Protein AF-A0A5P2G0T0-F1 (afdb_monomer)

Structure (mmCIF, N/CA/C/O backbone):
data_AF-A0A5P2G0T0-F1
#
_entry.id   AF-A0A5P2G0T0-F1
#
loop_
_atom_site.group_PDB
_atom_site.id
_atom_site.type_symbol
_atom_site.label_atom_id
_atom_site.label_alt_id
_atom_site.label_comp_id
_atom_site.label_asym_id
_atom_site.label_entity_id
_atom_site.label_seq_id
_atom_site.pdbx_PDB_ins_code
_atom_site.Cartn_x
_atom_site.Cartn_y
_atom_site.Cartn_z
_atom_site.occupancy
_atom_site.B_iso_or_equiv
_atom_site.auth_seq_id
_atom_site.auth_comp_id
_atom_site.auth_asym_id
_atom_site.auth_atom_id
_atom_site.pdbx_PDB_model_num
ATOM 1 N N . MET A 1 1 ? -19.393 17.526 -36.061 1.00 36.62 1 MET A N 1
ATOM 2 C CA . MET A 1 1 ? -18.704 18.558 -35.245 1.00 36.62 1 MET A CA 1
ATOM 3 C C . MET A 1 1 ? -18.123 18.043 -33.923 1.00 36.62 1 MET A C 1
ATOM 5 O O . MET A 1 1 ? -16.937 18.243 -33.711 1.00 36.62 1 MET A O 1
ATOM 9 N N . ARG A 1 2 ? -18.864 17.326 -33.059 1.00 27.98 2 ARG A N 1
ATOM 10 C CA . ARG A 1 2 ? -18.372 16.882 -31.727 1.00 27.98 2 ARG A CA 1
ATOM 11 C C . ARG A 1 2 ? -17.111 15.981 -31.747 1.00 27.98 2 ARG A C 1
ATOM 13 O O . ARG A 1 2 ? -16.224 16.172 -30.925 1.00 27.98 2 ARG A O 1
ATOM 20 N N . LYS A 1 3 ? -16.980 15.072 -32.729 1.00 30.67 3 LYS A N 1
ATOM 21 C CA . LYS A 1 3 ? -15.763 14.249 -32.945 1.00 30.67 3 LYS A CA 1
ATOM 22 C C . LYS A 1 3 ? -14.552 15.063 -33.438 1.00 30.67 3 LYS A C 1
ATOM 24 O O . LYS A 1 3 ? -13.429 14.742 -33.084 1.00 30.67 3 LYS A O 1
ATOM 29 N N . PHE A 1 4 ? -14.787 16.133 -34.201 1.00 31.25 4 PHE A N 1
ATOM 30 C CA . PHE A 1 4 ? -13.736 16.991 -34.767 1.00 31.25 4 PHE A CA 1
ATOM 31 C C . PHE A 1 4 ? -13.158 17.946 -33.709 1.00 31.25 4 PHE A C 1
ATOM 33 O O . PHE A 1 4 ? -11.950 18.131 -33.625 1.00 31.25 4 PHE A O 1
ATOM 40 N N . ILE A 1 5 ? -14.019 18.470 -32.827 1.00 36.66 5 ILE A N 1
ATOM 41 C CA . ILE A 1 5 ? -13.618 19.313 -31.689 1.00 36.66 5 ILE A CA 1
ATOM 42 C C . ILE A 1 5 ? -12.831 18.492 -30.651 1.00 36.66 5 ILE A C 1
ATOM 44 O O . ILE A 1 5 ? -11.813 18.959 -30.151 1.00 36.66 5 ILE A O 1
ATOM 48 N N . SER A 1 6 ? -13.232 17.238 -30.389 1.00 35.41 6 SER A N 1
ATOM 49 C CA . SER A 1 6 ? -12.473 16.323 -29.518 1.00 35.41 6 SER A CA 1
ATOM 50 C C . SER A 1 6 ? -11.096 15.955 -30.087 1.00 35.41 6 SER A C 1
ATOM 52 O O . SER A 1 6 ? -10.171 15.736 -29.313 1.00 35.41 6 SER A O 1
ATOM 54 N N . PHE A 1 7 ? -10.956 15.893 -31.415 1.00 37.81 7 PHE A N 1
ATOM 55 C CA . PHE A 1 7 ? -9.694 15.601 -32.103 1.00 37.81 7 PHE A CA 1
ATOM 56 C C . PHE A 1 7 ? -8.727 16.797 -32.049 1.00 37.81 7 PHE A C 1
ATOM 58 O O . PHE A 1 7 ? -7.544 16.624 -31.766 1.00 37.81 7 PHE A O 1
ATOM 65 N N . LEU A 1 8 ? -9.245 18.021 -32.227 1.00 37.06 8 LEU A N 1
ATOM 66 C CA . LEU A 1 8 ? -8.462 19.260 -32.150 1.00 37.06 8 LEU A CA 1
ATOM 67 C C . LEU A 1 8 ? -7.966 19.552 -30.720 1.00 37.06 8 LEU A C 1
ATOM 69 O O . LEU A 1 8 ? -6.830 19.983 -30.535 1.00 37.06 8 LEU A O 1
ATOM 73 N N . PHE A 1 9 ? -8.790 19.260 -29.704 1.00 42.25 9 PHE A N 1
ATOM 74 C CA . PHE A 1 9 ? -8.412 19.420 -28.295 1.00 42.25 9 PHE A CA 1
ATOM 75 C C . PHE A 1 9 ? -7.335 18.403 -27.868 1.00 42.25 9 PHE A C 1
ATOM 77 O O . PHE A 1 9 ? -6.426 18.759 -27.126 1.00 42.25 9 PHE A O 1
ATOM 84 N N . LEU A 1 10 ? -7.372 17.170 -28.399 1.00 45.94 10 LEU A N 1
ATOM 85 C CA . LEU A 1 10 ? -6.327 16.155 -28.178 1.00 45.94 10 LEU A CA 1
ATOM 86 C C . LEU A 1 10 ? -4.976 16.563 -28.806 1.00 45.94 10 LEU A C 1
ATOM 88 O O . LEU A 1 10 ? -3.923 16.364 -28.205 1.00 45.94 10 LEU A O 1
ATOM 92 N N . LEU A 1 11 ? -5.005 17.182 -29.993 1.00 43.62 11 LEU A N 1
ATOM 93 C CA . LEU A 1 11 ? -3.820 17.658 -30.723 1.00 43.62 11 LEU A CA 1
ATOM 94 C C . LEU A 1 11 ? -3.064 18.780 -29.988 1.00 43.62 11 LEU A C 1
ATOM 96 O O . LEU A 1 11 ? -1.832 18.797 -30.008 1.00 43.62 11 LEU A O 1
ATOM 100 N N . LEU A 1 12 ? -3.789 19.676 -29.307 1.00 44.75 12 LEU A N 1
ATOM 101 C CA . LEU A 1 12 ? -3.225 20.734 -28.455 1.00 44.75 12 LEU A CA 1
ATOM 102 C C . LEU A 1 12 ? -2.563 20.180 -27.178 1.00 44.75 12 LEU A C 1
ATOM 104 O O . LEU A 1 12 ? -1.596 20.761 -26.685 1.00 44.75 12 LEU A O 1
ATOM 108 N N . ILE A 1 13 ? -3.033 19.040 -26.660 1.00 48.44 13 ILE A N 1
ATOM 109 C CA . ILE A 1 13 ? -2.468 18.383 -25.466 1.00 48.44 13 ILE A CA 1
ATOM 110 C C . ILE A 1 13 ? -1.129 17.705 -25.798 1.00 48.44 13 ILE A C 1
ATOM 112 O O . ILE A 1 13 ? -0.168 17.853 -25.041 1.00 48.44 13 ILE A O 1
ATOM 116 N N . CYS A 1 14 ? -1.010 17.074 -26.974 1.00 41.06 14 CYS A N 1
ATOM 117 C CA . CYS A 1 14 ? 0.257 16.522 -27.473 1.00 41.06 14 CYS A CA 1
ATOM 118 C C . CYS A 1 14 ? 1.389 17.564 -27.553 1.00 41.06 14 CYS A C 1
ATOM 120 O O . CYS A 1 14 ? 2.553 17.212 -27.373 1.00 41.06 14 CYS A O 1
ATOM 122 N N . GLN A 1 15 ? 1.073 18.845 -27.797 1.00 42.47 15 GLN A N 1
ATOM 123 C CA . GLN A 1 15 ? 2.076 19.917 -27.886 1.00 42.47 15 GLN A CA 1
ATOM 124 C C . GLN A 1 15 ? 2.657 20.331 -26.521 1.00 42.47 15 GLN A C 1
ATOM 126 O O . GLN A 1 15 ? 3.816 20.736 -26.463 1.00 42.47 15 GLN A O 1
ATOM 131 N N . ARG A 1 16 ? 1.911 20.196 -25.410 1.00 40.31 16 ARG A N 1
ATOM 132 C CA . ARG A 1 16 ? 2.393 20.595 -24.068 1.00 40.31 16 ARG A CA 1
ATOM 133 C C . ARG A 1 16 ? 3.401 19.613 -23.455 1.00 40.31 16 ARG A C 1
ATOM 135 O O . ARG A 1 16 ? 4.234 20.030 -22.659 1.00 40.31 16 ARG A O 1
ATOM 142 N N . LEU A 1 17 ? 3.381 18.341 -23.860 1.00 36.50 17 LEU A N 1
ATOM 143 C CA . LEU A 1 17 ? 4.314 17.304 -23.382 1.00 36.50 17 LEU A CA 1
ATOM 144 C C . LEU A 1 17 ? 5.689 17.330 -24.084 1.00 36.50 17 LEU A C 1
ATOM 146 O O . LEU A 1 17 ? 6.604 16.615 -23.684 1.00 36.50 17 LEU A O 1
ATOM 150 N N . VAL A 1 18 ? 5.864 18.165 -25.113 1.00 39.53 18 VAL A N 1
ATOM 151 C CA . VAL A 1 18 ? 7.100 18.251 -25.921 1.00 39.53 18 VAL A CA 1
ATOM 152 C C . VAL A 1 18 ? 8.260 18.915 -25.152 1.00 39.53 18 VAL A C 1
ATOM 154 O O . VAL A 1 18 ? 9.422 18.758 -25.516 1.00 39.53 18 VAL A O 1
ATOM 157 N N . GLY A 1 19 ? 7.975 19.618 -24.050 1.00 31.59 19 GLY A N 1
ATOM 158 C CA . GLY A 1 19 ? 8.948 20.472 -23.359 1.00 31.59 19 GLY A CA 1
ATOM 159 C C . GLY A 1 19 ? 10.040 19.774 -22.535 1.00 31.59 19 GLY A C 1
ATOM 160 O O . GLY A 1 19 ? 11.026 20.428 -22.211 1.00 31.59 19 GLY A O 1
ATOM 161 N N . GLN A 1 20 ? 9.916 18.486 -22.189 1.00 32.69 20 GLN A N 1
ATOM 162 C CA . GLN A 1 20 ? 10.848 17.837 -21.241 1.00 32.69 20 GLN A CA 1
ATOM 163 C C . GLN A 1 20 ? 11.960 16.981 -21.872 1.00 32.69 20 GLN A C 1
ATOM 165 O O . GLN A 1 20 ? 12.898 16.607 -21.175 1.00 32.69 20 GLN A O 1
ATOM 170 N N . TYR A 1 21 ? 11.924 16.704 -23.178 1.00 38.41 21 TYR A N 1
ATOM 171 C CA . TYR A 1 21 ? 12.878 15.776 -23.813 1.00 38.41 21 TYR A CA 1
ATOM 172 C C . TYR A 1 21 ? 14.097 16.441 -24.478 1.00 38.41 21 TYR A C 1
ATOM 174 O O . TYR A 1 21 ? 14.912 15.748 -25.081 1.00 38.41 21 TYR A O 1
ATOM 182 N N . LYS A 1 22 ? 14.257 17.767 -24.358 1.00 38.22 22 LYS A N 1
ATOM 183 C CA . LYS A 1 22 ? 15.264 18.534 -25.117 1.00 38.22 22 LYS A CA 1
ATOM 184 C C . LYS A 1 22 ? 16.693 18.551 -24.550 1.00 38.22 22 LYS A C 1
ATOM 186 O O . LYS A 1 22 ? 17.581 19.003 -25.256 1.00 38.22 22 LYS A O 1
ATOM 191 N N . ASN A 1 23 ? 16.946 18.049 -23.337 1.00 44.03 23 ASN A N 1
ATOM 192 C CA . ASN A 1 23 ? 18.260 18.164 -22.679 1.00 44.03 23 ASN A CA 1
ATOM 193 C C . ASN A 1 23 ? 18.835 16.812 -22.233 1.00 44.03 23 ASN A C 1
ATOM 195 O O . ASN A 1 23 ? 19.148 16.616 -21.060 1.00 44.03 23 ASN A O 1
ATOM 199 N N . ILE A 1 24 ? 18.986 15.860 -23.155 1.00 52.72 24 ILE A N 1
ATOM 200 C CA . ILE A 1 24 ? 19.824 14.685 -22.897 1.00 52.72 24 ILE A CA 1
ATOM 201 C C . ILE A 1 24 ? 21.068 14.812 -23.757 1.00 52.72 24 ILE A C 1
ATOM 203 O O . ILE A 1 24 ? 20.980 14.856 -24.980 1.00 52.72 24 ILE A O 1
ATOM 207 N N . ASN A 1 25 ? 22.220 14.897 -23.096 1.00 66.62 25 ASN A N 1
ATOM 208 C CA . ASN A 1 25 ? 23.511 14.948 -23.760 1.00 66.62 25 ASN A CA 1
ATOM 209 C C . ASN A 1 25 ? 23.764 13.589 -24.435 1.00 66.62 25 ASN A C 1
ATOM 211 O O . ASN A 1 25 ? 24.096 12.615 -23.760 1.00 66.62 25 ASN A O 1
ATOM 215 N N . ILE A 1 26 ? 23.553 13.521 -25.752 1.00 68.56 26 ILE A N 1
ATOM 216 C CA . ILE A 1 26 ? 23.716 12.305 -26.561 1.00 68.56 26 ILE A CA 1
ATOM 217 C C . ILE A 1 26 ? 25.136 11.748 -26.418 1.00 68.56 26 ILE A C 1
ATOM 219 O O . ILE A 1 26 ? 25.292 10.538 -26.283 1.00 68.56 26 ILE A O 1
ATOM 223 N N . GLU A 1 27 ? 26.149 12.613 -26.324 1.00 70.19 27 GLU A N 1
ATOM 224 C CA . GLU A 1 27 ? 27.543 12.211 -26.103 1.00 70.19 27 GLU A CA 1
ATOM 225 C C . GLU A 1 27 ? 27.707 11.479 -24.768 1.00 70.19 27 GLU A C 1
ATOM 227 O O . GLU A 1 27 ? 28.380 10.450 -24.700 1.00 70.19 27 GLU A O 1
ATOM 232 N N . LYS A 1 28 ? 27.025 11.949 -23.711 1.00 69.44 28 LYS A N 1
ATOM 233 C CA . LYS A 1 28 ? 26.997 11.252 -22.419 1.00 69.44 28 LYS A CA 1
ATOM 234 C C . LYS A 1 28 ? 26.380 9.863 -22.573 1.00 69.44 28 LYS A C 1
ATOM 236 O O . LYS A 1 28 ? 27.010 8.893 -22.189 1.00 69.44 28 LYS A O 1
ATOM 241 N N . VAL A 1 29 ? 25.217 9.734 -23.213 1.00 68.56 29 VAL A N 1
ATOM 242 C CA . VAL A 1 29 ? 24.552 8.422 -23.367 1.00 68.56 29 VAL A CA 1
ATOM 243 C C . VAL A 1 29 ? 25.359 7.455 -24.250 1.00 68.56 29 VAL A C 1
ATOM 245 O O . VAL A 1 29 ? 25.397 6.258 -23.983 1.00 68.56 29 VAL A O 1
ATOM 248 N N . ILE A 1 30 ? 26.056 7.950 -25.274 1.00 71.88 30 ILE A N 1
ATOM 249 C CA . ILE A 1 30 ? 26.974 7.138 -26.092 1.00 71.88 30 ILE A CA 1
ATOM 250 C C . ILE A 1 30 ? 28.188 6.691 -25.271 1.00 71.88 30 ILE A C 1
ATOM 252 O O . ILE A 1 30 ? 28.664 5.564 -25.425 1.00 71.88 30 ILE A O 1
ATOM 256 N N . LYS A 1 31 ? 28.671 7.532 -24.352 1.00 73.62 31 LYS A N 1
ATOM 257 C CA . LYS A 1 31 ? 29.662 7.113 -23.360 1.00 73.62 31 LYS A CA 1
ATOM 258 C C . LYS A 1 31 ? 29.098 5.983 -22.491 1.00 73.62 31 LYS A C 1
ATOM 260 O O . LYS A 1 31 ? 29.790 4.987 -22.305 1.00 73.62 31 LYS A O 1
ATOM 265 N N . ASP A 1 32 ? 27.842 6.065 -22.033 1.00 72.06 32 ASP A N 1
ATOM 266 C CA . ASP A 1 32 ? 27.183 5.012 -21.230 1.00 72.06 32 ASP A CA 1
ATOM 267 C C . ASP A 1 32 ? 27.140 3.662 -21.968 1.00 72.06 32 ASP A C 1
ATOM 269 O O . ASP A 1 32 ? 27.282 2.619 -21.328 1.00 72.06 32 ASP A O 1
ATOM 273 N N . LEU A 1 33 ? 26.996 3.641 -23.301 1.00 73.69 33 LEU A N 1
ATOM 274 C CA . LEU A 1 33 ? 26.987 2.395 -24.090 1.00 73.69 33 LEU A CA 1
ATOM 275 C C . LEU A 1 33 ? 28.285 1.583 -23.965 1.00 73.69 33 LEU A C 1
ATOM 277 O O . LEU A 1 33 ? 28.243 0.363 -24.101 1.00 73.69 33 LEU A O 1
ATOM 281 N N . GLY A 1 34 ? 29.416 2.239 -23.696 1.00 68.69 34 GLY A N 1
ATOM 282 C CA . GLY A 1 34 ? 30.710 1.583 -23.490 1.00 68.69 34 GLY A CA 1
ATOM 283 C C . GLY A 1 34 ? 30.957 1.095 -22.057 1.00 68.69 34 GLY A C 1
ATOM 284 O O . GLY A 1 34 ? 31.933 0.397 -21.823 1.00 68.69 34 GLY A O 1
ATOM 285 N N . HIS A 1 35 ? 30.106 1.441 -21.085 1.00 71.88 35 HIS A N 1
ATOM 286 C CA . HIS A 1 35 ? 30.310 1.092 -19.673 1.00 71.88 35 HIS A CA 1
ATOM 287 C C . HIS A 1 35 ? 29.279 0.076 -19.170 1.00 71.88 35 HIS A C 1
ATOM 289 O O . HIS A 1 35 ? 28.077 0.238 -19.378 1.00 71.88 35 HIS A O 1
ATOM 295 N N . PHE A 1 36 ? 29.736 -0.950 -18.446 1.00 70.00 36 PHE A N 1
ATOM 296 C CA . PHE A 1 36 ? 28.892 -2.093 -18.054 1.00 70.00 36 PHE A CA 1
ATOM 297 C C . PHE A 1 36 ? 28.747 -2.308 -16.562 1.00 70.00 36 PHE A C 1
ATOM 299 O O . PHE A 1 36 ? 27.993 -3.191 -16.162 1.00 70.00 36 PHE A O 1
ATOM 306 N N . LYS A 1 37 ? 29.457 -1.524 -15.745 1.00 79.56 37 LYS A N 1
ATOM 307 C CA . LYS A 1 37 ? 29.396 -1.701 -14.301 1.00 79.56 37 LYS A CA 1
ATOM 308 C C . LYS A 1 37 ? 28.023 -1.302 -13.774 1.00 79.56 37 LYS A C 1
ATOM 310 O O . LYS A 1 37 ? 27.631 -0.131 -13.808 1.00 79.56 37 LYS A O 1
ATOM 315 N N . ASN A 1 38 ? 27.341 -2.304 -13.242 1.00 85.56 38 ASN A N 1
ATOM 316 C CA . ASN A 1 38 ? 26.048 -2.196 -12.600 1.00 85.56 38 ASN A CA 1
ATOM 317 C C . ASN A 1 38 ? 26.243 -2.269 -11.081 1.00 85.56 38 ASN A C 1
ATOM 319 O O . ASN A 1 38 ? 26.819 -3.229 -10.563 1.00 85.56 38 ASN A O 1
ATOM 323 N N . ILE A 1 39 ? 25.752 -1.270 -10.354 1.00 91.88 39 ILE A N 1
ATOM 324 C CA . ILE A 1 39 ? 25.798 -1.233 -8.891 1.00 91.88 39 ILE A CA 1
ATOM 325 C C . ILE A 1 39 ? 24.383 -1.381 -8.338 1.00 91.88 39 ILE A C 1
ATOM 327 O O . ILE A 1 39 ? 23.511 -0.555 -8.611 1.00 91.88 39 ILE A O 1
ATOM 331 N N . LEU A 1 40 ? 24.155 -2.425 -7.542 1.00 95.00 40 LEU A N 1
ATOM 332 C CA . LEU A 1 40 ? 22.923 -2.571 -6.771 1.00 95.00 40 LEU A CA 1
ATOM 333 C C . LEU A 1 40 ? 23.131 -1.949 -5.389 1.00 95.00 40 LEU A C 1
ATOM 335 O O . LEU A 1 40 ? 23.909 -2.459 -4.583 1.00 95.00 40 LEU A O 1
ATOM 339 N N . LEU A 1 41 ? 22.435 -0.848 -5.125 1.00 96.88 41 LEU A N 1
ATOM 340 C CA . LEU A 1 41 ? 22.360 -0.243 -3.801 1.00 96.88 41 LEU A CA 1
ATOM 341 C C . LEU A 1 41 ? 21.263 -0.940 -3.001 1.00 96.88 41 LEU A C 1
ATOM 343 O O . LEU A 1 41 ? 20.146 -1.088 -3.495 1.00 96.88 41 LEU A O 1
ATOM 347 N N . ILE A 1 42 ? 21.566 -1.342 -1.770 1.00 96.69 42 ILE A N 1
ATOM 348 C CA . ILE A 1 42 ? 20.593 -1.942 -0.859 1.00 96.69 42 ILE A CA 1
ATOM 349 C C . ILE A 1 42 ? 20.474 -1.085 0.400 1.00 96.69 42 ILE A C 1
ATOM 351 O O . ILE A 1 42 ? 21.463 -0.817 1.091 1.00 96.69 42 ILE A O 1
ATOM 355 N N . GLY A 1 43 ? 19.243 -0.666 0.686 1.00 94.31 43 GLY A N 1
ATOM 356 C CA . GLY A 1 43 ? 18.846 0.006 1.920 1.00 94.31 43 GLY A CA 1
ATOM 357 C C . GLY A 1 43 ? 17.769 -0.788 2.655 1.00 94.31 43 GLY A C 1
ATOM 358 O O . GLY A 1 43 ? 17.148 -1.682 2.083 1.00 94.31 43 GLY A O 1
ATOM 359 N N . TYR A 1 44 ? 17.515 -0.459 3.919 1.00 92.25 44 TYR A N 1
ATOM 360 C CA . TYR A 1 44 ? 16.428 -1.073 4.681 1.00 92.25 44 TYR A CA 1
ATOM 361 C C . TYR A 1 44 ? 15.061 -0.616 4.163 1.00 92.25 44 TYR A C 1
ATOM 363 O O . TYR A 1 44 ? 14.122 -1.407 4.057 1.00 92.25 44 TYR A O 1
ATOM 371 N N . SER A 1 45 ? 14.961 0.665 3.813 1.00 92.00 45 SER A N 1
ATOM 372 C CA . SER A 1 45 ? 13.723 1.302 3.369 1.00 92.00 45 SER A CA 1
ATOM 373 C C . SER A 1 45 ? 13.989 2.386 2.315 1.00 92.00 45 SER A C 1
ATOM 375 O O . SER A 1 45 ? 15.129 2.824 2.150 1.00 92.00 45 SER A O 1
ATOM 377 N N . PRO A 1 46 ? 12.943 2.878 1.631 1.00 92.06 46 PRO A N 1
ATOM 378 C CA . PRO A 1 46 ? 12.949 4.109 0.835 1.00 92.06 46 PRO A CA 1
ATOM 379 C C . PRO A 1 46 ? 13.732 5.303 1.400 1.00 92.06 46 PRO A C 1
ATOM 381 O O . PRO A 1 46 ? 14.341 6.048 0.632 1.00 92.06 46 PRO A O 1
ATOM 384 N N . ALA A 1 47 ? 13.750 5.483 2.724 1.00 88.31 47 ALA A N 1
ATOM 385 C CA . ALA A 1 47 ? 14.468 6.578 3.377 1.00 88.31 47 ALA A CA 1
ATOM 386 C C . ALA A 1 47 ? 15.999 6.485 3.225 1.00 88.31 47 ALA A C 1
ATOM 388 O O . ALA A 1 47 ? 16.705 7.473 3.429 1.00 88.31 47 ALA A O 1
ATOM 389 N N . ASP A 1 48 ? 16.524 5.320 2.840 1.00 91.50 48 ASP A N 1
ATOM 390 C CA . ASP A 1 48 ? 17.960 5.096 2.694 1.00 91.50 48 ASP A CA 1
ATOM 391 C C . ASP A 1 48 ? 18.527 5.508 1.339 1.00 91.50 48 ASP A C 1
ATOM 393 O O . ASP A 1 48 ? 19.750 5.492 1.180 1.00 91.50 48 ASP A O 1
ATOM 397 N N . ILE A 1 49 ? 17.677 5.891 0.384 1.00 92.88 49 ILE A N 1
ATOM 398 C CA . ILE A 1 49 ? 18.099 6.284 -0.961 1.00 92.88 49 ILE A CA 1
ATOM 399 C C . ILE A 1 49 ? 19.093 7.448 -0.889 1.00 92.88 49 ILE A C 1
ATOM 401 O O . ILE A 1 49 ? 18.768 8.551 -0.452 1.00 92.88 49 ILE A O 1
ATOM 405 N N . ASP A 1 50 ? 20.300 7.206 -1.396 1.00 92.75 50 ASP A N 1
ATOM 406 C CA . ASP A 1 50 ? 21.365 8.200 -1.488 1.00 92.75 50 ASP A CA 1
ATOM 407 C C . ASP A 1 50 ? 21.505 8.702 -2.931 1.00 92.75 50 ASP A C 1
ATOM 409 O O . ASP A 1 50 ? 22.231 8.145 -3.760 1.00 92.75 50 ASP A O 1
ATOM 413 N N . THR A 1 51 ? 20.760 9.760 -3.248 1.00 93.06 51 THR A N 1
ATOM 414 C CA . THR A 1 51 ? 20.798 10.379 -4.583 1.00 93.06 51 THR A CA 1
ATOM 415 C C . THR A 1 51 ? 22.139 11.042 -4.890 1.00 93.06 51 THR A C 1
ATOM 417 O O . THR A 1 51 ? 22.542 11.064 -6.055 1.00 93.06 51 THR A O 1
ATOM 420 N N . ASN A 1 52 ? 22.867 11.508 -3.870 1.00 91.31 52 ASN A N 1
ATOM 421 C CA . ASN A 1 52 ? 24.177 12.129 -4.040 1.00 91.31 52 ASN A CA 1
ATOM 422 C C . ASN A 1 52 ? 25.216 11.094 -4.476 1.00 91.31 52 ASN A C 1
ATOM 424 O O . ASN A 1 52 ? 25.994 11.369 -5.392 1.00 91.31 52 ASN A O 1
ATOM 428 N N . LEU A 1 53 ? 25.217 9.899 -3.874 1.00 91.50 53 LEU A N 1
ATOM 429 C CA . LEU A 1 53 ? 26.095 8.800 -4.287 1.00 91.50 53 LEU A CA 1
ATOM 430 C C . LEU A 1 53 ? 25.824 8.411 -5.741 1.00 91.50 53 LEU A C 1
ATOM 432 O O . LEU A 1 53 ? 26.758 8.329 -6.542 1.00 91.50 53 LEU A O 1
ATOM 436 N N . ILE A 1 54 ? 24.545 8.194 -6.074 1.00 92.44 54 ILE A N 1
ATOM 437 C CA . ILE A 1 54 ? 24.111 7.822 -7.427 1.00 92.44 54 ILE A CA 1
ATOM 438 C C . ILE A 1 54 ? 24.600 8.868 -8.427 1.00 92.44 54 ILE A C 1
ATOM 440 O O . ILE A 1 54 ? 25.245 8.518 -9.414 1.00 92.44 54 ILE A O 1
ATOM 444 N N . GLN A 1 55 ? 24.334 10.148 -8.165 1.00 90.31 55 GLN A N 1
ATOM 445 C CA . GLN A 1 55 ? 24.745 11.235 -9.044 1.00 90.31 55 GLN A CA 1
ATOM 446 C C . GLN A 1 55 ? 26.269 11.294 -9.202 1.00 90.31 55 GLN A C 1
ATOM 448 O O . GLN A 1 55 ? 26.761 11.268 -10.329 1.00 90.31 55 GLN A O 1
ATOM 453 N N . THR A 1 56 ? 27.010 11.297 -8.092 1.00 88.06 56 THR A N 1
ATOM 454 C CA . THR A 1 56 ? 28.476 11.428 -8.079 1.00 88.06 56 THR A CA 1
ATOM 455 C C . THR A 1 56 ? 29.146 10.309 -8.869 1.00 88.06 56 THR A C 1
ATOM 457 O O . THR A 1 56 ? 29.983 10.559 -9.738 1.00 88.06 56 THR A O 1
ATOM 460 N N . LEU A 1 57 ? 28.777 9.054 -8.605 1.00 86.19 57 LEU A N 1
ATOM 461 C CA . LEU A 1 57 ? 29.390 7.911 -9.279 1.00 86.19 57 LEU A CA 1
ATOM 462 C C . LEU A 1 57 ? 28.959 7.801 -10.743 1.00 86.19 57 LEU A C 1
ATOM 464 O O . LEU A 1 57 ? 29.757 7.384 -11.584 1.00 86.19 57 LEU A O 1
ATOM 468 N N . LYS A 1 58 ? 27.726 8.200 -11.068 1.00 84.94 58 LYS A N 1
ATOM 469 C CA . LYS A 1 58 ? 27.254 8.244 -12.452 1.00 84.94 58 LYS A CA 1
ATOM 470 C C . LYS A 1 58 ? 27.955 9.339 -13.254 1.00 84.94 58 LYS A C 1
ATOM 472 O O . LYS A 1 58 ? 28.304 9.114 -14.403 1.00 84.94 58 LYS A O 1
ATOM 477 N N . GLU A 1 59 ? 28.221 10.501 -12.668 1.00 82.88 59 GLU A N 1
ATOM 478 C CA . GLU A 1 59 ? 28.985 11.570 -13.323 1.00 82.88 59 GLU A CA 1
ATOM 479 C C . GLU A 1 59 ? 30.465 11.211 -13.490 1.00 82.88 59 GLU A C 1
ATOM 481 O O . GLU A 1 59 ? 31.030 11.446 -14.558 1.00 82.88 59 GLU A O 1
ATOM 486 N N . LYS A 1 60 ? 31.083 10.607 -12.467 1.00 81.56 60 LYS A N 1
ATOM 487 C CA . LYS A 1 60 ? 32.520 10.309 -12.477 1.00 81.56 60 LYS A CA 1
ATOM 488 C C . LYS A 1 60 ? 32.880 9.057 -13.283 1.00 81.56 60 LYS A C 1
ATOM 490 O O . LYS A 1 60 ? 33.866 9.074 -14.014 1.00 81.56 60 LYS A O 1
ATOM 495 N N . TYR A 1 61 ? 32.097 7.985 -13.161 1.00 78.44 61 TYR A N 1
ATOM 496 C CA . TYR A 1 61 ? 32.440 6.666 -13.716 1.00 78.44 61 TYR A CA 1
ATOM 497 C C . TYR A 1 61 ? 31.372 6.063 -14.626 1.00 78.44 61 TYR A C 1
ATOM 499 O O . TYR A 1 61 ? 31.583 4.987 -15.180 1.00 78.44 61 TYR A O 1
ATOM 507 N N . ASN A 1 62 ? 30.240 6.748 -14.797 1.00 77.62 62 ASN A N 1
ATOM 508 C CA . ASN A 1 62 ? 29.188 6.340 -15.718 1.00 77.62 62 ASN A CA 1
ATOM 509 C C . ASN A 1 62 ? 28.524 4.991 -15.396 1.00 77.62 62 ASN A C 1
ATOM 511 O O . ASN A 1 62 ? 28.124 4.240 -16.285 1.00 77.62 62 ASN A O 1
ATOM 515 N N . PHE A 1 63 ? 28.413 4.674 -14.105 1.00 82.94 63 PHE A N 1
ATOM 516 C CA . PHE A 1 63 ? 27.770 3.443 -13.651 1.00 82.94 63 PHE A CA 1
ATOM 517 C C . PHE A 1 63 ? 26.252 3.483 -13.781 1.00 82.94 63 PHE A C 1
ATOM 519 O O . PHE A 1 63 ? 25.605 4.525 -13.622 1.00 82.94 63 PHE A O 1
ATOM 526 N N . SER A 1 64 ? 25.685 2.302 -14.017 1.00 85.19 64 SER A N 1
ATOM 527 C CA . SER A 1 64 ? 24.248 2.076 -13.907 1.00 85.19 64 SER A CA 1
ATOM 528 C C . SER A 1 64 ? 23.913 1.631 -12.491 1.00 85.19 64 SER A C 1
ATOM 530 O O . SER A 1 64 ? 24.654 0.863 -11.879 1.00 85.19 64 SER A O 1
ATOM 532 N N . PHE A 1 65 ? 22.786 2.105 -11.974 1.00 91.56 65 PHE A N 1
ATOM 533 C CA . PHE A 1 65 ? 22.352 1.832 -10.611 1.00 91.56 65 PHE A CA 1
ATOM 534 C C . PHE A 1 65 ? 20.983 1.172 -10.612 1.00 91.56 65 PHE A C 1
ATOM 536 O O . PHE A 1 65 ? 20.152 1.477 -11.463 1.00 91.56 65 PHE A O 1
ATOM 543 N N . ALA A 1 66 ? 20.747 0.337 -9.609 1.00 94.25 66 ALA A N 1
ATOM 544 C CA . ALA A 1 66 ? 19.422 0.003 -9.109 1.00 94.25 66 ALA A CA 1
ATOM 545 C C . ALA A 1 66 ? 19.408 0.211 -7.598 1.00 94.25 66 ALA A C 1
ATOM 547 O O . ALA A 1 66 ? 20.448 0.096 -6.944 1.00 94.25 66 ALA A O 1
ATOM 548 N N . PHE A 1 67 ? 18.233 0.487 -7.048 1.00 96.38 67 PHE A N 1
ATOM 549 C CA . PHE A 1 67 ? 18.020 0.498 -5.610 1.00 96.38 67 PHE A CA 1
ATOM 550 C C . PHE A 1 67 ? 17.071 -0.630 -5.224 1.00 96.38 67 PHE A C 1
ATOM 552 O O . PHE A 1 67 ? 16.029 -0.818 -5.851 1.00 96.38 67 PHE A O 1
ATOM 559 N N . LEU A 1 68 ? 17.417 -1.362 -4.173 1.00 96.75 68 LEU A N 1
ATOM 560 C CA . LEU A 1 68 ? 16.527 -2.300 -3.515 1.00 96.75 68 LEU A CA 1
ATOM 561 C C . LEU A 1 68 ? 16.285 -1.835 -2.082 1.00 96.75 68 LEU A C 1
ATOM 563 O O . LEU A 1 68 ? 17.207 -1.792 -1.267 1.00 96.75 68 LEU A O 1
ATOM 567 N N . GLY A 1 69 ? 15.031 -1.507 -1.780 1.00 95.56 69 GLY A N 1
ATOM 568 C CA . GLY A 1 69 ? 14.572 -1.374 -0.405 1.00 95.56 69 GLY A CA 1
ATOM 569 C C . GLY A 1 69 ? 14.288 -2.762 0.153 1.00 95.56 69 GLY A C 1
ATOM 570 O O . GLY A 1 69 ? 13.524 -3.526 -0.434 1.00 95.56 69 GLY A O 1
ATOM 571 N N . PHE A 1 70 ? 14.889 -3.126 1.281 1.00 94.69 70 PHE A N 1
ATOM 572 C CA . PHE A 1 70 ? 14.589 -4.407 1.915 1.00 94.69 70 PHE A CA 1
ATOM 573 C C . PHE A 1 70 ? 13.097 -4.502 2.263 1.00 94.69 70 PHE A C 1
ATOM 575 O O . PHE A 1 70 ? 12.472 -5.535 2.039 1.00 94.69 70 PHE A O 1
ATOM 582 N N . THR A 1 71 ? 12.518 -3.383 2.694 1.00 92.94 71 THR A N 1
ATOM 583 C CA . THR A 1 71 ? 11.089 -3.158 2.934 1.00 92.94 71 THR A CA 1
ATOM 584 C C . THR A 1 71 ? 10.604 -1.914 2.180 1.00 92.94 71 THR A C 1
ATOM 586 O O . THR A 1 71 ? 11.414 -1.179 1.608 1.00 92.94 71 THR A O 1
ATOM 589 N N . ARG A 1 72 ? 9.295 -1.623 2.211 1.00 92.81 72 ARG A N 1
ATOM 590 C CA . ARG A 1 72 ? 8.730 -0.379 1.646 1.00 92.81 72 ARG A CA 1
ATOM 591 C C . ARG A 1 72 ? 8.613 0.744 2.683 1.00 92.81 72 ARG A C 1
ATOM 593 O O . ARG A 1 72 ? 8.067 1.801 2.377 1.00 92.81 72 ARG A O 1
ATOM 600 N N . GLY A 1 73 ? 9.136 0.546 3.894 1.00 88.62 73 GLY A N 1
ATOM 601 C CA . GLY A 1 73 ? 9.020 1.521 4.975 1.00 88.62 73 GLY A CA 1
ATOM 602 C C . GLY A 1 73 ? 7.578 1.694 5.454 1.00 88.62 73 GLY A C 1
ATOM 603 O O . GLY A 1 73 ? 7.158 2.811 5.721 1.00 88.62 73 GLY A O 1
ATOM 604 N N . GLU A 1 74 ? 6.787 0.622 5.519 1.00 84.56 74 GLU A N 1
ATOM 605 C CA . GLU A 1 74 ? 5.388 0.641 5.970 1.00 84.56 74 GLU A CA 1
ATOM 606 C C . GLU A 1 74 ? 5.207 1.259 7.366 1.00 84.56 74 GLU A C 1
ATOM 608 O O . GLU A 1 74 ? 4.194 1.908 7.645 1.00 84.56 74 GLU A O 1
ATOM 613 N N . SER A 1 75 ? 6.209 1.114 8.238 1.00 73.38 75 SER A N 1
ATOM 614 C CA . SER A 1 75 ? 6.212 1.722 9.570 1.00 73.38 75 SER A CA 1
ATOM 615 C C . SER A 1 75 ? 6.507 3.229 9.562 1.00 73.38 75 SER A C 1
ATOM 617 O O . SER A 1 75 ? 6.282 3.915 10.561 1.00 73.38 75 SER A O 1
ATOM 619 N N . GLN A 1 76 ? 6.993 3.758 8.437 1.00 75.38 76 GLN A N 1
ATOM 620 C CA . GLN A 1 76 ? 7.453 5.131 8.289 1.00 75.38 76 GLN A CA 1
ATOM 621 C C . GLN A 1 76 ? 6.378 5.975 7.609 1.00 75.38 76 GLN A C 1
ATOM 623 O O . GLN A 1 76 ? 5.959 5.709 6.480 1.00 75.38 76 GLN A O 1
ATOM 628 N N . VAL A 1 77 ? 5.947 7.035 8.288 1.00 66.75 77 VAL A N 1
ATOM 629 C CA . VAL A 1 77 ? 5.031 8.014 7.699 1.00 66.75 77 VAL A CA 1
ATOM 630 C C . VAL A 1 77 ? 5.809 8.871 6.704 1.00 66.75 77 VAL A C 1
ATOM 632 O O . VAL A 1 77 ? 6.814 9.487 7.062 1.00 66.75 77 VAL A O 1
ATOM 635 N N . SER A 1 78 ? 5.335 8.913 5.458 1.00 69.12 78 SER A N 1
ATOM 636 C CA . SER A 1 78 ? 5.943 9.737 4.414 1.00 69.12 78 SER A CA 1
ATOM 637 C C . SER A 1 78 ? 5.903 11.224 4.774 1.00 69.12 78 SER A C 1
ATOM 639 O O . SER A 1 78 ? 4.975 11.707 5.423 1.00 69.12 78 SER A O 1
ATOM 641 N N . ILE A 1 79 ? 6.887 11.979 4.283 1.00 70.94 79 ILE A N 1
ATOM 642 C CA . ILE A 1 79 ? 6.891 13.449 4.357 1.00 70.94 79 ILE A CA 1
ATOM 643 C C . ILE A 1 79 ? 5.789 14.031 3.452 1.00 70.94 79 ILE A C 1
ATOM 645 O O . ILE A 1 79 ? 5.319 15.149 3.674 1.00 70.94 79 ILE A O 1
ATOM 649 N N . LEU A 1 80 ? 5.360 13.280 2.432 1.00 74.31 80 LEU A N 1
ATOM 650 C CA . LEU A 1 80 ? 4.295 13.705 1.537 1.00 74.31 80 LEU A CA 1
ATOM 651 C C . LEU A 1 80 ? 2.936 13.637 2.218 1.00 74.31 80 LEU A C 1
ATOM 653 O O . LEU A 1 80 ? 2.536 12.625 2.796 1.00 74.31 80 LEU A O 1
ATOM 657 N N . LYS A 1 81 ? 2.181 14.720 2.061 1.00 76.44 81 LYS A N 1
ATOM 658 C CA . LYS A 1 81 ? 0.794 14.770 2.488 1.00 76.44 81 LYS A CA 1
ATOM 659 C C . LYS A 1 81 ? -0.037 13.860 1.580 1.00 76.44 81 LYS A C 1
ATOM 661 O O . LYS A 1 81 ? 0.051 13.923 0.354 1.00 76.44 81 LYS A O 1
ATOM 666 N N . SER A 1 82 ? -0.816 12.984 2.197 1.00 81.00 82 SER A N 1
ATOM 667 C CA . SER A 1 82 ? -1.695 12.045 1.508 1.00 81.00 82 SER A CA 1
ATOM 668 C C . SER A 1 82 ? -2.896 11.718 2.391 1.00 81.00 82 SER A C 1
ATOM 670 O O . SER A 1 82 ? -2.910 12.043 3.581 1.00 81.00 82 SER A O 1
ATOM 672 N N . ASN A 1 83 ? -3.911 11.081 1.813 1.00 78.44 83 ASN A N 1
ATOM 673 C CA . ASN A 1 83 ? -5.018 10.489 2.568 1.00 78.44 83 ASN A CA 1
ATOM 674 C C . ASN A 1 83 ? -4.735 9.033 2.997 1.00 78.44 83 ASN A C 1
ATOM 676 O O . ASN A 1 83 ? -5.684 8.325 3.331 1.00 78.44 83 ASN A O 1
ATOM 680 N N . ALA A 1 84 ? -3.470 8.595 2.953 1.00 75.25 84 ALA A N 1
ATOM 681 C CA . ALA A 1 84 ? -3.071 7.255 3.359 1.00 75.25 84 ALA A CA 1
ATOM 682 C C . ALA A 1 84 ? -3.418 7.006 4.832 1.00 75.25 84 ALA A C 1
ATOM 684 O O . ALA A 1 84 ? -3.138 7.839 5.698 1.00 75.25 84 ALA A O 1
ATOM 685 N N . ASN A 1 85 ? -4.009 5.850 5.113 1.00 71.00 85 ASN A N 1
ATOM 686 C CA . ASN A 1 85 ? -4.367 5.416 6.451 1.00 71.00 85 ASN A CA 1
ATOM 687 C C . ASN A 1 85 ? -3.796 4.023 6.738 1.00 71.00 85 ASN A C 1
ATOM 689 O O . ASN A 1 85 ? -4.294 3.003 6.258 1.00 71.00 85 ASN A O 1
ATOM 693 N N . GLY A 1 86 ? -2.739 3.996 7.547 1.00 71.75 86 GLY A N 1
ATOM 694 C CA . GLY A 1 86 ? -2.105 2.775 8.026 1.00 71.75 86 GLY A CA 1
ATOM 695 C C . GLY A 1 86 ? -0.897 2.299 7.202 1.00 71.75 86 GLY A C 1
ATOM 696 O O . GLY A 1 86 ? -0.566 2.865 6.158 1.00 71.75 86 GLY A O 1
ATOM 697 N N . PRO A 1 87 ? -0.206 1.243 7.671 1.00 76.31 87 PRO A N 1
ATOM 698 C CA . PRO A 1 87 ? 1.136 0.910 7.189 1.00 76.31 87 PRO A CA 1
ATOM 699 C C . PRO A 1 87 ? 1.219 0.471 5.717 1.00 76.31 87 PRO A C 1
ATOM 701 O O . PRO A 1 87 ? 2.158 0.842 5.018 1.00 76.31 87 PRO A O 1
ATOM 704 N N . ILE A 1 88 ? 0.226 -0.275 5.211 1.00 85.06 88 ILE A N 1
ATOM 705 C CA . ILE A 1 88 ? 0.189 -0.683 3.791 1.00 85.06 88 ILE A CA 1
ATOM 706 C C . ILE A 1 88 ? 0.118 0.551 2.887 1.00 85.06 88 ILE A C 1
ATOM 708 O O . ILE A 1 88 ? 0.841 0.641 1.895 1.00 85.06 88 ILE A O 1
ATOM 712 N N . GLU A 1 89 ? -0.742 1.512 3.233 1.00 87.69 89 GLU A N 1
ATOM 713 C CA . GLU A 1 89 ? -0.909 2.734 2.449 1.00 87.69 89 GLU A CA 1
ATOM 714 C C . GLU A 1 89 ? 0.330 3.633 2.559 1.00 87.69 89 GLU A C 1
ATOM 716 O O . GLU A 1 89 ? 0.763 4.173 1.544 1.00 87.69 89 GLU A O 1
ATOM 721 N N . ASN A 1 90 ? 0.989 3.692 3.724 1.00 84.31 90 ASN A N 1
ATOM 722 C CA . ASN A 1 90 ? 2.299 4.342 3.866 1.00 84.31 90 ASN A CA 1
ATOM 723 C C . ASN A 1 90 ? 3.351 3.730 2.929 1.00 84.31 90 ASN A C 1
ATOM 725 O O . ASN A 1 90 ? 4.049 4.465 2.233 1.00 84.31 90 ASN A O 1
ATOM 729 N N . GLY A 1 91 ? 3.427 2.396 2.851 1.00 89.81 91 GLY A N 1
ATOM 730 C CA . GLY A 1 91 ? 4.325 1.699 1.927 1.00 89.81 91 GLY A CA 1
ATOM 731 C C . GLY A 1 91 ? 4.059 2.042 0.457 1.00 89.81 91 GLY A C 1
ATOM 732 O O . GLY A 1 91 ? 5.003 2.209 -0.312 1.00 89.81 91 GLY A O 1
ATOM 733 N N . ILE A 1 92 ? 2.789 2.217 0.065 1.00 91.81 92 ILE A N 1
ATOM 734 C CA . ILE A 1 92 ? 2.415 2.683 -1.283 1.00 91.81 92 ILE A CA 1
ATOM 735 C C . ILE A 1 92 ? 2.921 4.109 -1.535 1.00 91.81 92 ILE A C 1
ATOM 737 O O . ILE A 1 92 ? 3.467 4.385 -2.606 1.00 91.81 92 ILE A O 1
ATOM 741 N N . VAL A 1 93 ? 2.741 5.020 -0.572 1.00 90.88 93 VAL A N 1
ATOM 742 C CA . VAL A 1 93 ? 3.206 6.411 -0.698 1.00 90.88 93 VAL A CA 1
ATOM 743 C C . VAL A 1 93 ? 4.729 6.465 -0.810 1.00 90.88 93 VAL A C 1
ATOM 745 O O . VAL A 1 93 ? 5.255 7.174 -1.668 1.00 90.88 93 VAL A O 1
ATOM 748 N N . ASN A 1 94 ? 5.432 5.690 0.017 1.00 91.94 94 ASN A N 1
ATOM 749 C CA . ASN A 1 94 ? 6.889 5.626 0.017 1.00 91.94 94 ASN A CA 1
ATOM 750 C C . ASN A 1 94 ? 7.436 5.030 -1.289 1.00 91.94 94 ASN A C 1
ATOM 752 O O . ASN A 1 94 ? 8.367 5.601 -1.850 1.00 91.94 94 ASN A O 1
ATOM 756 N N . ASP A 1 95 ? 6.826 3.965 -1.828 1.00 92.62 95 ASP A N 1
ATOM 757 C CA . ASP A 1 95 ? 7.176 3.438 -3.157 1.00 92.62 95 ASP A CA 1
ATOM 758 C C . ASP A 1 95 ? 7.008 4.512 -4.245 1.00 92.62 95 ASP A C 1
ATOM 760 O O . ASP A 1 95 ? 7.963 4.834 -4.953 1.00 92.62 95 ASP A O 1
ATOM 764 N N . LYS A 1 96 ? 5.828 5.147 -4.325 1.00 89.81 96 LYS A N 1
ATOM 765 C CA . LYS A 1 96 ? 5.537 6.201 -5.315 1.00 89.81 96 LYS A CA 1
ATOM 766 C C . LYS A 1 96 ? 6.568 7.334 -5.264 1.00 89.81 96 LYS A C 1
ATOM 768 O O . LYS A 1 96 ? 7.068 7.778 -6.298 1.00 89.81 96 LYS A O 1
ATOM 773 N N . TYR A 1 97 ? 6.882 7.804 -4.060 1.00 90.81 97 TYR A N 1
ATOM 774 C CA . TYR A 1 97 ? 7.845 8.879 -3.846 1.00 90.81 97 TYR A CA 1
ATOM 775 C C . TYR A 1 97 ? 9.260 8.482 -4.272 1.00 90.81 97 TYR A C 1
ATOM 777 O O . TYR A 1 97 ? 9.909 9.207 -5.030 1.00 90.81 97 TYR A O 1
ATOM 785 N N . SER A 1 98 ? 9.727 7.315 -3.828 1.00 92.06 98 SER A N 1
ATOM 786 C CA . SER A 1 98 ? 11.048 6.795 -4.176 1.00 92.06 98 SER A CA 1
ATOM 787 C C . SER A 1 98 ? 11.203 6.535 -5.662 1.00 92.06 98 SER A C 1
ATOM 789 O O . SER A 1 98 ? 12.256 6.847 -6.220 1.00 92.06 98 SER A O 1
ATOM 791 N N . HIS A 1 99 ? 10.161 6.021 -6.315 1.00 90.38 99 HIS A N 1
ATOM 792 C CA . HIS A 1 99 ? 10.154 5.834 -7.757 1.00 90.38 99 HIS A CA 1
ATOM 793 C C . HIS A 1 99 ? 10.388 7.163 -8.484 1.00 90.38 99 HIS A C 1
ATOM 795 O O . HIS A 1 99 ? 11.294 7.264 -9.307 1.00 90.38 99 HIS A O 1
ATOM 801 N N . GLU A 1 100 ? 9.637 8.213 -8.143 1.00 87.94 100 GLU A N 1
ATOM 802 C CA . GLU A 1 100 ? 9.772 9.528 -8.786 1.00 87.94 100 GLU A CA 1
ATOM 803 C C . GLU A 1 100 ? 11.135 10.196 -8.528 1.00 87.94 100 GLU A C 1
ATOM 805 O O . GLU A 1 100 ? 11.653 10.913 -9.390 1.00 87.94 100 GLU A O 1
ATOM 810 N N . ILE A 1 101 ? 11.774 9.920 -7.387 1.00 90.88 101 ILE A N 1
ATOM 811 C CA . ILE A 1 101 ? 13.161 10.337 -7.136 1.00 90.88 101 ILE A CA 1
ATOM 812 C C . ILE A 1 101 ? 14.132 9.596 -8.061 1.00 90.88 101 ILE A C 1
ATOM 814 O O . ILE A 1 101 ? 14.933 10.226 -8.756 1.00 90.88 101 ILE A O 1
ATOM 818 N N . LEU A 1 102 ? 14.077 8.263 -8.070 1.00 91.62 102 LEU A N 1
ATOM 819 C CA . LEU A 1 102 ? 15.043 7.409 -8.766 1.00 91.62 102 LEU A CA 1
ATOM 820 C C . LEU A 1 102 ? 14.893 7.454 -10.291 1.00 91.62 102 LEU A C 1
ATOM 822 O O . LEU A 1 102 ? 15.880 7.333 -11.022 1.00 91.62 102 LEU A O 1
ATOM 826 N N . LYS A 1 103 ? 13.684 7.735 -10.782 1.00 86.38 103 LYS A N 1
ATOM 827 C CA . LYS A 1 103 ? 13.369 7.940 -12.200 1.00 86.38 103 LYS A CA 1
ATOM 828 C C . LYS A 1 103 ? 14.223 9.029 -12.847 1.00 86.38 103 LYS A C 1
ATOM 830 O O . LYS A 1 103 ? 14.640 8.865 -13.992 1.00 86.38 103 LYS A O 1
ATOM 835 N N . LYS A 1 104 ? 14.579 10.093 -12.113 1.00 86.06 104 LYS A N 1
ATOM 836 C CA . LYS A 1 104 ? 15.486 11.160 -12.594 1.00 86.06 104 LYS A CA 1
ATOM 837 C C . LYS A 1 104 ? 16.878 10.641 -12.958 1.00 86.06 104 LYS A C 1
ATOM 839 O O . LYS A 1 104 ? 17.551 11.222 -13.804 1.00 86.06 104 LYS A O 1
ATOM 844 N N . TYR A 1 105 ? 17.290 9.540 -12.337 1.00 86.19 105 TYR A N 1
ATOM 845 C CA . TYR A 1 105 ? 18.590 8.913 -12.532 1.00 86.19 105 TYR A CA 1
ATOM 846 C C . TYR A 1 105 ? 18.523 7.665 -13.419 1.00 86.19 105 TYR A C 1
ATOM 848 O O . TYR A 1 105 ? 19.564 7.055 -13.658 1.00 86.19 105 TYR A O 1
ATOM 856 N N . ASN A 1 106 ? 17.347 7.307 -13.957 1.00 82.81 106 ASN A N 1
ATOM 857 C CA . ASN A 1 106 ? 17.110 6.044 -14.666 1.00 82.81 106 ASN A CA 1
ATOM 858 C C . ASN A 1 106 ? 17.542 4.821 -13.830 1.00 82.81 106 ASN A C 1
ATOM 860 O O . ASN A 1 106 ? 18.209 3.919 -14.335 1.00 82.81 106 ASN A O 1
ATOM 864 N N . THR A 1 107 ? 17.217 4.853 -12.536 1.00 89.00 107 THR A N 1
ATOM 865 C CA . THR A 1 107 ? 17.580 3.830 -11.550 1.00 89.00 107 THR A CA 1
ATOM 866 C C . THR A 1 107 ? 16.336 2.997 -11.216 1.00 89.00 107 THR A C 1
ATOM 868 O O . THR A 1 107 ? 15.396 3.557 -10.649 1.00 89.00 107 THR A O 1
ATOM 871 N N . PRO A 1 108 ? 16.292 1.692 -11.549 1.00 90.56 108 PRO A N 1
ATOM 872 C CA . PRO A 1 108 ? 15.184 0.811 -11.180 1.00 90.56 108 PRO A CA 1
ATOM 873 C C . PRO A 1 108 ? 15.026 0.674 -9.662 1.00 90.56 108 PRO A C 1
ATOM 875 O O . PRO A 1 108 ? 16.010 0.783 -8.919 1.00 90.56 108 PRO A O 1
ATOM 878 N N . LEU A 1 109 ? 13.797 0.403 -9.219 1.00 93.56 109 LEU A N 1
ATOM 879 C CA . LEU A 1 109 ? 13.435 0.287 -7.806 1.00 93.56 109 LEU A CA 1
ATOM 880 C C . LEU A 1 109 ? 12.813 -1.081 -7.515 1.00 93.56 109 LEU A C 1
ATOM 882 O O . LEU A 1 109 ? 11.766 -1.438 -8.060 1.00 93.56 109 LEU A O 1
ATOM 886 N N . TYR A 1 110 ? 13.444 -1.806 -6.596 1.00 94.88 110 TYR A N 1
ATOM 887 C CA . TYR A 1 110 ? 13.019 -3.121 -6.139 1.00 94.88 110 TYR A CA 1
ATOM 888 C C . TYR A 1 110 ? 12.674 -3.128 -4.651 1.00 94.88 110 TYR A C 1
ATOM 890 O O . TYR A 1 110 ? 13.199 -2.338 -3.866 1.00 94.88 110 TYR A O 1
ATOM 898 N N . PHE A 1 111 ? 11.851 -4.095 -4.262 1.00 95.56 111 PHE A N 1
ATOM 899 C CA . PHE A 1 111 ? 11.518 -4.409 -2.885 1.00 95.56 111 PHE A CA 1
ATOM 900 C C . PHE A 1 111 ? 11.416 -5.915 -2.670 1.00 95.56 111 PHE A C 1
ATOM 902 O O . PHE A 1 111 ? 10.966 -6.650 -3.550 1.00 95.56 111 PHE A O 1
ATOM 909 N N . THR A 1 112 ? 11.756 -6.381 -1.471 1.00 95.19 112 THR A N 1
ATOM 910 C CA . THR A 1 112 ? 11.456 -7.768 -1.088 1.00 95.19 112 THR A CA 1
ATOM 911 C C . THR A 1 112 ? 9.995 -7.910 -0.642 1.00 95.19 112 THR A C 1
ATOM 913 O O . THR A 1 112 ? 9.229 -6.935 -0.604 1.00 95.19 112 THR A O 1
ATOM 916 N N . ARG A 1 113 ? 9.576 -9.134 -0.304 1.00 93.12 113 ARG A N 1
ATOM 917 C CA . ARG A 1 113 ? 8.275 -9.378 0.332 1.00 93.12 113 ARG A CA 1
ATOM 918 C C . ARG A 1 113 ? 8.206 -8.956 1.797 1.00 93.12 113 ARG A C 1
ATOM 920 O O . ARG A 1 113 ? 7.121 -9.035 2.367 1.00 93.12 113 ARG A O 1
ATOM 927 N N . ALA A 1 114 ? 9.326 -8.589 2.418 1.00 91.25 114 ALA A N 1
ATOM 928 C CA . ALA A 1 114 ? 9.363 -8.205 3.821 1.00 91.25 114 ALA A CA 1
ATOM 929 C C . ALA A 1 114 ? 8.502 -6.962 4.066 1.00 91.25 114 ALA A C 1
ATOM 931 O O . ALA A 1 114 ? 8.595 -5.965 3.348 1.00 91.25 114 ALA A O 1
ATOM 932 N N . PHE A 1 115 ? 7.663 -7.049 5.090 1.00 86.06 115 PHE A N 1
ATOM 933 C CA . PHE A 1 115 ? 6.843 -5.952 5.573 1.00 86.06 115 PHE A CA 1
ATOM 934 C C . PHE A 1 115 ? 7.560 -5.256 6.729 1.00 86.06 115 PHE A C 1
ATOM 936 O O . PHE A 1 115 ? 7.969 -5.926 7.685 1.00 86.06 115 PHE A O 1
ATOM 943 N N . ASP A 1 116 ? 7.715 -3.933 6.647 1.00 82.50 116 ASP A N 1
ATOM 944 C CA . ASP A 1 116 ? 8.321 -3.141 7.714 1.00 82.50 116 ASP A CA 1
ATOM 945 C C . ASP A 1 116 ? 7.362 -2.962 8.891 1.00 82.50 116 ASP A C 1
ATOM 947 O O . ASP A 1 116 ? 6.299 -2.349 8.779 1.00 82.50 116 ASP A O 1
ATOM 951 N N . TYR A 1 117 ? 7.778 -3.444 10.054 1.00 66.19 117 TYR A N 1
ATOM 952 C CA . TYR A 1 117 ? 7.102 -3.167 11.309 1.00 66.19 117 TYR A CA 1
ATOM 953 C C . TYR A 1 117 ? 7.998 -2.310 12.199 1.00 66.19 117 TYR A C 1
ATOM 955 O O . TYR A 1 117 ? 9.206 -2.542 12.247 1.00 66.19 117 TYR A O 1
ATOM 963 N N . PRO A 1 118 ? 7.423 -1.418 13.023 1.00 55.50 118 PRO A N 1
ATOM 964 C CA . PRO A 1 118 ? 8.164 -0.692 14.052 1.00 55.50 118 PRO A CA 1
ATOM 965 C C . PRO A 1 118 ? 8.507 -1.604 15.253 1.00 55.50 118 PRO A C 1
ATOM 967 O O . PRO A 1 118 ? 8.355 -1.209 16.404 1.00 55.50 118 PRO A O 1
ATOM 970 N N . ILE A 1 119 ? 8.924 -2.848 15.003 1.00 53.91 119 ILE A N 1
ATOM 971 C CA . ILE A 1 119 ? 9.319 -3.834 16.017 1.00 53.91 119 ILE A CA 1
ATOM 972 C C . ILE A 1 119 ? 10.815 -3.674 16.272 1.00 53.91 119 ILE A C 1
ATOM 974 O O . ILE A 1 119 ? 11.582 -3.506 15.326 1.00 53.91 119 ILE A O 1
ATOM 978 N N . LYS A 1 120 ? 11.238 -3.748 17.538 1.00 52.84 120 LYS A N 1
ATOM 979 C CA . LYS A 1 120 ? 12.659 -3.772 17.938 1.00 52.84 120 LYS A CA 1
ATOM 980 C C . LYS A 1 120 ? 13.118 -5.133 18.476 1.00 52.84 120 LYS A C 1
ATOM 982 O O . LYS A 1 120 ? 14.320 -5.353 18.583 1.00 52.84 120 LYS A O 1
ATOM 987 N N . ASP A 1 121 ? 12.180 -6.036 18.767 1.00 55.72 121 ASP A N 1
ATOM 988 C CA . ASP A 1 121 ? 12.448 -7.388 19.263 1.00 55.72 121 ASP A CA 1
ATOM 989 C C . ASP A 1 121 ? 12.964 -8.321 18.149 1.00 55.72 121 ASP A C 1
ATOM 991 O O . ASP A 1 121 ? 12.331 -8.517 17.103 1.00 55.72 121 ASP A O 1
ATOM 995 N N . SER A 1 122 ? 14.133 -8.914 18.393 1.00 55.44 122 SER A N 1
ATOM 996 C CA . SER A 1 122 ? 14.825 -9.829 17.488 1.00 55.44 122 SER A CA 1
ATOM 997 C C . SER A 1 122 ? 14.153 -11.196 17.345 1.00 55.44 122 SER A C 1
ATOM 999 O O . SER A 1 122 ? 14.067 -11.751 16.246 1.00 55.44 122 SER A O 1
ATOM 1001 N N . VAL A 1 123 ? 13.641 -11.751 18.443 1.00 53.84 123 VAL A N 1
ATOM 1002 C CA . VAL A 1 123 ? 13.007 -13.073 18.484 1.00 53.84 123 VAL A CA 1
ATOM 1003 C C . VAL A 1 123 ? 11.745 -13.064 17.640 1.00 53.84 123 VAL A C 1
ATOM 1005 O O . VAL A 1 123 ? 11.458 -14.034 16.936 1.00 53.84 123 VAL A O 1
ATOM 1008 N N . VAL A 1 124 ? 11.002 -11.964 17.655 1.00 54.34 124 VAL A N 1
ATOM 1009 C CA . VAL A 1 124 ? 9.778 -11.867 16.868 1.00 54.34 124 VAL A CA 1
ATOM 1010 C C . VAL A 1 124 ? 10.059 -11.641 15.396 1.00 54.34 124 VAL A C 1
ATOM 1012 O O . VAL A 1 124 ? 9.488 -12.352 14.566 1.00 54.34 124 VAL A O 1
ATOM 1015 N N . LEU A 1 125 ? 10.945 -10.711 15.045 1.00 59.34 125 LEU A N 1
ATOM 1016 C CA . LEU A 1 125 ? 11.222 -10.450 13.636 1.00 59.34 125 LEU A CA 1
ATOM 1017 C C . LEU A 1 125 ? 11.704 -11.729 12.916 1.00 59.34 125 LEU A C 1
ATOM 1019 O O . LEU A 1 125 ? 11.274 -11.994 11.794 1.00 59.34 125 LEU A O 1
ATOM 1023 N N . SER A 1 126 ? 12.455 -12.598 13.612 1.00 63.97 126 SER A N 1
ATOM 1024 C CA . SER A 1 126 ? 12.876 -13.921 13.112 1.00 63.97 126 SER A CA 1
ATOM 1025 C C . SER A 1 126 ? 11.725 -14.890 12.784 1.00 63.97 126 SER A C 1
ATOM 1027 O O . SER A 1 126 ? 11.874 -15.776 11.945 1.00 63.97 126 SER A O 1
ATOM 1029 N N . LYS A 1 127 ? 10.561 -14.733 13.429 1.00 67.81 127 LYS A N 1
ATOM 1030 C CA . LYS A 1 127 ? 9.350 -15.540 13.186 1.00 67.81 127 LYS A CA 1
ATOM 1031 C C . LYS A 1 127 ? 8.465 -14.942 12.096 1.00 67.81 127 LYS A C 1
ATOM 1033 O O . LYS A 1 127 ? 7.695 -15.664 11.463 1.00 67.81 127 LYS A O 1
ATOM 1038 N N . LEU A 1 128 ? 8.549 -13.628 11.897 1.00 69.56 128 LEU A N 1
ATOM 1039 C CA . LEU A 1 128 ? 7.770 -12.891 10.904 1.00 69.56 128 LEU A CA 1
ATOM 1040 C C . LEU A 1 128 ? 8.378 -13.007 9.507 1.00 69.56 128 LEU A C 1
ATOM 1042 O O . LEU A 1 128 ? 7.643 -13.136 8.522 1.00 69.56 128 LEU A O 1
ATOM 1046 N N . TRP A 1 129 ? 9.707 -12.991 9.429 1.00 83.50 129 TRP A N 1
ATOM 1047 C CA . TRP A 1 129 ? 10.458 -13.037 8.185 1.00 83.50 129 TRP A CA 1
ATOM 1048 C C . TRP A 1 129 ? 11.020 -14.421 7.914 1.00 83.50 129 TRP A C 1
ATOM 1050 O O . TRP A 1 129 ? 11.822 -14.968 8.663 1.00 83.50 129 TRP A O 1
ATOM 1060 N N . ASN A 1 130 ? 10.636 -14.978 6.771 1.00 86.88 130 ASN A N 1
ATOM 1061 C CA . ASN A 1 130 ? 11.283 -16.166 6.251 1.00 86.88 130 ASN A CA 1
ATOM 1062 C C . ASN A 1 130 ? 12.498 -15.739 5.420 1.00 86.88 130 ASN A C 1
ATOM 1064 O O . ASN A 1 130 ? 12.357 -15.398 4.244 1.00 86.88 130 ASN A O 1
ATOM 1068 N N . GLU A 1 131 ? 13.681 -15.787 6.033 1.00 87.94 131 GLU A N 1
ATOM 1069 C CA . GLU A 1 131 ? 14.948 -15.389 5.402 1.00 87.94 131 GLU A CA 1
ATOM 1070 C C . GLU A 1 131 ? 15.170 -16.074 4.048 1.00 87.94 131 GLU A C 1
ATOM 1072 O O . GLU A 1 131 ? 15.584 -15.428 3.095 1.00 87.94 131 GLU A O 1
ATOM 1077 N N . ARG A 1 132 ? 14.817 -17.361 3.908 1.00 88.69 132 ARG A N 1
ATOM 1078 C CA . ARG A 1 132 ? 14.969 -18.089 2.637 1.00 88.69 132 ARG A CA 1
ATOM 1079 C C . ARG A 1 132 ? 14.131 -17.467 1.519 1.00 88.69 132 ARG A C 1
ATOM 1081 O O . ARG A 1 132 ? 14.607 -17.331 0.396 1.00 88.69 132 ARG A O 1
ATOM 1088 N N . LYS A 1 133 ? 12.878 -17.106 1.802 1.00 90.06 133 LYS A N 1
ATOM 1089 C CA . LYS A 1 133 ? 11.998 -16.469 0.811 1.00 90.06 133 LYS A CA 1
ATOM 1090 C C . LYS A 1 133 ? 12.468 -15.062 0.457 1.00 90.06 133 LYS A C 1
ATOM 1092 O O . LYS A 1 133 ? 12.425 -14.701 -0.713 1.00 90.06 133 LYS A O 1
ATOM 1097 N N . ILE A 1 134 ? 12.951 -14.307 1.438 1.00 92.62 134 ILE A N 1
ATOM 1098 C CA . ILE A 1 134 ? 13.484 -12.960 1.213 1.00 92.62 134 ILE A CA 1
ATOM 1099 C C . ILE A 1 134 ? 14.798 -13.013 0.417 1.00 92.62 134 ILE A C 1
ATOM 1101 O O . ILE A 1 134 ? 14.971 -12.251 -0.531 1.00 92.62 134 ILE A O 1
ATOM 1105 N N . SER A 1 135 ? 15.694 -13.958 0.721 1.00 92.81 135 SER A N 1
ATOM 1106 C CA . SER A 1 135 ? 16.887 -14.228 -0.089 1.00 92.81 135 SER A CA 1
ATOM 1107 C C . SER A 1 135 ? 16.532 -14.574 -1.534 1.00 92.81 135 SER A C 1
ATOM 1109 O O . SER A 1 135 ? 17.200 -14.087 -2.439 1.00 92.81 135 SER A O 1
ATOM 1111 N N . ASN A 1 136 ? 15.456 -15.332 -1.780 1.00 88.94 136 ASN A N 1
ATOM 1112 C CA . ASN A 1 136 ? 14.992 -15.582 -3.148 1.00 88.94 136 ASN A CA 1
ATOM 1113 C C . ASN A 1 136 ? 14.552 -14.288 -3.854 1.00 88.94 136 ASN A C 1
ATOM 1115 O O . ASN A 1 136 ? 14.877 -14.104 -5.023 1.00 88.94 136 ASN A O 1
ATOM 1119 N N . ASP A 1 137 ? 13.848 -13.382 -3.168 1.00 93.00 137 ASP A N 1
ATOM 1120 C CA . ASP A 1 137 ? 13.451 -12.087 -3.744 1.00 93.00 137 ASP A CA 1
ATOM 1121 C C . ASP A 1 137 ? 14.681 -11.234 -4.109 1.00 93.00 137 ASP A C 1
ATOM 1123 O O . ASP A 1 137 ? 14.734 -10.642 -5.188 1.00 93.00 137 ASP A O 1
ATOM 1127 N N . LEU A 1 138 ? 15.708 -11.231 -3.249 1.00 92.88 138 LEU A N 1
ATOM 1128 C CA . LEU A 1 138 ? 17.001 -10.594 -3.523 1.00 92.88 138 LEU A CA 1
ATOM 1129 C C . LEU A 1 138 ? 17.700 -11.229 -4.730 1.00 92.88 138 LEU A C 1
ATOM 1131 O O . LEU A 1 138 ? 18.198 -10.512 -5.594 1.00 92.88 138 LEU A O 1
ATOM 1135 N N . MET A 1 139 ? 17.706 -12.561 -4.828 1.00 88.31 139 MET A N 1
ATOM 1136 C CA . MET A 1 139 ? 18.251 -13.275 -5.986 1.00 88.31 139 MET A CA 1
ATOM 1137 C C . MET A 1 139 ? 17.519 -12.903 -7.276 1.00 88.31 139 MET A C 1
ATOM 1139 O O . MET A 1 139 ? 18.169 -12.731 -8.305 1.00 88.31 139 MET A O 1
ATOM 1143 N N . PHE A 1 140 ? 16.194 -12.725 -7.233 1.00 86.12 140 PHE A N 1
ATOM 1144 C CA . PHE A 1 140 ? 15.436 -12.226 -8.379 1.00 86.12 140 PHE A CA 1
ATOM 1145 C C . PHE A 1 140 ? 15.862 -10.813 -8.762 1.00 86.12 140 PHE A C 1
ATOM 1147 O O . PHE A 1 140 ? 16.125 -10.586 -9.935 1.00 86.12 140 PHE A O 1
ATOM 1154 N N . ALA A 1 141 ? 15.985 -9.882 -7.814 1.00 89.56 141 ALA A N 1
ATOM 1155 C CA . ALA A 1 141 ? 16.442 -8.524 -8.117 1.00 89.56 141 ALA A CA 1
ATOM 1156 C C . ALA A 1 141 ? 17.877 -8.500 -8.676 1.00 89.56 141 ALA A C 1
ATOM 1158 O O . ALA A 1 141 ? 18.162 -7.775 -9.627 1.00 89.56 141 ALA A O 1
ATOM 1159 N N . ILE A 1 142 ? 18.771 -9.336 -8.139 1.00 88.06 142 ILE A N 1
ATOM 1160 C CA . ILE A 1 142 ? 20.138 -9.513 -8.644 1.00 88.06 142 ILE A CA 1
ATOM 1161 C C . ILE A 1 142 ? 20.118 -10.077 -10.068 1.00 88.06 142 ILE A C 1
ATOM 1163 O O . ILE A 1 142 ? 20.818 -9.558 -10.932 1.00 88.06 142 ILE A O 1
ATOM 1167 N N . ALA A 1 143 ? 19.314 -11.102 -10.345 1.00 81.31 143 ALA A N 1
ATOM 1168 C CA . ALA A 1 143 ? 19.186 -11.661 -11.689 1.00 81.31 143 ALA A CA 1
ATOM 1169 C C . ALA A 1 143 ? 18.534 -10.666 -12.665 1.00 81.31 143 ALA A C 1
ATOM 1171 O O . ALA A 1 143 ? 18.942 -10.570 -13.820 1.00 81.31 143 ALA A O 1
ATOM 1172 N N . ASP A 1 144 ? 17.553 -9.887 -12.202 1.00 82.38 144 ASP A N 1
ATOM 1173 C CA . ASP A 1 144 ? 16.837 -8.901 -13.007 1.00 82.38 144 ASP A CA 1
ATOM 1174 C C . ASP A 1 144 ? 17.745 -7.706 -13.353 1.00 82.38 144 ASP A C 1
ATOM 1176 O O . ASP A 1 144 ? 17.756 -7.248 -14.492 1.00 82.38 144 ASP A O 1
ATOM 1180 N N . PHE A 1 145 ? 18.546 -7.212 -12.414 1.00 86.25 145 PHE A N 1
ATOM 1181 C CA . PHE A 1 145 ? 19.399 -6.048 -12.653 1.00 86.25 145 PHE A CA 1
ATOM 1182 C C . PHE A 1 145 ? 20.809 -6.401 -13.159 1.00 86.25 145 PHE A C 1
ATOM 1184 O O . PHE A 1 145 ? 21.435 -5.605 -13.859 1.00 86.25 145 PHE A O 1
ATOM 1191 N N . CYS A 1 146 ? 21.300 -7.600 -12.845 1.00 82.19 146 CYS A N 1
ATOM 1192 C CA . CYS A 1 146 ? 22.652 -8.078 -13.143 1.00 82.19 146 CYS A CA 1
ATOM 1193 C C . CYS A 1 146 ? 23.773 -7.167 -12.586 1.00 82.19 146 CYS A C 1
ATOM 1195 O O . CYS A 1 146 ? 24.565 -6.656 -13.385 1.00 82.19 146 CYS A O 1
ATOM 1197 N N . PRO A 1 147 ? 23.884 -6.947 -11.258 1.00 88.19 147 PRO A N 1
ATOM 1198 C CA . PRO A 1 147 ? 24.936 -6.118 -10.667 1.00 88.19 147 PRO A CA 1
ATOM 1199 C C . PRO A 1 147 ? 26.320 -6.782 -10.683 1.00 88.19 147 PRO A C 1
ATOM 1201 O O . PRO A 1 147 ? 26.445 -7.995 -10.543 1.00 88.19 147 PRO A O 1
ATOM 1204 N N . ASP A 1 148 ? 27.363 -5.963 -10.790 1.00 83.88 148 ASP A N 1
ATOM 1205 C CA . ASP A 1 148 ? 28.767 -6.340 -10.576 1.00 83.88 148 ASP A CA 1
ATOM 1206 C C . ASP A 1 148 ? 29.194 -6.111 -9.121 1.00 83.88 148 ASP A C 1
ATOM 1208 O O . ASP A 1 148 ? 30.024 -6.845 -8.579 1.00 83.88 148 ASP A O 1
ATOM 1212 N N . ILE A 1 149 ? 28.620 -5.081 -8.494 1.00 89.62 149 ILE A N 1
ATOM 1213 C CA . ILE A 1 149 ? 28.896 -4.670 -7.118 1.00 89.62 149 ILE A CA 1
ATOM 1214 C C . ILE A 1 149 ? 27.563 -4.495 -6.395 1.00 89.62 149 ILE A C 1
ATOM 1216 O O . ILE A 1 149 ? 26.644 -3.854 -6.910 1.00 89.62 149 ILE A O 1
ATOM 1220 N N . ILE A 1 150 ? 27.474 -5.034 -5.183 1.00 94.44 150 ILE A N 1
ATOM 1221 C CA . ILE A 1 150 ? 26.379 -4.762 -4.255 1.00 94.44 150 ILE A CA 1
ATOM 1222 C C . ILE A 1 150 ? 26.918 -3.877 -3.136 1.00 94.44 150 ILE A C 1
ATOM 1224 O O . ILE A 1 150 ? 27.899 -4.229 -2.474 1.00 94.44 150 ILE A O 1
ATOM 1228 N N . LEU A 1 151 ? 26.275 -2.730 -2.928 1.00 95.56 151 LEU A N 1
ATOM 1229 C CA . LEU A 1 151 ? 26.620 -1.793 -1.866 1.00 95.56 151 LEU A CA 1
ATOM 1230 C C . LEU A 1 151 ? 25.475 -1.680 -0.862 1.00 95.56 151 LEU A C 1
ATOM 1232 O O . LEU A 1 151 ? 24.351 -1.344 -1.229 1.00 95.56 151 LEU A O 1
ATOM 1236 N N . ILE A 1 152 ? 25.779 -1.914 0.411 1.00 95.00 152 ILE A N 1
ATOM 1237 C CA . ILE A 1 152 ? 24.849 -1.748 1.528 1.00 95.00 152 ILE A CA 1
ATOM 1238 C C . ILE A 1 152 ? 25.172 -0.427 2.227 1.00 95.00 152 ILE A C 1
ATOM 1240 O O . ILE A 1 152 ? 26.329 -0.155 2.551 1.00 95.00 152 ILE A O 1
ATOM 1244 N N . LYS A 1 153 ? 24.172 0.411 2.490 1.00 88.56 153 LYS A N 1
ATOM 1245 C CA . LYS A 1 153 ? 24.398 1.620 3.293 1.00 88.56 153 LYS A CA 1
ATOM 1246 C C . LYS A 1 153 ? 24.759 1.225 4.733 1.00 88.56 153 LYS A C 1
ATOM 1248 O O . LYS A 1 153 ? 24.150 0.327 5.307 1.00 88.56 153 LYS A O 1
ATOM 1253 N N . SER A 1 154 ? 25.774 1.852 5.328 1.00 82.69 154 SER A N 1
ATOM 1254 C CA . SER A 1 154 ? 26.248 1.460 6.673 1.00 82.69 154 SER A CA 1
ATOM 1255 C C . SER A 1 154 ? 25.210 1.723 7.775 1.00 82.69 154 SER A C 1
ATOM 1257 O O . SER A 1 154 ? 25.080 0.935 8.718 1.00 82.69 154 SER A O 1
ATOM 1259 N N . GLU A 1 155 ? 24.448 2.807 7.630 1.00 77.44 155 GLU A N 1
ATOM 1260 C CA . GLU A 1 155 ? 23.378 3.236 8.534 1.00 77.44 155 GLU A CA 1
ATOM 1261 C C . GLU A 1 155 ? 22.035 3.157 7.801 1.00 77.44 155 GLU A C 1
ATOM 1263 O O . GLU A 1 155 ? 21.672 4.068 7.060 1.00 77.44 155 GLU A O 1
ATOM 1268 N N . THR A 1 156 ? 21.334 2.032 7.954 1.00 68.56 156 THR A N 1
ATOM 1269 C CA . THR A 1 156 ? 20.058 1.747 7.262 1.00 68.56 156 THR A CA 1
ATOM 1270 C C . THR A 1 156 ? 18.871 1.656 8.208 1.00 68.56 156 THR A C 1
ATOM 1272 O O . THR A 1 156 ? 17.753 2.035 7.883 1.00 68.56 156 THR A O 1
ATOM 1275 N N . THR A 1 157 ? 19.088 1.140 9.414 1.00 66.94 157 THR A N 1
ATOM 1276 C CA . THR A 1 157 ? 18.049 1.040 10.435 1.00 66.94 157 THR A CA 1
ATOM 1277 C C . THR A 1 157 ? 18.668 1.087 11.822 1.00 66.94 157 THR A C 1
ATOM 1279 O O . THR A 1 157 ? 19.791 0.629 12.036 1.00 66.94 157 THR A O 1
ATOM 1282 N N . THR A 1 158 ? 17.919 1.640 12.776 1.00 64.56 158 THR A N 1
ATOM 1283 C CA . THR A 1 158 ? 18.282 1.624 14.201 1.00 64.56 158 THR A CA 1
ATOM 1284 C C . THR A 1 158 ? 17.947 0.286 14.868 1.00 64.56 158 THR A C 1
ATOM 1286 O O . THR A 1 158 ? 18.350 0.051 16.006 1.00 64.56 158 THR A O 1
ATOM 1289 N N . ASN A 1 159 ? 17.235 -0.612 14.174 1.00 71.50 159 ASN A N 1
ATOM 1290 C CA . ASN A 1 159 ? 16.999 -1.974 14.636 1.00 71.50 159 ASN A CA 1
ATOM 1291 C C . ASN A 1 159 ? 18.158 -2.894 14.206 1.00 71.50 159 ASN A C 1
ATOM 1293 O O . ASN A 1 159 ? 18.220 -3.360 13.067 1.00 71.50 159 ASN A O 1
ATOM 1297 N N . ASN A 1 160 ? 19.042 -3.207 15.157 1.00 74.00 160 ASN A N 1
ATOM 1298 C CA . ASN A 1 160 ? 20.201 -4.077 14.936 1.00 74.00 160 ASN A CA 1
ATOM 1299 C C . ASN A 1 160 ? 19.836 -5.469 14.403 1.00 74.00 160 ASN A C 1
ATOM 1301 O O . ASN A 1 160 ? 20.575 -6.020 13.593 1.00 74.00 160 ASN A O 1
ATOM 1305 N N . PHE A 1 161 ? 18.710 -6.044 14.821 1.00 73.69 161 PHE A N 1
ATOM 1306 C CA . PHE A 1 161 ? 18.321 -7.374 14.367 1.00 73.69 161 PHE A CA 1
ATOM 1307 C C . PHE A 1 161 ? 17.746 -7.364 12.950 1.00 73.69 161 PHE A C 1
ATOM 1309 O O . PHE A 1 161 ? 18.062 -8.241 12.146 1.00 73.69 161 PHE A O 1
ATOM 1316 N N . ALA A 1 162 ? 16.939 -6.354 12.619 1.00 78.62 162 ALA A N 1
ATOM 1317 C CA . ALA A 1 162 ? 16.458 -6.153 11.255 1.00 78.62 162 ALA A CA 1
ATOM 1318 C C . ALA A 1 162 ? 17.633 -5.961 10.289 1.00 78.62 162 ALA A C 1
ATOM 1320 O O . ALA A 1 162 ? 17.661 -6.569 9.219 1.00 78.62 162 ALA A O 1
ATOM 1321 N N . LYS A 1 163 ? 18.646 -5.202 10.723 1.00 84.12 163 LYS A N 1
ATOM 1322 C CA . LYS A 1 163 ? 19.918 -5.049 10.017 1.00 84.12 163 LYS A CA 1
ATOM 1323 C C . LYS A 1 163 ? 20.640 -6.390 9.835 1.00 84.12 163 LYS A C 1
ATOM 1325 O O . LYS A 1 163 ? 20.930 -6.746 8.701 1.00 84.12 163 LYS A O 1
ATOM 1330 N N . GLN A 1 164 ? 20.842 -7.172 10.897 1.00 85.69 164 GLN A N 1
ATOM 1331 C CA . GLN A 1 164 ? 21.482 -8.496 10.807 1.00 85.69 164 GLN A CA 1
ATOM 1332 C C . GLN A 1 164 ? 20.721 -9.469 9.895 1.00 85.69 164 GLN A C 1
ATOM 1334 O O . GLN A 1 164 ? 21.330 -10.185 9.105 1.00 85.69 164 GLN A O 1
ATOM 1339 N N . SER A 1 165 ? 19.388 -9.487 9.976 1.00 86.25 165 SER A N 1
ATOM 1340 C CA . SER A 1 165 ? 18.540 -10.337 9.131 1.00 86.25 165 SER A CA 1
ATOM 1341 C C . SER A 1 165 ? 18.651 -9.944 7.660 1.00 86.25 165 SER A C 1
ATOM 1343 O O . SER A 1 165 ? 18.790 -10.808 6.795 1.00 86.25 165 SER A O 1
ATOM 1345 N N . MET A 1 166 ? 18.632 -8.638 7.375 1.00 91.56 166 MET A N 1
ATOM 1346 C CA . MET A 1 166 ? 18.857 -8.096 6.038 1.00 91.56 166 MET A CA 1
ATOM 1347 C C . MET A 1 166 ? 20.241 -8.487 5.514 1.00 91.56 166 MET A C 1
ATOM 1349 O O . MET A 1 166 ? 20.335 -9.059 4.431 1.00 91.56 166 MET A O 1
ATOM 1353 N N . GLU A 1 167 ? 21.299 -8.230 6.285 1.00 91.50 167 GLU A N 1
ATOM 1354 C CA . GLU A 1 167 ? 22.686 -8.562 5.933 1.00 91.50 167 GLU A CA 1
ATOM 1355 C C . GLU A 1 167 ? 22.832 -10.053 5.618 1.00 91.50 167 GLU A C 1
ATOM 1357 O O . GLU A 1 167 ? 23.301 -10.411 4.540 1.00 91.50 167 GLU A O 1
ATOM 1362 N N . LYS A 1 168 ? 22.306 -10.926 6.481 1.00 92.06 168 LYS A N 1
ATOM 1363 C CA . LYS A 1 168 ? 22.301 -12.376 6.269 1.00 92.06 168 LYS A CA 1
ATOM 1364 C C . LYS A 1 168 ? 21.544 -12.786 5.006 1.00 92.06 168 LYS A C 1
ATOM 1366 O O . LYS A 1 168 ? 22.013 -13.638 4.254 1.00 92.06 168 LYS A O 1
ATOM 1371 N N . CYS A 1 169 ? 20.384 -12.185 4.736 1.00 94.69 169 CYS A N 1
ATOM 1372 C CA . CYS A 1 169 ? 19.628 -12.472 3.517 1.00 94.69 169 CYS A CA 1
ATOM 1373 C C . CYS A 1 169 ? 20.401 -12.064 2.253 1.00 94.69 169 CYS A C 1
ATOM 1375 O O . CYS A 1 169 ? 20.348 -12.794 1.258 1.00 94.69 169 CYS A O 1
ATOM 1377 N N . ILE A 1 170 ? 21.114 -10.932 2.300 1.00 94.81 170 ILE A N 1
ATOM 1378 C CA . ILE A 1 170 ? 21.960 -10.425 1.211 1.00 94.81 170 ILE A CA 1
ATOM 1379 C C . ILE A 1 170 ? 23.181 -11.321 1.015 1.00 94.81 170 ILE A C 1
ATOM 1381 O O . ILE A 1 170 ? 23.470 -11.689 -0.119 1.00 94.81 170 ILE A O 1
ATOM 1385 N N . GLU A 1 171 ? 23.865 -11.719 2.087 1.00 93.00 171 GLU A N 1
ATOM 1386 C CA . GLU A 1 171 ? 24.996 -12.649 2.025 1.00 93.00 171 GLU A CA 1
ATOM 1387 C C . GLU A 1 171 ? 24.578 -14.003 1.446 1.00 93.00 171 GLU A C 1
ATOM 1389 O O . GLU A 1 171 ? 25.257 -14.528 0.565 1.00 93.00 171 GLU A O 1
ATOM 1394 N N . ASN A 1 172 ? 23.427 -14.539 1.862 1.00 90.50 172 ASN A N 1
ATOM 1395 C CA . ASN A 1 172 ? 22.867 -15.768 1.300 1.00 90.50 172 ASN A CA 1
ATOM 1396 C C . ASN A 1 172 ? 22.588 -15.632 -0.201 1.00 90.50 172 ASN A C 1
ATOM 1398 O O . ASN A 1 172 ? 22.950 -16.518 -0.971 1.00 90.50 172 ASN A O 1
ATOM 1402 N N . ALA A 1 173 ? 21.966 -14.528 -0.627 1.00 90.06 173 ALA A N 1
ATOM 1403 C CA . ALA A 1 173 ? 21.691 -14.274 -2.038 1.00 90.06 173 ALA A CA 1
ATOM 1404 C C . ALA A 1 173 ? 22.989 -14.102 -2.847 1.00 90.06 173 ALA A C 1
ATOM 1406 O O . ALA A 1 173 ? 23.119 -14.670 -3.931 1.00 90.06 173 ALA A O 1
ATOM 1407 N N . PHE A 1 174 ? 23.968 -13.371 -2.306 1.00 88.62 174 PHE A N 1
ATOM 1408 C CA . PHE A 1 174 ? 25.280 -13.163 -2.916 1.00 88.62 174 PHE A CA 1
ATOM 1409 C C . PHE A 1 174 ? 26.038 -14.483 -3.080 1.00 88.62 174 PHE A C 1
ATOM 1411 O O . PHE A 1 174 ? 26.472 -14.798 -4.185 1.00 88.62 174 PHE A O 1
ATOM 1418 N N . ASN A 1 175 ? 26.159 -15.274 -2.009 1.00 85.69 175 ASN A N 1
ATOM 1419 C CA . ASN A 1 175 ? 26.840 -16.568 -2.037 1.00 85.69 175 ASN A CA 1
ATOM 1420 C C . ASN A 1 175 ? 26.117 -17.547 -2.959 1.00 85.69 175 ASN A C 1
ATOM 1422 O O . ASN A 1 175 ? 26.764 -18.200 -3.766 1.00 85.69 175 ASN A O 1
ATOM 1426 N N . PHE A 1 176 ? 24.781 -17.588 -2.938 1.00 79.31 176 PHE A N 1
ATOM 1427 C CA . PHE A 1 176 ? 24.040 -18.431 -3.869 1.00 79.31 176 PHE A CA 1
ATOM 1428 C C . PHE A 1 176 ? 24.347 -18.060 -5.319 1.00 79.31 176 PHE A C 1
ATOM 1430 O O . PHE A 1 176 ? 24.692 -18.935 -6.103 1.00 79.31 176 PHE A O 1
ATOM 1437 N N . VAL A 1 177 ? 24.257 -16.784 -5.702 1.00 73.62 177 VAL A N 1
ATOM 1438 C CA . VAL A 1 177 ? 24.508 -16.360 -7.093 1.00 73.62 177 VAL A CA 1
ATOM 1439 C C . VAL A 1 177 ? 25.977 -16.556 -7.491 1.00 73.62 177 VAL A C 1
ATOM 1441 O O . VAL A 1 177 ? 26.259 -16.850 -8.653 1.00 73.62 177 VAL A O 1
ATOM 1444 N N . LYS A 1 178 ? 26.900 -16.462 -6.527 1.00 68.12 178 LYS A N 1
ATOM 1445 C CA . LYS A 1 178 ? 28.328 -16.748 -6.699 1.00 68.12 178 LYS A CA 1
ATOM 1446 C C . LYS A 1 178 ? 28.633 -18.245 -6.876 1.00 68.12 178 LYS A C 1
ATOM 1448 O O . LYS A 1 178 ? 29.488 -18.572 -7.696 1.00 68.12 178 LYS A O 1
ATOM 1453 N N . ASP A 1 179 ? 27.956 -19.119 -6.127 1.00 56.41 179 ASP A N 1
ATOM 1454 C CA . ASP A 1 179 ? 28.301 -20.543 -5.973 1.00 56.41 179 ASP A CA 1
ATOM 1455 C C . ASP A 1 179 ? 27.393 -21.496 -6.768 1.00 56.41 179 ASP A C 1
ATOM 1457 O O . ASP A 1 179 ? 27.745 -22.656 -6.997 1.00 56.41 179 ASP A O 1
ATOM 1461 N N . SER A 1 180 ? 26.202 -21.055 -7.179 1.00 52.69 180 SER A N 1
ATOM 1462 C CA . SER A 1 180 ? 25.271 -21.925 -7.893 1.00 52.69 180 SER A CA 1
ATOM 1463 C C . SER A 1 180 ? 25.802 -22.242 -9.291 1.00 52.69 180 SER A C 1
ATOM 1465 O O . SER A 1 180 ? 26.181 -21.369 -10.056 1.00 52.69 180 SER A O 1
ATOM 1467 N N . VAL A 1 181 ? 25.842 -23.538 -9.597 1.00 45.94 181 VAL A N 1
ATOM 1468 C CA . VAL A 1 181 ? 25.967 -24.157 -10.932 1.00 45.94 181 VAL A CA 1
ATOM 1469 C C . VAL A 1 181 ? 24.648 -24.898 -11.255 1.00 45.94 181 VAL A C 1
ATOM 1471 O O . VAL A 1 181 ? 24.521 -25.602 -12.258 1.00 45.94 181 VAL A O 1
ATOM 1474 N N . ASP A 1 182 ? 23.634 -24.768 -10.389 1.00 42.47 182 ASP A N 1
ATOM 1475 C CA . ASP A 1 182 ? 22.476 -25.659 -10.377 1.00 42.47 182 ASP A CA 1
ATOM 1476 C C . ASP A 1 182 ? 21.382 -25.228 -11.365 1.00 42.47 182 ASP A C 1
ATOM 1478 O O . ASP A 1 182 ? 20.484 -24.433 -11.079 1.00 42.47 182 ASP A O 1
ATOM 1482 N N . LYS A 1 183 ? 21.471 -25.817 -12.559 1.00 42.41 183 LYS A N 1
ATOM 1483 C CA . LYS A 1 183 ? 20.593 -25.606 -13.715 1.00 42.41 183 LYS A CA 1
ATOM 1484 C C . LYS A 1 183 ? 19.123 -25.994 -13.497 1.00 42.41 183 LYS A C 1
ATOM 1486 O O . LYS A 1 183 ? 18.334 -25.750 -14.397 1.00 42.41 183 LYS A O 1
ATOM 1491 N N . LYS A 1 184 ? 18.730 -26.631 -12.383 1.00 41.69 184 LYS A N 1
ATOM 1492 C CA . LYS A 1 184 ? 17.386 -27.237 -12.253 1.00 41.69 184 LYS A CA 1
ATOM 1493 C C . LYS A 1 184 ? 16.324 -26.373 -11.568 1.00 41.69 184 LYS A C 1
ATOM 1495 O O . LYS A 1 184 ? 15.143 -26.598 -11.818 1.00 41.69 184 LYS A O 1
ATOM 1500 N N . GLN A 1 185 ? 16.697 -25.425 -10.705 1.00 42.22 185 GLN A N 1
ATOM 1501 C CA . GLN A 1 185 ? 15.721 -24.659 -9.903 1.00 42.22 185 GLN A CA 1
ATOM 1502 C C . GLN A 1 185 ? 15.445 -23.250 -10.452 1.00 42.22 185 GLN A C 1
ATOM 1504 O O . GLN A 1 185 ? 14.381 -22.687 -10.206 1.00 42.22 185 GLN A O 1
ATOM 1509 N N . PHE A 1 186 ? 16.367 -22.719 -11.258 1.00 50.03 186 PHE A N 1
ATOM 1510 C CA . PHE A 1 186 ? 16.262 -21.418 -11.909 1.00 50.03 186 PHE A CA 1
ATOM 1511 C C . PHE A 1 186 ? 16.719 -21.536 -13.369 1.00 50.03 186 PHE A C 1
ATOM 1513 O O . PHE A 1 186 ? 17.827 -21.135 -13.712 1.00 50.03 186 PHE A O 1
ATOM 1520 N N . ASN A 1 187 ? 15.861 -22.070 -14.246 1.00 40.50 187 ASN A N 1
ATOM 1521 C CA . ASN A 1 187 ? 16.156 -22.235 -15.683 1.00 40.50 187 ASN A CA 1
ATOM 1522 C C . ASN A 1 187 ? 16.530 -20.921 -16.412 1.00 40.50 187 ASN A C 1
ATOM 1524 O O . ASN A 1 187 ? 17.002 -20.979 -17.543 1.00 40.50 187 ASN A O 1
ATOM 1528 N N . TYR A 1 188 ? 16.335 -19.761 -15.775 1.00 43.41 188 TYR A N 1
ATOM 1529 C CA . TYR A 1 188 ? 16.565 -18.426 -16.340 1.00 43.41 188 TYR A CA 1
ATOM 1530 C C . TYR A 1 188 ? 17.757 -17.679 -15.722 1.00 43.41 188 TYR A C 1
ATOM 1532 O O . TYR A 1 188 ? 18.112 -16.603 -16.190 1.00 43.41 188 TYR A O 1
ATOM 1540 N N . ILE A 1 189 ? 18.385 -18.209 -14.664 1.00 44.19 189 ILE A N 1
ATOM 1541 C CA . ILE A 1 189 ? 19.534 -17.557 -14.021 1.00 44.19 189 ILE A CA 1
ATOM 1542 C C . ILE A 1 189 ? 20.795 -18.282 -14.489 1.00 44.19 189 ILE A C 1
ATOM 1544 O O . ILE A 1 189 ? 21.259 -19.227 -13.854 1.00 44.19 189 ILE A O 1
ATOM 1548 N N . LYS A 1 190 ? 21.368 -17.848 -15.621 1.00 49.78 190 LYS A N 1
ATOM 1549 C CA . LYS A 1 190 ? 22.773 -18.168 -15.912 1.00 49.78 190 LYS A CA 1
ATOM 1550 C C . LYS A 1 190 ? 23.606 -17.569 -14.781 1.00 49.78 190 LYS A C 1
ATOM 1552 O O . LYS A 1 190 ? 23.533 -16.373 -14.516 1.00 49.78 190 LYS A O 1
ATOM 1557 N N . THR A 1 191 ? 24.333 -18.428 -14.091 1.00 49.47 191 THR A N 1
ATOM 1558 C CA . THR A 1 191 ? 25.087 -18.159 -12.866 1.00 49.47 191 THR A CA 1
ATOM 1559 C C . THR A 1 191 ? 26.202 -17.159 -13.160 1.00 49.47 191 THR A C 1
ATOM 1561 O O . THR A 1 191 ? 26.958 -17.347 -14.115 1.00 49.47 191 THR A O 1
ATOM 1564 N N . ARG A 1 192 ? 26.270 -16.060 -12.400 1.00 60.62 192 ARG A N 1
ATOM 1565 C CA . ARG A 1 192 ? 27.113 -14.895 -12.717 1.00 60.62 192 ARG A CA 1
ATOM 1566 C C . ARG A 1 192 ? 27.934 -14.471 -11.510 1.00 60.62 192 ARG A C 1
ATOM 1568 O O . ARG A 1 192 ? 27.425 -14.375 -10.399 1.00 60.62 192 ARG A O 1
ATOM 1575 N N . LYS A 1 193 ? 29.207 -14.162 -11.752 1.00 65.69 193 LYS A N 1
ATOM 1576 C CA . LYS A 1 193 ? 30.136 -13.729 -10.708 1.00 65.69 193 LYS A CA 1
ATOM 1577 C C . LYS A 1 193 ? 29.861 -12.271 -10.329 1.00 65.69 193 LYS A C 1
ATOM 1579 O O . LYS A 1 193 ? 30.182 -11.367 -11.091 1.00 65.69 193 LYS A O 1
ATOM 1584 N N . ILE A 1 194 ? 29.306 -12.056 -9.141 1.00 78.75 194 ILE A N 1
ATOM 1585 C CA . ILE A 1 194 ? 29.286 -10.745 -8.481 1.00 78.75 194 ILE A CA 1
ATOM 1586 C C . ILE A 1 194 ? 30.655 -10.554 -7.820 1.00 78.75 194 ILE A C 1
ATOM 1588 O O . ILE A 1 194 ? 31.132 -11.451 -7.122 1.00 78.75 194 ILE A O 1
ATOM 1592 N N . PHE A 1 195 ? 31.315 -9.420 -8.056 1.00 80.50 195 PHE A N 1
ATOM 1593 C CA . PHE A 1 195 ? 32.700 -9.230 -7.617 1.00 80.50 195 PHE A CA 1
ATOM 1594 C C . PHE A 1 195 ? 32.793 -8.843 -6.155 1.00 80.50 195 PHE A C 1
ATOM 1596 O O . PHE A 1 195 ? 33.634 -9.375 -5.442 1.00 80.50 195 PHE A O 1
ATOM 1603 N N . SER A 1 196 ? 31.941 -7.924 -5.707 1.00 89.31 196 SER A N 1
ATOM 1604 C CA . SER A 1 196 ? 32.063 -7.337 -4.378 1.00 89.31 196 SER A CA 1
ATOM 1605 C C . SER A 1 196 ? 30.703 -7.142 -3.732 1.00 89.31 196 SER A C 1
ATOM 1607 O O . SER A 1 196 ? 29.771 -6.621 -4.345 1.00 89.31 196 SER A O 1
ATOM 1609 N N . LEU A 1 197 ? 30.650 -7.479 -2.450 1.00 93.75 197 LEU A N 1
ATOM 1610 C CA . LEU A 1 197 ? 29.637 -7.054 -1.500 1.00 93.75 197 LEU A CA 1
ATOM 1611 C C . LEU A 1 197 ? 30.331 -6.165 -0.465 1.00 93.75 197 LEU A C 1
ATOM 1613 O O . LEU A 1 197 ? 31.292 -6.599 0.173 1.00 93.75 197 LEU A O 1
ATOM 1617 N N . ALA A 1 198 ? 29.892 -4.919 -0.318 1.00 94.62 198 ALA A N 1
ATOM 1618 C CA . ALA A 1 198 ? 30.545 -3.955 0.562 1.00 94.62 198 ALA A CA 1
ATOM 1619 C C . ALA A 1 198 ? 29.549 -3.008 1.232 1.00 94.62 198 ALA A C 1
ATOM 1621 O O . ALA A 1 198 ? 28.486 -2.721 0.689 1.00 94.62 198 ALA A O 1
ATOM 1622 N N . TYR A 1 199 ? 29.927 -2.470 2.388 1.00 94.31 199 TYR A N 1
ATOM 1623 C CA . TYR A 1 199 ? 29.281 -1.289 2.941 1.00 94.31 199 TYR A CA 1
ATOM 1624 C C . TYR A 1 199 ? 29.796 -0.026 2.265 1.00 94.31 199 TYR A C 1
ATOM 1626 O O . TYR A 1 199 ? 30.971 0.036 1.898 1.00 94.31 199 TYR A O 1
ATOM 1634 N N . TYR A 1 200 ? 28.958 1.004 2.196 1.00 93.50 200 TYR A N 1
ATOM 1635 C CA . TYR A 1 200 ? 29.398 2.365 1.914 1.00 93.50 200 TYR A CA 1
ATOM 1636 C C . TYR A 1 200 ? 28.991 3.332 3.028 1.00 93.50 200 TYR A C 1
ATOM 1638 O O . TYR A 1 200 ? 27.996 3.114 3.732 1.00 93.50 200 TYR A O 1
ATOM 1646 N N . ASN A 1 201 ? 29.778 4.392 3.200 1.00 89.69 201 ASN A N 1
ATOM 1647 C CA . ASN A 1 201 ? 29.447 5.513 4.073 1.00 89.69 201 ASN A CA 1
ATOM 1648 C C . ASN A 1 201 ? 29.941 6.835 3.474 1.00 89.69 201 ASN A C 1
ATOM 1650 O O . ASN A 1 201 ? 31.008 6.859 2.853 1.00 89.69 201 ASN A O 1
ATOM 1654 N N . LEU A 1 202 ? 29.185 7.913 3.685 1.00 85.19 202 LEU A N 1
ATOM 1655 C CA . LEU A 1 202 ? 29.612 9.270 3.360 1.00 85.19 202 LEU A CA 1
ATOM 1656 C C . LEU A 1 202 ? 30.390 9.832 4.549 1.00 85.19 202 LEU A C 1
ATOM 1658 O O . LEU A 1 202 ? 29.842 9.997 5.636 1.00 85.19 202 LEU A O 1
ATOM 1662 N N . ASP A 1 203 ? 31.658 10.158 4.338 1.00 81.88 203 ASP A N 1
ATOM 1663 C CA . ASP A 1 203 ? 32.394 10.982 5.283 1.00 81.88 203 ASP A CA 1
ATOM 1664 C C . ASP A 1 203 ? 31.974 12.441 5.083 1.00 81.88 203 ASP A C 1
ATOM 1666 O O . ASP A 1 203 ? 32.329 13.082 4.094 1.00 81.88 203 ASP A O 1
ATOM 1670 N N . THR A 1 204 ? 31.206 12.974 6.030 1.00 78.81 204 THR A N 1
ATOM 1671 C CA . THR A 1 204 ? 30.678 14.341 5.970 1.00 78.81 204 THR A CA 1
ATOM 1672 C C . THR A 1 204 ? 31.760 15.413 6.078 1.00 78.81 204 THR A C 1
ATOM 1674 O O . THR A 1 204 ? 31.499 16.563 5.740 1.00 78.81 204 THR A O 1
ATOM 1677 N N . THR A 1 205 ? 32.961 15.071 6.556 1.00 80.44 205 THR A N 1
ATOM 1678 C CA . THR A 1 205 ? 34.070 16.029 6.685 1.00 80.44 205 THR A CA 1
ATOM 1679 C C . THR A 1 205 ? 34.828 16.202 5.375 1.00 80.44 205 THR A C 1
ATOM 1681 O O . THR A 1 205 ? 35.180 17.321 5.010 1.00 80.44 205 THR A O 1
ATOM 1684 N N . THR A 1 206 ? 35.037 15.108 4.641 1.00 80.19 206 THR A N 1
ATOM 1685 C CA . THR A 1 206 ? 35.750 15.116 3.355 1.00 80.19 206 THR A CA 1
ATOM 1686 C C . THR A 1 206 ? 34.813 15.120 2.146 1.00 80.19 206 THR A C 1
ATOM 1688 O O . THR A 1 206 ? 35.272 15.299 1.020 1.00 80.19 206 THR A O 1
ATOM 1691 N N . ASN A 1 207 ? 33.508 14.936 2.375 1.00 79.44 207 ASN A N 1
ATOM 1692 C CA . ASN A 1 207 ? 32.471 14.730 1.363 1.00 79.44 207 ASN A CA 1
ATOM 1693 C C . ASN A 1 207 ? 32.805 13.590 0.380 1.00 79.44 207 ASN A C 1
ATOM 1695 O O . ASN A 1 207 ? 32.426 13.627 -0.791 1.00 79.44 207 ASN A O 1
ATOM 1699 N N . ASN A 1 208 ? 33.538 12.580 0.859 1.00 84.56 208 ASN A N 1
ATOM 1700 C CA . ASN A 1 208 ? 33.947 11.417 0.081 1.00 84.56 208 ASN A CA 1
ATOM 1701 C C . ASN A 1 208 ? 33.260 10.149 0.584 1.00 84.56 208 ASN A C 1
ATOM 1703 O O . ASN A 1 208 ? 33.007 9.976 1.776 1.00 84.56 208 ASN A O 1
ATOM 1707 N N . TYR A 1 209 ? 33.008 9.224 -0.339 1.00 88.25 209 TYR A N 1
ATOM 1708 C CA . TYR A 1 209 ? 32.480 7.910 0.001 1.00 88.25 209 TYR A CA 1
ATOM 1709 C C . TYR A 1 209 ? 33.609 6.931 0.300 1.00 88.25 209 TYR A C 1
ATOM 1711 O O . TYR A 1 209 ? 34.554 6.791 -0.478 1.00 88.25 209 TYR A O 1
ATOM 1719 N N . SER A 1 210 ? 33.475 6.220 1.414 1.00 89.94 210 SER A N 1
ATOM 1720 C CA . SER A 1 210 ? 34.333 5.093 1.775 1.00 89.94 210 SER A CA 1
ATOM 1721 C C . SER A 1 210 ? 33.589 3.780 1.555 1.00 89.94 210 SER A C 1
ATOM 1723 O O . SER A 1 210 ? 32.374 3.709 1.751 1.00 89.94 210 SER A O 1
ATOM 1725 N N . PHE A 1 211 ? 34.321 2.740 1.152 1.00 91.88 211 PHE A N 1
ATOM 1726 C CA . PHE A 1 211 ? 33.769 1.408 0.919 1.00 91.88 211 PHE A CA 1
ATOM 1727 C C . PHE A 1 211 ? 34.479 0.391 1.805 1.00 91.88 211 PHE A C 1
ATOM 1729 O O . PHE A 1 211 ? 35.702 0.266 1.760 1.00 91.88 211 PHE A O 1
ATOM 1736 N N . ARG A 1 212 ? 33.713 -0.360 2.597 1.00 92.75 212 ARG A N 1
ATOM 1737 C CA . ARG A 1 212 ? 34.233 -1.419 3.465 1.00 92.75 212 ARG A CA 1
ATOM 1738 C C . ARG A 1 212 ? 33.747 -2.769 2.967 1.00 92.75 212 ARG A C 1
ATOM 1740 O O . ARG A 1 212 ? 32.564 -3.080 3.069 1.00 92.75 212 ARG A O 1
ATOM 1747 N N . LYS A 1 213 ? 34.668 -3.573 2.444 1.00 92.94 213 LYS A N 1
ATOM 1748 C CA . LYS A 1 213 ? 34.382 -4.916 1.931 1.00 92.94 213 LYS A CA 1
ATOM 1749 C C . LYS A 1 213 ? 33.740 -5.817 2.995 1.00 92.94 213 LYS A C 1
ATOM 1751 O O . LYS A 1 213 ? 34.149 -5.793 4.155 1.00 92.94 213 LYS A O 1
ATOM 1756 N N . ILE A 1 214 ? 32.772 -6.620 2.558 1.00 91.19 214 ILE A N 1
ATOM 1757 C CA . ILE A 1 214 ? 32.115 -7.684 3.328 1.00 91.19 214 ILE A CA 1
ATOM 1758 C C . ILE A 1 214 ? 32.513 -9.041 2.730 1.00 91.19 214 ILE A C 1
ATOM 1760 O O . ILE A 1 214 ? 33.177 -9.829 3.395 1.00 91.19 214 ILE A O 1
ATOM 1764 N N . LEU A 1 215 ? 32.190 -9.282 1.451 1.00 90.00 215 LEU A N 1
ATOM 1765 C CA . LEU A 1 215 ? 32.527 -10.506 0.710 1.00 90.00 215 LEU A CA 1
ATOM 1766 C C . LEU A 1 215 ? 33.049 -10.174 -0.697 1.00 90.00 215 LEU A C 1
ATOM 1768 O O . LEU A 1 215 ? 32.671 -9.163 -1.286 1.00 90.00 215 LEU A O 1
ATOM 1772 N N . GLY A 1 216 ? 33.872 -11.066 -1.255 1.00 86.88 216 GLY A N 1
ATOM 1773 C CA . GLY A 1 216 ? 34.411 -10.936 -2.614 1.00 86.88 216 GLY A CA 1
ATOM 1774 C C . GLY A 1 216 ? 35.708 -10.125 -2.690 1.00 86.88 216 GLY A C 1
ATOM 1775 O O . GLY A 1 216 ? 36.564 -10.229 -1.810 1.00 86.88 216 GLY A O 1
ATOM 1776 N N . ASP A 1 217 ? 35.856 -9.358 -3.764 1.00 86.69 217 ASP A N 1
ATOM 1777 C CA . ASP A 1 217 ? 37.005 -8.502 -4.062 1.00 86.69 217 ASP A CA 1
ATOM 1778 C C . ASP A 1 217 ? 36.843 -7.111 -3.421 1.00 86.69 217 ASP A C 1
ATOM 1780 O O . ASP A 1 217 ? 35.756 -6.732 -2.986 1.00 86.69 217 ASP A O 1
ATOM 1784 N N . ASP A 1 218 ? 37.920 -6.321 -3.349 1.00 86.75 218 ASP A N 1
ATOM 1785 C CA . ASP A 1 218 ? 37.805 -4.914 -2.937 1.00 86.75 218 ASP A CA 1
ATOM 1786 C C . ASP A 1 218 ? 37.016 -4.101 -3.973 1.00 86.75 218 ASP A C 1
ATOM 1788 O O . ASP A 1 218 ? 37.134 -4.325 -5.183 1.00 86.75 218 ASP A O 1
ATOM 1792 N N . VAL A 1 219 ? 36.242 -3.115 -3.507 1.00 84.19 219 VAL A N 1
ATOM 1793 C CA . VAL A 1 219 ? 35.464 -2.228 -4.382 1.00 84.19 219 VAL A CA 1
ATOM 1794 C C . VAL A 1 219 ? 36.417 -1.384 -5.230 1.00 84.19 219 VAL A C 1
ATOM 1796 O O . VAL A 1 219 ? 36.978 -0.391 -4.772 1.00 84.19 219 VAL A O 1
ATOM 1799 N N . LYS A 1 220 ? 36.584 -1.773 -6.498 1.00 80.19 220 LYS A N 1
ATOM 1800 C CA . LYS A 1 220 ? 37.403 -1.060 -7.487 1.00 80.19 220 LYS A CA 1
ATOM 1801 C C . LYS A 1 220 ? 36.523 -0.352 -8.510 1.00 80.19 220 LYS A C 1
ATOM 1803 O O . LYS A 1 220 ? 36.060 -0.953 -9.487 1.00 80.19 220 LYS A O 1
ATOM 1808 N N . LEU A 1 221 ? 36.343 0.953 -8.319 1.00 76.88 221 LEU A N 1
ATOM 1809 C CA . LEU A 1 221 ? 35.561 1.786 -9.235 1.00 76.88 221 LEU A CA 1
ATOM 1810 C C . LEU A 1 221 ? 36.277 1.925 -10.600 1.00 76.88 221 LEU A C 1
ATOM 1812 O O . LEU A 1 221 ? 35.667 1.693 -11.639 1.00 76.88 221 LEU A O 1
ATOM 1816 N N . GLU A 1 222 ? 37.597 2.117 -10.625 1.00 69.88 222 GLU A N 1
ATOM 1817 C CA . GLU A 1 222 ? 38.350 2.497 -11.841 1.00 69.88 222 GLU A CA 1
ATOM 1818 C C . GLU A 1 222 ? 38.856 1.343 -12.737 1.00 69.88 222 GLU A C 1
ATOM 1820 O O . GLU A 1 222 ? 39.608 1.571 -13.673 1.00 69.88 222 GLU A O 1
ATOM 1825 N N . ASN A 1 223 ? 38.457 0.087 -12.508 1.00 58.72 223 ASN A N 1
ATOM 1826 C CA . ASN A 1 223 ? 39.034 -1.035 -13.273 1.00 58.72 223 ASN A CA 1
ATOM 1827 C C . ASN A 1 223 ? 38.564 -1.088 -14.752 1.00 58.72 223 ASN A C 1
ATOM 1829 O O . ASN A 1 223 ? 37.370 -1.294 -14.984 1.00 58.72 223 ASN A O 1
ATOM 1833 N N . GLU A 1 224 ? 39.492 -0.960 -15.714 1.00 53.28 224 GLU A N 1
ATOM 1834 C CA . GLU A 1 224 ? 39.248 -0.883 -17.173 1.00 53.28 224 GLU A CA 1
ATOM 1835 C C . GLU A 1 224 ? 38.783 -2.205 -17.811 1.00 53.28 224 GLU A C 1
ATOM 1837 O O . GLU A 1 224 ? 38.007 -2.195 -18.764 1.00 53.28 224 GLU A O 1
ATOM 1842 N N . TYR A 1 225 ? 39.188 -3.355 -17.257 1.00 50.06 225 TYR A N 1
ATOM 1843 C CA . TYR A 1 225 ? 38.950 -4.681 -17.856 1.00 50.06 225 TYR A CA 1
ATOM 1844 C C . TYR A 1 225 ? 37.457 -5.053 -18.003 1.00 50.06 225 TYR A C 1
ATOM 1846 O O . TYR A 1 225 ? 37.099 -5.874 -18.842 1.00 50.06 225 TYR A O 1
ATOM 1854 N N . PHE A 1 226 ? 36.582 -4.433 -17.202 1.00 55.44 226 PHE A N 1
ATOM 1855 C CA . PHE A 1 226 ? 35.132 -4.688 -17.169 1.00 55.44 226 PHE A CA 1
ATOM 1856 C C . PHE A 1 226 ? 34.302 -3.653 -17.945 1.00 55.44 226 PHE A C 1
ATOM 1858 O O . PHE A 1 226 ? 33.075 -3.682 -17.901 1.00 55.44 226 PHE A O 1
ATOM 1865 N N . ASN A 1 227 ? 34.957 -2.724 -18.643 1.00 61.91 227 ASN A N 1
ATOM 1866 C CA . ASN A 1 227 ? 34.312 -1.639 -19.384 1.00 61.91 227 ASN A CA 1
ATOM 1867 C C . ASN A 1 227 ? 34.371 -1.865 -20.907 1.00 61.91 227 ASN A C 1
ATOM 1869 O O . ASN A 1 227 ? 34.511 -0.909 -21.658 1.00 61.91 227 ASN A O 1
ATOM 1873 N N . THR A 1 228 ? 34.335 -3.118 -21.373 1.00 66.94 228 THR A N 1
ATOM 1874 C CA . THR A 1 228 ? 34.410 -3.431 -22.813 1.00 66.94 228 THR A CA 1
ATOM 1875 C C . THR A 1 228 ? 33.381 -4.480 -23.214 1.00 66.94 228 THR A C 1
ATOM 1877 O O . THR A 1 228 ? 33.085 -5.398 -22.447 1.00 66.94 228 THR A O 1
ATOM 1880 N N . TRP A 1 229 ? 32.848 -4.379 -24.430 1.00 72.06 229 TRP A N 1
ATOM 1881 C CA . TRP A 1 229 ? 31.936 -5.363 -25.014 1.00 72.06 229 TRP A CA 1
ATOM 1882 C C . TRP A 1 229 ? 32.598 -6.729 -25.171 1.00 72.06 229 TRP A C 1
ATOM 1884 O O . TRP A 1 229 ? 31.923 -7.740 -24.986 1.00 72.06 229 TRP A O 1
ATOM 1894 N N . LYS A 1 230 ? 33.923 -6.770 -25.385 1.00 68.56 230 LYS A N 1
ATOM 1895 C CA . LYS A 1 230 ? 34.731 -8.003 -25.333 1.00 68.56 230 LYS A CA 1
ATOM 1896 C C . LYS A 1 230 ? 34.550 -8.806 -24.042 1.00 68.56 230 LYS A C 1
ATOM 1898 O O . LYS A 1 230 ? 34.714 -10.022 -24.068 1.00 68.56 230 LYS A O 1
ATOM 1903 N N . SER A 1 231 ? 34.221 -8.150 -22.925 1.00 63.25 231 SER A N 1
ATOM 1904 C CA . SER A 1 231 ? 33.962 -8.830 -21.650 1.00 63.25 231 SER A CA 1
ATOM 1905 C C . SER A 1 231 ? 32.585 -9.503 -21.576 1.00 63.25 231 SER A C 1
ATOM 1907 O O . SER A 1 231 ? 32.418 -10.445 -20.803 1.00 63.25 231 SER A O 1
ATOM 1909 N N . LEU A 1 232 ? 31.614 -9.051 -22.379 1.00 64.25 232 LEU A N 1
ATOM 1910 C CA . LEU A 1 232 ? 30.252 -9.594 -22.414 1.00 64.25 232 LEU A CA 1
ATOM 1911 C C . LEU A 1 232 ? 30.035 -10.586 -23.558 1.00 64.25 232 LEU A C 1
ATOM 1913 O O . LEU A 1 232 ? 29.309 -11.561 -23.388 1.00 64.25 232 LEU A O 1
ATOM 1917 N N . ALA A 1 233 ? 30.650 -10.350 -24.716 1.00 64.12 233 ALA A N 1
ATOM 1918 C CA . ALA A 1 233 ? 30.477 -11.171 -25.904 1.00 64.12 233 ALA A CA 1
ATOM 1919 C C . ALA A 1 233 ? 31.715 -11.138 -26.807 1.00 64.12 233 ALA A C 1
ATOM 1921 O O . ALA A 1 233 ? 32.408 -10.125 -26.914 1.00 64.12 233 ALA A O 1
ATOM 1922 N N . VAL A 1 234 ? 31.953 -12.231 -27.538 1.00 61.84 234 VAL A N 1
ATOM 1923 C CA . VAL A 1 234 ? 32.954 -12.259 -28.613 1.00 61.84 234 VAL A CA 1
ATOM 1924 C C . VAL A 1 234 ? 32.369 -11.547 -29.835 1.00 61.84 234 VAL A C 1
ATOM 1926 O O . VAL A 1 234 ? 31.857 -12.184 -30.749 1.00 61.84 234 VAL A O 1
ATOM 1929 N N . SER A 1 235 ? 32.420 -10.214 -29.839 1.00 64.44 235 SER A N 1
ATOM 1930 C CA . SER A 1 235 ? 32.152 -9.398 -31.026 1.00 64.44 235 SER A CA 1
ATOM 1931 C C . SER A 1 235 ? 33.436 -8.661 -31.411 1.00 64.44 235 SER A C 1
ATOM 1933 O O . SER A 1 235 ? 33.840 -7.734 -30.703 1.00 64.44 235 SER A O 1
ATOM 1935 N N . PRO A 1 236 ? 34.130 -9.074 -32.488 1.00 59.38 236 PRO A N 1
ATOM 1936 C CA . PRO A 1 236 ? 35.471 -8.575 -32.783 1.00 59.38 236 PRO A CA 1
ATOM 1937 C C . PRO A 1 236 ? 35.536 -7.061 -33.055 1.00 59.38 236 PRO A C 1
ATOM 1939 O O . PRO A 1 236 ? 36.596 -6.476 -32.848 1.00 59.38 236 PRO A O 1
ATOM 1942 N N . ASN A 1 237 ? 34.418 -6.412 -33.416 1.00 75.25 237 ASN A N 1
ATOM 1943 C CA . ASN A 1 237 ? 34.423 -5.035 -33.936 1.00 75.25 237 ASN A CA 1
ATOM 1944 C C . ASN A 1 237 ? 33.562 -4.026 -33.141 1.00 75.25 237 ASN A C 1
ATOM 1946 O O . ASN A 1 237 ? 33.511 -2.854 -33.510 1.00 75.25 237 ASN A O 1
ATOM 1950 N N . LEU A 1 238 ? 32.868 -4.432 -32.069 1.00 79.50 238 LEU A N 1
ATOM 1951 C CA . LEU A 1 238 ? 31.895 -3.560 -31.386 1.00 79.50 238 LEU A CA 1
ATOM 1952 C C . LEU A 1 238 ? 32.550 -2.453 -30.540 1.00 79.50 238 LEU A C 1
ATOM 1954 O O . LEU A 1 238 ? 32.149 -1.293 -30.627 1.00 79.50 238 LEU A O 1
ATOM 1958 N N . ASP A 1 239 ? 33.601 -2.787 -29.784 1.00 78.19 239 ASP A N 1
ATOM 1959 C CA . ASP A 1 239 ? 34.368 -1.805 -28.997 1.00 78.19 239 ASP A CA 1
ATOM 1960 C C . ASP A 1 239 ? 35.026 -0.741 -29.888 1.00 78.19 239 ASP A C 1
ATOM 1962 O O . ASP A 1 239 ? 35.084 0.438 -29.531 1.00 78.19 239 ASP A O 1
ATOM 1966 N N . GLU A 1 240 ? 35.496 -1.145 -31.071 1.00 82.12 240 GLU A N 1
ATOM 1967 C CA . GLU A 1 240 ? 36.078 -0.228 -32.048 1.00 82.12 240 GLU A CA 1
ATOM 1968 C C . GLU A 1 240 ? 35.012 0.711 -32.623 1.00 82.12 240 GLU A C 1
ATOM 1970 O O . GLU A 1 240 ? 35.203 1.927 -32.599 1.00 82.12 240 GLU A O 1
ATOM 1975 N N . LYS A 1 241 ? 33.862 0.170 -33.054 1.00 84.38 241 LYS A N 1
ATOM 1976 C CA . LYS A 1 241 ? 32.717 0.961 -33.537 1.00 84.38 241 LYS A CA 1
ATOM 1977 C C . LYS A 1 241 ? 32.268 1.996 -32.504 1.00 84.38 241 LYS A C 1
ATOM 1979 O O . LYS A 1 241 ? 32.072 3.159 -32.842 1.00 84.38 241 LYS A O 1
ATOM 1984 N N . ILE A 1 242 ? 32.167 1.614 -31.232 1.00 82.00 242 ILE A N 1
ATOM 1985 C CA . ILE A 1 242 ? 31.789 2.541 -30.154 1.00 82.00 242 ILE A CA 1
ATOM 1986 C C . ILE A 1 242 ? 32.854 3.606 -29.933 1.00 82.00 242 ILE A C 1
ATOM 1988 O O . ILE A 1 242 ? 32.518 4.784 -29.836 1.00 82.00 242 ILE A O 1
ATOM 1992 N N . SER A 1 243 ? 34.130 3.222 -29.915 1.00 81.94 243 SER A N 1
ATOM 1993 C CA . SER A 1 243 ? 35.241 4.168 -29.772 1.00 81.94 243 SER A CA 1
ATOM 1994 C C . SER A 1 243 ? 35.303 5.171 -30.928 1.00 81.94 243 SER A C 1
ATOM 1996 O O . SER A 1 243 ? 35.698 6.319 -30.731 1.00 81.94 243 SER A O 1
ATOM 1998 N N . GLN A 1 244 ? 34.925 4.757 -32.141 1.00 83.69 244 GLN A N 1
ATOM 1999 C CA . GLN A 1 244 ? 34.811 5.642 -33.301 1.00 83.69 244 GLN A CA 1
ATOM 2000 C C . GLN A 1 244 ? 33.639 6.616 -33.136 1.00 83.69 244 GLN A C 1
ATOM 2002 O O . GLN A 1 244 ? 33.831 7.819 -33.297 1.00 83.69 244 GLN A O 1
ATOM 2007 N N . ILE A 1 245 ? 32.459 6.133 -32.733 1.00 83.62 245 ILE A N 1
ATOM 2008 C CA . ILE A 1 245 ? 31.278 6.981 -32.504 1.00 83.62 245 ILE A CA 1
ATOM 2009 C C . ILE A 1 245 ? 31.492 7.971 -31.360 1.00 83.62 245 ILE A C 1
ATOM 2011 O O . ILE A 1 245 ? 31.086 9.121 -31.475 1.00 83.62 245 ILE A O 1
ATOM 2015 N N . GLN A 1 246 ? 32.172 7.576 -30.285 1.00 80.50 246 GLN A N 1
ATOM 2016 C CA . GLN A 1 246 ? 32.484 8.459 -29.155 1.00 80.50 246 GLN A CA 1
ATOM 2017 C C . GLN A 1 246 ? 33.348 9.672 -29.540 1.00 80.50 246 GLN A C 1
ATOM 2019 O O . GLN A 1 246 ? 33.404 10.636 -28.781 1.00 80.50 246 GLN A O 1
ATOM 2024 N N . LYS A 1 247 ? 34.018 9.642 -30.701 1.00 82.25 247 LYS A N 1
ATOM 2025 C CA . LYS A 1 247 ? 34.789 10.774 -31.242 1.00 82.25 247 LYS A CA 1
ATOM 2026 C C . LYS A 1 247 ? 33.947 11.716 -32.109 1.00 82.25 247 LYS A C 1
ATOM 2028 O O . LYS A 1 247 ? 34.440 12.774 -32.493 1.00 82.25 247 LYS A O 1
ATOM 2033 N N . LEU A 1 248 ? 32.719 11.331 -32.458 1.00 80.12 248 LEU A N 1
ATOM 2034 C CA . LEU A 1 248 ? 31.814 12.132 -33.280 1.00 80.12 248 LEU A CA 1
ATOM 2035 C C . LEU A 1 248 ? 31.100 13.185 -32.421 1.00 80.12 248 LEU A C 1
ATOM 2037 O O . LEU A 1 248 ? 30.811 12.960 -31.248 1.00 80.12 248 LEU A O 1
ATOM 2041 N N . ASN A 1 249 ? 30.800 14.336 -33.026 1.00 78.94 249 ASN A N 1
ATOM 2042 C CA . ASN A 1 249 ? 30.113 15.451 -32.375 1.00 78.94 249 ASN A CA 1
ATOM 2043 C C . ASN A 1 249 ? 28.624 15.460 -32.762 1.00 78.94 249 ASN A C 1
ATOM 2045 O O . ASN A 1 249 ? 28.287 15.738 -33.912 1.00 78.94 249 ASN A O 1
ATOM 2049 N N . PHE A 1 250 ? 27.742 15.225 -31.788 1.00 76.44 250 PHE A N 1
ATOM 2050 C CA . PHE A 1 250 ? 26.293 15.050 -31.984 1.00 76.44 250 PHE A CA 1
ATOM 2051 C C . PHE A 1 250 ? 25.481 16.355 -31.886 1.00 76.44 250 PHE A C 1
ATOM 2053 O O . PHE A 1 250 ? 24.282 16.328 -31.607 1.00 76.44 250 PHE A O 1
ATOM 2060 N N . THR A 1 251 ? 26.109 17.517 -32.090 1.00 72.12 251 THR A N 1
ATOM 2061 C CA . THR A 1 251 ? 25.436 18.829 -31.977 1.00 72.12 251 THR A CA 1
ATOM 2062 C C . THR A 1 251 ? 24.365 19.078 -33.040 1.00 72.12 251 THR A C 1
ATOM 2064 O O . THR A 1 251 ? 23.445 19.858 -32.796 1.00 72.12 251 THR A O 1
ATOM 2067 N N . HIS A 1 252 ? 24.463 18.428 -34.201 1.00 72.88 252 HIS A N 1
ATOM 2068 C CA . HIS A 1 252 ? 23.520 18.556 -35.312 1.00 72.88 252 HIS A CA 1
ATOM 2069 C C . HIS A 1 252 ? 23.294 17.188 -35.961 1.00 72.88 252 HIS A C 1
ATOM 2071 O O . HIS A 1 252 ? 24.145 16.304 -35.860 1.00 72.88 252 HIS A O 1
ATOM 2077 N N . PHE A 1 253 ? 22.150 17.012 -36.626 1.00 77.75 253 PHE A N 1
ATOM 2078 C CA . PHE A 1 253 ? 21.871 15.775 -37.351 1.00 77.75 253 PHE A CA 1
ATOM 2079 C C . PHE A 1 253 ? 22.822 15.603 -38.544 1.00 77.75 253 PHE A C 1
ATOM 2081 O O . PHE A 1 253 ? 22.942 16.494 -39.384 1.00 77.75 253 PHE A O 1
ATOM 2088 N N . ASP A 1 254 ? 23.413 14.419 -38.650 1.00 81.19 254 ASP A N 1
ATOM 2089 C CA . ASP A 1 254 ? 24.275 13.959 -39.727 1.00 81.19 254 ASP A CA 1
ATOM 2090 C C . ASP A 1 254 ? 23.927 12.497 -40.042 1.00 81.19 254 ASP A C 1
ATOM 2092 O O . ASP A 1 254 ? 23.818 11.638 -39.161 1.00 81.19 254 ASP A O 1
ATOM 2096 N N . ARG A 1 255 ? 23.758 12.214 -41.333 1.00 81.81 255 ARG A N 1
ATOM 2097 C CA . ARG A 1 255 ? 23.442 10.882 -41.838 1.00 81.81 255 ARG A CA 1
ATOM 2098 C C . ARG A 1 255 ? 24.510 9.851 -41.460 1.00 81.81 255 ARG A C 1
ATOM 2100 O O . ARG A 1 255 ? 24.159 8.755 -41.040 1.00 81.81 255 ARG A O 1
ATOM 2107 N N . VAL A 1 256 ? 25.787 10.225 -41.518 1.00 83.50 256 VAL A N 1
ATOM 2108 C CA . VAL A 1 256 ? 26.920 9.350 -41.178 1.00 83.50 256 VAL A CA 1
ATOM 2109 C C . VAL A 1 256 ? 26.872 8.943 -39.706 1.00 83.50 256 VAL A C 1
ATOM 2111 O O . VAL A 1 256 ? 27.181 7.803 -39.363 1.00 83.50 256 VAL A O 1
ATOM 2114 N N . GLN A 1 257 ? 26.448 9.850 -38.823 1.00 85.44 257 GLN A N 1
ATOM 2115 C CA . GLN A 1 257 ? 26.319 9.575 -37.390 1.00 85.44 257 GLN A CA 1
ATOM 2116 C C . GLN A 1 257 ? 25.154 8.619 -37.105 1.00 85.44 257 GLN A C 1
ATOM 2118 O O . GLN A 1 257 ? 25.301 7.704 -36.293 1.00 85.44 257 GLN A O 1
ATOM 2123 N N . LEU A 1 258 ? 24.023 8.789 -37.800 1.00 85.12 258 LEU A N 1
ATOM 2124 C CA . LEU A 1 258 ? 22.888 7.869 -37.712 1.00 85.12 258 LEU A CA 1
ATOM 2125 C C . LEU A 1 258 ? 23.261 6.473 -38.230 1.00 85.12 258 LEU A C 1
ATOM 2127 O O . LEU A 1 258 ? 23.051 5.495 -37.515 1.00 85.12 258 LEU A O 1
ATOM 2131 N N . ASP A 1 259 ? 23.875 6.384 -39.412 1.00 86.12 259 ASP A N 1
ATOM 2132 C CA . ASP A 1 259 ? 24.328 5.115 -39.994 1.00 86.12 259 ASP A CA 1
ATOM 2133 C C . ASP A 1 259 ? 25.350 4.424 -39.073 1.00 86.12 259 ASP A C 1
ATOM 2135 O O . ASP A 1 259 ? 25.322 3.207 -38.891 1.00 86.12 259 ASP A O 1
ATOM 2139 N N . SER A 1 260 ? 26.210 5.199 -38.403 1.00 86.44 260 SER A N 1
ATOM 2140 C CA . SER A 1 260 ? 27.146 4.662 -37.414 1.00 86.44 260 SER A CA 1
ATOM 2141 C C . SER A 1 260 ? 26.412 4.035 -36.220 1.00 86.44 260 SER A C 1
ATOM 2143 O O . SER A 1 260 ? 26.755 2.917 -35.827 1.00 86.44 260 SER A O 1
ATOM 2145 N N . LEU A 1 261 ? 25.388 4.702 -35.666 1.00 87.69 261 LEU A N 1
ATOM 2146 C CA . LEU A 1 261 ? 24.575 4.175 -34.557 1.00 87.69 261 LEU A CA 1
ATOM 2147 C C . LEU A 1 261 ? 23.820 2.897 -34.955 1.00 87.69 261 LEU A C 1
ATOM 2149 O O . LEU A 1 261 ? 23.786 1.944 -34.178 1.00 87.69 261 LEU A O 1
ATOM 2153 N N . ILE A 1 262 ? 23.268 2.853 -36.170 1.00 86.94 262 ILE A N 1
ATOM 2154 C CA . ILE A 1 262 ? 22.630 1.654 -36.735 1.00 86.94 262 ILE A CA 1
ATOM 2155 C C . ILE A 1 262 ? 23.657 0.526 -36.883 1.00 86.94 262 ILE A C 1
ATOM 2157 O O . ILE A 1 262 ? 23.398 -0.608 -36.505 1.00 86.94 262 ILE A O 1
ATOM 2161 N N . SER A 1 263 ? 24.881 0.836 -37.308 1.00 86.12 263 SER A N 1
ATOM 2162 C CA . SER A 1 263 ? 25.929 -0.180 -37.440 1.00 86.12 263 SER A CA 1
ATOM 2163 C C . SER A 1 263 ? 26.374 -0.799 -36.104 1.00 86.12 263 SER A C 1
ATOM 2165 O O . SER A 1 263 ? 26.990 -1.867 -36.110 1.00 86.12 263 SER A O 1
ATOM 2167 N N . ILE A 1 264 ? 26.138 -0.116 -34.973 1.00 85.50 264 ILE A N 1
ATOM 2168 C CA . ILE A 1 264 ? 26.287 -0.684 -33.623 1.00 85.50 264 ILE A CA 1
ATOM 2169 C C . ILE A 1 264 ? 25.089 -1.571 -33.311 1.00 85.50 264 ILE A C 1
ATOM 2171 O O . ILE A 1 264 ? 25.273 -2.645 -32.752 1.00 85.50 264 ILE A O 1
ATOM 2175 N N . TYR A 1 265 ? 23.884 -1.125 -33.662 1.00 84.56 265 TYR A N 1
ATOM 2176 C CA . TYR A 1 265 ? 22.654 -1.880 -33.452 1.00 84.56 265 TYR A CA 1
ATOM 2177 C C . TYR A 1 265 ? 22.722 -3.246 -34.134 1.00 84.56 265 TYR A C 1
ATOM 2179 O O . TYR A 1 265 ? 22.583 -4.258 -33.449 1.00 84.56 265 TYR A O 1
ATOM 2187 N N . ASP A 1 266 ? 23.061 -3.277 -35.424 1.00 82.69 266 ASP A N 1
ATOM 2188 C CA . ASP A 1 266 ? 23.226 -4.521 -36.183 1.00 82.69 266 ASP A CA 1
ATOM 2189 C C . ASP A 1 266 ? 24.308 -5.407 -35.537 1.00 82.69 266 ASP A C 1
ATOM 2191 O O . ASP A 1 266 ? 24.131 -6.607 -35.355 1.00 82.69 266 ASP A O 1
ATOM 2195 N N . ALA A 1 267 ? 25.415 -4.800 -35.091 1.00 81.50 267 ALA A N 1
ATOM 2196 C CA . ALA A 1 267 ? 26.504 -5.520 -34.435 1.00 81.50 267 ALA A CA 1
ATOM 2197 C C . ALA A 1 267 ? 26.141 -6.074 -33.043 1.00 81.50 267 ALA A C 1
ATOM 2199 O O . ALA A 1 267 ? 26.804 -7.010 -32.595 1.00 81.50 267 ALA A O 1
ATOM 2200 N N . ILE A 1 268 ? 25.143 -5.503 -32.354 1.00 79.44 268 ILE A N 1
ATOM 2201 C CA . ILE A 1 268 ? 24.572 -6.042 -31.110 1.00 79.44 268 ILE A CA 1
ATOM 2202 C C . ILE A 1 268 ? 23.566 -7.156 -31.427 1.00 79.44 268 ILE A C 1
ATOM 2204 O O . ILE A 1 268 ? 23.582 -8.184 -30.754 1.00 79.44 268 ILE A O 1
ATOM 2208 N N . GLU A 1 269 ? 22.724 -6.988 -32.450 1.00 76.50 269 GLU A N 1
ATOM 2209 C CA . GLU A 1 269 ? 21.756 -8.001 -32.903 1.00 76.50 269 GLU A CA 1
ATOM 2210 C C . GLU A 1 269 ? 22.452 -9.280 -33.405 1.00 76.50 269 GLU A C 1
ATOM 2212 O O . GLU A 1 269 ? 22.018 -10.398 -33.114 1.00 76.50 269 GLU A O 1
ATOM 2217 N N . ASP A 1 270 ? 23.598 -9.125 -34.069 1.00 74.56 270 ASP A N 1
ATOM 2218 C CA . ASP A 1 270 ? 24.443 -10.222 -34.545 1.00 74.56 270 ASP A CA 1
ATOM 2219 C C . ASP A 1 270 ? 25.160 -10.991 -33.424 1.00 74.56 270 ASP A C 1
ATOM 2221 O O . ASP A 1 270 ? 25.748 -12.048 -33.688 1.00 74.56 270 ASP A O 1
ATOM 2225 N N . ILE A 1 271 ? 25.089 -10.529 -32.164 1.00 74.19 271 ILE A N 1
ATOM 2226 C CA . ILE A 1 271 ? 25.551 -11.279 -30.985 1.00 74.19 271 ILE A CA 1
ATOM 2227 C C . ILE A 1 271 ? 24.575 -12.441 -30.734 1.00 74.19 271 ILE A C 1
ATOM 2229 O O . ILE A 1 271 ? 23.826 -12.496 -29.758 1.00 74.19 271 ILE A O 1
ATOM 2233 N N . LYS A 1 272 ? 24.567 -13.418 -31.643 1.00 54.53 272 LYS A N 1
ATOM 2234 C CA . LYS A 1 272 ? 23.763 -14.628 -31.511 1.00 54.53 272 LYS A CA 1
ATOM 2235 C C . LYS A 1 272 ? 24.244 -15.414 -30.289 1.00 54.53 272 LYS A C 1
ATOM 2237 O O . LYS A 1 272 ? 25.430 -15.711 -30.161 1.00 54.53 272 LYS A O 1
ATOM 2242 N N . TYR A 1 273 ? 23.286 -15.830 -29.457 1.00 53.53 273 TYR A N 1
ATOM 2243 C CA . TYR A 1 273 ? 23.405 -16.839 -28.387 1.00 53.53 273 TYR A CA 1
ATOM 2244 C C . TYR A 1 273 ? 23.794 -16.398 -26.966 1.00 53.53 273 TYR A C 1
ATOM 2246 O O . TYR A 1 273 ? 23.959 -17.261 -26.094 1.00 53.53 273 TYR A O 1
ATOM 2254 N N . LEU A 1 274 ? 23.831 -15.105 -26.650 1.00 53.53 274 LEU A N 1
ATOM 2255 C CA . LEU A 1 274 ? 23.941 -14.663 -25.257 1.00 53.53 274 LEU A CA 1
ATOM 2256 C C . LEU A 1 274 ? 22.581 -14.174 -24.758 1.00 53.53 274 LEU A C 1
ATOM 2258 O O . LEU A 1 274 ? 22.219 -13.025 -24.948 1.00 53.53 274 LEU A O 1
ATOM 2262 N N . ASP A 1 275 ? 21.837 -15.080 -24.115 1.00 54.84 275 ASP A N 1
ATOM 2263 C CA . ASP A 1 275 ? 20.730 -14.760 -23.195 1.00 54.84 275 ASP A CA 1
ATOM 2264 C C . ASP A 1 275 ? 21.288 -13.939 -22.014 1.00 54.84 275 ASP A C 1
ATOM 2266 O O . ASP A 1 275 ? 21.566 -14.459 -20.924 1.00 54.84 275 ASP A O 1
ATOM 2270 N N . ASP A 1 276 ? 21.637 -12.685 -22.308 1.00 65.62 276 ASP A N 1
ATOM 2271 C CA . ASP A 1 276 ? 22.235 -11.741 -21.389 1.00 65.62 276 ASP A CA 1
ATOM 2272 C C . ASP A 1 276 ? 21.415 -10.460 -21.325 1.00 65.62 276 ASP A C 1
ATOM 2274 O O . ASP A 1 276 ? 21.521 -9.566 -22.158 1.00 65.62 276 ASP A O 1
ATOM 2278 N N . LYS A 1 277 ? 20.672 -10.340 -20.230 1.00 73.75 277 LYS A N 1
ATOM 2279 C CA . LYS A 1 277 ? 19.880 -9.169 -19.888 1.00 73.75 277 LYS A CA 1
ATOM 2280 C C . LYS A 1 277 ? 20.640 -7.831 -19.924 1.00 73.75 277 LYS A C 1
ATOM 2282 O O . LYS A 1 277 ? 20.017 -6.789 -20.117 1.00 73.75 277 LYS A O 1
ATOM 2287 N N . ARG A 1 278 ? 21.972 -7.812 -19.763 1.00 72.75 278 ARG A N 1
ATOM 2288 C CA . ARG A 1 278 ? 22.779 -6.590 -19.964 1.00 72.75 278 ARG A CA 1
ATOM 2289 C C . ARG A 1 278 ? 22.799 -6.161 -21.428 1.00 72.75 278 ARG A C 1
ATOM 2291 O O . ARG A 1 278 ? 22.760 -4.964 -21.694 1.00 72.75 278 ARG A O 1
ATOM 2298 N N . ILE A 1 279 ? 22.834 -7.111 -22.361 1.00 76.06 279 ILE A N 1
ATOM 2299 C CA . ILE A 1 279 ? 22.742 -6.834 -23.797 1.00 76.06 279 ILE A CA 1
ATOM 2300 C C . ILE A 1 279 ? 21.361 -6.254 -24.103 1.00 76.06 279 ILE A C 1
ATOM 2302 O O . ILE A 1 279 ? 21.303 -5.193 -24.714 1.00 76.06 279 ILE A O 1
ATOM 2306 N N . ASP A 1 280 ? 20.279 -6.832 -23.570 1.00 76.75 280 ASP A N 1
ATOM 2307 C CA . ASP A 1 280 ? 18.923 -6.277 -23.724 1.00 76.75 280 ASP A CA 1
ATOM 2308 C C . ASP A 1 280 ? 18.822 -4.843 -23.179 1.00 76.75 280 ASP A C 1
ATOM 2310 O O . ASP A 1 280 ? 18.269 -3.951 -23.825 1.00 76.75 280 ASP A O 1
ATOM 2314 N N . GLN A 1 281 ? 19.404 -4.584 -22.001 1.00 77.12 281 GLN A N 1
ATOM 2315 C CA . GLN A 1 281 ? 19.468 -3.242 -21.414 1.00 77.12 281 GLN A CA 1
ATOM 2316 C C . GLN A 1 281 ? 20.239 -2.266 -22.312 1.00 77.12 281 GLN A C 1
ATOM 2318 O O . GLN A 1 281 ? 19.811 -1.125 -22.493 1.00 77.12 281 GLN A O 1
ATOM 2323 N N . LYS A 1 282 ? 21.371 -2.691 -22.883 1.00 79.88 282 LYS A N 1
ATOM 2324 C CA . LYS A 1 282 ? 22.193 -1.865 -23.778 1.00 79.88 282 LYS A CA 1
ATOM 2325 C C . LYS A 1 282 ? 21.520 -1.624 -25.120 1.00 79.88 282 LYS A C 1
ATOM 2327 O O . LYS A 1 282 ? 21.574 -0.512 -25.635 1.00 79.88 282 LYS A O 1
ATOM 2332 N N . TYR A 1 283 ? 20.836 -2.628 -25.639 1.00 80.44 283 TYR A N 1
ATOM 2333 C CA . TYR A 1 283 ? 20.032 -2.534 -26.843 1.00 80.44 283 TYR A CA 1
ATOM 2334 C C . TYR A 1 283 ? 18.865 -1.558 -26.656 1.00 80.44 283 TYR A C 1
ATOM 2336 O O . TYR A 1 283 ? 18.680 -0.649 -27.462 1.00 80.44 283 TYR A O 1
ATOM 2344 N N . ALA A 1 284 ? 18.152 -1.628 -25.527 1.00 79.62 284 ALA A N 1
ATOM 2345 C CA . ALA A 1 284 ? 17.123 -0.651 -25.173 1.00 79.62 284 ALA A CA 1
ATOM 2346 C C . ALA A 1 284 ? 17.691 0.775 -25.005 1.00 79.62 284 ALA A C 1
ATOM 2348 O O . ALA A 1 284 ? 17.071 1.748 -25.451 1.00 79.62 284 ALA A O 1
ATOM 2349 N N . GLN A 1 285 ? 18.884 0.919 -24.407 1.00 79.44 285 GLN A N 1
ATOM 2350 C CA . GLN A 1 285 ? 19.600 2.201 -24.332 1.00 79.44 285 GLN A CA 1
ATOM 2351 C C . GLN A 1 285 ? 19.910 2.742 -25.735 1.00 79.44 285 GLN A C 1
ATOM 2353 O O . GLN A 1 285 ? 19.602 3.901 -26.015 1.00 79.44 285 GLN A O 1
ATOM 2358 N N . LEU A 1 286 ? 20.446 1.908 -26.630 1.00 84.56 286 LEU A N 1
ATOM 2359 C CA . LEU A 1 286 ? 20.761 2.282 -28.008 1.00 84.56 286 LEU A CA 1
ATOM 2360 C C . LEU A 1 286 ? 19.505 2.669 -28.800 1.00 84.56 286 LEU A C 1
ATOM 2362 O O . LEU A 1 286 ? 19.505 3.721 -29.438 1.00 84.56 286 LEU A O 1
ATOM 2366 N N . ASN A 1 287 ? 18.404 1.920 -28.680 1.00 84.75 287 ASN A N 1
ATOM 2367 C CA . ASN A 1 287 ? 17.121 2.270 -29.303 1.00 84.75 287 ASN A CA 1
ATOM 2368 C C . ASN A 1 287 ? 16.631 3.642 -28.848 1.00 84.75 287 ASN A C 1
ATOM 2370 O O . ASN A 1 287 ? 16.156 4.442 -29.656 1.00 84.75 287 ASN A O 1
ATOM 2374 N N . SER A 1 288 ? 16.793 3.960 -27.560 1.00 80.88 288 SER A N 1
ATOM 2375 C CA . SER A 1 288 ? 16.466 5.289 -27.047 1.00 80.88 288 SER A CA 1
ATOM 2376 C C . SER A 1 288 ? 17.385 6.385 -27.598 1.00 80.88 288 SER A C 1
ATOM 2378 O O . SER A 1 288 ? 16.918 7.519 -27.727 1.00 80.88 288 SER A O 1
ATOM 2380 N N . ILE A 1 289 ? 18.660 6.101 -27.880 1.00 82.31 289 ILE A N 1
ATOM 2381 C CA . ILE A 1 289 ? 19.584 7.063 -28.502 1.00 82.31 289 ILE A CA 1
ATOM 2382 C C . ILE A 1 289 ? 19.192 7.286 -29.958 1.00 82.31 289 ILE A C 1
ATOM 2384 O O . ILE A 1 289 ? 18.980 8.434 -30.339 1.00 82.31 289 ILE A O 1
ATOM 2388 N N . ILE A 1 290 ? 19.024 6.211 -30.735 1.00 86.25 290 ILE A N 1
ATOM 2389 C CA . ILE A 1 290 ? 18.636 6.266 -32.150 1.00 86.25 290 ILE A CA 1
ATOM 2390 C C . ILE A 1 290 ? 17.325 7.034 -32.299 1.00 86.25 290 ILE A C 1
ATOM 2392 O O . ILE A 1 290 ? 17.269 7.992 -33.064 1.00 86.25 290 ILE A O 1
ATOM 2396 N N . LYS A 1 291 ? 16.301 6.703 -31.499 1.00 85.69 291 LYS A N 1
ATOM 2397 C CA . LYS A 1 291 ? 15.012 7.413 -31.486 1.00 85.69 291 LYS A CA 1
ATOM 2398 C C . LYS A 1 291 ? 15.190 8.926 -31.326 1.00 85.69 291 LYS A C 1
ATOM 2400 O O . LYS A 1 291 ? 14.601 9.699 -32.073 1.00 85.69 291 LYS A O 1
ATOM 2405 N N . ARG A 1 292 ? 16.002 9.355 -30.354 1.00 80.69 292 ARG A N 1
ATOM 2406 C CA . ARG A 1 292 ? 16.221 10.781 -30.055 1.00 80.69 292 ARG A CA 1
ATOM 2407 C C . ARG A 1 292 ? 17.057 11.473 -31.120 1.00 80.69 292 ARG A C 1
ATOM 2409 O O . ARG A 1 292 ? 16.685 12.557 -31.548 1.00 80.69 292 ARG A O 1
ATOM 2416 N N . TYR A 1 293 ? 18.157 10.854 -31.539 1.00 82.94 293 TYR A N 1
ATOM 2417 C CA . TYR A 1 293 ? 19.061 11.419 -32.535 1.00 82.94 293 TYR A CA 1
ATOM 2418 C C . TYR A 1 293 ? 18.389 11.544 -33.906 1.00 82.94 293 TYR A C 1
ATOM 2420 O O . TYR A 1 293 ? 18.508 12.571 -34.564 1.00 82.94 293 TYR A O 1
ATOM 2428 N N . ALA A 1 294 ? 17.583 10.550 -34.289 1.00 83.44 294 ALA A N 1
ATOM 2429 C CA . ALA A 1 294 ? 16.753 10.601 -35.487 1.00 83.44 294 ALA A CA 1
ATOM 2430 C C . ALA A 1 294 ? 15.598 11.623 -35.378 1.00 83.44 294 ALA A C 1
ATOM 2432 O O . ALA A 1 294 ? 14.877 11.847 -36.350 1.00 83.44 294 ALA A O 1
ATOM 2433 N N . GLY A 1 295 ? 15.388 12.247 -34.212 1.00 83.19 295 GLY A N 1
ATOM 2434 C CA . GLY A 1 295 ? 14.300 13.197 -33.982 1.00 83.19 295 GLY A CA 1
ATOM 2435 C C . GLY A 1 295 ? 12.917 12.544 -33.957 1.00 83.19 295 GLY A C 1
ATOM 2436 O O . GLY A 1 295 ? 11.929 13.217 -34.231 1.00 83.19 295 GLY A O 1
ATOM 2437 N N . ILE A 1 296 ? 12.830 11.240 -33.669 1.00 86.06 296 ILE A N 1
ATOM 2438 C CA . ILE A 1 296 ? 11.574 10.484 -33.628 1.00 86.06 296 ILE A CA 1
ATOM 2439 C C . ILE A 1 296 ? 10.907 10.700 -32.270 1.00 86.06 296 ILE A C 1
ATOM 2441 O O . ILE A 1 296 ? 11.396 10.268 -31.223 1.00 86.06 296 ILE A O 1
ATOM 2445 N N . ASN A 1 297 ? 9.729 11.312 -32.279 1.00 87.38 297 ASN A N 1
ATOM 2446 C CA . ASN A 1 297 ? 8.888 11.449 -31.099 1.00 87.38 297 ASN A CA 1
ATOM 2447 C C . ASN A 1 297 ? 7.645 10.573 -31.249 1.00 87.38 297 ASN A C 1
ATOM 2449 O O . ASN A 1 297 ? 7.001 10.571 -32.294 1.00 87.38 297 ASN A O 1
ATOM 2453 N N . ILE A 1 298 ? 7.309 9.831 -30.195 1.00 87.00 298 ILE A N 1
ATOM 2454 C CA . ILE A 1 298 ? 6.140 8.953 -30.160 1.00 87.00 298 ILE A CA 1
ATOM 2455 C C . ILE A 1 298 ? 5.382 9.236 -28.876 1.00 87.00 298 ILE A C 1
ATOM 2457 O O . ILE A 1 298 ? 5.926 9.079 -27.782 1.00 87.00 298 ILE A O 1
ATOM 2461 N N . GLN A 1 299 ? 4.119 9.615 -29.021 1.00 88.69 299 GLN A N 1
ATOM 2462 C CA . GLN A 1 299 ? 3.193 9.827 -27.918 1.00 88.69 299 GLN A CA 1
ATOM 2463 C C . GLN A 1 299 ? 1.989 8.911 -28.096 1.00 88.69 299 GLN A C 1
ATOM 2465 O O . GLN A 1 299 ? 1.345 8.949 -29.142 1.00 88.69 299 GLN A O 1
ATOM 2470 N N . SER A 1 300 ? 1.667 8.129 -27.068 1.00 89.38 300 SER A N 1
ATOM 2471 C CA . SER A 1 300 ? 0.479 7.276 -27.030 1.00 89.38 300 SER A CA 1
ATOM 2472 C C . SER A 1 300 ? -0.467 7.813 -25.964 1.00 89.38 300 SER A C 1
ATOM 2474 O O . SER A 1 300 ? -0.105 7.853 -24.788 1.00 89.38 300 SER A O 1
ATOM 2476 N N . VAL A 1 301 ? -1.675 8.217 -26.352 1.00 90.81 301 VAL A N 1
ATOM 2477 C CA . VAL A 1 301 ? -2.671 8.736 -25.411 1.00 90.81 301 VAL A CA 1
ATOM 2478 C C . VAL A 1 301 ? -3.985 7.982 -25.476 1.00 90.81 301 VAL A C 1
ATOM 2480 O O . VAL A 1 301 ? -4.417 7.521 -26.532 1.00 90.81 301 VAL A O 1
ATOM 2483 N N . VAL A 1 302 ? -4.651 7.895 -24.335 1.00 89.69 302 VAL A N 1
ATOM 2484 C CA . VAL A 1 302 ? -5.996 7.342 -24.201 1.00 89.69 302 VAL A CA 1
ATOM 2485 C C . VAL A 1 302 ? -6.991 8.415 -23.780 1.00 89.69 302 VAL A C 1
ATOM 2487 O O . VAL A 1 302 ? -6.639 9.442 -23.205 1.00 89.69 302 VAL A O 1
ATOM 2490 N N . ASN A 1 303 ? -8.268 8.179 -24.073 1.00 87.00 303 ASN A N 1
ATOM 2491 C CA . ASN A 1 303 ? -9.337 9.143 -23.811 1.00 87.00 303 ASN A CA 1
ATOM 2492 C C . ASN A 1 303 ? -9.952 9.052 -22.403 1.00 87.00 303 ASN A C 1
ATOM 2494 O O . ASN A 1 303 ? -10.770 9.903 -22.056 1.00 87.00 303 ASN A O 1
ATOM 2498 N N . LYS A 1 304 ? -9.608 8.028 -21.613 1.00 87.19 304 LYS A N 1
ATOM 2499 C CA . LYS A 1 304 ? -10.068 7.854 -20.230 1.00 87.19 304 LYS A CA 1
ATOM 2500 C C . LYS A 1 304 ? -8.888 7.523 -19.318 1.00 87.19 304 LYS A C 1
ATOM 2502 O O . LYS A 1 304 ? -8.024 6.737 -19.686 1.00 87.19 304 LYS A O 1
ATOM 2507 N N . SER A 1 305 ? -8.925 8.037 -18.094 1.00 85.88 305 SER A N 1
ATOM 2508 C CA . SER A 1 305 ? -7.993 7.667 -17.017 1.00 85.88 305 SER A CA 1
ATOM 2509 C C . SER A 1 305 ? -8.306 6.305 -16.393 1.00 85.88 305 SER A C 1
ATOM 2511 O O . SER A 1 305 ? -7.458 5.693 -15.753 1.00 85.88 305 SER A O 1
ATOM 2513 N N . LYS A 1 306 ? -9.545 5.824 -16.550 1.00 87.69 306 LYS A N 1
ATOM 2514 C CA . LYS A 1 306 ? -10.045 4.585 -15.950 1.00 87.69 306 LYS A CA 1
ATOM 2515 C C . LYS A 1 306 ? -10.824 3.782 -16.983 1.00 87.69 306 LYS A C 1
ATOM 2517 O O . LYS A 1 306 ? -11.759 4.300 -17.596 1.00 87.69 306 LYS A O 1
ATOM 2522 N N . TYR A 1 307 ? -10.442 2.522 -17.126 1.00 87.62 307 TYR A N 1
ATOM 2523 C CA . TYR A 1 307 ? -11.086 1.519 -17.959 1.00 87.62 307 TYR A CA 1
ATOM 2524 C C . TYR A 1 307 ? -11.581 0.370 -17.092 1.00 87.62 307 TYR A C 1
ATOM 2526 O O . TYR A 1 307 ? -10.965 -0.007 -16.093 1.00 87.62 307 TYR A O 1
ATOM 2534 N N . VAL A 1 308 ? -12.705 -0.199 -17.484 1.00 88.69 308 VAL A N 1
ATOM 2535 C CA . VAL A 1 308 ? -13.304 -1.356 -16.831 1.00 88.69 308 VAL A CA 1
ATOM 2536 C C . VAL A 1 308 ? -13.058 -2.599 -17.672 1.00 88.69 308 VAL A C 1
ATOM 2538 O O . VAL A 1 308 ? -12.991 -2.520 -18.894 1.00 88.69 308 VAL A O 1
ATOM 2541 N N . ILE A 1 309 ? -12.914 -3.762 -17.041 1.00 85.69 309 ILE A N 1
ATOM 2542 C CA . ILE A 1 309 ? -12.879 -5.030 -17.777 1.00 85.69 309 ILE A CA 1
ATOM 2543 C C . ILE A 1 309 ? -14.117 -5.165 -18.681 1.00 85.69 309 ILE A C 1
ATOM 2545 O O . ILE A 1 309 ? -15.250 -5.054 -18.214 1.00 85.69 309 ILE A O 1
ATOM 2549 N N . GLY A 1 310 ? -13.884 -5.402 -19.975 1.00 81.44 310 GLY A N 1
ATOM 2550 C CA . GLY A 1 310 ? -14.897 -5.375 -21.032 1.00 81.44 310 GLY A CA 1
ATOM 2551 C C . GLY A 1 310 ? -15.032 -4.036 -21.774 1.00 81.44 310 GLY A C 1
ATOM 2552 O O . GLY A 1 310 ? -15.693 -3.996 -22.809 1.00 81.44 310 GLY A O 1
ATOM 2553 N N . ASP A 1 311 ? -14.408 -2.950 -21.303 1.00 85.94 311 ASP A N 1
ATOM 2554 C CA . ASP A 1 311 ? -14.387 -1.675 -22.029 1.00 85.94 311 ASP A CA 1
ATOM 2555 C C . ASP A 1 311 ? -13.562 -1.769 -23.315 1.00 85.94 311 ASP A C 1
ATOM 2557 O O . ASP A 1 311 ? -12.564 -2.481 -23.405 1.00 85.94 311 ASP A O 1
ATOM 2561 N N . THR A 1 312 ? -13.903 -0.933 -24.295 1.00 86.56 312 THR A N 1
ATOM 2562 C CA . THR A 1 312 ? -13.005 -0.642 -25.416 1.00 86.56 312 THR A CA 1
ATOM 2563 C C . THR A 1 312 ? -11.994 0.438 -25.022 1.00 86.56 312 THR A C 1
ATOM 2565 O O . THR A 1 312 ? -12.367 1.578 -24.729 1.00 86.56 312 THR A O 1
ATOM 2568 N N . ILE A 1 313 ? -10.707 0.099 -25.061 1.00 85.38 313 ILE A N 1
ATOM 2569 C CA . ILE A 1 313 ? -9.595 1.045 -24.957 1.00 85.38 313 ILE A CA 1
ATOM 2570 C C . ILE A 1 313 ? -9.220 1.528 -26.357 1.00 85.38 313 ILE A C 1
ATOM 2572 O O . ILE A 1 313 ? -9.082 0.729 -27.277 1.00 85.38 313 ILE A O 1
ATOM 2576 N N . SER A 1 314 ? -9.103 2.842 -26.539 1.00 88.69 314 SER A N 1
ATOM 2577 C CA . SER A 1 314 ? -8.677 3.449 -27.806 1.00 88.69 314 SER A CA 1
ATOM 2578 C C . SER A 1 314 ? -7.421 4.263 -27.561 1.00 88.69 314 SER A C 1
ATOM 2580 O O . SER A 1 314 ? -7.460 5.239 -26.813 1.00 88.69 314 SER A O 1
ATOM 2582 N N . ILE A 1 315 ? -6.326 3.829 -28.174 1.00 87.94 315 ILE A N 1
ATOM 2583 C CA . ILE A 1 315 ? -5.009 4.442 -28.068 1.00 87.94 315 ILE A CA 1
ATOM 2584 C C . ILE A 1 315 ? -4.790 5.252 -29.336 1.00 87.94 315 ILE A C 1
ATOM 2586 O O . ILE A 1 315 ? -4.777 4.707 -30.440 1.00 87.94 315 ILE A O 1
ATOM 2590 N N . THR A 1 316 ? -4.651 6.559 -29.170 1.00 89.94 316 THR A N 1
ATOM 2591 C CA . THR A 1 316 ? -4.262 7.473 -30.236 1.00 89.94 316 THR A CA 1
ATOM 2592 C C . THR A 1 316 ? -2.772 7.721 -30.131 1.00 89.94 316 THR A C 1
ATOM 2594 O O . THR A 1 316 ? -2.286 8.235 -29.125 1.00 89.94 316 THR A O 1
ATOM 2597 N N . SER A 1 317 ? -2.067 7.371 -31.191 1.00 87.94 317 SER A N 1
ATOM 2598 C CA . SER A 1 317 ? -0.627 7.486 -31.294 1.00 87.94 317 SER A CA 1
ATOM 2599 C C . SER A 1 317 ? -0.276 8.608 -32.252 1.00 87.94 317 SER A C 1
ATOM 2601 O O . SER A 1 317 ? -0.772 8.647 -33.380 1.00 87.94 317 SER A O 1
ATOM 2603 N N . LYS A 1 318 ? 0.581 9.522 -31.806 1.00 89.19 318 LYS A N 1
ATOM 2604 C CA . LYS A 1 318 ? 1.199 10.547 -32.640 1.00 89.19 318 LYS A CA 1
ATOM 2605 C C . LYS A 1 318 ? 2.685 10.254 -32.740 1.00 89.19 318 LYS A C 1
ATOM 2607 O O . LYS A 1 318 ? 3.394 10.303 -31.737 1.00 89.19 318 LYS A O 1
ATOM 2612 N N . LEU A 1 319 ? 3.127 9.982 -33.956 1.00 88.31 319 LEU A N 1
ATOM 2613 C CA . LEU A 1 319 ? 4.523 9.848 -34.312 1.00 88.31 319 LEU A CA 1
ATOM 2614 C C . LEU A 1 319 ? 4.924 11.077 -35.134 1.00 88.31 319 LEU A C 1
ATOM 2616 O O . LEU A 1 319 ? 4.216 11.479 -36.060 1.00 88.31 319 LEU A O 1
ATOM 2620 N N . THR A 1 320 ? 6.021 11.721 -34.767 1.00 86.25 320 THR A N 1
ATOM 2621 C CA . THR A 1 320 ? 6.623 12.814 -35.540 1.00 86.25 320 THR A CA 1
ATOM 2622 C C . THR A 1 320 ? 8.095 12.538 -35.728 1.00 86.25 320 THR A C 1
ATOM 2624 O O . THR A 1 320 ? 8.712 11.885 -34.885 1.00 86.25 320 THR A O 1
ATOM 2627 N N . ARG A 1 321 ? 8.654 13.074 -36.806 1.00 82.06 321 ARG A N 1
ATOM 2628 C CA . ARG A 1 321 ? 10.096 13.162 -36.980 1.00 82.06 321 ARG A CA 1
ATOM 2629 C C . ARG A 1 321 ? 10.487 14.601 -37.276 1.00 82.06 321 ARG A C 1
ATOM 2631 O O . ARG A 1 321 ? 9.795 15.285 -38.025 1.00 82.06 321 ARG A O 1
ATOM 2638 N N . ASP A 1 322 ? 11.597 15.031 -36.698 1.00 72.75 322 ASP A N 1
ATOM 2639 C CA . ASP A 1 322 ? 12.134 16.379 -36.911 1.00 72.75 322 ASP A CA 1
ATOM 2640 C C . ASP A 1 322 ? 13.132 16.429 -38.088 1.00 72.75 322 ASP A C 1
ATOM 2642 O O . ASP A 1 322 ? 13.603 17.501 -38.465 1.00 72.75 322 ASP A O 1
ATOM 2646 N N . VAL A 1 323 ? 13.452 15.272 -38.684 1.00 68.12 323 VAL A N 1
ATOM 2647 C CA . VAL A 1 323 ? 14.462 15.115 -39.738 1.00 68.12 323 VAL A CA 1
ATOM 2648 C C . VAL A 1 323 ? 13.923 14.236 -40.872 1.00 68.12 323 VAL A C 1
ATOM 2650 O O . VAL A 1 323 ? 13.410 13.148 -40.625 1.00 68.12 323 VAL A O 1
ATOM 2653 N N . ASN A 1 324 ? 14.077 14.684 -42.123 1.00 69.31 324 ASN A N 1
ATOM 2654 C CA . ASN A 1 324 ? 13.499 14.038 -43.312 1.00 69.31 324 ASN A CA 1
ATOM 2655 C C . ASN A 1 324 ? 14.505 13.262 -44.186 1.00 69.31 324 ASN A C 1
ATOM 2657 O O . ASN A 1 324 ? 14.164 12.847 -45.291 1.00 69.31 324 ASN A O 1
ATOM 2661 N N . ASN A 1 325 ? 15.726 13.040 -43.695 1.00 76.75 325 ASN A N 1
ATOM 2662 C CA . ASN A 1 325 ? 16.861 12.533 -44.482 1.00 76.75 325 ASN A CA 1
ATOM 2663 C C . ASN A 1 325 ? 17.057 10.998 -44.383 1.00 76.75 325 ASN A C 1
ATOM 2665 O O . ASN A 1 325 ? 18.131 10.483 -44.699 1.00 76.75 325 ASN A O 1
ATOM 2669 N N . TYR A 1 326 ? 16.038 10.277 -43.912 1.00 81.69 326 TYR A N 1
ATOM 2670 C CA . TYR A 1 326 ? 15.962 8.812 -43.822 1.00 81.69 326 TYR A CA 1
ATOM 2671 C C . TYR A 1 326 ? 14.526 8.345 -44.125 1.00 81.69 326 TYR A C 1
ATOM 2673 O O . TYR A 1 326 ? 13.596 9.148 -44.028 1.00 81.69 326 TYR A O 1
ATOM 2681 N N . SER A 1 327 ? 14.308 7.083 -44.496 1.00 83.12 327 SER A N 1
ATOM 2682 C CA . SER A 1 327 ? 12.974 6.468 -44.567 1.00 83.12 327 SER A CA 1
ATOM 2683 C C . SER A 1 327 ? 12.574 5.911 -43.208 1.00 83.12 327 SER A C 1
ATOM 2685 O O . SER A 1 327 ? 13.395 5.303 -42.525 1.00 83.12 327 SER A O 1
ATOM 2687 N N . LEU A 1 328 ? 11.313 6.105 -42.820 1.00 85.75 328 LEU A N 1
ATOM 2688 C CA . LEU A 1 328 ? 10.731 5.505 -41.624 1.00 85.75 328 LEU A CA 1
ATOM 2689 C C . LEU A 1 328 ? 9.393 4.861 -41.975 1.00 85.75 328 LEU A C 1
ATOM 2691 O O . LEU A 1 328 ? 8.434 5.553 -42.323 1.00 85.75 328 LEU A O 1
ATOM 2695 N N . ASP A 1 329 ? 9.323 3.546 -41.842 1.00 84.25 329 ASP A N 1
ATOM 2696 C CA . ASP A 1 329 ? 8.139 2.747 -42.139 1.00 84.25 329 ASP A CA 1
ATOM 2697 C C . ASP A 1 329 ? 7.730 1.978 -40.891 1.00 84.25 329 ASP A C 1
ATOM 2699 O O . ASP A 1 329 ? 8.506 1.198 -40.370 1.00 84.25 329 ASP A O 1
ATOM 2703 N N . CYS A 1 330 ? 6.530 2.189 -40.359 1.00 82.56 330 CYS A N 1
ATOM 2704 C CA . CYS A 1 330 ? 6.070 1.426 -39.198 1.00 82.56 330 CYS A CA 1
ATOM 2705 C C . CYS A 1 330 ? 5.109 0.321 -39.643 1.00 82.56 330 CYS A C 1
ATOM 2707 O O . CYS A 1 330 ? 4.204 0.578 -40.441 1.00 82.56 330 CYS A O 1
ATOM 2709 N N . HIS A 1 331 ? 5.345 -0.893 -39.135 1.00 79.69 331 HIS A N 1
ATOM 2710 C CA . HIS A 1 331 ? 4.777 -2.155 -39.628 1.00 79.69 331 HIS A CA 1
ATOM 2711 C C . HIS A 1 331 ? 3.840 -2.843 -38.626 1.00 79.69 331 HIS A C 1
ATOM 2713 O O . HIS A 1 331 ? 2.923 -3.585 -38.995 1.00 79.69 331 HIS A O 1
ATOM 2719 N N . ASN A 1 332 ? 4.086 -2.645 -37.331 1.00 75.25 332 ASN A N 1
ATOM 2720 C CA . ASN A 1 332 ? 3.306 -3.294 -36.288 1.00 75.25 332 ASN A CA 1
ATOM 2721 C C . ASN A 1 332 ? 3.193 -2.415 -35.040 1.00 75.25 332 ASN A C 1
ATOM 2723 O O . ASN A 1 332 ? 4.093 -1.648 -34.690 1.00 75.25 332 ASN A O 1
ATOM 2727 N N . PHE A 1 333 ? 2.037 -2.523 -34.396 1.00 76.31 333 PHE A N 1
ATOM 2728 C CA . PHE A 1 333 ? 1.676 -1.887 -33.140 1.00 76.31 333 PHE A CA 1
ATOM 2729 C C . PHE A 1 333 ? 1.385 -3.024 -32.172 1.00 76.31 333 PHE A C 1
ATOM 2731 O O . PHE A 1 333 ? 0.384 -3.722 -32.342 1.00 76.31 333 PHE A O 1
ATOM 2738 N N . GLY A 1 334 ? 2.262 -3.205 -31.189 1.00 69.88 334 GLY A N 1
ATOM 2739 C CA . GLY A 1 334 ? 2.087 -4.166 -30.112 1.00 69.88 334 GLY A CA 1
ATOM 2740 C C . GLY A 1 334 ? 1.597 -3.462 -28.855 1.00 69.88 334 GLY A C 1
ATOM 2741 O O . GLY A 1 334 ? 2.281 -2.602 -28.297 1.00 69.88 334 GLY A O 1
ATOM 2742 N N . PHE A 1 335 ? 0.411 -3.829 -28.384 1.00 70.75 335 PHE A N 1
ATOM 2743 C CA . PHE A 1 335 ? -0.072 -3.439 -27.064 1.00 70.75 335 PHE A CA 1
ATOM 2744 C C . PHE A 1 335 ? -0.672 -4.661 -26.378 1.00 70.75 335 PHE A C 1
ATOM 2746 O O . PHE A 1 335 ? -1.802 -5.030 -26.668 1.00 70.75 335 PHE A O 1
ATOM 2753 N N . LYS A 1 336 ? 0.048 -5.296 -25.447 1.00 67.12 336 LYS A N 1
ATOM 2754 C CA . LYS A 1 336 ? -0.394 -6.545 -24.790 1.00 67.12 336 LYS A CA 1
ATOM 2755 C C . LYS A 1 336 ? -0.819 -7.615 -25.815 1.00 67.12 336 LYS A C 1
ATOM 2757 O O . LYS A 1 336 ? -0.011 -7.986 -26.645 1.00 67.12 336 LYS A O 1
ATOM 2762 N N . ASN A 1 337 ? -2.069 -8.086 -25.769 1.00 57.06 337 ASN A N 1
ATOM 2763 C CA . ASN A 1 337 ? -2.626 -9.059 -26.723 1.00 57.06 337 ASN A CA 1
ATOM 2764 C C . ASN A 1 337 ? -3.293 -8.385 -27.942 1.00 57.06 337 ASN A C 1
ATOM 2766 O O . ASN A 1 337 ? -4.025 -9.037 -28.686 1.00 57.06 337 ASN A O 1
ATOM 2770 N N . TYR A 1 338 ? -3.130 -7.070 -28.099 1.00 59.84 338 TYR A N 1
ATOM 2771 C CA . TYR A 1 338 ? -3.647 -6.292 -29.220 1.00 59.84 338 TYR A CA 1
ATOM 2772 C C . TYR A 1 338 ? -2.490 -5.986 -30.167 1.00 59.84 338 TYR A C 1
ATOM 2774 O O . TYR A 1 338 ? -1.973 -4.869 -30.193 1.00 59.84 338 TYR A O 1
ATOM 2782 N N . ASP A 1 339 ? -2.097 -6.989 -30.943 1.00 59.47 339 ASP A N 1
ATOM 2783 C CA . ASP A 1 339 ? -1.205 -6.778 -32.075 1.00 59.47 339 ASP A CA 1
ATOM 2784 C C . ASP A 1 339 ? -2.041 -6.325 -33.265 1.00 59.47 339 ASP A C 1
ATOM 2786 O O . ASP A 1 339 ? -3.064 -6.923 -33.608 1.00 59.47 339 ASP A O 1
ATOM 2790 N N . THR A 1 340 ? -1.647 -5.222 -33.888 1.00 59.34 340 THR A N 1
ATOM 2791 C CA . THR A 1 340 ? -2.252 -4.799 -35.147 1.00 59.34 340 THR A CA 1
ATOM 2792 C C . THR A 1 340 ? -1.163 -4.542 -36.161 1.00 59.34 340 THR A C 1
ATOM 2794 O O . THR A 1 340 ? -0.409 -3.580 -36.038 1.00 59.34 340 THR A O 1
ATOM 2797 N N . ILE A 1 341 ? -1.148 -5.360 -37.209 1.00 61.59 341 ILE A N 1
ATOM 2798 C CA . ILE A 1 341 ? -0.290 -5.148 -38.370 1.00 61.59 341 ILE A CA 1
ATOM 2799 C C . ILE A 1 341 ? -0.821 -3.930 -39.135 1.00 61.59 341 ILE A C 1
ATOM 2801 O O . ILE A 1 341 ? -2.020 -3.819 -39.417 1.00 61.59 341 ILE A O 1
ATOM 2805 N N . PHE A 1 342 ? 0.061 -2.991 -39.452 1.00 68.88 342 PHE A N 1
ATOM 2806 C CA . PHE A 1 342 ? -0.230 -1.852 -40.315 1.00 68.88 342 PHE A CA 1
ATOM 2807 C C . PHE A 1 342 ? 1.051 -1.461 -41.036 1.00 68.88 342 PHE A C 1
ATOM 2809 O O . PHE A 1 342 ? 2.069 -1.354 -40.390 1.00 68.88 342 PHE A O 1
ATOM 2816 N N . ASN A 1 343 ? 1.011 -1.186 -42.334 1.00 66.81 343 ASN A N 1
ATOM 2817 C CA . ASN A 1 343 ? 2.181 -0.666 -43.041 1.00 66.81 343 ASN A CA 1
ATOM 2818 C C . ASN A 1 343 ? 1.934 0.801 -43.364 1.00 66.81 343 ASN A C 1
ATOM 2820 O O . ASN A 1 343 ? 1.091 1.110 -44.208 1.00 66.81 343 ASN A O 1
ATOM 2824 N N . ILE A 1 344 ? 2.613 1.703 -42.654 1.00 73.06 344 ILE A N 1
ATOM 2825 C CA . ILE A 1 344 ? 2.493 3.143 -42.887 1.00 73.06 344 ILE A CA 1
ATOM 2826 C C . ILE A 1 344 ? 3.879 3.771 -42.984 1.00 73.06 344 ILE A C 1
ATOM 2828 O O . ILE A 1 344 ? 4.657 3.733 -42.031 1.00 73.06 344 ILE A O 1
ATOM 2832 N N . HIS A 1 345 ? 4.120 4.428 -44.117 1.00 77.62 345 HIS A N 1
ATOM 2833 C CA . HIS A 1 345 ? 5.274 5.291 -44.307 1.00 77.62 345 HIS A CA 1
ATOM 2834 C C . HIS A 1 345 ? 5.070 6.624 -43.578 1.00 77.62 345 HIS A C 1
ATOM 2836 O O . HIS A 1 345 ? 4.074 7.329 -43.791 1.00 77.62 345 HIS A O 1
ATOM 2842 N N . VAL A 1 346 ? 6.006 6.974 -42.701 1.00 76.38 346 VAL A N 1
ATOM 2843 C CA . VAL A 1 346 ? 5.985 8.211 -41.925 1.00 76.38 346 VAL A CA 1
ATOM 2844 C C . VAL A 1 346 ? 6.700 9.307 -42.719 1.00 76.38 346 VAL A C 1
ATOM 2846 O O . VAL A 1 346 ? 7.916 9.273 -42.889 1.00 76.38 346 VAL A O 1
ATOM 2849 N N . LYS A 1 347 ? 5.934 10.313 -43.167 1.00 75.06 347 LYS A N 1
ATOM 2850 C CA . LYS A 1 347 ? 6.475 11.595 -43.656 1.00 75.06 347 LYS A CA 1
ATOM 2851 C C . LYS A 1 347 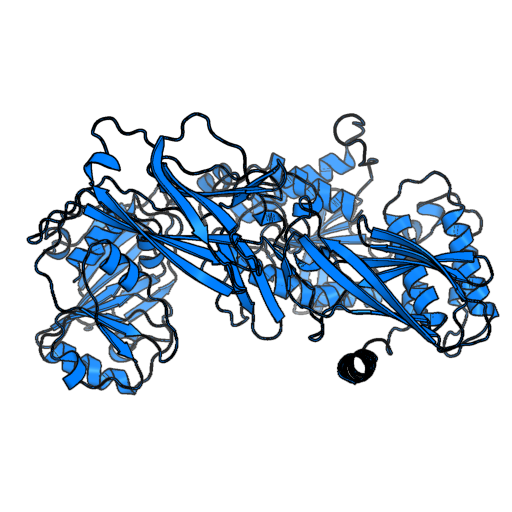? 6.854 12.479 -42.459 1.00 75.06 347 LYS A C 1
ATOM 2853 O O . LYS A 1 347 ? 7.640 12.053 -41.636 1.00 75.06 347 LYS A O 1
ATOM 2858 N N . ASP A 1 348 ? 6.278 13.665 -42.282 1.00 78.19 348 ASP A N 1
ATOM 2859 C CA . ASP A 1 348 ? 6.660 14.550 -41.161 1.00 78.19 348 ASP A CA 1
ATOM 2860 C C . ASP A 1 348 ? 5.953 14.176 -39.844 1.00 78.19 348 ASP A C 1
ATOM 2862 O O . ASP A 1 348 ? 6.518 14.209 -38.749 1.00 78.19 348 ASP A O 1
ATOM 2866 N N . SER A 1 349 ? 4.679 13.793 -39.943 1.00 83.88 349 SER A N 1
ATOM 2867 C CA . SER A 1 349 ? 3.871 13.359 -38.809 1.00 83.88 349 SER A CA 1
ATOM 2868 C C . SER A 1 349 ? 2.848 12.320 -39.237 1.00 83.88 349 SER A C 1
ATOM 2870 O O . SER A 1 349 ? 2.222 12.434 -40.290 1.00 83.88 349 SER A O 1
ATOM 2872 N N . LEU A 1 350 ? 2.645 11.332 -38.373 1.00 83.31 350 LEU A N 1
ATOM 2873 C CA . LEU A 1 350 ? 1.600 10.334 -38.469 1.00 83.31 350 LEU A CA 1
ATOM 2874 C C . LEU A 1 350 ? 0.768 10.351 -37.185 1.00 83.31 350 LEU A C 1
ATOM 2876 O O . LEU A 1 350 ? 1.301 10.234 -36.084 1.00 83.31 350 LEU A O 1
ATOM 2880 N N . VAL A 1 351 ? -0.552 10.455 -37.326 1.00 86.69 351 VAL A N 1
ATOM 2881 C CA . VAL A 1 351 ? -1.498 10.252 -36.225 1.00 86.69 351 VAL A CA 1
ATOM 2882 C C . VAL A 1 351 ? -2.424 9.115 -36.606 1.00 86.69 351 VAL A C 1
ATOM 2884 O O . VAL A 1 351 ? -3.050 9.149 -37.664 1.00 86.69 351 VAL A O 1
ATOM 2887 N N . PHE A 1 352 ? -2.535 8.120 -35.738 1.00 84.06 352 PHE A N 1
ATOM 2888 C CA . PHE A 1 352 ? -3.454 7.010 -35.930 1.00 84.06 352 PHE A CA 1
ATOM 2889 C C . PHE A 1 352 ? -4.060 6.580 -34.599 1.00 84.06 352 PHE A C 1
ATOM 2891 O O . PHE A 1 352 ? -3.511 6.843 -33.533 1.00 84.06 352 PHE A O 1
ATOM 2898 N N . THR A 1 353 ? -5.209 5.913 -34.658 1.00 85.94 353 THR A N 1
ATOM 2899 C CA . THR A 1 353 ? -5.883 5.377 -33.475 1.00 85.94 353 THR A CA 1
ATOM 2900 C C . THR A 1 353 ? -6.100 3.887 -33.665 1.00 85.94 353 THR A C 1
ATOM 2902 O O . THR A 1 353 ? -6.603 3.457 -34.706 1.00 85.94 353 THR A O 1
ATOM 2905 N N . LYS A 1 354 ? -5.743 3.097 -32.653 1.00 84.31 354 LYS A N 1
ATOM 2906 C CA . LYS A 1 354 ? -6.078 1.675 -32.565 1.00 84.31 354 LYS A CA 1
ATOM 2907 C C . LYS A 1 354 ? -6.945 1.432 -31.344 1.00 84.31 354 LYS A C 1
ATOM 2909 O O . LYS A 1 354 ? -6.730 2.021 -30.287 1.00 84.31 354 LYS A O 1
ATOM 2914 N N . SER A 1 355 ? -7.938 0.570 -31.508 1.00 83.69 355 SER A N 1
ATOM 2915 C CA . SER A 1 355 ? -8.878 0.227 -30.450 1.00 83.69 355 SER A CA 1
ATOM 2916 C C . SER A 1 355 ? -8.832 -1.269 -30.182 1.00 83.69 355 SER A C 1
ATOM 2918 O O . SER A 1 355 ? -8.784 -2.068 -31.113 1.00 83.69 355 SER A O 1
ATOM 2920 N N . GLY A 1 356 ? -8.870 -1.633 -28.907 1.00 78.50 356 GLY A N 1
ATOM 2921 C CA . GLY A 1 356 ? -8.932 -3.007 -28.423 1.00 78.50 356 GLY A CA 1
ATOM 2922 C C . GLY A 1 356 ? -9.949 -3.132 -27.292 1.00 78.50 356 GLY A C 1
ATOM 2923 O O . GLY A 1 356 ? -10.354 -2.133 -26.702 1.00 78.50 356 GLY A O 1
ATOM 2924 N N . SER A 1 357 ? -10.390 -4.350 -26.992 1.00 81.50 357 SER A N 1
ATOM 2925 C CA . SER A 1 357 ? -11.341 -4.617 -25.904 1.00 81.50 357 SER A CA 1
ATOM 2926 C C . SER A 1 357 ? -10.622 -5.182 -24.698 1.00 81.50 357 SER A C 1
ATOM 2928 O O . SER A 1 357 ? -10.162 -6.309 -24.797 1.00 81.50 357 SER A O 1
ATOM 2930 N N . VAL A 1 358 ? -10.634 -4.489 -23.558 1.00 82.31 358 VAL A N 1
ATOM 2931 C CA . VAL A 1 358 ? -10.074 -4.970 -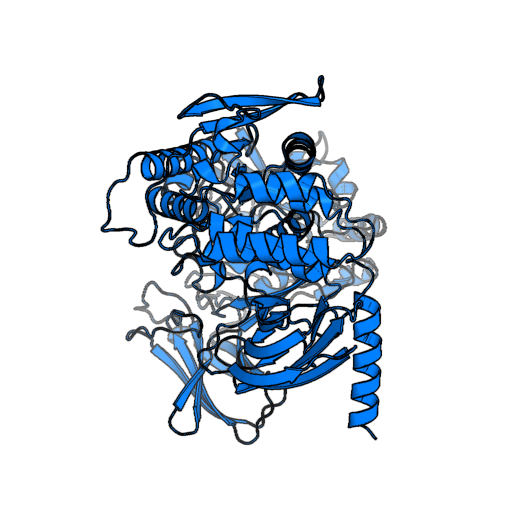22.289 1.00 82.31 358 VAL A CA 1
ATOM 2932 C C . VAL A 1 358 ? -10.589 -6.373 -21.964 1.00 82.31 358 VAL A C 1
ATOM 2934 O O . VAL A 1 358 ? -11.767 -6.559 -21.654 1.00 82.31 358 VAL A O 1
ATOM 2937 N N . ASN A 1 359 ? -9.691 -7.354 -22.007 1.00 77.75 359 ASN A N 1
ATOM 2938 C CA . ASN A 1 359 ? -10.027 -8.757 -21.800 1.00 77.75 359 ASN A CA 1
ATOM 2939 C C . ASN A 1 359 ? -10.447 -9.043 -20.343 1.00 77.75 359 ASN A C 1
ATOM 2941 O O . ASN A 1 359 ? -10.011 -8.376 -19.408 1.00 77.75 359 ASN A O 1
ATOM 2945 N N . LYS A 1 360 ? -11.260 -10.082 -20.134 1.00 73.00 360 LYS A N 1
ATOM 2946 C CA . LYS A 1 360 ? -11.648 -10.573 -18.803 1.00 73.00 360 LYS A CA 1
ATOM 2947 C C . LYS A 1 360 ? -10.483 -11.086 -17.955 1.00 73.00 360 LYS A C 1
ATOM 2949 O O . LYS A 1 360 ? -10.545 -11.001 -16.736 1.00 73.00 360 LYS A O 1
ATOM 2954 N N . ASN A 1 361 ? -9.430 -11.591 -18.597 1.00 73.81 361 ASN A N 1
ATOM 2955 C CA . ASN A 1 361 ? -8.234 -12.109 -17.925 1.00 73.81 361 ASN A CA 1
ATOM 2956 C C . ASN A 1 361 ? -7.159 -11.027 -17.720 1.00 73.81 361 ASN A C 1
ATOM 2958 O O . ASN A 1 361 ? -6.036 -11.330 -17.323 1.00 73.81 361 ASN A O 1
ATOM 2962 N N . GLU A 1 362 ? -7.481 -9.775 -18.040 1.00 75.75 362 GLU A N 1
ATOM 2963 C CA . GLU A 1 362 ? -6.573 -8.651 -17.886 1.00 75.75 362 GLU A CA 1
ATOM 2964 C C . GLU A 1 362 ? -6.265 -8.399 -16.403 1.00 75.75 362 GLU A C 1
ATOM 2966 O O . GLU A 1 362 ? -7.166 -8.338 -15.566 1.00 75.75 362 GLU A O 1
ATOM 2971 N N . ILE A 1 363 ? -4.985 -8.207 -16.081 1.00 76.38 363 ILE A N 1
ATOM 2972 C CA . ILE A 1 363 ? -4.551 -7.846 -14.727 1.00 76.38 363 ILE A CA 1
ATOM 2973 C C . ILE A 1 363 ? -5.060 -6.434 -14.403 1.00 76.38 363 ILE A C 1
ATOM 2975 O O . ILE A 1 363 ? -4.790 -5.480 -15.147 1.00 76.38 363 ILE A O 1
ATOM 2979 N N . VAL A 1 364 ? -5.791 -6.305 -13.293 1.00 81.62 364 VAL A N 1
ATOM 2980 C CA . VAL A 1 364 ? -6.245 -5.008 -12.777 1.00 81.62 364 VAL A CA 1
ATOM 2981 C C . VAL A 1 364 ? -5.057 -4.146 -12.355 1.00 81.62 364 VAL A C 1
ATOM 2983 O O . VAL A 1 364 ? -4.030 -4.641 -11.895 1.00 81.62 364 VAL A O 1
ATOM 2986 N N . SER A 1 365 ? -5.187 -2.837 -12.527 1.00 82.38 365 SER A N 1
ATOM 2987 C CA . SER A 1 365 ? -4.151 -1.882 -12.150 1.00 82.38 365 SER A CA 1
ATOM 2988 C C . SER A 1 365 ? -4.128 -1.702 -10.638 1.00 82.38 365 SER A C 1
ATOM 2990 O O . SER A 1 365 ? -5.049 -1.118 -10.070 1.00 82.38 365 SER A O 1
ATOM 2992 N N . GLN A 1 366 ? -3.066 -2.192 -10.005 1.00 83.62 366 GLN A N 1
ATOM 2993 C CA . GLN A 1 366 ? -2.800 -2.040 -8.579 1.00 83.62 366 GLN A CA 1
ATOM 2994 C C . GLN A 1 366 ? -1.323 -2.323 -8.270 1.00 83.62 366 GLN A C 1
ATOM 2996 O O . GLN A 1 366 ? -0.647 -2.939 -9.100 1.00 83.62 366 GLN A O 1
ATOM 3001 N N . PRO A 1 367 ? -0.833 -1.949 -7.074 1.00 86.81 367 PRO A N 1
ATOM 3002 C CA . PRO A 1 367 ? 0.444 -2.426 -6.567 1.00 86.81 367 PRO A CA 1
ATOM 3003 C C . PRO A 1 367 ? 0.568 -3.954 -6.670 1.00 86.81 367 PRO A C 1
ATOM 3005 O O . PRO A 1 367 ? -0.260 -4.680 -6.106 1.00 86.81 367 PRO A O 1
ATOM 3008 N N . PRO A 1 368 ? 1.585 -4.486 -7.366 1.00 81.88 368 PRO A N 1
ATOM 3009 C CA . 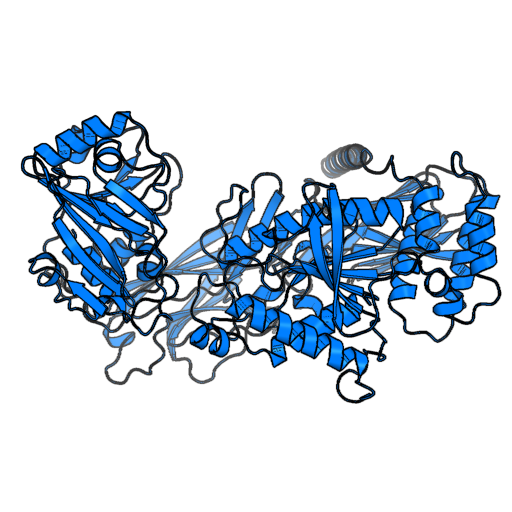PRO A 1 368 ? 1.659 -5.914 -7.666 1.00 81.88 368 PRO A CA 1
ATOM 3010 C C . PRO A 1 368 ? 1.788 -6.783 -6.416 1.00 81.88 368 PRO A C 1
ATOM 3012 O O . PRO A 1 368 ? 1.179 -7.851 -6.359 1.00 81.88 368 PRO A O 1
ATOM 3015 N N . TRP A 1 369 ? 2.502 -6.303 -5.393 1.00 86.00 369 TRP A N 1
ATOM 3016 C CA . TRP A 1 369 ? 2.694 -7.002 -4.123 1.00 86.00 369 TRP A CA 1
ATOM 3017 C C . TRP A 1 369 ? 1.401 -7.147 -3.311 1.00 86.00 369 TRP A C 1
ATOM 3019 O O . TRP A 1 369 ? 1.322 -8.010 -2.442 1.00 86.00 369 TRP A O 1
ATOM 3029 N N . LEU A 1 370 ? 0.365 -6.355 -3.613 1.00 85.50 370 LEU A N 1
ATOM 3030 C CA . LEU A 1 370 ? -0.954 -6.472 -2.987 1.00 85.50 370 LEU A CA 1
ATOM 3031 C C . LEU A 1 370 ? -1.880 -7.444 -3.718 1.00 85.50 370 LEU A C 1
ATOM 3033 O O . LEU A 1 370 ? -2.929 -7.797 -3.184 1.00 85.50 370 LEU A O 1
ATOM 3037 N N . SER A 1 371 ? -1.491 -7.940 -4.897 1.00 79.25 371 SER A N 1
ATOM 3038 C CA . SER A 1 371 ? -2.360 -8.791 -5.722 1.00 79.25 371 SER A CA 1
ATOM 3039 C C . SER A 1 371 ? -2.752 -10.107 -5.066 1.00 79.25 371 SER A C 1
ATOM 3041 O O . SER A 1 371 ? -3.791 -10.671 -5.400 1.00 79.25 371 SER A O 1
ATOM 3043 N N . TYR A 1 372 ? -1.941 -10.583 -4.124 1.00 76.12 372 TYR A N 1
ATOM 3044 C CA . TYR A 1 372 ? -2.166 -11.841 -3.417 1.00 76.12 372 TYR A CA 1
ATOM 3045 C C . TYR A 1 372 ? -2.246 -11.666 -1.893 1.00 76.12 372 TYR A C 1
ATOM 3047 O O . TYR A 1 372 ? -2.322 -12.660 -1.170 1.00 76.12 372 TYR A O 1
ATOM 3055 N N . GLY A 1 373 ? -2.262 -10.418 -1.409 1.00 78.19 373 GLY A N 1
ATOM 3056 C CA . GLY A 1 373 ? -2.316 -10.082 0.012 1.00 78.19 373 GLY A CA 1
ATOM 3057 C C . GLY A 1 373 ? -1.067 -10.491 0.803 1.00 78.19 373 GLY A C 1
ATOM 3058 O O . GLY A 1 373 ? 0.029 -10.630 0.262 1.00 78.19 373 GLY A O 1
ATOM 3059 N N . MET A 1 374 ? -1.249 -10.669 2.111 1.00 77.94 374 MET A N 1
ATOM 3060 C CA . MET A 1 374 ? -0.195 -11.079 3.043 1.00 77.94 374 MET A CA 1
ATOM 3061 C C . MET A 1 374 ? -0.083 -12.608 3.100 1.00 77.94 374 MET A C 1
ATOM 3063 O O . MET A 1 374 ? -1.094 -13.305 3.197 1.00 77.94 374 MET A O 1
ATOM 3067 N N . GLU A 1 375 ? 1.138 -13.141 3.063 1.00 76.88 375 GLU A N 1
ATOM 3068 C CA . GLU A 1 375 ? 1.412 -14.566 3.291 1.00 76.88 375 GLU A CA 1
ATOM 3069 C C . GLU A 1 375 ? 1.528 -14.878 4.788 1.00 76.88 375 GLU A C 1
ATOM 3071 O O . GLU A 1 375 ? 0.988 -15.870 5.277 1.00 76.88 375 GLU A O 1
ATOM 3076 N N . THR A 1 376 ? 2.217 -14.003 5.515 1.00 71.94 376 THR A N 1
ATOM 3077 C CA . THR A 1 376 ? 2.315 -13.970 6.978 1.00 71.94 376 THR A CA 1
ATOM 3078 C C . THR A 1 376 ? 2.085 -12.524 7.417 1.00 71.94 376 THR A C 1
ATOM 3080 O O . THR A 1 376 ? 2.142 -11.635 6.569 1.00 71.94 376 THR A O 1
ATOM 3083 N N . PRO A 1 377 ? 1.876 -12.222 8.710 1.00 66.50 377 PRO A N 1
ATOM 3084 C CA . PRO A 1 377 ? 1.867 -10.828 9.153 1.00 66.50 377 PRO A CA 1
ATOM 3085 C C . PRO A 1 377 ? 3.137 -10.079 8.703 1.00 66.50 377 PRO A C 1
ATOM 3087 O O . PRO A 1 377 ? 3.050 -8.960 8.230 1.00 66.50 377 PRO A O 1
ATOM 3090 N N . GLY A 1 378 ? 4.298 -10.743 8.723 1.00 70.75 378 GLY A N 1
ATOM 3091 C CA . GLY A 1 378 ? 5.603 -10.197 8.331 1.00 70.75 378 GLY A CA 1
ATOM 3092 C C . GLY A 1 378 ? 5.908 -10.068 6.842 1.00 70.75 378 GLY A C 1
ATOM 3093 O O . GLY A 1 378 ? 6.948 -9.498 6.509 1.00 70.75 378 GLY A O 1
ATOM 3094 N N . MET A 1 379 ? 5.104 -10.649 5.947 1.00 83.44 379 MET A N 1
ATOM 3095 C CA . MET A 1 379 ? 5.474 -10.764 4.535 1.00 83.44 379 MET A CA 1
ATOM 3096 C C . MET A 1 379 ? 4.274 -10.744 3.592 1.00 83.44 379 MET A C 1
ATOM 3098 O O . MET A 1 379 ? 3.292 -11.465 3.789 1.00 83.44 379 MET A O 1
ATOM 3102 N N . TYR A 1 380 ? 4.416 -10.018 2.487 1.00 89.00 380 TYR A N 1
ATOM 3103 C CA . TYR A 1 380 ? 3.517 -10.127 1.343 1.00 89.00 380 TYR A CA 1
ATOM 3104 C C . TYR A 1 380 ? 3.643 -11.491 0.659 1.00 89.00 380 TYR A C 1
ATOM 3106 O O . TYR A 1 380 ? 4.677 -12.165 0.719 1.00 89.00 380 TYR A O 1
ATOM 3114 N N . LYS A 1 381 ? 2.587 -11.894 -0.045 1.00 86.44 381 LYS A N 1
ATOM 3115 C CA . LYS A 1 381 ? 2.603 -13.092 -0.878 1.00 86.44 381 LYS A CA 1
ATOM 3116 C C . LYS A 1 381 ? 3.030 -12.745 -2.301 1.00 86.44 381 LYS A C 1
ATOM 3118 O O . LYS A 1 381 ? 2.329 -12.027 -3.007 1.00 86.44 381 LYS A O 1
ATOM 3123 N N . PHE A 1 382 ? 4.162 -13.291 -2.740 1.00 87.31 382 PHE A N 1
ATOM 3124 C CA . PHE A 1 382 ? 4.631 -13.169 -4.124 1.00 87.31 382 PHE A CA 1
ATOM 3125 C C . PHE A 1 382 ? 4.389 -14.481 -4.872 1.00 87.31 382 PHE A C 1
ATOM 3127 O O . PHE A 1 382 ? 4.905 -15.521 -4.468 1.00 87.31 382 PHE A O 1
ATOM 3134 N N . GLU A 1 383 ? 3.628 -14.419 -5.964 1.00 76.44 383 GLU A N 1
ATOM 3135 C CA . GLU A 1 383 ? 3.399 -15.548 -6.889 1.00 76.44 383 GLU A CA 1
ATOM 3136 C C . GLU A 1 383 ? 4.186 -15.398 -8.200 1.00 76.44 383 GLU A C 1
ATOM 3138 O O . GLU A 1 383 ? 4.278 -16.333 -8.990 1.00 76.44 383 GLU A O 1
ATOM 3143 N N . ASN A 1 384 ? 4.752 -14.216 -8.460 1.00 73.00 384 ASN A N 1
ATOM 3144 C CA . ASN A 1 384 ? 5.602 -13.960 -9.616 1.00 73.00 384 ASN A CA 1
ATOM 3145 C C . ASN A 1 384 ? 6.792 -13.075 -9.227 1.00 73.00 384 ASN A C 1
ATOM 3147 O O . ASN A 1 384 ? 6.744 -12.346 -8.235 1.00 73.00 384 ASN A O 1
ATOM 3151 N N . SER A 1 385 ? 7.855 -13.138 -10.027 1.00 71.31 385 SER A N 1
ATOM 3152 C CA . SER A 1 385 ? 9.057 -12.325 -9.827 1.00 71.31 385 SER A CA 1
ATOM 3153 C C . SER A 1 385 ? 8.792 -10.833 -10.015 1.00 71.31 385 SER A C 1
ATOM 3155 O O . SER A 1 385 ? 9.453 -10.024 -9.381 1.00 71.31 385 SER A O 1
ATOM 3157 N N . ASN A 1 386 ? 7.795 -10.443 -10.815 1.00 71.62 386 ASN A N 1
ATOM 3158 C CA . ASN A 1 386 ? 7.468 -9.032 -11.026 1.00 71.62 386 ASN A CA 1
ATOM 3159 C C . ASN A 1 386 ? 6.992 -8.333 -9.736 1.00 71.62 386 ASN A C 1
ATOM 3161 O O . ASN A 1 386 ? 7.116 -7.114 -9.630 1.00 71.62 386 ASN A O 1
ATOM 3165 N N . ALA A 1 387 ? 6.497 -9.063 -8.731 1.00 79.81 387 ALA A N 1
ATOM 3166 C CA . ALA A 1 387 ? 6.077 -8.494 -7.447 1.00 79.81 387 ALA A CA 1
ATOM 3167 C C . ALA A 1 387 ? 7.214 -7.806 -6.662 1.00 79.81 387 ALA A C 1
ATOM 3169 O O . ALA A 1 387 ? 6.933 -6.988 -5.783 1.00 79.81 387 ALA A O 1
ATOM 3170 N N . VAL A 1 388 ? 8.479 -8.088 -7.007 1.00 85.44 388 VAL A N 1
ATOM 3171 C CA . VAL A 1 388 ? 9.648 -7.392 -6.445 1.00 85.44 388 VAL A CA 1
ATOM 3172 C C . VAL A 1 388 ? 9.829 -5.979 -7.010 1.00 85.44 388 VAL A C 1
ATOM 3174 O O . VAL A 1 388 ? 10.605 -5.211 -6.461 1.00 85.44 388 VAL A O 1
ATOM 3177 N N . LYS A 1 389 ? 9.146 -5.614 -8.100 1.00 84.56 389 LYS A N 1
ATOM 3178 C CA . LYS A 1 389 ? 9.289 -4.315 -8.776 1.00 84.56 389 LYS A CA 1
ATOM 3179 C C . LYS A 1 389 ? 8.339 -3.262 -8.201 1.00 84.56 389 LYS A C 1
ATOM 3181 O O . LYS A 1 389 ? 7.245 -3.588 -7.733 1.00 84.56 389 LYS A O 1
ATOM 3186 N N . SER A 1 390 ? 8.766 -2.002 -8.262 1.00 80.56 390 SER A N 1
ATOM 3187 C CA . SER A 1 390 ? 7.975 -0.814 -7.906 1.00 80.56 390 SER A CA 1
ATOM 3188 C C . SER A 1 390 ? 6.692 -0.667 -8.744 1.00 80.56 390 SER A C 1
ATOM 3190 O O . SER A 1 390 ? 6.599 -1.162 -9.871 1.00 80.56 390 SER A O 1
ATOM 3192 N N . LEU A 1 391 ? 5.701 0.041 -8.191 1.00 70.31 391 LEU A N 1
ATOM 3193 C CA . LEU A 1 391 ? 4.381 0.308 -8.774 1.00 70.31 391 LEU A CA 1
ATOM 3194 C C . LEU A 1 391 ? 4.415 0.782 -10.237 1.00 70.31 391 LEU A C 1
ATOM 3196 O O . LEU A 1 391 ? 3.630 0.308 -11.058 1.00 70.31 391 LEU A O 1
ATOM 3200 N N . ASP A 1 392 ? 5.299 1.722 -10.564 1.00 62.72 392 ASP A N 1
ATOM 3201 C CA . ASP A 1 392 ? 5.302 2.406 -11.863 1.00 62.72 392 ASP A CA 1
ATOM 3202 C C . ASP A 1 392 ? 6.139 1.660 -12.933 1.00 62.72 392 ASP A C 1
ATOM 3204 O O . ASP A 1 392 ? 6.173 2.070 -14.093 1.00 62.72 392 ASP A O 1
ATOM 3208 N N . GLU A 1 393 ? 6.734 0.500 -12.615 1.00 55.41 393 GLU A N 1
ATOM 3209 C CA . GLU A 1 393 ? 7.286 -0.416 -13.636 1.00 55.41 393 GLU A CA 1
ATOM 3210 C C . GLU A 1 393 ? 6.191 -1.214 -14.377 1.00 55.41 393 GLU A C 1
ATOM 3212 O O . GLU A 1 393 ? 6.466 -1.894 -15.364 1.00 55.41 393 GLU A O 1
ATOM 3217 N N . TYR A 1 394 ? 4.927 -1.084 -13.958 1.00 54.31 394 TYR A N 1
ATOM 3218 C CA . TYR A 1 394 ? 3.751 -1.690 -14.602 1.00 54.31 394 TYR A CA 1
ATOM 3219 C C . TYR A 1 394 ? 3.102 -0.789 -15.656 1.00 54.31 394 TYR A C 1
ATOM 3221 O O . TYR A 1 394 ? 1.990 -1.069 -16.129 1.00 54.31 394 TYR A O 1
ATOM 3229 N N . ASN A 1 395 ? 3.778 0.304 -16.020 1.00 60.88 395 ASN A N 1
ATOM 3230 C CA . ASN A 1 395 ? 3.303 1.224 -17.039 1.00 60.88 395 ASN A CA 1
ATOM 3231 C C . ASN A 1 395 ? 3.036 0.474 -18.335 1.00 60.88 395 ASN A C 1
ATOM 3233 O O . ASN A 1 395 ? 3.823 -0.344 -18.809 1.00 60.88 395 ASN A O 1
ATOM 3237 N N . ARG A 1 396 ? 1.875 0.755 -18.914 1.00 71.44 396 ARG A N 1
ATOM 3238 C CA . ARG A 1 396 ? 1.468 0.116 -20.153 1.00 71.44 396 ARG A CA 1
ATOM 3239 C C . ARG A 1 396 ? 2.230 0.774 -21.281 1.00 71.44 396 ARG A C 1
ATOM 3241 O O . ARG A 1 396 ? 1.993 1.938 -21.596 1.00 71.44 396 ARG A O 1
ATOM 3248 N N . VAL A 1 397 ? 3.148 0.018 -21.852 1.00 77.19 397 VAL A N 1
ATOM 3249 C CA . VAL A 1 397 ? 3.949 0.430 -22.993 1.00 77.19 397 VAL A CA 1
ATOM 3250 C C . VAL A 1 397 ? 3.274 -0.067 -24.264 1.00 77.19 397 VAL A C 1
ATOM 3252 O O . VAL A 1 397 ? 2.728 -1.170 -24.305 1.00 77.19 397 VAL A O 1
ATOM 3255 N N . VAL A 1 398 ? 3.277 0.780 -25.287 1.00 81.75 398 VAL A N 1
ATOM 3256 C CA . VAL A 1 398 ? 3.036 0.369 -26.668 1.00 81.75 398 VAL A CA 1
ATOM 3257 C C . VAL A 1 398 ? 4.389 0.235 -27.341 1.00 81.75 398 VAL A C 1
ATOM 3259 O O . VAL A 1 398 ? 5.186 1.177 -27.297 1.00 81.75 398 VAL A O 1
ATOM 3262 N N . SER A 1 399 ? 4.598 -0.900 -27.994 1.00 86.31 399 SER A N 1
ATOM 3263 C CA . SER A 1 399 ? 5.768 -1.171 -28.817 1.00 86.31 399 SER A CA 1
ATOM 3264 C C . SER A 1 399 ? 5.431 -0.918 -30.285 1.00 86.31 399 SER A C 1
ATOM 3266 O O . SER A 1 399 ? 4.438 -1.415 -30.819 1.00 86.31 399 SER A O 1
ATOM 3268 N N . TYR A 1 400 ? 6.249 -0.100 -30.933 1.00 86.38 400 TYR A N 1
ATOM 3269 C CA . TYR A 1 400 ? 6.147 0.271 -32.337 1.00 86.38 400 TYR A CA 1
ATOM 3270 C C . TYR A 1 400 ? 7.298 -0.390 -33.077 1.00 86.38 400 TYR A C 1
ATOM 3272 O O . TYR A 1 400 ? 8.457 -0.069 -32.818 1.00 86.38 400 TYR A O 1
ATOM 3280 N N . TYR A 1 401 ? 6.977 -1.294 -33.993 1.00 87.56 401 TYR A N 1
ATOM 3281 C CA . TYR A 1 401 ? 7.967 -1.947 -34.841 1.00 87.56 401 TYR A CA 1
ATOM 3282 C C . TYR A 1 401 ? 8.068 -1.159 -36.137 1.00 87.56 401 TYR A C 1
ATOM 3284 O O . TYR A 1 401 ? 7.111 -1.128 -36.921 1.00 87.56 401 TYR A O 1
ATOM 3292 N N . CYS A 1 402 ? 9.196 -0.488 -36.333 1.00 87.38 402 CYS A N 1
ATOM 3293 C CA . CYS A 1 402 ? 9.445 0.342 -37.500 1.00 87.38 402 CYS A CA 1
ATOM 3294 C C . CYS A 1 402 ? 10.719 -0.098 -38.219 1.00 87.38 402 CYS A C 1
ATOM 3296 O O . CYS A 1 402 ? 11.572 -0.756 -37.644 1.00 8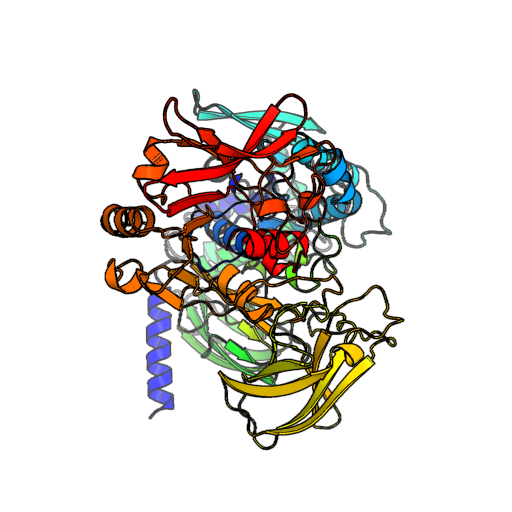7.38 402 CYS A O 1
ATOM 3298 N N . SER A 1 403 ? 10.837 0.261 -39.485 1.00 87.62 403 SER A N 1
ATOM 3299 C CA . SER A 1 403 ? 12.013 0.108 -40.310 1.00 87.62 403 SER A CA 1
ATOM 3300 C C . SER A 1 403 ? 12.573 1.492 -40.597 1.00 87.62 403 SER A C 1
ATOM 3302 O O . SER A 1 403 ? 11.859 2.362 -41.101 1.00 87.62 403 SER A O 1
ATOM 3304 N N . LEU A 1 404 ? 13.827 1.709 -40.222 1.00 85.81 404 LEU A N 1
ATOM 3305 C CA . LEU A 1 404 ? 14.573 2.919 -40.516 1.00 85.81 404 LEU A CA 1
ATOM 3306 C C . LEU A 1 404 ? 15.605 2.582 -41.597 1.00 85.81 404 LEU A C 1
ATOM 3308 O O . LEU A 1 404 ? 16.532 1.823 -41.341 1.00 85.81 404 LEU A O 1
ATOM 3312 N N . ASP A 1 405 ? 15.391 3.072 -42.820 1.00 83.19 405 ASP A N 1
ATOM 3313 C CA . ASP A 1 405 ? 16.180 2.716 -44.016 1.00 83.19 405 ASP A CA 1
ATOM 3314 C C . ASP A 1 405 ? 16.429 1.205 -44.190 1.00 83.19 405 ASP A C 1
ATOM 3316 O O . ASP A 1 405 ? 17.536 0.772 -44.498 1.00 83.19 405 ASP A O 1
ATOM 3320 N N . ASN A 1 406 ? 15.376 0.400 -44.016 1.00 81.38 406 ASN A N 1
ATOM 3321 C CA . ASN A 1 406 ? 15.380 -1.070 -44.046 1.00 81.38 406 ASN A CA 1
ATOM 3322 C C . ASN A 1 406 ? 15.924 -1.773 -42.785 1.00 81.38 406 ASN A C 1
ATOM 3324 O O . ASN A 1 406 ? 15.856 -3.000 -42.721 1.00 81.38 406 ASN A O 1
ATOM 3328 N N . HIS A 1 407 ? 16.363 -1.048 -41.750 1.00 82.62 407 HIS A N 1
ATOM 3329 C CA . HIS A 1 407 ? 16.746 -1.635 -40.458 1.00 82.62 407 HIS A CA 1
ATOM 3330 C C . HIS A 1 407 ? 15.549 -1.695 -39.508 1.00 82.62 407 HIS A C 1
ATOM 3332 O O . HIS A 1 407 ? 14.960 -0.669 -39.167 1.00 82.62 407 HIS A O 1
ATOM 3338 N N . SER A 1 408 ? 15.171 -2.899 -39.076 1.00 83.69 408 SER A N 1
ATOM 3339 C CA . SER A 1 408 ? 14.066 -3.096 -38.132 1.00 83.69 408 SER A CA 1
ATOM 3340 C C . SER A 1 408 ? 14.463 -2.608 -36.744 1.00 83.69 408 SER A C 1
ATOM 3342 O O . SER A 1 408 ? 15.469 -3.062 -36.218 1.00 83.69 408 SER A O 1
ATOM 3344 N N . ILE A 1 409 ? 13.657 -1.742 -36.132 1.00 85.00 409 ILE A N 1
ATOM 3345 C CA . ILE A 1 409 ? 13.849 -1.194 -34.790 1.00 85.00 409 ILE A CA 1
ATOM 3346 C C . ILE A 1 409 ? 12.529 -1.152 -34.015 1.00 85.00 409 ILE A C 1
ATOM 3348 O O . ILE A 1 409 ? 11.468 -0.820 -34.552 1.00 85.00 409 ILE A O 1
ATOM 3352 N N . GLN A 1 410 ? 12.596 -1.477 -32.724 1.00 85.38 410 GLN A N 1
ATOM 3353 C CA . GLN A 1 410 ? 11.467 -1.352 -31.807 1.00 85.38 410 GLN A CA 1
ATOM 3354 C C . GLN A 1 410 ? 11.582 -0.061 -30.994 1.00 85.38 410 GLN A C 1
ATOM 3356 O O . GLN A 1 410 ? 12.564 0.168 -30.283 1.00 85.38 410 GLN A O 1
ATOM 3361 N N . PHE A 1 411 ? 10.532 0.756 -31.037 1.00 85.50 411 PHE A N 1
ATOM 3362 C CA . PHE A 1 411 ? 10.377 1.902 -30.152 1.00 85.50 411 PHE A CA 1
ATOM 3363 C C . PHE A 1 411 ? 9.257 1.675 -29.154 1.00 85.50 411 PHE A C 1
ATOM 3365 O O . PHE A 1 411 ? 8.132 1.368 -29.528 1.00 85.50 411 PHE A O 1
ATOM 3372 N N . ASP A 1 412 ? 9.537 1.955 -27.891 1.00 82.50 412 ASP A N 1
ATOM 3373 C CA . ASP A 1 412 ? 8.543 1.902 -26.831 1.00 82.50 412 ASP A CA 1
ATOM 3374 C C . ASP A 1 412 ? 8.037 3.313 -26.489 1.00 82.50 412 ASP A C 1
ATOM 3376 O O . ASP A 1 412 ? 8.783 4.308 -26.522 1.00 82.50 412 ASP A O 1
ATOM 3380 N N . ALA A 1 413 ? 6.746 3.421 -26.171 1.00 83.69 413 ALA A N 1
ATOM 3381 C CA . ALA A 1 413 ? 6.153 4.635 -25.618 1.00 83.69 413 ALA A CA 1
ATOM 3382 C C . ALA A 1 413 ? 5.101 4.313 -24.543 1.00 83.69 413 ALA A C 1
ATOM 3384 O O . ALA A 1 413 ? 4.239 3.456 -24.770 1.00 83.69 413 ALA A O 1
ATOM 3385 N N . PRO A 1 414 ? 5.115 5.021 -23.397 1.00 85.31 414 PRO A N 1
ATOM 3386 C CA . PRO A 1 414 ? 4.084 4.866 -22.381 1.00 85.31 414 PRO A CA 1
ATOM 3387 C C . PRO A 1 414 ? 2.726 5.334 -22.911 1.00 85.31 414 PRO A C 1
ATOM 3389 O O . PRO A 1 414 ? 2.644 6.275 -23.703 1.00 85.31 414 PRO A O 1
ATOM 3392 N N . VAL A 1 415 ? 1.660 4.688 -22.445 1.00 85.62 415 VAL A N 1
ATOM 3393 C CA . VAL A 1 415 ? 0.282 5.123 -22.683 1.00 85.62 415 VAL A CA 1
ATOM 3394 C C . VAL A 1 415 ? -0.168 6.010 -21.535 1.00 85.62 415 VAL A C 1
ATOM 3396 O O . VAL A 1 415 ? -0.256 5.544 -20.402 1.00 85.62 415 VAL A O 1
ATOM 3399 N N . LEU A 1 416 ? -0.492 7.265 -21.839 1.00 87.75 416 LEU A N 1
ATOM 3400 C CA . LEU A 1 416 ? -0.931 8.253 -20.853 1.00 87.75 416 LEU A CA 1
ATOM 3401 C C . LEU A 1 416 ? -2.364 8.716 -21.125 1.00 87.75 416 LEU A C 1
ATOM 3403 O O . LEU A 1 416 ? -2.840 8.700 -22.258 1.00 87.75 416 LEU A O 1
ATOM 3407 N N . ASP A 1 417 ? -3.075 9.142 -20.093 1.00 86.25 417 ASP A N 1
ATOM 3408 C CA . ASP A 1 417 ? -4.368 9.802 -20.239 1.00 86.25 417 ASP A CA 1
ATOM 3409 C C . ASP A 1 417 ? -4.222 11.308 -20.542 1.00 86.25 417 ASP A C 1
ATOM 3411 O O . ASP A 1 417 ? -3.124 11.847 -20.699 1.00 86.25 417 ASP A O 1
ATOM 3415 N N . SER A 1 418 ? -5.348 12.023 -20.606 1.00 81.06 418 SER A N 1
ATOM 3416 C CA . SER A 1 418 ? -5.371 13.473 -20.842 1.00 81.06 418 SER A CA 1
ATOM 3417 C C . SER A 1 418 ? -4.711 14.315 -19.742 1.00 81.06 418 SER A C 1
ATOM 3419 O O . SER A 1 418 ? -4.475 15.502 -19.955 1.00 81.06 418 SER A O 1
ATOM 3421 N N . LEU A 1 419 ? -4.460 13.736 -18.566 1.00 80.50 419 LEU A N 1
ATOM 3422 C CA . LEU A 1 419 ? -3.786 14.367 -17.431 1.00 80.50 419 LEU A CA 1
ATOM 3423 C C . LEU A 1 419 ? -2.295 13.997 -17.370 1.00 80.50 419 LEU A C 1
ATOM 3425 O O . LEU A 1 419 ? -1.604 14.432 -16.451 1.00 80.50 419 LEU A O 1
ATOM 3429 N N . GLY A 1 420 ? -1.793 13.208 -18.328 1.00 80.12 420 GLY A N 1
ATOM 3430 C CA . GLY A 1 420 ? -0.423 12.701 -18.318 1.00 80.12 420 GLY A CA 1
ATOM 3431 C C . GLY A 1 420 ? -0.195 11.584 -17.296 1.00 80.12 420 GLY A C 1
ATOM 3432 O O . GLY A 1 420 ? 0.950 11.326 -16.938 1.00 80.12 420 GLY A O 1
ATOM 3433 N N . GLN A 1 421 ? -1.258 10.937 -16.811 1.00 78.75 421 GLN A N 1
ATOM 3434 C CA . GLN A 1 421 ? -1.193 9.842 -15.843 1.00 78.75 421 GLN A CA 1
ATOM 3435 C C . GLN A 1 421 ? -1.378 8.485 -16.526 1.00 78.75 421 GLN A C 1
ATOM 3437 O O . GLN A 1 421 ? -1.959 8.378 -17.607 1.00 78.75 421 GLN A O 1
ATOM 3442 N N . ASN A 1 422 ? -0.905 7.424 -15.872 1.00 79.75 422 ASN A N 1
ATOM 3443 C CA . ASN A 1 422 ? -1.118 6.063 -16.348 1.00 79.75 422 ASN A CA 1
ATOM 3444 C C . ASN A 1 422 ? -2.604 5.690 -16.241 1.00 79.75 422 ASN A C 1
ATOM 3446 O O . ASN A 1 422 ? -3.173 5.778 -15.148 1.00 79.75 422 ASN A O 1
ATOM 3450 N N . PRO A 1 423 ? -3.244 5.221 -17.325 1.00 84.94 423 PRO A N 1
ATOM 3451 C CA . PRO A 1 423 ? -4.619 4.768 -17.252 1.00 84.94 423 PRO A CA 1
ATOM 3452 C C . PRO A 1 423 ? -4.717 3.468 -16.453 1.00 84.94 423 PRO A C 1
ATOM 3454 O O . PRO A 1 423 ? -3.928 2.536 -16.642 1.00 84.94 423 PRO A O 1
ATOM 3457 N N . ILE A 1 424 ? -5.734 3.376 -15.601 1.00 85.06 424 ILE A N 1
ATOM 3458 C CA . ILE A 1 424 ? -5.974 2.193 -14.774 1.00 85.06 424 ILE A CA 1
ATOM 3459 C C . ILE A 1 424 ? -7.022 1.267 -15.394 1.00 85.06 424 ILE A C 1
ATOM 3461 O O . ILE A 1 424 ? -7.991 1.723 -16.001 1.00 85.06 424 ILE A O 1
ATOM 3465 N N . ILE A 1 425 ? -6.855 -0.042 -15.202 1.00 85.31 425 ILE A N 1
ATOM 3466 C CA . ILE A 1 425 ? -7.895 -1.046 -15.439 1.00 85.31 425 ILE A CA 1
ATOM 3467 C C . ILE A 1 425 ? -8.461 -1.535 -14.125 1.00 85.31 425 ILE A C 1
ATOM 3469 O O . ILE A 1 425 ? -7.723 -1.786 -13.179 1.00 85.31 425 ILE A O 1
ATOM 3473 N N . THR A 1 426 ? -9.776 -1.703 -14.080 1.00 87.50 426 THR A N 1
ATOM 3474 C CA . THR A 1 426 ? -10.454 -2.125 -12.867 1.00 87.50 426 THR A CA 1
ATOM 3475 C C . THR A 1 426 ? -11.644 -3.050 -13.122 1.00 87.50 426 THR A C 1
ATOM 3477 O O . THR A 1 426 ? -12.039 -3.296 -14.264 1.00 87.50 426 THR A O 1
ATOM 3480 N N . LEU A 1 427 ? -12.236 -3.556 -12.040 1.00 87.62 427 LEU A N 1
ATOM 3481 C CA . LEU A 1 427 ? -13.402 -4.434 -12.084 1.00 87.62 427 LEU A CA 1
ATOM 3482 C C . LEU A 1 427 ? -14.691 -3.647 -12.394 1.00 87.62 427 LEU A C 1
ATOM 3484 O O . LEU A 1 427 ? -14.818 -2.479 -12.014 1.00 87.62 427 LEU A O 1
ATOM 3488 N N . PRO A 1 428 ? -15.687 -4.270 -13.044 1.00 88.44 428 PRO A N 1
ATOM 3489 C CA . PRO A 1 428 ? -16.954 -3.612 -13.375 1.00 88.44 428 PRO A CA 1
ATOM 3490 C C . PRO A 1 428 ? -17.871 -3.369 -12.178 1.00 88.44 428 PRO A C 1
ATOM 3492 O O . PRO A 1 428 ? -18.722 -2.478 -12.233 1.00 88.44 428 PRO A O 1
ATOM 3495 N N . LEU A 1 429 ? -17.707 -4.135 -11.104 1.00 90.06 429 LEU A N 1
ATOM 3496 C CA . LEU A 1 429 ? -18.521 -4.035 -9.905 1.00 90.06 429 LEU A CA 1
ATOM 3497 C C . LEU A 1 429 ? -17.640 -4.216 -8.671 1.00 90.06 429 LEU A C 1
ATOM 3499 O O . LEU A 1 429 ? -16.803 -5.117 -8.627 1.00 90.06 429 LEU A O 1
ATOM 3503 N N . PHE A 1 430 ? -17.870 -3.368 -7.677 1.00 91.81 430 PHE A N 1
ATOM 3504 C CA . PHE A 1 430 ? -17.292 -3.469 -6.347 1.00 91.81 430 PHE A CA 1
ATOM 3505 C C . PHE A 1 430 ? -18.353 -3.740 -5.312 1.00 91.81 430 PHE A C 1
ATOM 3507 O O . PHE A 1 430 ? -19.520 -3.384 -5.494 1.00 91.81 430 PHE A O 1
ATOM 3514 N N . ILE A 1 431 ? -17.912 -4.317 -4.207 1.00 91.62 431 ILE A N 1
ATOM 3515 C CA . ILE A 1 431 ? -18.739 -4.525 -3.033 1.00 91.62 431 ILE A CA 1
ATOM 3516 C C . ILE A 1 431 ? -18.039 -3.950 -1.808 1.00 91.62 431 ILE A C 1
ATOM 3518 O O . ILE A 1 431 ? -16.824 -4.035 -1.724 1.00 91.62 431 ILE A O 1
ATOM 3522 N N . ASP A 1 432 ? -18.798 -3.423 -0.856 1.00 91.81 432 ASP A N 1
ATOM 3523 C CA . ASP A 1 432 ? -18.355 -3.082 0.496 1.00 91.81 432 ASP A CA 1
ATOM 3524 C C . ASP A 1 432 ? -19.408 -3.589 1.478 1.00 91.81 432 ASP A C 1
ATOM 3526 O O . ASP A 1 432 ? -20.604 -3.414 1.241 1.00 91.81 432 ASP A O 1
ATOM 3530 N N . ILE A 1 433 ? -18.987 -4.219 2.573 1.00 91.50 433 ILE A N 1
ATOM 3531 C CA . ILE A 1 433 ? -19.900 -4.729 3.598 1.00 91.50 433 ILE A CA 1
ATOM 3532 C C . ILE A 1 433 ? -19.622 -4.041 4.938 1.00 91.50 433 ILE A C 1
ATOM 3534 O O . ILE A 1 433 ? -18.468 -3.873 5.322 1.00 91.50 433 ILE A O 1
ATOM 3538 N N . ALA A 1 434 ? -20.685 -3.630 5.627 1.00 91.06 434 ALA A N 1
ATOM 3539 C CA . ALA A 1 434 ? -20.642 -2.952 6.919 1.00 91.06 434 ALA A CA 1
ATOM 3540 C C . ALA A 1 434 ? -21.641 -3.586 7.912 1.00 91.06 434 ALA A C 1
ATOM 3542 O O . ALA A 1 434 ? -22.637 -4.168 7.462 1.00 91.06 434 ALA A O 1
ATOM 3543 N N . PRO A 1 435 ? -21.437 -3.443 9.239 1.00 91.50 435 PRO A N 1
ATOM 3544 C CA . PRO A 1 435 ? -20.311 -2.761 9.903 1.00 91.50 435 PRO A CA 1
ATOM 3545 C C . PRO A 1 435 ? -18.984 -3.524 9.759 1.00 91.50 435 PRO A C 1
ATOM 3547 O O . PRO A 1 435 ? -18.981 -4.649 9.277 1.00 91.50 435 PRO A O 1
ATOM 3550 N N . GLY A 1 436 ? -17.856 -2.928 10.156 1.00 87.56 436 GLY A N 1
ATOM 3551 C CA . GLY A 1 436 ? -16.552 -3.605 10.101 1.00 87.56 436 GLY A CA 1
ATOM 3552 C C . GLY A 1 436 ? -16.398 -4.696 11.164 1.00 87.56 436 GLY A C 1
ATOM 3553 O O . GLY A 1 436 ? -15.746 -5.711 10.927 1.00 87.56 436 GLY A O 1
ATOM 3554 N N . ILE A 1 437 ? -17.033 -4.518 12.325 1.00 89.75 437 ILE A N 1
ATOM 3555 C CA . ILE A 1 437 ? -17.028 -5.473 13.439 1.00 89.75 437 ILE A CA 1
ATOM 3556 C C . ILE A 1 437 ? -18.442 -5.607 14.012 1.00 89.75 437 ILE A C 1
ATOM 3558 O O . ILE A 1 437 ? -19.195 -4.635 14.056 1.00 89.75 437 ILE A O 1
ATOM 3562 N N . ILE A 1 438 ? -18.782 -6.807 14.482 1.00 90.88 438 ILE A N 1
ATOM 3563 C CA . ILE A 1 438 ? -19.996 -7.104 15.246 1.00 90.88 438 ILE A CA 1
ATOM 3564 C C . ILE A 1 438 ? -19.610 -7.746 16.577 1.00 90.88 438 ILE A C 1
ATOM 3566 O O . ILE A 1 438 ? -18.868 -8.728 16.596 1.00 90.88 438 ILE A O 1
ATOM 3570 N N . PHE A 1 439 ? -20.182 -7.229 17.665 1.00 89.50 439 PHE A N 1
ATOM 3571 C CA . PHE A 1 439 ? -20.138 -7.834 18.996 1.00 89.50 439 PHE A CA 1
ATOM 3572 C C . PHE A 1 439 ? -21.526 -8.412 19.326 1.00 89.50 439 PHE A C 1
ATOM 3574 O O . PHE A 1 439 ? -22.420 -7.663 19.718 1.00 89.50 439 PHE A O 1
ATOM 3581 N N . PRO A 1 440 ? -21.742 -9.733 19.185 1.00 87.62 440 PRO A N 1
ATOM 3582 C CA . PRO A 1 440 ? -23.029 -10.355 19.461 1.00 87.62 440 PRO A CA 1
ATOM 3583 C C . PRO A 1 440 ? -23.347 -10.427 20.963 1.00 87.62 440 PRO A C 1
ATOM 3585 O O . PRO A 1 440 ? -24.503 -10.575 21.339 1.00 87.62 440 PRO A O 1
ATOM 3588 N N . ASN A 1 441 ? -22.339 -10.313 21.834 1.00 87.50 441 ASN A N 1
ATOM 3589 C CA . ASN A 1 441 ? -22.479 -10.458 23.283 1.00 87.50 441 ASN A CA 1
ATOM 3590 C C . ASN A 1 441 ? -22.373 -9.100 24.005 1.00 87.50 441 ASN A C 1
ATOM 3592 O O . ASN A 1 441 ? -21.569 -8.927 24.920 1.00 87.50 441 ASN A O 1
ATOM 3596 N N . ILE A 1 442 ? -23.180 -8.116 23.594 1.00 88.19 442 ILE A N 1
ATOM 3597 C CA . ILE A 1 442 ? -23.273 -6.820 24.288 1.00 88.19 442 ILE A CA 1
ATOM 3598 C C . ILE A 1 442 ? -24.291 -6.902 25.433 1.00 88.19 442 ILE A C 1
ATOM 3600 O O . ILE A 1 442 ? -25.460 -7.232 25.231 1.00 88.19 442 ILE A O 1
ATOM 3604 N N . ILE A 1 443 ? -23.855 -6.541 26.638 1.00 87.69 443 ILE A N 1
ATOM 3605 C CA . ILE A 1 443 ? -24.701 -6.347 27.814 1.00 87.69 443 ILE A CA 1
ATOM 3606 C C . ILE A 1 443 ? -24.935 -4.846 27.974 1.00 87.69 443 ILE A C 1
ATOM 3608 O O . ILE A 1 443 ? -24.019 -4.098 28.306 1.00 87.69 443 ILE A O 1
ATOM 3612 N N . SER A 1 444 ? -26.164 -4.394 27.752 1.00 83.81 444 SER A N 1
ATOM 3613 C CA . SER A 1 444 ? -26.564 -3.004 27.980 1.00 83.81 444 SER A CA 1
ATOM 3614 C C . SER A 1 444 ? -28.039 -2.928 28.389 1.00 83.81 444 SER A C 1
ATOM 3616 O O . SER A 1 444 ? -28.771 -3.919 28.310 1.00 83.81 444 SER A O 1
ATOM 3618 N N . GLU A 1 445 ? -28.495 -1.749 28.826 1.00 75.25 445 GLU A N 1
ATOM 3619 C CA . GLU A 1 445 ? -29.923 -1.500 29.093 1.00 75.25 445 GLU A CA 1
ATOM 3620 C C . GLU A 1 445 ? -30.784 -1.709 27.828 1.00 75.25 445 GLU A C 1
ATOM 3622 O O . GLU A 1 445 ? -31.944 -2.120 27.906 1.00 75.25 445 GLU A O 1
ATOM 3627 N N . LEU A 1 446 ? -30.199 -1.486 26.647 1.00 68.56 446 LEU A N 1
ATOM 3628 C CA . LEU A 1 446 ? -30.831 -1.685 25.349 1.00 68.56 446 LEU A CA 1
ATOM 3629 C C . LEU A 1 446 ? -30.538 -3.107 24.852 1.00 68.56 446 LEU A C 1
ATOM 3631 O O . LEU A 1 446 ? -29.463 -3.400 24.342 1.00 68.56 446 LEU A O 1
ATOM 3635 N N . LYS A 1 447 ? -31.505 -4.025 24.976 1.00 69.12 447 LYS A N 1
ATOM 3636 C CA . LYS A 1 447 ? -31.353 -5.408 24.484 1.00 69.12 447 LYS A CA 1
ATOM 3637 C C . LYS A 1 447 ? -31.258 -5.448 22.951 1.00 69.12 447 LYS A C 1
ATOM 3639 O O . LYS A 1 447 ? -32.268 -5.623 22.269 1.00 69.12 447 LYS A O 1
ATOM 3644 N N . HIS A 1 448 ? -30.050 -5.335 22.412 1.00 77.31 448 HIS A N 1
ATOM 3645 C CA . HIS A 1 448 ? -29.759 -5.552 20.997 1.00 77.31 448 HIS A CA 1
ATOM 3646 C C . HIS A 1 448 ? -29.577 -7.051 20.739 1.00 77.31 448 HIS A C 1
ATOM 3648 O O . HIS A 1 448 ? -28.756 -7.696 21.376 1.00 77.31 448 HIS A O 1
ATOM 3654 N N . LYS A 1 449 ? -30.382 -7.618 19.835 1.00 81.50 449 LYS A N 1
ATOM 3655 C CA . LYS A 1 449 ? -30.315 -9.048 19.454 1.00 81.50 449 LYS A CA 1
ATOM 3656 C C . LYS A 1 449 ? -29.977 -9.274 17.980 1.00 81.50 449 LYS A C 1
ATOM 3658 O O . LYS A 1 449 ? -29.794 -10.414 17.546 1.00 81.50 449 LYS A O 1
ATOM 3663 N N . ASN A 1 450 ? -29.983 -8.187 17.214 1.00 86.38 450 ASN A N 1
ATOM 3664 C CA . ASN A 1 450 ? -29.896 -8.196 15.768 1.00 86.38 450 ASN A CA 1
ATOM 3665 C C . ASN A 1 450 ? -28.956 -7.087 15.308 1.00 86.38 450 ASN A C 1
ATOM 3667 O O . ASN A 1 450 ? -29.017 -5.978 15.840 1.00 86.38 450 ASN A O 1
ATOM 3671 N N . ASP A 1 451 ? -28.209 -7.367 14.248 1.00 88.50 451 ASP A N 1
ATOM 3672 C CA . ASP A 1 451 ? -27.410 -6.388 13.522 1.00 88.50 451 ASP A CA 1
ATOM 3673 C C . ASP A 1 451 ? -27.959 -6.156 12.121 1.00 88.50 451 ASP A C 1
ATOM 3675 O O . ASP A 1 451 ? -28.541 -7.045 11.491 1.00 88.50 451 ASP A O 1
ATOM 3679 N N . LEU A 1 452 ? -27.762 -4.934 11.631 1.00 90.94 452 LEU A N 1
ATOM 3680 C CA . LEU A 1 452 ? -28.060 -4.561 10.258 1.00 90.94 452 LEU A CA 1
ATOM 3681 C C . LEU A 1 452 ? -26.774 -4.632 9.439 1.00 90.94 452 LEU A C 1
ATOM 3683 O O . LEU A 1 452 ? -25.920 -3.756 9.545 1.00 90.94 452 LEU A O 1
ATOM 3687 N N . LEU A 1 453 ? -26.670 -5.644 8.585 1.00 92.38 453 LEU A N 1
ATOM 3688 C CA . LEU A 1 453 ? -25.615 -5.716 7.586 1.00 92.38 453 LEU A CA 1
ATOM 3689 C C . LEU A 1 453 ? -26.010 -4.858 6.391 1.00 92.38 453 LEU A C 1
ATOM 3691 O O . LEU A 1 453 ? -27.131 -4.967 5.881 1.00 92.38 453 LEU A O 1
ATOM 3695 N N . VAL A 1 454 ? -25.085 -4.031 5.921 1.00 93.62 454 VAL A N 1
ATOM 3696 C CA . VAL A 1 454 ? -25.262 -3.227 4.713 1.00 93.62 454 VAL A CA 1
ATOM 3697 C C . VAL A 1 454 ? -24.210 -3.644 3.703 1.00 93.62 454 VAL A C 1
ATOM 3699 O O . VAL A 1 454 ? -23.023 -3.428 3.921 1.00 93.62 454 VAL A O 1
ATOM 3702 N N . LEU A 1 455 ? -24.654 -4.235 2.597 1.00 93.81 455 LEU A N 1
ATOM 3703 C CA . LEU A 1 455 ? -23.825 -4.464 1.422 1.00 93.81 455 LEU A CA 1
ATOM 3704 C C . LEU A 1 455 ? -24.053 -3.324 0.435 1.00 93.81 455 LEU A C 1
ATOM 3706 O O . LEU A 1 455 ? -25.149 -3.183 -0.106 1.00 93.81 455 LEU A O 1
ATOM 3710 N N . ASN A 1 456 ? -23.019 -2.542 0.169 1.00 94.00 456 ASN A N 1
ATOM 3711 C CA . ASN A 1 456 ? -23.015 -1.555 -0.895 1.00 94.00 456 ASN A CA 1
ATOM 3712 C C . ASN A 1 456 ? -22.374 -2.167 -2.135 1.00 94.00 456 ASN A C 1
ATOM 3714 O O . ASN A 1 456 ? -21.250 -2.650 -2.073 1.00 94.00 456 ASN A O 1
ATOM 3718 N N . THR A 1 457 ? -23.075 -2.137 -3.263 1.00 93.00 457 THR A N 1
ATOM 3719 C CA . THR A 1 457 ? -22.515 -2.516 -4.561 1.00 93.00 457 THR A CA 1
ATOM 3720 C C . THR A 1 457 ? -22.291 -1.261 -5.386 1.00 93.00 457 THR A C 1
ATOM 3722 O O . THR A 1 457 ? -23.256 -0.542 -5.648 1.00 93.00 457 THR A O 1
ATOM 3725 N N . THR A 1 458 ? -21.062 -1.000 -5.815 1.00 93.31 458 THR A N 1
ATOM 3726 C CA . THR A 1 458 ? -20.708 0.177 -6.621 1.00 93.31 458 THR A CA 1
ATOM 3727 C C . THR A 1 458 ? -20.335 -0.267 -8.024 1.00 93.31 458 THR A C 1
ATOM 3729 O O . THR A 1 458 ? -19.394 -1.039 -8.201 1.00 93.31 458 THR A O 1
ATOM 3732 N N . SER A 1 459 ? -21.069 0.194 -9.035 1.00 91.50 459 SER A N 1
ATOM 3733 C CA . SER A 1 459 ? -20.776 -0.163 -10.425 1.00 91.50 459 SER A CA 1
ATOM 3734 C C . SER A 1 459 ? -19.825 0.829 -11.079 1.00 91.50 459 SER A C 1
ATOM 3736 O O . SER A 1 459 ? -19.962 2.033 -10.902 1.00 91.50 459 SER A O 1
ATOM 3738 N N . ASN A 1 460 ? -18.891 0.336 -11.889 1.00 89.69 460 ASN A N 1
ATOM 3739 C CA . ASN A 1 460 ? -18.081 1.154 -12.794 1.00 89.69 460 ASN A CA 1
ATOM 3740 C C . ASN A 1 460 ? -18.542 1.051 -14.251 1.00 89.69 460 ASN A C 1
ATOM 3742 O O . ASN A 1 460 ? -17.878 1.591 -15.128 1.00 89.69 460 ASN A O 1
ATOM 3746 N N . MET A 1 461 ? -19.644 0.352 -14.520 1.00 87.75 461 MET A N 1
ATOM 3747 C CA . MET A 1 461 ? -20.138 0.123 -15.872 1.00 87.75 461 MET A CA 1
ATOM 3748 C C . MET A 1 461 ? -21.582 0.595 -16.027 1.00 87.75 461 MET A C 1
ATOM 3750 O O . MET A 1 461 ? -22.342 0.687 -15.063 1.00 87.75 461 MET A O 1
ATOM 3754 N N . GLU A 1 462 ? -21.984 0.835 -17.270 1.00 88.06 462 GLU A N 1
ATOM 3755 C CA . GLU A 1 462 ? -23.387 1.043 -17.612 1.00 88.06 462 GLU A CA 1
ATOM 3756 C C . GLU A 1 462 ? -23.969 -0.240 -18.182 1.00 88.06 462 GLU A C 1
ATOM 3758 O O . GLU A 1 462 ? -23.479 -0.777 -19.178 1.00 88.06 462 GLU A O 1
ATOM 3763 N N . ARG A 1 463 ? -25.027 -0.752 -17.549 1.00 85.62 463 ARG A N 1
ATOM 3764 C CA . ARG A 1 463 ? -25.701 -1.955 -18.032 1.00 85.62 463 ARG A CA 1
ATOM 3765 C C . ARG A 1 463 ? -27.141 -2.019 -17.572 1.00 85.62 463 ARG A C 1
ATOM 3767 O O . ARG A 1 463 ? -27.425 -1.921 -16.384 1.00 85.62 463 ARG A O 1
ATOM 3774 N N . LYS A 1 464 ? -28.055 -2.231 -18.514 1.00 88.81 464 LYS A N 1
ATOM 3775 C CA . LYS A 1 464 ? -29.466 -2.468 -18.199 1.00 88.81 464 LYS A CA 1
ATOM 3776 C C . LYS A 1 464 ? -29.707 -3.941 -17.894 1.00 88.81 464 LYS A C 1
ATOM 3778 O O . LYS A 1 464 ? -29.063 -4.798 -18.495 1.00 88.81 464 LYS A O 1
ATOM 3783 N N . ASN A 1 465 ? -30.663 -4.206 -17.008 1.00 87.12 465 ASN A N 1
ATOM 3784 C CA . ASN A 1 465 ? -31.131 -5.548 -16.657 1.00 87.12 465 ASN A CA 1
ATOM 3785 C C . ASN A 1 465 ? -29.995 -6.519 -16.294 1.00 87.12 465 ASN A C 1
ATOM 3787 O O . ASN A 1 465 ? -29.963 -7.655 -16.757 1.00 87.12 465 ASN A O 1
ATOM 3791 N N . PHE A 1 466 ? -29.038 -6.059 -15.493 1.00 87.94 466 PHE A N 1
ATOM 3792 C CA . PHE A 1 466 ? -27.908 -6.851 -15.033 1.00 87.94 466 PHE A CA 1
ATOM 3793 C C . PHE A 1 466 ? -28.355 -7.810 -13.915 1.00 87.94 466 PHE A C 1
ATOM 3795 O O . PHE A 1 466 ? -28.738 -7.328 -12.843 1.00 87.94 466 PHE A O 1
ATOM 3802 N N . PRO A 1 467 ? -28.343 -9.139 -14.139 1.00 90.44 467 PRO A N 1
ATOM 3803 C CA . PRO A 1 467 ? -28.720 -10.103 -13.114 1.00 90.44 467 PRO A CA 1
ATOM 3804 C C . PRO A 1 467 ? -27.592 -10.255 -12.091 1.00 90.44 467 PRO A C 1
ATOM 3806 O O . PRO A 1 467 ? -26.422 -10.378 -12.461 1.00 90.44 467 PRO A O 1
ATOM 3809 N N . MET A 1 468 ? -27.947 -10.263 -10.813 1.00 91.00 468 MET A N 1
ATOM 3810 C CA . MET A 1 468 ? -27.036 -10.426 -9.684 1.00 91.00 468 MET A CA 1
ATOM 3811 C C . MET A 1 468 ? -27.611 -11.429 -8.691 1.00 91.00 468 MET A C 1
ATOM 3813 O O . MET A 1 468 ? -28.755 -11.284 -8.269 1.00 91.00 468 MET A O 1
ATOM 3817 N N . ASP A 1 469 ? -26.786 -12.378 -8.272 1.00 91.62 469 ASP A N 1
ATOM 3818 C CA . ASP A 1 469 ? -27.001 -13.192 -7.078 1.00 91.62 469 ASP A CA 1
ATOM 3819 C C . ASP A 1 469 ? -26.053 -12.686 -5.987 1.00 91.62 469 ASP A C 1
ATOM 3821 O O . ASP A 1 469 ? -24.826 -12.793 -6.086 1.00 91.62 469 ASP A O 1
ATOM 3825 N N . ILE A 1 470 ? -26.630 -12.048 -4.975 1.00 91.69 470 ILE A N 1
ATOM 3826 C CA . ILE A 1 470 ? -25.913 -11.500 -3.829 1.00 91.69 470 ILE A CA 1
ATOM 3827 C C . ILE A 1 470 ? -25.888 -12.555 -2.733 1.00 91.69 470 ILE A C 1
ATOM 3829 O O . ILE A 1 470 ? -26.945 -12.950 -2.243 1.00 91.69 470 ILE A O 1
ATOM 3833 N N . ARG A 1 471 ? -24.696 -12.926 -2.257 1.00 90.75 471 ARG A N 1
ATOM 3834 C CA . ARG A 1 471 ? -24.548 -13.856 -1.130 1.00 90.75 471 ARG A CA 1
ATOM 3835 C C . ARG A 1 471 ? -23.744 -13.246 0.007 1.00 90.75 471 ARG A C 1
ATOM 3837 O O . ARG A 1 471 ? -22.666 -12.700 -0.213 1.00 90.75 471 ARG A O 1
ATOM 3844 N N . ILE A 1 472 ? -24.256 -13.393 1.226 1.00 88.69 472 ILE A N 1
ATOM 3845 C CA . ILE A 1 472 ? -23.533 -13.112 2.470 1.00 88.69 472 ILE A CA 1
ATOM 3846 C C . ILE A 1 472 ? -23.051 -14.442 3.037 1.00 88.69 472 ILE A C 1
ATOM 3848 O O . ILE A 1 472 ? -23.842 -15.369 3.219 1.00 88.69 472 ILE A O 1
ATOM 3852 N N . LEU A 1 473 ? -21.755 -14.535 3.306 1.00 86.31 473 LEU A N 1
ATOM 3853 C CA . LEU A 1 473 ? -21.058 -15.778 3.608 1.00 86.31 473 LEU A CA 1
ATOM 3854 C C . LEU A 1 473 ? -20.417 -15.703 4.988 1.00 86.31 473 LEU A C 1
ATOM 3856 O O . LEU A 1 473 ? -19.803 -14.699 5.347 1.00 86.31 473 LEU A O 1
ATOM 3860 N N . LYS A 1 474 ? -20.545 -16.786 5.748 1.00 80.38 474 LYS A N 1
ATOM 3861 C CA . LYS A 1 474 ? -19.840 -17.020 7.002 1.00 80.38 474 LYS A CA 1
ATOM 3862 C C . LYS A 1 474 ? -18.649 -17.937 6.732 1.00 80.38 474 LYS A C 1
ATOM 3864 O O . LYS A 1 474 ? -18.847 -19.040 6.214 1.00 80.38 474 LYS A O 1
ATOM 3869 N N . LYS A 1 475 ? -17.466 -17.486 7.168 1.00 72.38 475 LYS A N 1
ATOM 3870 C CA . LYS A 1 475 ? -16.121 -17.782 6.633 1.00 72.38 475 LYS A CA 1
ATOM 3871 C C . LYS A 1 475 ? -15.829 -16.934 5.394 1.00 72.38 475 LYS A C 1
ATOM 3873 O O . LYS A 1 475 ? -16.674 -16.791 4.516 1.00 72.38 475 LYS A O 1
ATOM 3878 N N . GLY A 1 476 ? -14.689 -16.245 5.422 1.00 57.31 476 GLY A N 1
ATOM 3879 C CA . GLY A 1 476 ? -14.319 -15.274 4.393 1.00 57.31 476 GLY A CA 1
ATOM 3880 C C . GLY A 1 476 ? -13.997 -15.957 3.066 1.00 57.31 476 GLY A C 1
ATOM 3881 O O . GLY A 1 476 ? -13.485 -17.069 3.071 1.00 57.31 476 GLY A O 1
ATOM 3882 N N . VAL A 1 477 ? -14.242 -15.276 1.946 1.00 52.91 477 VAL A N 1
ATOM 3883 C CA . VAL A 1 477 ? -13.762 -15.749 0.636 1.00 52.91 477 VAL A CA 1
ATOM 3884 C C . VAL A 1 477 ? -12.233 -15.701 0.606 1.00 52.91 477 VAL A C 1
ATOM 3886 O O . VAL A 1 477 ? -11.645 -14.750 1.121 1.00 52.91 477 VAL A O 1
ATOM 3889 N N . LYS A 1 478 ? -11.571 -16.687 -0.005 1.00 54.41 478 LYS A N 1
ATOM 3890 C CA . LYS A 1 478 ? -10.127 -16.623 -0.256 1.00 54.41 478 LYS A CA 1
ATOM 3891 C C . LYS A 1 478 ? -9.873 -16.046 -1.647 1.00 54.41 478 LYS A C 1
ATOM 3893 O O . LYS A 1 478 ? -10.228 -16.639 -2.663 1.00 54.41 478 LYS A O 1
ATOM 3898 N N . ILE A 1 479 ? -9.237 -14.881 -1.713 1.00 53.09 479 ILE A N 1
ATOM 3899 C CA . ILE A 1 479 ? -8.755 -14.356 -2.991 1.00 53.09 479 ILE A CA 1
ATOM 3900 C C . ILE A 1 479 ? -7.541 -15.175 -3.430 1.00 53.09 479 ILE A C 1
ATOM 3902 O O . ILE A 1 479 ? -6.581 -15.347 -2.678 1.00 53.09 479 ILE A O 1
ATOM 3906 N N . SER A 1 480 ? -7.554 -15.648 -4.670 1.00 53.34 480 SER A N 1
ATOM 3907 C CA . SER A 1 480 ? -6.331 -16.076 -5.340 1.00 53.34 480 SER A CA 1
ATOM 3908 C C . SER A 1 480 ? -6.413 -15.759 -6.822 1.00 53.34 480 SER A C 1
ATOM 3910 O O . SER A 1 480 ? -7.382 -16.120 -7.489 1.00 53.34 480 SER A O 1
ATOM 3912 N N . GLY A 1 481 ? -5.369 -15.121 -7.332 1.00 55.84 481 GLY A N 1
ATOM 3913 C CA . GLY A 1 481 ? -5.228 -14.812 -8.746 1.00 55.84 481 GLY A CA 1
ATOM 3914 C C . GLY A 1 481 ? -5.446 -13.328 -9.062 1.00 55.84 481 GLY A C 1
ATOM 3915 O O . GLY A 1 481 ? -6.092 -12.626 -8.285 1.00 55.84 481 GLY A O 1
ATOM 3916 N N . PRO A 1 482 ? -4.962 -12.859 -10.227 1.00 52.62 482 PRO A N 1
ATOM 3917 C CA . PRO A 1 482 ? -5.070 -11.460 -10.665 1.00 52.62 482 PRO A CA 1
ATOM 3918 C C . PRO A 1 482 ? -6.512 -10.947 -10.812 1.00 52.62 482 PRO A C 1
ATOM 3920 O O . PRO A 1 482 ? -6.737 -9.742 -10.874 1.00 52.62 482 PRO A O 1
ATOM 3923 N N . THR A 1 483 ? -7.475 -11.871 -10.897 1.00 54.25 483 THR A N 1
ATOM 3924 C CA . THR A 1 483 ? -8.912 -11.625 -11.087 1.00 54.25 483 THR A CA 1
ATOM 3925 C C . THR A 1 483 ? -9.775 -12.084 -9.906 1.00 54.25 483 THR A C 1
ATOM 3927 O O . THR A 1 483 ? -10.980 -11.842 -9.915 1.00 54.25 483 THR A O 1
ATOM 3930 N N . GLY A 1 484 ? -9.174 -12.672 -8.861 1.00 53.66 484 GLY A N 1
ATOM 3931 C CA . GLY A 1 484 ? -9.711 -12.503 -7.517 1.00 53.66 484 GLY A CA 1
ATOM 3932 C C . GLY A 1 484 ? -10.299 -13.676 -6.720 1.00 53.66 484 GLY A C 1
ATOM 3933 O O . GLY A 1 484 ? -10.802 -13.350 -5.656 1.00 53.66 484 GLY A O 1
ATOM 3934 N N . VAL A 1 485 ? -10.285 -14.979 -7.070 1.00 52.25 485 VAL A N 1
ATOM 3935 C CA . VAL A 1 485 ? -10.873 -16.014 -6.154 1.00 52.25 485 VAL A CA 1
ATOM 3936 C C . VAL A 1 485 ? -10.356 -17.462 -6.343 1.00 52.25 485 VAL A C 1
ATOM 3938 O O . VAL A 1 485 ? -10.296 -17.951 -7.468 1.00 52.25 485 VAL A O 1
ATOM 3941 N N . LEU A 1 486 ? -10.123 -18.181 -5.226 1.00 45.34 486 LEU A N 1
ATOM 3942 C CA . LEU A 1 486 ? -10.293 -19.646 -5.082 1.00 45.34 486 LEU A CA 1
ATOM 3943 C C . LEU A 1 486 ? -11.325 -19.913 -3.970 1.00 45.34 486 LEU A C 1
ATOM 3945 O O . LEU A 1 486 ? -11.280 -19.296 -2.909 1.00 45.34 486 LEU A O 1
ATOM 3949 N N . PHE A 1 487 ? -12.242 -20.853 -4.196 1.00 50.72 487 PHE A N 1
ATOM 3950 C CA . PHE A 1 487 ? -13.322 -21.170 -3.254 1.00 50.72 487 PHE A CA 1
ATOM 3951 C C . PHE A 1 487 ? -12.879 -22.166 -2.176 1.00 50.72 487 PHE A C 1
ATOM 3953 O O . PHE A 1 487 ? -12.285 -23.196 -2.500 1.00 50.72 487 PHE A O 1
ATOM 3960 N N . ASP A 1 488 ? -13.235 -21.907 -0.912 1.00 51.81 488 ASP A N 1
ATOM 3961 C CA . ASP A 1 488 ? -13.228 -22.942 0.124 1.00 51.81 488 ASP A CA 1
ATOM 3962 C C . ASP A 1 488 ? -14.610 -23.610 0.185 1.00 51.81 488 ASP A C 1
ATOM 3964 O O . ASP A 1 488 ? -15.633 -22.983 0.452 1.00 51.81 488 ASP A O 1
ATOM 3968 N N . SER A 1 489 ? -14.636 -24.924 -0.023 1.00 51.31 489 SER A N 1
ATOM 3969 C CA . SER A 1 489 ? -15.813 -25.793 0.132 1.00 51.31 489 SER A CA 1
ATOM 3970 C C . SER A 1 489 ? -16.505 -25.734 1.511 1.00 51.31 489 SER A C 1
ATOM 3972 O O . SER A 1 489 ? -17.569 -26.327 1.681 1.00 51.31 489 SER A O 1
ATOM 3974 N N . LYS A 1 490 ? -15.921 -25.052 2.507 1.00 59.69 490 LYS A N 1
ATOM 3975 C CA . LYS A 1 490 ? -16.414 -24.972 3.893 1.00 59.69 490 LYS A CA 1
ATOM 3976 C C . LYS A 1 490 ? -17.265 -23.733 4.227 1.00 59.69 490 LYS A C 1
ATOM 3978 O O . LYS A 1 490 ? -17.641 -23.590 5.396 1.00 59.69 490 LYS A O 1
ATOM 3983 N N . GLU A 1 491 ? -17.536 -22.837 3.276 1.00 71.81 491 GLU A N 1
ATOM 3984 C CA . GLU A 1 491 ? -18.300 -21.591 3.487 1.00 71.81 491 GLU A CA 1
ATOM 3985 C C . GLU A 1 491 ? -19.802 -21.842 3.747 1.00 71.81 491 GLU A C 1
ATOM 3987 O O . GLU A 1 491 ? -20.452 -22.617 3.045 1.00 71.81 491 GLU A O 1
ATOM 3992 N N . LYS A 1 492 ? -20.391 -21.151 4.739 1.00 79.50 492 LYS A N 1
ATOM 3993 C CA . LYS A 1 492 ? -21.836 -21.219 5.039 1.00 79.50 492 LYS A CA 1
ATOM 3994 C C . LYS A 1 492 ? -22.549 -19.964 4.537 1.00 79.50 492 LYS A C 1
ATOM 3996 O O . LYS A 1 492 ? -22.221 -18.859 4.959 1.00 79.50 492 LYS A O 1
ATOM 4001 N N . ILE A 1 493 ? -23.580 -20.124 3.709 1.00 85.44 493 ILE A N 1
ATOM 4002 C CA . ILE A 1 493 ? -24.416 -19.006 3.246 1.00 85.44 493 ILE A CA 1
ATOM 4003 C C . ILE A 1 493 ? -25.325 -18.541 4.396 1.00 85.44 493 ILE A C 1
ATOM 4005 O O . ILE A 1 493 ? -26.067 -19.338 4.968 1.00 85.44 493 ILE A O 1
ATOM 4009 N N . LEU A 1 494 ? -25.251 -17.254 4.745 1.00 84.75 494 LEU A N 1
ATOM 4010 C CA . LEU A 1 494 ? -26.146 -16.604 5.709 1.00 84.75 494 LEU A CA 1
ATOM 4011 C C . LEU A 1 494 ? -27.375 -16.011 5.021 1.00 84.75 494 LEU A C 1
ATOM 4013 O O . LEU A 1 494 ? -28.485 -16.147 5.525 1.00 84.75 494 LEU A O 1
ATOM 4017 N N . PHE A 1 495 ? -27.167 -15.368 3.872 1.00 86.88 495 PHE A N 1
ATOM 4018 C CA . PHE A 1 495 ? -28.222 -14.772 3.057 1.00 86.88 495 PHE A CA 1
ATOM 4019 C C . PHE A 1 495 ? -27.903 -14.963 1.579 1.00 86.88 495 PHE A C 1
ATOM 4021 O O . PHE A 1 495 ? -26.738 -14.892 1.188 1.00 86.88 495 PHE A O 1
ATOM 4028 N N . SER A 1 496 ? -28.947 -15.147 0.774 1.00 90.06 496 SER A N 1
ATOM 4029 C CA . SER A 1 496 ? -28.891 -15.093 -0.688 1.00 90.06 496 SER A CA 1
ATOM 4030 C C . SER A 1 496 ? -30.003 -14.176 -1.172 1.00 90.06 496 SER A C 1
ATOM 4032 O O . SER A 1 496 ? -31.106 -14.199 -0.618 1.00 90.06 496 SER A O 1
ATOM 4034 N N . LYS A 1 497 ? -29.726 -13.359 -2.182 1.00 89.50 497 LYS A N 1
ATOM 4035 C CA . LYS A 1 497 ? -30.722 -12.507 -2.821 1.00 89.50 497 LYS A CA 1
ATOM 4036 C C . LYS A 1 497 ? -30.438 -12.398 -4.310 1.00 89.50 497 LYS A C 1
ATOM 4038 O O . LYS A 1 497 ? -29.484 -11.732 -4.707 1.00 89.50 497 LYS A O 1
ATOM 4043 N N . ASP A 1 498 ? -31.351 -12.940 -5.101 1.00 90.81 498 ASP A N 1
ATOM 4044 C CA . ASP A 1 498 ? -31.398 -12.689 -6.533 1.00 90.81 498 ASP A CA 1
ATOM 4045 C C . ASP A 1 498 ? -32.033 -11.322 -6.804 1.00 90.81 498 ASP A C 1
ATOM 4047 O O . ASP A 1 498 ? -33.030 -10.926 -6.191 1.00 90.81 498 ASP A O 1
ATOM 4051 N N . THR A 1 499 ? -31.433 -10.558 -7.709 1.00 89.94 499 THR A N 1
ATOM 4052 C CA . THR A 1 499 ? -31.905 -9.229 -8.092 1.00 89.94 499 THR A CA 1
ATOM 4053 C C . THR A 1 499 ? -31.493 -8.905 -9.522 1.00 89.94 499 THR A C 1
ATOM 4055 O O . THR A 1 499 ? -30.522 -9.436 -10.052 1.00 89.94 499 THR A O 1
ATOM 4058 N N . ILE A 1 500 ? -32.226 -7.994 -10.155 1.00 87.00 500 ILE A N 1
ATOM 4059 C CA . ILE A 1 500 ? -31.883 -7.445 -11.468 1.00 87.00 500 ILE A CA 1
ATOM 4060 C C . ILE A 1 500 ? -31.782 -5.932 -11.313 1.00 87.00 500 ILE A C 1
ATOM 4062 O O . ILE A 1 500 ? -32.667 -5.315 -10.720 1.00 87.00 500 ILE A O 1
ATOM 4066 N N . LEU A 1 501 ? -30.704 -5.333 -11.817 1.00 86.12 501 LEU A N 1
ATOM 4067 C CA . LEU A 1 501 ? -30.463 -3.898 -11.698 1.00 86.12 501 LEU A CA 1
ATOM 4068 C C . LEU A 1 501 ? -30.125 -3.236 -13.028 1.00 86.12 501 LEU A C 1
ATOM 4070 O O . LEU A 1 501 ? -29.509 -3.820 -13.914 1.00 86.12 501 LEU A O 1
ATOM 4074 N N . ASN A 1 502 ? -30.453 -1.951 -13.111 1.00 87.88 502 ASN A N 1
ATOM 4075 C CA . ASN A 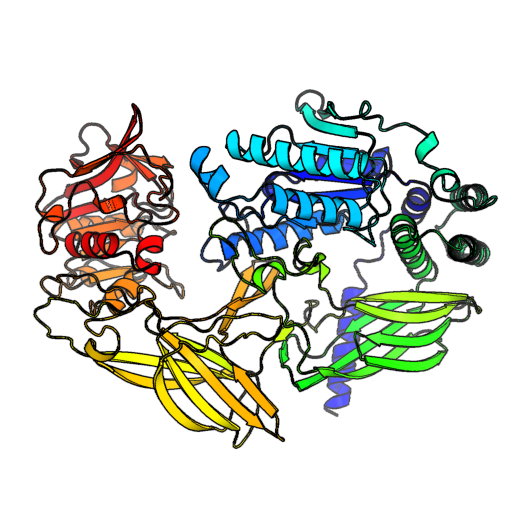1 502 ? -29.863 -1.057 -14.094 1.00 87.88 502 ASN A CA 1
ATOM 4076 C C . ASN A 1 502 ? -28.639 -0.398 -13.458 1.00 87.88 502 ASN A C 1
ATOM 4078 O O . ASN A 1 502 ? -28.775 0.497 -12.625 1.00 87.88 502 ASN A O 1
ATOM 4082 N N . LEU A 1 503 ? -27.458 -0.870 -13.834 1.00 88.31 503 LEU A N 1
ATOM 4083 C CA . LEU A 1 503 ? -26.185 -0.330 -13.390 1.00 88.31 503 LEU A CA 1
ATOM 4084 C C . LEU A 1 503 ? -25.875 0.967 -14.137 1.00 88.31 503 LEU A C 1
ATOM 4086 O O . LEU A 1 503 ? -26.027 1.046 -15.361 1.00 88.31 503 LEU A O 1
ATOM 4090 N N . LYS A 1 504 ? -25.407 1.964 -13.388 1.00 90.25 504 LYS A N 1
ATOM 4091 C CA . LYS A 1 504 ? -24.797 3.181 -13.920 1.00 90.25 504 LYS A CA 1
ATOM 4092 C C . LYS A 1 504 ? -23.412 3.348 -13.315 1.00 90.25 504 LYS A C 1
ATOM 4094 O O . LYS A 1 504 ? -23.196 3.022 -12.147 1.00 90.25 504 LYS A O 1
ATOM 4099 N N . THR A 1 505 ? -22.503 3.914 -14.097 1.00 87.81 505 THR A N 1
ATOM 4100 C CA . THR A 1 505 ? -21.135 4.199 -13.662 1.00 87.81 505 THR A CA 1
ATOM 4101 C C . THR A 1 505 ? -21.124 5.067 -12.403 1.00 87.81 505 THR A C 1
ATOM 4103 O O . THR A 1 505 ? -21.814 6.082 -12.329 1.00 87.81 505 THR A O 1
ATOM 4106 N N . ASN A 1 506 ? -20.316 4.668 -11.423 1.00 86.81 506 ASN A N 1
ATOM 4107 C CA . ASN A 1 506 ? -20.165 5.258 -10.092 1.00 86.81 506 ASN A CA 1
ATOM 4108 C C . ASN A 1 506 ? -21.450 5.291 -9.244 1.00 86.81 506 ASN A C 1
ATOM 4110 O O . ASN A 1 506 ? -21.491 5.990 -8.233 1.00 86.81 506 ASN A O 1
ATOM 4114 N N . GLN A 1 507 ? -22.498 4.548 -9.617 1.00 91.50 507 GLN A N 1
ATOM 4115 C CA . GLN A 1 507 ? -23.693 4.425 -8.789 1.00 91.50 507 GLN A CA 1
ATOM 4116 C C . GLN A 1 507 ? -23.511 3.303 -7.763 1.00 91.50 507 GLN A C 1
ATOM 4118 O O . GLN A 1 507 ? -23.203 2.162 -8.120 1.00 91.50 507 GLN A O 1
ATOM 4123 N N . SER A 1 508 ? -23.757 3.634 -6.496 1.00 91.50 508 SER A N 1
ATOM 4124 C CA . SER A 1 508 ? -23.819 2.668 -5.402 1.00 91.50 508 SER A CA 1
ATOM 4125 C C . SER A 1 508 ? -25.267 2.301 -5.082 1.00 91.50 508 SER A C 1
ATOM 4127 O O . SER A 1 508 ? -26.146 3.163 -5.050 1.00 91.50 508 SER A O 1
ATOM 4129 N N . GLN A 1 509 ? -25.511 1.022 -4.812 1.00 92.00 509 GLN A N 1
ATOM 4130 C CA . GLN A 1 509 ? -26.786 0.504 -4.325 1.00 92.00 509 GLN A CA 1
ATOM 4131 C C . GLN A 1 509 ? -26.563 -0.233 -3.006 1.00 92.00 509 GLN A C 1
ATOM 4133 O O . GLN A 1 509 ? -25.720 -1.123 -2.927 1.00 92.00 509 GLN A O 1
ATOM 4138 N N . ALA A 1 510 ? -27.341 0.124 -1.985 1.00 93.44 510 ALA A N 1
ATOM 4139 C CA . ALA A 1 510 ? -27.284 -0.518 -0.679 1.00 93.44 510 ALA A CA 1
ATOM 4140 C C . ALA A 1 510 ? -28.315 -1.650 -0.571 1.00 93.44 510 ALA A C 1
ATOM 4142 O O . ALA A 1 510 ? -29.484 -1.487 -0.939 1.00 93.44 510 ALA A O 1
ATOM 4143 N N . TYR A 1 511 ? -27.891 -2.769 0.008 1.00 92.56 511 TYR A N 1
ATOM 4144 C CA . TYR A 1 511 ? -28.714 -3.914 0.372 1.00 92.56 511 TYR A CA 1
ATOM 4145 C C . TYR A 1 511 ? -28.600 -4.155 1.866 1.00 92.56 511 TYR A C 1
ATOM 4147 O O . TYR A 1 511 ? -27.505 -4.268 2.409 1.00 92.56 511 TYR A O 1
ATOM 4155 N N . LYS A 1 512 ? -29.751 -4.217 2.526 1.00 94.06 512 LYS A N 1
ATOM 4156 C CA . LYS A 1 512 ? -29.854 -4.334 3.976 1.00 94.06 512 LYS A CA 1
ATOM 4157 C C . LYS A 1 512 ? -30.286 -5.746 4.346 1.00 94.06 512 LYS A C 1
ATOM 4159 O O . LYS A 1 512 ? -31.298 -6.219 3.832 1.00 94.06 512 LYS A O 1
ATOM 4164 N N . PHE A 1 513 ? -29.547 -6.380 5.247 1.00 91.38 513 PHE A N 1
ATOM 4165 C CA . PHE A 1 513 ? -29.848 -7.708 5.773 1.00 91.38 513 PHE A CA 1
ATOM 4166 C C . PHE A 1 513 ? -29.847 -7.643 7.294 1.00 91.38 513 PHE A C 1
ATOM 4168 O O . PHE A 1 513 ? -28.868 -7.214 7.897 1.00 91.38 513 PHE A O 1
ATOM 4175 N N . THR A 1 514 ? -30.940 -8.054 7.927 1.00 90.69 514 THR A N 1
ATOM 4176 C CA . THR A 1 514 ? -30.992 -8.161 9.386 1.00 90.69 514 THR A CA 1
ATOM 4177 C C . THR A 1 514 ? -30.557 -9.555 9.790 1.00 90.69 514 THR A C 1
ATOM 4179 O O . THR A 1 514 ? -31.137 -10.537 9.331 1.00 90.69 514 THR A O 1
ATOM 4182 N N . VAL A 1 515 ? -29.558 -9.645 10.659 1.00 87.44 515 VAL A N 1
ATOM 4183 C CA . VAL A 1 515 ? -29.008 -10.916 11.119 1.00 87.44 515 VAL A CA 1
ATOM 4184 C C . VAL A 1 515 ? -29.110 -11.027 12.633 1.00 87.44 515 VAL A C 1
ATOM 4186 O O . VAL A 1 515 ? -28.852 -10.065 13.351 1.00 87.44 515 VAL A O 1
ATOM 4189 N N . THR A 1 516 ? -29.514 -12.198 13.124 1.00 86.56 516 THR A N 1
ATOM 4190 C CA . THR A 1 516 ? -29.599 -12.449 14.569 1.00 86.56 516 THR A CA 1
ATOM 4191 C C . THR A 1 516 ? -28.252 -12.925 15.095 1.00 86.56 516 THR A C 1
ATOM 4193 O O . THR A 1 516 ? -27.573 -13.706 14.422 1.00 86.56 516 THR A O 1
ATOM 4196 N N . HIS A 1 517 ? -27.879 -12.518 16.308 1.00 84.62 517 HIS A N 1
ATOM 4197 C CA . HIS A 1 517 ? -26.600 -12.897 16.926 1.00 84.62 517 HIS A CA 1
ATOM 4198 C C . HIS A 1 517 ? -26.381 -14.416 16.986 1.00 84.62 517 HIS A C 1
ATOM 4200 O O . HIS A 1 517 ? -25.300 -14.894 16.644 1.00 84.62 517 HIS A O 1
ATOM 4206 N N . ASN A 1 518 ? -27.436 -15.189 17.265 1.00 78.31 518 ASN A N 1
ATOM 4207 C CA . ASN A 1 518 ? -27.394 -16.659 17.263 1.00 78.31 518 ASN A CA 1
ATOM 4208 C C . ASN A 1 518 ? -27.042 -17.258 15.889 1.00 78.31 518 ASN A C 1
ATOM 4210 O O . ASN A 1 518 ? -26.463 -18.342 15.808 1.00 78.31 518 ASN A O 1
ATOM 4214 N N . THR A 1 519 ? -27.394 -16.581 14.791 1.00 75.94 519 THR A N 1
ATOM 4215 C CA . THR A 1 519 ? -27.069 -17.035 13.432 1.00 75.94 519 THR A CA 1
ATOM 4216 C C . THR A 1 519 ? -25.580 -16.838 13.123 1.00 75.94 519 THR A C 1
ATOM 4218 O O . THR A 1 519 ? -24.940 -17.713 12.526 1.00 75.94 519 THR A O 1
ATOM 4221 N N . ILE A 1 520 ? -25.007 -15.703 13.539 1.00 76.88 520 ILE A N 1
ATOM 4222 C CA . ILE A 1 520 ? -23.609 -15.344 13.246 1.00 76.88 520 ILE A CA 1
ATOM 4223 C C . ILE A 1 520 ? -22.628 -15.993 14.219 1.00 76.88 520 ILE A C 1
ATOM 4225 O O . ILE A 1 520 ? -21.509 -16.301 13.820 1.00 76.88 520 ILE A O 1
ATOM 4229 N N . LEU A 1 521 ? -23.049 -16.297 15.444 1.00 76.25 521 LEU A N 1
ATOM 4230 C CA . LEU A 1 521 ? -22.244 -16.987 16.447 1.00 76.25 521 LEU A CA 1
ATOM 4231 C C . LEU A 1 521 ? -23.071 -18.094 17.143 1.00 76.25 521 LEU A C 1
ATOM 4233 O O . LEU A 1 521 ? -23.554 -17.911 18.257 1.00 76.25 521 LEU A O 1
ATOM 4237 N N . PRO A 1 522 ? -23.287 -19.248 16.482 1.00 66.62 522 PRO A N 1
ATOM 4238 C CA . PRO A 1 522 ? -23.891 -20.418 17.100 1.00 66.62 522 PRO A CA 1
ATOM 4239 C C . PRO A 1 522 ? -22.942 -21.008 18.150 1.00 66.62 522 PRO A C 1
ATOM 4241 O O . PRO A 1 522 ? -21.730 -20.820 18.071 1.00 66.62 522 PRO A O 1
ATOM 4244 N N . LYS A 1 523 ? -23.498 -21.762 19.103 1.00 61.84 523 LYS A N 1
ATOM 4245 C CA . LYS A 1 523 ? -22.769 -22.311 20.261 1.00 61.84 523 LYS A CA 1
ATOM 4246 C C . LYS A 1 523 ? -21.562 -23.197 19.898 1.00 61.84 523 LYS A C 1
ATOM 4248 O O . LYS A 1 523 ? -20.623 -23.253 20.678 1.00 61.84 523 LYS A O 1
ATOM 4253 N N . ASP A 1 524 ? -21.554 -23.782 18.698 1.00 53.75 524 ASP A N 1
ATOM 4254 C CA . ASP A 1 524 ? -20.503 -24.687 18.198 1.00 53.75 524 ASP A CA 1
ATOM 4255 C C . ASP A 1 524 ? -19.612 -24.031 17.117 1.00 53.75 524 ASP A C 1
ATOM 4257 O O . ASP A 1 524 ? -19.169 -24.679 16.164 1.00 53.75 524 ASP A O 1
ATOM 4261 N N . ALA A 1 525 ? -19.430 -22.706 17.166 1.00 53.81 525 ALA A N 1
ATOM 4262 C CA . ALA A 1 525 ? -18.747 -21.969 16.104 1.00 53.81 525 ALA A CA 1
ATOM 4263 C C . ALA A 1 525 ? -17.250 -22.322 15.977 1.00 53.81 525 ALA A C 1
ATOM 4265 O O . ALA A 1 525 ? -16.505 -22.388 16.949 1.00 53.81 525 ALA A O 1
ATOM 4266 N N . SER A 1 526 ? -16.825 -22.498 14.721 1.00 50.84 526 SER A N 1
ATOM 4267 C CA . SER A 1 526 ? -15.424 -22.590 14.290 1.00 50.84 526 SER A CA 1
ATOM 4268 C C . SER A 1 526 ? -14.597 -21.379 14.762 1.00 50.84 526 SER A C 1
ATOM 4270 O O . SER A 1 526 ? -15.158 -20.299 14.926 1.00 50.84 526 SER A O 1
ATOM 4272 N N . PRO A 1 527 ? -13.261 -21.517 14.889 1.00 49.25 527 PRO A N 1
ATOM 4273 C CA . PRO A 1 527 ? -12.362 -20.410 15.240 1.00 49.25 527 PRO A CA 1
ATOM 4274 C C . PRO A 1 527 ? -12.355 -19.244 14.230 1.00 49.25 527 PRO A C 1
ATOM 4276 O O . PRO A 1 527 ? -11.826 -18.177 14.535 1.00 49.25 527 PRO A O 1
ATOM 4279 N N . GLU A 1 528 ? -12.920 -19.415 13.028 1.00 56.34 528 GLU A N 1
ATOM 4280 C CA . GLU A 1 528 ? -12.968 -18.365 12.009 1.00 56.34 528 GLU A CA 1
ATOM 4281 C C . GLU A 1 528 ? -14.224 -17.496 12.124 1.00 56.34 528 GLU A C 1
ATOM 4283 O O . GLU A 1 528 ? -15.338 -17.880 11.758 1.00 56.34 528 GLU A O 1
ATOM 4288 N N . ASN A 1 529 ? -13.998 -16.263 12.567 1.00 77.38 529 ASN A N 1
ATOM 4289 C CA . ASN A 1 529 ? -15.019 -15.291 12.925 1.00 77.38 529 ASN A CA 1
ATOM 4290 C C . ASN A 1 529 ? -15.147 -14.158 11.891 1.00 77.38 529 ASN A C 1
ATOM 4292 O O . ASN A 1 529 ? -15.038 -12.979 12.224 1.00 77.38 529 ASN A O 1
ATOM 4296 N N . LYS A 1 530 ? -15.342 -14.496 10.611 1.00 83.12 530 LYS A N 1
ATOM 4297 C CA . LYS A 1 530 ? -15.520 -13.494 9.546 1.00 83.12 530 LYS A CA 1
ATOM 4298 C C . LYS A 1 530 ? -16.808 -13.696 8.759 1.00 83.12 530 LYS A C 1
ATOM 4300 O O . LYS A 1 530 ? -17.185 -14.827 8.439 1.00 83.12 530 LYS A O 1
ATOM 4305 N N . VAL A 1 531 ? -17.443 -12.584 8.403 1.00 86.75 531 VAL A N 1
ATOM 4306 C CA . VAL A 1 531 ? -18.526 -12.515 7.419 1.00 86.75 531 VAL A CA 1
ATOM 4307 C C . VAL A 1 531 ? -18.030 -11.732 6.213 1.00 86.75 531 VAL A C 1
ATOM 4309 O O . VAL A 1 531 ? -17.411 -10.685 6.348 1.00 86.75 531 VAL A O 1
ATOM 4312 N N . SER A 1 532 ? -18.283 -12.240 5.018 1.00 88.12 532 SER A N 1
ATOM 4313 C CA . SER A 1 532 ? -17.947 -11.560 3.768 1.00 88.12 532 SER A CA 1
ATOM 4314 C C . SER A 1 532 ? -19.145 -11.576 2.829 1.00 88.12 532 SER A C 1
ATOM 4316 O O . SER A 1 532 ? -20.180 -12.175 3.133 1.00 88.12 532 SER A O 1
ATOM 4318 N N . ALA A 1 533 ? -19.026 -10.896 1.697 1.00 89.31 533 ALA A N 1
ATOM 4319 C CA . ALA A 1 533 ? -20.042 -10.914 0.661 1.00 89.31 533 ALA A CA 1
ATOM 4320 C C . ALA A 1 533 ? -19.432 -11.291 -0.685 1.00 89.31 533 ALA A C 1
ATOM 4322 O O . ALA A 1 533 ? -18.237 -11.112 -0.919 1.00 89.31 533 ALA A O 1
ATOM 4323 N N . LYS A 1 534 ? -20.285 -11.782 -1.578 1.00 88.50 534 LYS A N 1
ATOM 4324 C CA . LYS A 1 534 ? -19.990 -11.895 -3.000 1.00 88.50 534 LYS A CA 1
ATOM 4325 C C . LYS A 1 534 ? -21.211 -11.532 -3.823 1.00 88.50 534 LYS A C 1
ATOM 4327 O O . LYS A 1 534 ? -22.349 -11.694 -3.380 1.00 88.50 534 LYS A O 1
ATOM 4332 N N . VAL A 1 535 ? -20.952 -11.083 -5.040 1.00 89.81 535 VAL A N 1
ATOM 4333 C CA . VAL A 1 535 ? -21.969 -10.917 -6.072 1.00 89.81 535 VAL A CA 1
ATOM 4334 C C . VAL A 1 535 ? -21.579 -11.769 -7.263 1.00 89.81 535 VAL A C 1
ATOM 4336 O O . VAL A 1 535 ? -20.480 -11.623 -7.791 1.00 89.81 535 VAL A O 1
ATOM 4339 N N . GLU A 1 536 ? -22.484 -12.631 -7.701 1.00 89.69 536 GLU A N 1
ATOM 4340 C CA . GLU A 1 536 ? -22.325 -13.430 -8.910 1.00 89.69 536 GLU A CA 1
ATOM 4341 C C . GLU A 1 536 ? -23.249 -12.908 -10.013 1.00 89.69 536 GLU A C 1
ATOM 4343 O O . GLU A 1 536 ? -24.370 -12.475 -9.755 1.00 89.69 536 GLU A O 1
ATOM 4348 N N . SER A 1 537 ? -22.794 -12.946 -11.261 1.00 86.62 537 SER A N 1
ATOM 4349 C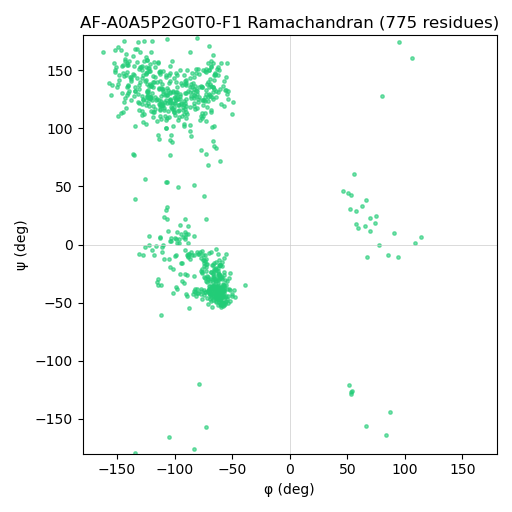 CA . SER A 1 537 ? -23.612 -12.613 -12.427 1.00 86.62 537 SER A CA 1
ATOM 4350 C C . SER A 1 537 ? -23.338 -13.604 -13.549 1.00 86.62 537 SER A C 1
ATOM 4352 O O . SER A 1 537 ? -22.192 -13.765 -13.967 1.00 86.62 537 SER A O 1
ATOM 4354 N N . LYS A 1 538 ? -24.385 -14.267 -14.048 1.00 83.69 538 LYS A N 1
ATOM 4355 C CA . LYS A 1 538 ? -24.291 -15.173 -15.201 1.00 83.69 538 LYS A CA 1
ATOM 4356 C C . LYS A 1 538 ? -24.637 -14.426 -16.481 1.00 83.69 538 LYS A C 1
ATOM 4358 O O . LYS A 1 538 ? -25.729 -13.874 -16.598 1.00 83.69 538 LYS A O 1
ATOM 4363 N N . GLN A 1 539 ? -23.722 -14.400 -17.443 1.00 74.94 539 GLN A N 1
ATOM 4364 C CA . GLN A 1 539 ? -23.885 -13.674 -18.701 1.00 74.94 539 GLN A CA 1
ATOM 4365 C C . GLN A 1 539 ? -23.258 -14.453 -19.849 1.00 74.94 539 GLN A C 1
ATOM 4367 O O . GLN A 1 539 ? -22.085 -14.802 -19.787 1.00 74.94 539 GLN A O 1
ATOM 4372 N N . GLY A 1 540 ? -24.029 -14.710 -20.909 1.00 73.00 540 GLY A N 1
ATOM 4373 C CA . GLY A 1 540 ? -23.509 -15.383 -22.106 1.00 73.00 540 GLY A CA 1
ATOM 4374 C C . GLY A 1 540 ? -22.906 -16.767 -21.833 1.00 73.00 540 GLY A C 1
ATOM 4375 O O . GLY A 1 540 ? -21.978 -17.164 -22.521 1.00 73.00 540 GLY A O 1
ATOM 4376 N N . GLY A 1 541 ? -23.390 -17.474 -20.803 1.00 76.06 541 GLY A N 1
ATOM 4377 C CA . GLY A 1 541 ? -22.838 -18.761 -20.357 1.00 76.06 541 GLY A CA 1
ATOM 4378 C C . GLY A 1 541 ? -21.659 -18.657 -19.379 1.00 76.06 541 GLY A C 1
ATOM 4379 O O . GLY A 1 541 ? -21.294 -19.659 -18.771 1.00 76.06 541 GLY A O 1
ATOM 4380 N N . GLU A 1 542 ? -21.106 -17.463 -19.156 1.00 76.06 542 GLU A N 1
ATOM 4381 C CA . GLU A 1 542 ? -20.013 -17.229 -18.206 1.00 76.06 542 GLU A CA 1
ATOM 4382 C C . GLU A 1 542 ? -20.533 -16.754 -16.845 1.00 76.06 542 GLU A C 1
ATOM 4384 O O . GLU A 1 542 ? -21.566 -16.089 -16.759 1.00 76.06 542 GLU A O 1
ATOM 4389 N N . THR A 1 543 ? -19.815 -17.083 -15.767 1.00 81.31 543 THR A N 1
ATOM 4390 C CA . THR A 1 543 ? -20.114 -16.602 -14.408 1.00 81.31 543 THR A CA 1
ATOM 4391 C C . THR A 1 543 ? -19.039 -15.616 -13.969 1.00 81.31 543 THR A C 1
ATOM 4393 O O . THR A 1 543 ? -17.868 -15.975 -13.874 1.00 81.31 543 THR A O 1
ATOM 4396 N N . PHE A 1 544 ? -19.446 -14.384 -13.677 1.00 81.19 544 PHE A N 1
ATOM 4397 C CA . PHE A 1 544 ? -18.599 -13.344 -13.104 1.00 81.19 544 PHE A CA 1
ATOM 4398 C C . PHE A 1 544 ? -18.816 -13.287 -11.599 1.00 81.19 544 PHE A C 1
ATOM 4400 O O . PHE A 1 544 ? -19.960 -13.308 -11.147 1.00 81.19 544 PHE A O 1
ATOM 4407 N N . VAL A 1 545 ? -17.731 -13.196 -10.834 1.00 85.56 545 VAL A N 1
ATOM 4408 C CA . VAL A 1 545 ? -17.765 -13.164 -9.369 1.00 85.56 545 VAL A CA 1
ATOM 4409 C C . VAL A 1 545 ? -17.057 -11.903 -8.894 1.00 85.56 545 VAL A C 1
ATOM 4411 O O . VAL A 1 545 ? -15.920 -11.643 -9.278 1.00 85.56 545 VAL A O 1
ATOM 4414 N N . TYR A 1 546 ? -17.736 -11.122 -8.060 1.00 86.94 546 TYR A N 1
ATOM 4415 C CA . TYR A 1 546 ? -17.238 -9.866 -7.512 1.00 86.94 546 TYR A CA 1
ATOM 4416 C C . TYR A 1 546 ? -17.171 -9.963 -5.992 1.00 86.94 546 TYR A C 1
ATOM 4418 O O . TYR A 1 546 ? -18.189 -10.170 -5.329 1.00 86.94 546 TYR A O 1
ATOM 4426 N N . THR A 1 547 ? -15.963 -9.820 -5.453 1.00 85.62 547 THR A N 1
ATOM 4427 C CA . THR A 1 547 ? -15.666 -9.936 -4.013 1.00 85.62 547 THR A CA 1
ATOM 4428 C C . THR A 1 547 ? -14.831 -8.779 -3.480 1.00 85.62 547 THR A C 1
ATOM 4430 O O . THR A 1 547 ? -14.632 -8.672 -2.274 1.00 85.62 547 THR A O 1
ATOM 4433 N N . SER A 1 548 ? -14.329 -7.921 -4.367 1.00 86.56 548 SER A N 1
ATOM 4434 C CA . SER A 1 548 ? -13.378 -6.870 -4.023 1.00 86.56 548 SER A CA 1
ATOM 4435 C C . SER A 1 548 ? -14.035 -5.496 -3.971 1.00 86.56 548 SER A C 1
ATOM 4437 O O . SER A 1 548 ? -14.999 -5.209 -4.684 1.00 86.56 548 SER A O 1
ATOM 4439 N N . SER A 1 549 ? -13.431 -4.632 -3.172 1.00 89.12 549 SER A N 1
ATOM 4440 C CA . SER A 1 549 ? -13.614 -3.188 -3.191 1.00 89.12 549 SER A CA 1
ATOM 4441 C C . SER A 1 549 ? -12.377 -2.509 -3.794 1.00 89.12 549 SER A C 1
ATOM 4443 O O . SER A 1 549 ? -11.395 -3.176 -4.136 1.00 89.12 549 SER A O 1
ATOM 4445 N N . LEU A 1 550 ? -12.425 -1.185 -3.940 1.00 87.50 550 LEU A N 1
ATOM 4446 C CA . LEU A 1 550 ? -11.348 -0.357 -4.475 1.00 87.50 550 LEU A CA 1
ATOM 4447 C C . LEU A 1 550 ? -11.038 0.790 -3.516 1.00 87.50 550 LEU A C 1
ATOM 4449 O O . LEU A 1 550 ? -11.910 1.597 -3.198 1.00 87.50 550 LEU A O 1
ATOM 4453 N N . ARG A 1 551 ? -9.773 0.902 -3.115 1.00 87.81 551 ARG A N 1
ATOM 4454 C CA . ARG A 1 551 ? -9.239 2.068 -2.411 1.00 87.81 551 ARG A CA 1
ATOM 4455 C C . ARG A 1 551 ? -8.515 2.985 -3.383 1.00 87.81 551 ARG A C 1
ATOM 4457 O O . ARG A 1 551 ? -7.923 2.530 -4.362 1.00 87.81 551 ARG A O 1
ATOM 4464 N N . LYS A 1 552 ? -8.580 4.282 -3.091 1.00 89.62 552 LYS A N 1
ATOM 4465 C CA . LYS A 1 552 ? -7.872 5.350 -3.795 1.00 89.62 552 LYS A CA 1
ATOM 4466 C C . LYS A 1 552 ? -7.061 6.141 -2.776 1.00 89.62 552 LYS A C 1
ATOM 4468 O O . LYS A 1 552 ? -7.641 6.728 -1.863 1.00 89.62 552 LYS A O 1
ATOM 4473 N N . ILE A 1 553 ? -5.752 6.174 -2.977 1.00 89.62 553 ILE A N 1
ATOM 4474 C CA . ILE A 1 553 ? -4.818 6.995 -2.216 1.00 89.62 553 ILE A CA 1
ATOM 4475 C C . ILE A 1 553 ? -4.449 8.185 -3.093 1.00 89.62 553 ILE A C 1
ATOM 4477 O O . ILE A 1 553 ? -3.906 8.006 -4.179 1.00 89.62 553 ILE A O 1
ATOM 4481 N N . ASP A 1 554 ? -4.771 9.386 -2.638 1.00 87.62 554 ASP A N 1
ATOM 4482 C CA . ASP A 1 554 ? -4.363 10.646 -3.243 1.00 87.62 554 ASP A CA 1
ATOM 4483 C C . ASP A 1 554 ? -3.088 11.136 -2.553 1.00 87.62 554 ASP A C 1
ATOM 4485 O O . ASP A 1 554 ? -3.067 11.339 -1.337 1.00 87.62 554 ASP A O 1
ATOM 4489 N N . ILE A 1 555 ? -2.023 11.298 -3.339 1.00 88.44 555 ILE A N 1
ATOM 4490 C CA . ILE A 1 555 ? -0.713 11.759 -2.880 1.00 88.44 555 ILE A CA 1
ATOM 4491 C C . ILE A 1 555 ? -0.473 13.137 -3.483 1.00 88.44 555 ILE A C 1
ATOM 4493 O O . ILE A 1 555 ? -0.464 13.293 -4.711 1.00 88.44 555 ILE A O 1
ATOM 4497 N N . ASP A 1 556 ? -0.266 14.137 -2.628 1.00 83.62 556 ASP A N 1
ATOM 4498 C CA . ASP A 1 556 ? -0.058 15.510 -3.075 1.00 83.62 556 ASP A CA 1
ATOM 4499 C C . ASP A 1 556 ? 1.100 15.566 -4.082 1.00 83.62 556 ASP A C 1
ATOM 4501 O O . ASP A 1 556 ? 2.196 15.061 -3.842 1.00 83.62 556 ASP A O 1
ATOM 4505 N N . SER A 1 557 ? 0.854 16.197 -5.231 1.00 84.44 557 SER A N 1
ATOM 4506 C CA . SER A 1 557 ? 1.809 16.362 -6.343 1.00 84.44 557 SER A CA 1
ATOM 4507 C C . SER A 1 557 ? 2.232 15.092 -7.102 1.00 84.44 557 SER A C 1
ATOM 4509 O O . SER A 1 557 ? 2.830 15.235 -8.165 1.00 84.44 557 SER A O 1
ATOM 4511 N N . LEU A 1 558 ? 1.911 13.878 -6.630 1.00 84.06 558 LEU A N 1
ATOM 4512 C CA . LEU A 1 558 ? 2.282 12.609 -7.293 1.00 84.06 558 LEU A CA 1
ATOM 4513 C C . LEU A 1 558 ? 1.097 11.840 -7.905 1.00 84.06 558 LEU A C 1
ATOM 4515 O O . LEU A 1 558 ? 1.288 10.802 -8.545 1.00 84.06 558 LEU A O 1
ATOM 4519 N N . GLY A 1 559 ? -0.123 12.352 -7.745 1.00 84.56 559 GLY A N 1
ATOM 4520 C CA . GLY A 1 559 ? -1.336 11.752 -8.297 1.00 84.56 559 GLY A CA 1
ATOM 4521 C C . GLY A 1 559 ? -1.907 10.640 -7.418 1.00 84.56 559 GLY A C 1
ATOM 4522 O O . GLY A 1 559 ? -1.596 10.535 -6.232 1.00 84.56 559 GLY A O 1
ATOM 4523 N N . SER A 1 560 ? -2.792 9.829 -7.999 1.00 86.38 560 SER A N 1
ATOM 4524 C CA . SER A 1 560 ? -3.541 8.816 -7.253 1.00 86.38 560 SER A CA 1
ATOM 4525 C C . SER A 1 560 ? -3.008 7.405 -7.492 1.00 86.38 560 SER A C 1
ATOM 4527 O O . SER A 1 560 ? -2.726 7.024 -8.629 1.00 86.38 560 SER A O 1
ATOM 4529 N N . VAL A 1 561 ? -2.972 6.589 -6.440 1.00 87.81 561 VAL A N 1
ATOM 4530 C CA . VAL A 1 561 ? -2.758 5.139 -6.523 1.00 87.81 561 VAL A CA 1
ATOM 4531 C C . VAL A 1 561 ? -4.044 4.417 -6.149 1.00 87.81 561 VAL A C 1
ATOM 4533 O O . VAL A 1 561 ? -4.726 4.787 -5.197 1.00 87.81 561 VAL A O 1
ATOM 4536 N N . TYR A 1 562 ? -4.377 3.371 -6.899 1.00 87.25 562 TYR A N 1
ATOM 4537 C CA . TYR A 1 562 ? -5.547 2.540 -6.647 1.00 87.25 562 TYR A CA 1
ATOM 4538 C C . TYR A 1 562 ? -5.111 1.129 -6.276 1.00 87.25 562 TYR A C 1
ATOM 4540 O O . TYR A 1 562 ? -4.184 0.597 -6.883 1.00 87.25 562 TYR A O 1
ATOM 4548 N N . TYR A 1 563 ? -5.783 0.513 -5.307 1.00 88.06 563 TYR A N 1
ATOM 4549 C CA . TYR A 1 563 ? -5.563 -0.893 -4.976 1.00 88.06 563 TYR A CA 1
ATOM 4550 C C . TYR A 1 563 ? -6.866 -1.573 -4.563 1.00 88.06 563 TYR A C 1
ATOM 4552 O O . TYR A 1 563 ? -7.769 -0.943 -4.003 1.00 88.06 563 TYR A O 1
ATOM 4560 N N . HIS A 1 564 ? -6.982 -2.862 -4.871 1.00 84.88 564 HIS A N 1
ATOM 4561 C CA . HIS A 1 564 ? -8.148 -3.652 -4.509 1.00 84.88 564 HIS A CA 1
ATOM 4562 C C . HIS A 1 564 ? -7.945 -4.328 -3.152 1.00 84.88 564 HIS A C 1
ATOM 4564 O O . HIS A 1 564 ? -6.841 -4.741 -2.804 1.00 84.88 564 HIS A O 1
ATOM 4570 N N . TYR A 1 565 ? -9.027 -4.472 -2.391 1.00 82.75 565 TYR A N 1
ATOM 4571 C CA . TYR A 1 565 ? -9.027 -5.203 -1.124 1.00 82.75 565 TYR A CA 1
ATOM 4572 C C . TYR A 1 565 ? -10.331 -5.977 -0.951 1.00 82.75 565 TYR A C 1
ATOM 4574 O O . TYR A 1 565 ? -11.316 -5.723 -1.650 1.00 82.75 565 TYR A O 1
ATOM 4582 N N . GLN A 1 566 ? -10.345 -6.926 -0.020 1.00 82.00 566 GLN A N 1
ATOM 4583 C CA . GLN A 1 566 ? -11.537 -7.704 0.286 1.00 82.00 566 GLN A CA 1
ATOM 4584 C C . GLN A 1 566 ? -12.218 -7.171 1.550 1.00 82.00 566 GLN A C 1
ATOM 4586 O O . GLN A 1 566 ? -11.650 -7.296 2.639 1.00 82.00 566 GLN A O 1
ATOM 4591 N N . PRO A 1 567 ? -13.430 -6.607 1.451 1.00 86.00 567 PRO A N 1
ATOM 4592 C CA . PRO A 1 567 ? -14.170 -6.194 2.629 1.00 86.00 567 PRO A CA 1
ATOM 4593 C C . PRO A 1 567 ? -14.681 -7.424 3.391 1.00 86.00 567 PRO A C 1
ATOM 4595 O O . PRO A 1 567 ? -15.173 -8.399 2.813 1.00 86.00 567 PRO A O 1
ATOM 4598 N N . SER A 1 568 ? -14.584 -7.374 4.716 1.00 87.00 568 SER A N 1
ATOM 4599 C CA . SER A 1 568 ? -15.134 -8.397 5.603 1.00 87.00 568 SER A CA 1
ATOM 4600 C C . SER A 1 568 ? -15.518 -7.787 6.944 1.00 87.00 568 SER A C 1
ATOM 4602 O O . SER A 1 568 ? -14.930 -6.794 7.361 1.00 87.00 568 SER A O 1
ATOM 4604 N N . ILE A 1 569 ? -16.490 -8.408 7.604 1.00 88.94 569 ILE A N 1
ATOM 4605 C CA . ILE A 1 569 ? -16.913 -8.101 8.965 1.00 88.94 569 ILE A CA 1
ATOM 4606 C C . ILE A 1 569 ? -16.236 -9.086 9.912 1.00 88.94 569 ILE A C 1
ATOM 4608 O O . ILE A 1 569 ? -16.301 -10.299 9.693 1.00 88.94 569 ILE A O 1
ATOM 4612 N N . ILE A 1 570 ? -15.641 -8.581 10.984 1.00 86.38 570 ILE A N 1
ATOM 4613 C CA . ILE A 1 570 ? -15.108 -9.385 12.085 1.00 86.38 570 ILE A CA 1
ATOM 4614 C C . ILE A 1 570 ? -16.229 -9.646 13.098 1.00 86.38 570 ILE A C 1
ATOM 4616 O O . ILE A 1 570 ? -16.922 -8.727 13.523 1.00 86.38 570 ILE A O 1
ATOM 4620 N N . ILE A 1 571 ? -16.410 -10.897 13.510 1.00 87.19 571 ILE A N 1
ATOM 4621 C CA . ILE A 1 571 ? -17.379 -11.287 14.539 1.00 87.19 571 ILE A CA 1
ATOM 4622 C C . ILE A 1 571 ? -16.629 -11.503 15.846 1.00 87.19 571 ILE A C 1
ATOM 4624 O O . ILE A 1 571 ? -15.994 -12.531 16.037 1.00 87.19 571 ILE A O 1
ATOM 4628 N N . ASN A 1 572 ? -16.674 -10.553 16.765 1.00 87.56 572 ASN A N 1
ATOM 4629 C CA . ASN A 1 572 ? -15.975 -10.731 18.027 1.00 87.56 572 ASN A CA 1
ATOM 4630 C C . ASN A 1 572 ? -16.899 -11.404 19.055 1.00 87.56 572 ASN A C 1
ATOM 4632 O O . ASN A 1 572 ? -17.876 -10.779 19.451 1.00 87.56 572 ASN A O 1
ATOM 4636 N N . PRO A 1 573 ? -16.624 -12.644 19.501 1.00 86.19 573 PRO A N 1
ATOM 4637 C CA . PRO A 1 573 ? -17.498 -13.373 20.415 1.00 86.19 573 PRO A CA 1
ATOM 4638 C C . PRO A 1 573 ? -17.423 -12.885 21.864 1.00 86.19 573 PRO A C 1
ATOM 4640 O O . PRO A 1 573 ? -18.218 -13.333 22.691 1.00 86.19 573 PRO A O 1
ATOM 4643 N N . ASP A 1 574 ? -16.483 -12.012 22.203 1.00 88.12 574 ASP A N 1
ATOM 4644 C CA . ASP A 1 574 ? -16.282 -11.601 23.580 1.00 88.12 574 ASP A CA 1
ATOM 4645 C C . ASP A 1 574 ? -17.398 -10.681 24.078 1.00 88.12 574 ASP A C 1
ATOM 4647 O O . ASP A 1 574 ? -18.006 -9.902 23.341 1.00 88.12 574 ASP A O 1
ATOM 4651 N N . THR A 1 575 ? -17.631 -10.740 25.386 1.00 89.69 575 THR A N 1
ATOM 4652 C CA . THR A 1 575 ? -18.638 -9.912 26.046 1.00 89.69 575 THR A CA 1
ATOM 4653 C C . THR A 1 575 ? -18.163 -8.469 26.220 1.00 89.69 575 THR A C 1
ATOM 4655 O O . THR A 1 575 ? -17.050 -8.231 26.708 1.00 89.69 575 THR A O 1
ATOM 4658 N N . LEU A 1 576 ? -19.036 -7.509 25.913 1.00 91.44 576 LEU A N 1
ATOM 4659 C CA . LEU A 1 576 ? -18.858 -6.088 26.220 1.00 91.44 576 LEU A CA 1
ATOM 4660 C C . LEU A 1 576 ? -20.021 -5.585 27.071 1.00 91.44 576 LEU A C 1
ATOM 4662 O O . LEU A 1 576 ? -21.175 -5.705 26.669 1.00 91.44 576 LEU A O 1
ATOM 4666 N N . THR A 1 577 ? -19.726 -4.977 28.217 1.00 92.88 577 THR A N 1
ATOM 4667 C CA . THR A 1 577 ? -20.737 -4.309 29.041 1.00 92.88 577 THR A CA 1
ATOM 4668 C C . THR A 1 577 ? -20.708 -2.816 28.761 1.00 92.88 577 THR A C 1
ATOM 4670 O O . THR A 1 577 ? -19.669 -2.172 28.906 1.00 92.88 577 THR A O 1
ATOM 4673 N N . ILE A 1 578 ? -21.851 -2.255 28.384 1.00 89.75 578 ILE A N 1
ATOM 4674 C CA . ILE A 1 578 ? -22.021 -0.823 28.144 1.00 89.75 578 ILE A CA 1
ATOM 4675 C C . ILE A 1 578 ? -22.819 -0.241 29.308 1.00 89.75 578 ILE A C 1
ATOM 4677 O O . ILE A 1 578 ? -23.871 -0.766 29.676 1.00 89.75 578 ILE A O 1
ATOM 4681 N N . GLY A 1 579 ? -22.286 0.829 29.901 1.00 81.75 579 GLY A N 1
ATOM 4682 C CA . GLY A 1 579 ? -22.956 1.588 30.955 1.00 81.75 579 GLY A CA 1
ATOM 4683 C C . GLY A 1 579 ? -24.117 2.437 30.425 1.00 81.75 579 GLY A C 1
ATOM 4684 O O . GLY A 1 579 ? -24.686 2.166 29.368 1.00 81.75 579 GLY A O 1
ATOM 4685 N N . LYS A 1 580 ? -24.476 3.496 31.159 1.00 75.38 580 LYS A N 1
ATOM 4686 C CA . LYS A 1 580 ? -25.501 4.443 30.697 1.00 75.38 580 LYS A CA 1
ATOM 4687 C C . LYS A 1 580 ? -25.062 5.128 29.402 1.00 75.38 580 LYS A C 1
ATOM 4689 O O . LYS A 1 580 ? -23.882 5.395 29.200 1.00 75.38 580 LYS A O 1
ATOM 4694 N N . ASN A 1 581 ? -26.040 5.408 28.541 1.00 64.56 581 ASN A N 1
ATOM 4695 C CA . ASN A 1 581 ? -25.835 6.007 27.223 1.00 64.56 581 ASN A CA 1
ATOM 4696 C C . ASN A 1 581 ? -25.460 7.495 27.364 1.00 64.56 581 ASN A C 1
ATOM 4698 O O . ASN A 1 581 ? -26.299 8.390 27.241 1.00 64.56 581 ASN A O 1
ATOM 4702 N N . ASP A 1 582 ? -24.200 7.746 27.711 1.00 70.75 582 ASP A N 1
ATOM 4703 C CA . ASP A 1 582 ? -23.670 9.078 27.957 1.00 70.75 582 ASP A CA 1
ATOM 4704 C C . ASP A 1 582 ? -23.582 9.891 26.653 1.00 70.75 582 ASP A C 1
ATOM 4706 O O . ASP A 1 582 ? -23.283 9.372 25.577 1.00 70.75 582 ASP A O 1
ATOM 4710 N N . LYS A 1 583 ? -23.873 11.194 26.734 1.00 89.06 583 LYS A N 1
ATOM 4711 C CA . LYS A 1 583 ? -23.762 12.114 25.594 1.00 89.06 583 LYS A CA 1
ATOM 4712 C C . LYS A 1 583 ? -22.277 12.369 25.295 1.00 89.06 583 LYS A C 1
ATOM 4714 O O . LYS A 1 583 ? -21.616 13.089 26.046 1.00 89.06 583 LYS A O 1
ATOM 4719 N N . ILE A 1 584 ? -21.767 11.779 24.213 1.00 93.06 584 ILE A N 1
ATOM 4720 C CA . ILE A 1 584 ? -20.349 11.848 23.824 1.00 93.06 584 ILE A CA 1
ATOM 4721 C C . ILE A 1 584 ? -20.164 12.810 22.656 1.00 93.06 584 ILE A C 1
ATOM 4723 O O . ILE A 1 584 ? -20.845 12.709 21.632 1.00 93.06 584 ILE A O 1
ATOM 4727 N N . GLY A 1 585 ? -19.198 13.712 22.791 1.00 91.94 585 GLY A N 1
ATOM 4728 C CA . GLY A 1 585 ? -18.752 14.594 21.725 1.00 91.94 585 GLY A CA 1
ATOM 4729 C C . GLY A 1 585 ? -17.388 14.202 21.179 1.00 91.94 585 GLY A C 1
ATOM 4730 O O . GLY A 1 585 ? -16.515 13.740 21.909 1.00 91.94 585 GLY A O 1
ATOM 4731 N N . MET A 1 586 ? -17.190 14.414 19.884 1.00 89.88 586 MET A N 1
ATOM 4732 C CA . MET A 1 586 ? -15.928 14.165 19.200 1.00 89.88 586 MET A CA 1
ATOM 4733 C C . MET A 1 586 ? -15.452 15.410 18.486 1.00 89.88 586 MET A C 1
ATOM 4735 O O . MET A 1 586 ? -16.163 15.960 17.645 1.00 89.88 586 MET A O 1
ATOM 4739 N N . ILE A 1 587 ? -14.236 15.828 18.811 1.00 85.56 587 ILE A N 1
ATOM 4740 C CA . ILE A 1 587 ? -13.591 16.954 18.150 1.00 85.56 587 ILE A CA 1
ATOM 4741 C C . ILE A 1 587 ? -12.951 16.444 16.866 1.00 85.56 587 ILE A C 1
ATOM 4743 O O . ILE A 1 587 ? -12.171 15.492 16.897 1.00 85.56 587 ILE A O 1
ATOM 4747 N N . VAL A 1 588 ? -13.292 17.077 15.747 1.00 77.38 588 VAL A N 1
ATOM 4748 C CA . VAL A 1 588 ? -12.798 16.734 14.410 1.00 77.38 588 VAL A CA 1
ATOM 4749 C C . VAL A 1 588 ? -12.299 17.992 13.686 1.00 77.38 588 VAL A C 1
ATOM 4751 O O . VAL A 1 588 ? -12.785 19.094 13.965 1.00 77.38 588 VAL A O 1
ATOM 4754 N N . PRO A 1 5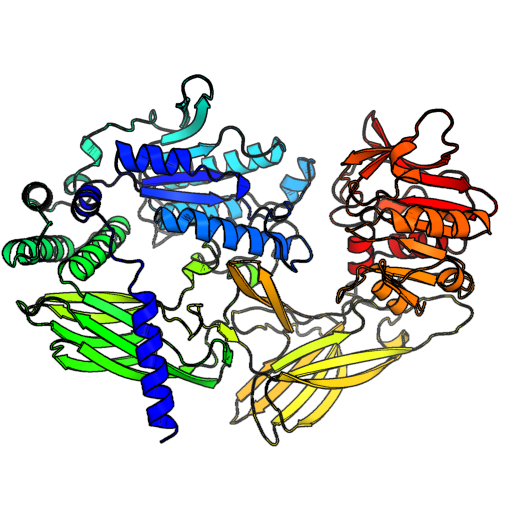89 ? -11.314 17.872 12.778 1.00 70.81 589 PRO A N 1
ATOM 4755 C CA . PRO A 1 589 ? -10.885 18.988 11.938 1.00 70.81 589 PRO A CA 1
ATOM 4756 C C . PRO A 1 589 ? -11.990 19.406 10.950 1.00 70.81 589 PRO A C 1
ATOM 4758 O O . PRO A 1 589 ? -12.920 18.648 10.687 1.00 70.81 589 PRO A O 1
ATOM 4761 N N . ASP A 1 590 ? -11.872 20.604 10.368 1.00 65.25 590 ASP A N 1
ATOM 4762 C CA . ASP A 1 590 ? -12.877 21.223 9.476 1.00 65.25 590 ASP A CA 1
ATOM 4763 C C . ASP A 1 590 ? -12.987 20.598 8.069 1.00 65.25 590 ASP A C 1
ATOM 4765 O O . ASP A 1 590 ? -13.464 21.229 7.125 1.00 65.25 590 ASP A O 1
ATOM 4769 N N . SER A 1 591 ? -12.545 19.354 7.904 1.00 60.91 591 SER A N 1
ATOM 4770 C CA . SER A 1 591 ? -12.588 18.594 6.654 1.00 60.91 591 SER A CA 1
ATOM 4771 C C . SER A 1 591 ? -13.429 17.323 6.812 1.00 60.91 591 SER A C 1
ATOM 4773 O O . SER A 1 591 ? -13.908 17.009 7.902 1.00 60.91 591 SER A O 1
ATOM 4775 N N . ASN A 1 592 ? -13.633 16.579 5.717 1.00 51.72 592 ASN A N 1
ATOM 4776 C CA . ASN A 1 592 ? -14.237 15.243 5.761 1.00 51.72 592 ASN A CA 1
ATOM 4777 C C . ASN A 1 592 ? -13.317 14.287 6.537 1.00 51.72 592 ASN A C 1
ATOM 4779 O O . ASN A 1 592 ? -12.501 13.579 5.951 1.00 51.72 592 ASN A O 1
ATOM 4783 N N . TYR A 1 593 ? -13.426 14.312 7.862 1.00 59.75 593 TYR A N 1
ATOM 4784 C CA . TYR A 1 593 ? -12.625 13.514 8.772 1.00 59.75 593 TYR A CA 1
ATOM 4785 C C . TYR A 1 593 ? -13.385 12.256 9.165 1.00 59.75 593 TYR A C 1
ATOM 4787 O O . TYR A 1 593 ? -14.474 12.313 9.739 1.00 59.75 593 TYR A O 1
ATOM 4795 N N . TYR A 1 594 ? -12.790 11.114 8.849 1.00 61.16 594 TYR A N 1
ATOM 4796 C CA . TYR A 1 594 ? -13.229 9.832 9.364 1.00 61.16 594 TYR A CA 1
ATOM 4797 C C . TYR A 1 594 ? -12.619 9.627 10.751 1.00 61.16 594 TYR A C 1
ATOM 4799 O O . TYR A 1 594 ? -11.435 9.887 10.948 1.00 61.16 594 TYR A O 1
ATOM 4807 N N . SER A 1 595 ? -13.426 9.190 11.717 1.00 75.81 595 SER A N 1
ATOM 4808 C CA . SER A 1 595 ? -12.952 8.923 13.071 1.00 75.81 595 SER A CA 1
ATOM 4809 C C . SER A 1 595 ? -13.158 7.459 13.433 1.00 75.81 595 SER A C 1
ATOM 4811 O O . SER A 1 595 ? -14.295 7.014 13.598 1.00 75.81 595 SER A O 1
ATOM 4813 N N . ASP A 1 596 ? -12.055 6.735 13.621 1.00 80.44 596 ASP A N 1
ATOM 4814 C CA . ASP A 1 596 ? -12.071 5.301 13.945 1.00 80.44 596 ASP A CA 1
ATOM 4815 C C . ASP A 1 596 ? -12.743 5.047 15.292 1.00 80.44 596 ASP A C 1
ATOM 4817 O O . ASP A 1 596 ? -13.528 4.114 15.432 1.00 80.44 596 ASP A O 1
ATOM 4821 N N . ILE A 1 597 ? -12.519 5.940 16.263 1.00 88.12 597 ILE A N 1
ATOM 4822 C CA . ILE A 1 597 ? -13.191 5.904 17.566 1.00 88.12 597 ILE A CA 1
ATOM 4823 C C . ILE A 1 597 ? -14.703 6.120 17.394 1.00 88.12 597 ILE A C 1
ATOM 4825 O O . ILE A 1 597 ? -15.482 5.363 17.967 1.00 88.12 597 ILE A O 1
ATOM 4829 N N . ALA A 1 598 ? -15.147 7.088 16.580 1.00 88.69 598 ALA A N 1
ATOM 4830 C CA . ALA A 1 598 ? -16.580 7.293 16.324 1.00 88.69 598 ALA A CA 1
ATOM 4831 C C . ALA A 1 598 ? -17.219 6.063 15.672 1.00 88.69 598 ALA A C 1
ATOM 4833 O O . ALA A 1 598 ? -18.322 5.650 16.032 1.00 88.69 598 ALA A O 1
ATOM 4834 N N . ASN A 1 599 ? -16.521 5.472 1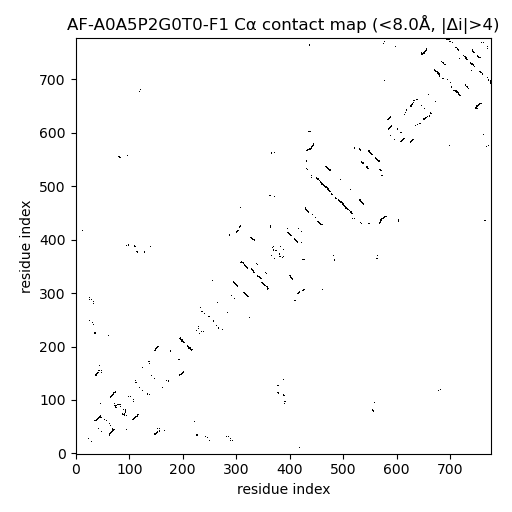4.700 1.00 87.62 599 ASN A N 1
ATOM 4835 C CA . ASN A 1 599 ? -16.970 4.260 14.036 1.00 87.62 599 ASN A CA 1
ATOM 4836 C C . ASN A 1 599 ? -17.056 3.093 15.030 1.00 87.62 599 ASN A C 1
ATOM 4838 O O . ASN A 1 599 ? -18.084 2.428 15.099 1.00 87.62 599 ASN A O 1
ATOM 4842 N N . ALA A 1 600 ? -16.032 2.899 15.861 1.00 90.25 600 ALA A N 1
ATOM 4843 C CA . ALA A 1 600 ? -16.008 1.877 16.898 1.00 90.25 600 ALA A CA 1
ATOM 4844 C C . ALA A 1 600 ? -17.170 2.026 17.890 1.00 90.25 600 ALA A C 1
ATOM 4846 O O . ALA A 1 600 ? -17.859 1.047 18.169 1.00 90.25 600 ALA A O 1
ATOM 4847 N N . LEU A 1 601 ? -17.446 3.246 18.363 1.00 91.12 601 LEU A N 1
ATOM 4848 C CA . LEU A 1 601 ? -18.593 3.531 19.231 1.00 91.12 601 LEU A CA 1
ATOM 4849 C C . LEU A 1 601 ? -19.921 3.185 18.543 1.00 91.12 601 LEU A C 1
ATOM 4851 O O . LEU A 1 601 ? -20.756 2.498 19.132 1.00 91.12 601 LEU A O 1
ATOM 4855 N N . ASN A 1 602 ? -20.091 3.563 17.273 1.00 89.25 602 ASN A N 1
ATOM 4856 C CA . ASN A 1 602 ? -21.295 3.224 16.510 1.00 89.25 602 ASN A CA 1
ATOM 4857 C C . ASN A 1 602 ? -21.480 1.704 16.339 1.00 89.25 602 ASN A C 1
ATOM 4859 O O . ASN A 1 602 ? -22.617 1.234 16.379 1.00 89.25 602 ASN A O 1
ATOM 4863 N N . GLN A 1 603 ? -20.395 0.930 16.193 1.00 88.06 603 GLN A N 1
ATOM 4864 C CA . GLN A 1 603 ? -20.440 -0.542 16.096 1.00 88.06 603 GLN A CA 1
ATOM 4865 C C . GLN A 1 603 ? -20.933 -1.217 17.382 1.00 88.06 603 GLN A C 1
ATOM 4867 O O . GLN A 1 603 ? -21.438 -2.334 17.327 1.00 88.06 603 GLN A O 1
ATOM 4872 N N . ILE A 1 604 ? -20.819 -0.536 18.524 1.00 89.75 604 ILE A N 1
ATOM 4873 C CA . ILE A 1 604 ? -21.372 -0.972 19.813 1.00 89.75 604 ILE A CA 1
ATOM 4874 C C . ILE A 1 604 ? -22.603 -0.145 20.221 1.00 89.75 604 ILE A C 1
ATOM 4876 O O . ILE A 1 604 ? -22.960 -0.083 21.393 1.00 89.75 604 ILE A O 1
ATOM 4880 N N . TYR A 1 605 ? -23.268 0.485 19.247 1.00 87.88 605 TYR A N 1
ATOM 4881 C CA . TYR A 1 605 ? -24.516 1.247 19.397 1.00 87.88 605 TYR A CA 1
ATOM 4882 C C . TYR A 1 605 ? -24.431 2.525 20.252 1.00 87.88 605 TYR A C 1
ATOM 4884 O O . TYR A 1 605 ? -25.464 3.092 20.620 1.00 87.88 605 TYR A O 1
ATOM 4892 N N . ILE A 1 606 ? -23.225 3.028 20.517 1.00 88.81 606 ILE A N 1
ATOM 4893 C CA . ILE A 1 606 ? -22.992 4.304 21.198 1.00 88.81 606 ILE A CA 1
ATOM 4894 C C . ILE A 1 606 ? -22.878 5.413 20.146 1.00 88.81 606 ILE A C 1
ATOM 4896 O O . ILE A 1 606 ? -22.003 5.383 19.284 1.00 88.81 606 ILE A O 1
ATOM 4900 N N . LYS A 1 607 ? -23.759 6.418 20.214 1.00 88.94 607 LYS A N 1
ATOM 4901 C CA . LYS A 1 607 ? -23.752 7.550 19.274 1.00 88.94 607 LYS A CA 1
ATOM 4902 C C . LYS A 1 607 ? -22.878 8.689 19.787 1.00 88.94 607 LYS A C 1
ATOM 4904 O O . LYS A 1 607 ? -23.002 9.090 20.941 1.00 88.94 607 LYS A O 1
ATOM 4909 N N . SER A 1 608 ? -22.088 9.281 18.896 1.00 90.88 608 SER A N 1
ATOM 4910 C CA . SER A 1 608 ? -21.282 10.472 19.178 1.00 90.88 608 SER A CA 1
ATOM 4911 C C . SER A 1 608 ? -21.695 11.671 18.320 1.00 90.88 608 SER A C 1
ATOM 4913 O O . SER A 1 608 ? -22.026 11.518 17.143 1.00 90.88 608 SER A O 1
ATOM 4915 N N . LYS A 1 609 ? -21.633 12.881 18.884 1.00 91.38 609 LYS A N 1
ATOM 4916 C CA . LYS A 1 609 ? -21.849 14.147 18.165 1.00 91.38 609 LYS A CA 1
ATOM 4917 C C . LYS A 1 609 ? -20.511 14.738 17.720 1.00 91.38 609 LYS A C 1
ATOM 4919 O O . LYS A 1 609 ? -19.602 14.872 18.532 1.00 91.38 609 LYS A O 1
ATOM 4924 N N . PHE A 1 610 ? -20.390 15.109 16.448 1.00 88.75 610 PHE A N 1
ATOM 4925 C CA . PHE A 1 610 ? -19.179 15.751 15.933 1.00 88.75 610 PHE A CA 1
ATOM 4926 C C . PHE A 1 610 ? -19.180 17.258 16.185 1.00 88.75 610 PHE A C 1
ATOM 4928 O O . PHE A 1 610 ? -20.197 17.930 16.003 1.00 88.75 610 PHE A O 1
ATOM 4935 N N . PHE A 1 611 ? -18.015 17.777 16.561 1.00 87.06 611 PHE A N 1
ATOM 4936 C CA . PHE A 1 611 ? -17.750 19.190 16.774 1.00 87.06 611 PHE A CA 1
ATOM 4937 C C . PHE A 1 611 ? -16.516 19.603 15.977 1.00 87.06 611 PHE A C 1
ATOM 4939 O O . PHE A 1 611 ? -15.423 19.072 16.173 1.00 87.06 611 PHE A O 1
ATOM 4946 N N . TYR A 1 612 ? -16.707 20.561 15.079 1.00 83.19 612 TYR A N 1
ATOM 4947 C CA . TYR A 1 612 ? -15.646 21.107 14.245 1.00 83.19 612 TYR A CA 1
ATOM 4948 C C . TYR A 1 612 ? -14.800 22.098 15.040 1.00 83.19 612 TYR A C 1
ATOM 4950 O O . TYR A 1 612 ? -15.347 23.035 15.627 1.00 83.19 612 TYR A O 1
ATOM 4958 N N . ALA A 1 613 ? -13.483 21.887 15.050 1.00 77.81 613 ALA A N 1
ATOM 4959 C CA . ALA A 1 613 ? -12.533 22.671 15.835 1.00 77.81 613 ALA A CA 1
ATOM 4960 C C . ALA A 1 613 ? -12.694 24.194 15.648 1.00 77.81 613 ALA A C 1
ATOM 4962 O O . ALA A 1 613 ? -12.735 24.913 16.641 1.00 77.81 613 ALA A O 1
ATOM 4963 N N . SER A 1 614 ? -12.868 24.691 14.416 1.00 77.25 614 SER A N 1
ATOM 4964 C CA . SER A 1 614 ? -12.999 26.140 14.153 1.00 77.25 614 SER A CA 1
ATOM 4965 C C . SER A 1 614 ? -14.328 26.767 14.584 1.00 77.25 614 SER A C 1
ATOM 4967 O O . SER A 1 614 ? -14.441 27.988 14.651 1.00 77.25 614 SER A O 1
ATOM 4969 N N . LYS A 1 615 ? -15.365 25.960 14.838 1.00 78.19 615 LYS A N 1
ATOM 4970 C CA . LYS A 1 615 ? -16.737 26.437 15.107 1.00 78.19 615 LYS A CA 1
ATOM 4971 C C . LYS A 1 615 ? -17.186 26.172 16.539 1.00 78.19 615 LYS A C 1
ATOM 4973 O O . LYS A 1 615 ? -18.361 26.345 16.863 1.00 78.19 615 LYS A O 1
ATOM 4978 N N . MET A 1 616 ? -16.278 25.684 17.375 1.00 82.56 616 MET A N 1
ATOM 4979 C CA . MET A 1 616 ? -16.599 25.244 18.719 1.00 82.56 616 MET A CA 1
ATOM 4980 C C . MET A 1 616 ? -16.660 26.422 19.684 1.00 82.56 616 MET A C 1
ATOM 4982 O O . MET A 1 616 ? -15.789 27.284 19.705 1.00 82.56 616 MET A O 1
ATOM 4986 N N . ASN A 1 617 ? -17.674 26.415 20.539 1.00 87.25 617 ASN A N 1
ATOM 4987 C CA . ASN A 1 617 ? -17.757 27.284 21.704 1.00 87.25 617 ASN A CA 1
ATOM 4988 C C . ASN A 1 617 ? -18.193 26.467 22.924 1.00 87.25 617 ASN A C 1
ATOM 4990 O O . ASN A 1 617 ? -18.625 25.320 22.794 1.00 87.25 617 ASN A O 1
ATOM 4994 N N . TYR A 1 618 ? -18.078 27.056 24.113 1.00 87.00 618 TYR A N 1
ATOM 4995 C CA . TYR A 1 618 ? -18.433 26.371 25.356 1.00 87.00 618 TYR A CA 1
ATOM 4996 C C . TYR A 1 618 ? -19.881 25.862 25.349 1.00 87.00 618 TYR A C 1
ATOM 4998 O O . TYR A 1 618 ? -20.110 24.701 25.678 1.00 87.00 618 TYR A O 1
ATOM 5006 N N . ASP A 1 619 ? -20.835 26.685 24.904 1.00 87.75 619 ASP A N 1
ATOM 5007 C CA . ASP A 1 619 ? -22.263 26.346 24.919 1.00 87.75 619 ASP A CA 1
ATOM 5008 C C . ASP A 1 619 ? -22.556 25.079 24.109 1.00 87.75 619 ASP A C 1
ATOM 5010 O O . ASP A 1 619 ? -23.337 24.231 24.538 1.00 87.75 619 ASP A O 1
ATOM 5014 N N . SER A 1 620 ? -21.849 24.879 22.993 1.00 86.44 620 SER A N 1
ATOM 5015 C CA . SER A 1 620 ? -21.971 23.674 22.169 1.00 86.44 620 SER A CA 1
ATOM 5016 C C . SER A 1 620 ? -21.578 22.379 22.897 1.00 86.44 620 SER A C 1
ATOM 5018 O O . SER A 1 620 ? -22.101 21.314 22.558 1.00 86.44 620 SER A O 1
ATOM 5020 N N . LEU A 1 621 ? -20.702 22.464 23.907 1.00 89.94 621 LEU A N 1
ATOM 5021 C CA . LEU A 1 621 ? -20.193 21.324 24.675 1.00 89.94 621 LEU A CA 1
ATOM 5022 C C . LEU A 1 621 ? -20.997 21.039 25.947 1.00 89.94 621 LEU A C 1
ATOM 5024 O O . LEU A 1 621 ? -20.858 19.953 26.498 1.00 89.94 621 LEU A O 1
ATOM 5028 N N . THR A 1 622 ? -21.832 21.974 26.410 1.00 87.50 622 THR A N 1
ATOM 5029 C CA . THR A 1 622 ? -22.547 21.875 27.702 1.00 87.50 622 THR A CA 1
ATOM 5030 C C . THR A 1 622 ? -23.448 20.649 27.824 1.00 87.50 622 THR A C 1
ATOM 5032 O O . THR A 1 622 ? -23.630 20.113 28.913 1.00 87.50 622 THR A O 1
ATOM 5035 N N . ASP A 1 623 ? -23.983 20.177 26.701 1.00 89.44 623 ASP A N 1
ATOM 5036 C CA . ASP A 1 623 ? -24.788 18.963 26.640 1.00 89.44 623 ASP A CA 1
ATOM 5037 C C . ASP A 1 623 ? -23.960 17.678 26.759 1.00 89.44 623 ASP A C 1
ATOM 5039 O O . ASP A 1 623 ? -24.528 16.612 26.982 1.00 89.44 623 ASP A O 1
ATOM 5043 N N . MET A 1 624 ? -22.649 17.725 26.532 1.00 93.19 624 MET A N 1
ATOM 5044 C CA . MET A 1 624 ? -21.801 16.537 26.476 1.00 93.19 624 MET A CA 1
ATOM 5045 C C . MET A 1 624 ? -21.237 16.220 27.859 1.00 93.19 624 MET A C 1
ATOM 5047 O O . MET A 1 624 ? -20.781 17.101 28.580 1.00 93.19 624 MET A O 1
ATOM 5051 N N . ARG A 1 625 ? -21.227 14.935 28.214 1.00 91.75 625 ARG A N 1
ATOM 5052 C CA . ARG A 1 625 ? -20.553 14.453 29.426 1.00 91.75 625 ARG A CA 1
ATOM 5053 C C . ARG A 1 625 ? -19.061 14.246 29.185 1.00 91.75 625 ARG A C 1
ATOM 5055 O O . ARG A 1 625 ? -18.238 14.558 30.048 1.00 91.75 625 ARG A O 1
ATOM 5062 N N . THR A 1 626 ? -18.741 13.697 28.016 1.00 94.25 626 THR A N 1
ATOM 5063 C CA . THR A 1 626 ? -17.381 13.324 27.634 1.00 94.25 626 THR A CA 1
ATOM 5064 C C . THR A 1 626 ? -17.085 13.856 26.241 1.00 94.25 626 THR A C 1
ATOM 5066 O O . THR A 1 626 ? -17.851 13.638 25.304 1.00 94.25 626 THR A O 1
ATOM 5069 N N . ILE A 1 627 ? -15.958 14.549 26.107 1.00 93.38 627 ILE A N 1
ATOM 5070 C CA . ILE A 1 627 ? -15.406 15.010 24.837 1.00 93.38 627 ILE A CA 1
ATOM 5071 C C . ILE A 1 627 ? -14.145 14.206 24.543 1.00 93.38 627 ILE A C 1
ATOM 5073 O O . ILE A 1 627 ? -13.257 14.113 25.389 1.00 93.38 627 ILE A O 1
ATOM 5077 N N . ILE A 1 628 ? -14.057 13.641 23.341 1.00 92.19 628 ILE A N 1
ATOM 5078 C CA . ILE A 1 628 ? -12.868 12.946 22.848 1.00 92.19 628 ILE A CA 1
ATOM 5079 C C . ILE A 1 628 ? -12.141 13.848 21.855 1.00 92.19 628 ILE A C 1
ATOM 5081 O O . ILE A 1 628 ? -12.705 14.287 20.849 1.00 92.19 628 ILE A O 1
ATOM 5085 N N . PHE A 1 629 ? -10.868 14.090 22.134 1.00 86.56 629 PHE A N 1
ATOM 5086 C CA . PHE A 1 629 ? -9.945 14.850 21.312 1.00 86.56 629 PHE A CA 1
ATOM 5087 C C . PHE A 1 629 ? -8.929 13.892 20.678 1.00 86.56 629 PHE A C 1
ATOM 5089 O O . PHE A 1 629 ? -8.088 13.318 21.368 1.00 86.56 629 PHE A O 1
ATOM 5096 N N . ASN A 1 630 ? -9.030 13.708 19.359 1.00 76.94 630 ASN A N 1
ATOM 5097 C CA . ASN A 1 630 ? -8.220 12.769 18.569 1.00 76.94 630 ASN A CA 1
ATOM 5098 C C . ASN A 1 630 ? -7.706 13.435 17.277 1.00 76.94 630 ASN A C 1
ATOM 5100 O O . ASN A 1 630 ? -7.764 12.837 16.207 1.00 76.94 630 ASN A O 1
ATOM 5104 N N . ILE A 1 631 ? -7.296 14.709 17.336 1.00 66.94 631 ILE A N 1
ATOM 5105 C CA . ILE A 1 631 ? -6.967 15.499 16.135 1.00 66.94 631 ILE A CA 1
ATOM 5106 C C . ILE A 1 631 ? -5.470 15.789 15.998 1.00 66.94 631 ILE A C 1
ATOM 5108 O O . ILE A 1 631 ? -4.747 15.972 16.977 1.00 66.94 631 ILE A O 1
ATOM 5112 N N . SER A 1 632 ? -5.031 15.888 14.743 1.00 59.97 632 SER A N 1
ATOM 5113 C CA . SER A 1 632 ? -3.670 16.241 14.328 1.00 59.97 632 SER A CA 1
ATOM 5114 C C . SER A 1 632 ? -3.487 17.733 14.024 1.00 59.97 632 SER A C 1
ATOM 5116 O O . SER A 1 632 ? -2.450 18.109 13.485 1.00 59.97 632 SER A O 1
ATOM 5118 N N . ASN A 1 633 ? -4.476 18.588 14.324 1.00 59.72 633 ASN A N 1
ATOM 5119 C CA . ASN A 1 633 ? -4.406 20.025 14.053 1.00 59.72 633 ASN A CA 1
ATOM 5120 C C . ASN A 1 633 ? -5.163 20.827 15.123 1.00 59.72 633 ASN A C 1
ATOM 5122 O O . ASN A 1 633 ? -6.379 20.706 15.234 1.00 59.72 633 ASN A O 1
ATOM 5126 N N . TYR A 1 634 ? -4.445 21.609 15.928 1.00 65.69 634 TYR A N 1
ATOM 5127 C CA . TYR A 1 634 ? -4.964 22.318 17.102 1.00 65.69 634 TYR A CA 1
ATOM 5128 C C . TYR A 1 634 ? -4.796 23.835 16.949 1.00 65.69 634 TYR A C 1
ATOM 5130 O O . TYR A 1 634 ? -3.755 24.279 16.471 1.00 65.69 634 TYR A O 1
ATOM 5138 N N . SER A 1 635 ? -5.802 24.608 17.376 1.00 66.88 635 SER A N 1
ATOM 5139 C CA . SER A 1 635 ? -5.771 26.078 17.447 1.00 66.88 635 SER A CA 1
ATOM 5140 C C . SER A 1 635 ? -5.797 26.534 18.903 1.00 66.88 635 SER A C 1
ATOM 5142 O O . SER A 1 635 ? -6.548 25.974 19.699 1.00 66.88 635 SER A O 1
ATOM 5144 N N . TYR A 1 636 ? -5.035 27.580 19.234 1.00 66.31 636 TYR A N 1
ATOM 5145 C CA . TYR A 1 636 ? -4.968 28.167 20.579 1.00 66.31 636 TYR A CA 1
ATOM 5146 C C . TYR A 1 636 ? -6.329 28.622 21.127 1.00 66.31 636 TYR A C 1
ATOM 5148 O O . TYR A 1 636 ? -6.539 28.627 22.335 1.00 66.31 636 TYR A O 1
ATOM 5156 N N . GLU A 1 637 ? -7.279 28.947 20.250 1.00 69.06 637 GLU A N 1
ATOM 5157 C CA . GLU A 1 637 ? -8.637 29.369 20.623 1.00 69.06 637 GLU A CA 1
ATOM 5158 C C . GLU A 1 637 ? -9.431 28.263 21.347 1.00 69.06 637 GLU A C 1
ATOM 5160 O O . GLU A 1 637 ? -10.377 28.548 22.085 1.00 69.06 637 GLU A O 1
ATOM 5165 N N . LEU A 1 638 ? -9.028 26.996 21.192 1.00 79.19 638 LEU A N 1
ATOM 5166 C CA . LEU A 1 638 ? -9.664 25.860 21.859 1.00 79.19 638 LEU A CA 1
ATOM 5167 C C . LEU A 1 638 ? -9.283 25.733 23.341 1.00 79.19 638 LEU A C 1
ATOM 5169 O O . LEU A 1 638 ? -10.067 25.148 24.089 1.00 79.19 638 LEU A O 1
ATOM 5173 N N . ASP A 1 639 ? -8.141 26.274 23.791 1.00 87.50 639 ASP A N 1
ATOM 5174 C CA . ASP A 1 639 ? -7.687 26.142 25.189 1.00 87.50 639 ASP A CA 1
ATOM 5175 C C . ASP A 1 639 ? -8.754 26.701 26.137 1.00 87.50 639 ASP A C 1
ATOM 5177 O O . ASP A 1 639 ? -9.186 26.022 27.068 1.00 87.50 639 ASP A O 1
ATOM 5181 N N . THR A 1 640 ? -9.244 27.915 25.865 1.00 87.88 640 THR A N 1
ATOM 5182 C CA . THR A 1 640 ? -10.246 28.589 26.702 1.00 87.88 640 THR A CA 1
ATOM 5183 C C . THR A 1 640 ? -11.568 27.823 26.744 1.00 87.88 640 THR A C 1
ATOM 5185 O O . THR A 1 640 ? -12.182 27.697 27.805 1.00 87.88 640 THR A O 1
ATOM 5188 N N . VAL A 1 641 ? -12.007 27.286 25.603 1.00 90.50 641 VAL A N 1
ATOM 5189 C CA . VAL A 1 641 ? -13.262 26.528 25.500 1.00 90.50 641 VAL A CA 1
ATOM 5190 C C . VAL A 1 641 ? -13.169 25.215 26.278 1.00 90.50 641 VAL A C 1
ATOM 5192 O O . VAL A 1 641 ? -14.065 24.901 27.066 1.00 90.50 641 VAL A O 1
ATOM 5195 N N . LEU A 1 642 ? -12.080 24.465 26.089 1.00 91.06 642 LEU A N 1
ATOM 5196 C CA . LEU A 1 642 ? -11.866 23.172 26.736 1.00 91.06 642 LEU A CA 1
ATOM 5197 C C . LEU A 1 642 ? -11.657 23.318 28.243 1.00 91.06 642 LEU A C 1
ATOM 5199 O O . LEU A 1 642 ? -12.263 22.565 29.002 1.00 91.06 642 LEU A O 1
ATOM 5203 N N . LEU A 1 643 ? -10.869 24.301 28.688 1.00 90.81 643 LEU A N 1
ATOM 5204 C CA . LEU A 1 643 ? -10.671 24.575 30.114 1.00 90.81 643 LEU A CA 1
ATOM 5205 C C . LEU A 1 643 ? -11.996 24.904 30.801 1.00 90.81 643 LEU A C 1
ATOM 5207 O O . LEU A 1 643 ? -12.331 24.267 31.796 1.00 90.81 643 LEU A O 1
ATOM 5211 N N . LYS A 1 644 ? -12.805 25.802 30.222 1.00 92.31 644 LYS A N 1
ATOM 5212 C CA . LYS A 1 644 ? -14.125 26.140 30.773 1.00 92.31 644 LYS A CA 1
ATOM 5213 C C . LYS A 1 644 ? -15.053 24.921 30.831 1.00 92.31 644 LYS A C 1
ATOM 5215 O O . LYS A 1 644 ? -15.784 24.750 31.805 1.00 92.31 644 LYS A O 1
ATOM 5220 N N . TYR A 1 645 ? -15.028 24.063 29.811 1.00 94.31 645 TYR A N 1
ATOM 5221 C CA . TYR A 1 645 ? -15.775 22.801 29.798 1.00 94.31 645 TYR A CA 1
ATOM 5222 C C . TYR A 1 645 ? -15.352 21.864 30.941 1.00 94.31 645 TYR A C 1
ATOM 5224 O O . TYR A 1 645 ? -16.205 21.367 31.681 1.00 94.31 645 TYR A O 1
ATOM 5232 N N . ILE A 1 646 ? -14.046 21.679 31.140 1.00 94.69 646 ILE A N 1
ATOM 5233 C CA . ILE A 1 646 ? -13.497 20.829 32.204 1.00 94.69 646 ILE A CA 1
ATOM 5234 C C . ILE A 1 646 ? -13.824 21.407 33.589 1.00 94.69 646 ILE A C 1
ATOM 5236 O O . ILE A 1 646 ? -14.304 20.686 34.463 1.00 94.69 646 ILE A O 1
ATOM 5240 N N . GLU A 1 647 ? -13.641 22.712 33.793 1.00 93.56 647 GLU A N 1
ATOM 5241 C CA . GLU A 1 647 ? -13.913 23.380 35.072 1.00 93.56 647 GLU A CA 1
ATOM 5242 C C . GLU A 1 647 ? -15.359 23.182 35.544 1.00 93.56 647 GLU A C 1
ATOM 5244 O O . GLU A 1 647 ? -15.603 22.988 36.740 1.00 93.56 647 GLU A O 1
ATOM 5249 N N . ASN A 1 648 ? -16.304 23.155 34.599 1.00 93.81 648 ASN A N 1
ATOM 5250 C CA . ASN A 1 648 ? -17.731 22.963 34.851 1.00 93.81 648 ASN A CA 1
ATOM 5251 C C . ASN A 1 648 ? -18.163 21.492 34.996 1.00 93.81 648 ASN A C 1
ATOM 5253 O O . ASN A 1 648 ? -19.353 21.227 35.148 1.00 93.81 648 ASN A O 1
ATOM 5257 N N . GLY A 1 649 ? -17.226 20.539 35.026 1.00 93.25 649 GLY A N 1
ATOM 5258 C CA . GLY A 1 649 ? -17.517 19.123 35.285 1.00 93.25 649 GLY A CA 1
ATOM 5259 C C . GLY A 1 649 ? -17.373 18.204 34.077 1.00 93.25 649 GLY A C 1
ATOM 5260 O O . GLY A 1 649 ? -17.599 17.002 34.209 1.00 93.25 649 GLY A O 1
ATOM 5261 N N . GLY A 1 650 ? -16.986 18.739 32.919 1.00 94.00 650 GLY A N 1
ATOM 5262 C CA . GLY A 1 650 ? -16.764 17.957 31.711 1.00 94.00 650 GLY A CA 1
ATOM 5263 C C . GLY A 1 650 ? -15.604 16.964 31.838 1.00 94.00 650 GLY A C 1
ATOM 5264 O O . GLY A 1 650 ? -14.590 17.231 32.489 1.00 94.00 650 GLY A O 1
ATOM 5265 N N . SER A 1 651 ? -15.737 15.809 31.183 1.00 94.31 651 SER A N 1
ATOM 5266 C CA . SER A 1 651 ? -14.647 14.844 30.999 1.00 94.31 651 SER A CA 1
ATOM 5267 C C . SER A 1 651 ? -14.005 15.050 29.626 1.00 94.31 651 SER A C 1
ATOM 5269 O O . SER A 1 651 ? -14.706 15.030 28.613 1.00 94.31 651 SER A O 1
ATOM 5271 N N . LEU A 1 652 ? -12.688 15.258 29.575 1.00 94.62 652 LEU A N 1
ATOM 5272 C CA . LEU A 1 652 ? -11.917 15.357 28.332 1.00 94.62 652 LEU A CA 1
ATOM 5273 C C . LEU A 1 652 ? -10.991 14.143 28.197 1.00 94.62 652 LEU A C 1
ATOM 5275 O O . LEU A 1 652 ? -10.113 13.946 29.032 1.00 94.62 652 LEU A O 1
ATOM 5279 N N . ILE A 1 653 ? -11.145 13.360 27.131 1.00 94.56 653 ILE A N 1
ATOM 5280 C CA . ILE A 1 653 ? -10.231 12.269 26.768 1.00 94.56 653 ILE A CA 1
ATOM 5281 C C . ILE A 1 653 ? -9.377 12.735 25.596 1.00 94.56 653 ILE A C 1
ATOM 5283 O O . ILE A 1 653 ? -9.902 13.076 24.540 1.00 94.56 653 ILE A O 1
ATOM 5287 N N . VAL A 1 654 ? -8.061 12.720 25.761 1.00 91.94 654 VAL A N 1
ATOM 5288 C CA . VAL A 1 654 ? -7.095 13.115 24.738 1.00 91.94 654 VAL A CA 1
ATOM 5289 C C . VAL A 1 654 ? -6.326 11.879 24.291 1.00 91.94 654 VAL A C 1
ATOM 5291 O O . VAL A 1 654 ? -5.493 11.353 25.030 1.00 91.94 654 VAL A O 1
ATOM 5294 N N . ASN A 1 655 ? -6.613 11.416 23.075 1.00 88.50 655 ASN A N 1
ATOM 5295 C CA . ASN A 1 655 ? -5.878 10.339 22.422 1.00 88.50 655 ASN A CA 1
ATOM 5296 C C . ASN A 1 655 ? -4.826 10.949 21.492 1.00 88.50 655 ASN A C 1
ATOM 5298 O O . ASN A 1 655 ? -5.163 11.586 20.491 1.00 88.50 655 ASN A O 1
ATOM 5302 N N . ILE A 1 656 ? -3.549 10.817 21.846 1.00 82.06 656 ILE A N 1
ATOM 5303 C CA . ILE A 1 656 ? -2.486 11.565 21.172 1.00 82.06 656 ILE A CA 1
ATOM 5304 C C . ILE A 1 656 ? -2.111 10.885 19.856 1.00 82.06 656 ILE A C 1
ATOM 5306 O O . ILE A 1 656 ? -1.574 9.780 19.842 1.00 82.06 656 ILE A O 1
ATOM 5310 N N . GLN A 1 657 ? -2.321 11.607 18.756 1.00 72.75 657 GLN A N 1
ATOM 5311 C CA . GLN A 1 657 ? -1.792 11.249 17.435 1.00 72.75 657 GLN A CA 1
ATOM 5312 C C . GLN A 1 657 ? -0.499 12.012 17.122 1.00 72.75 657 GLN A C 1
ATO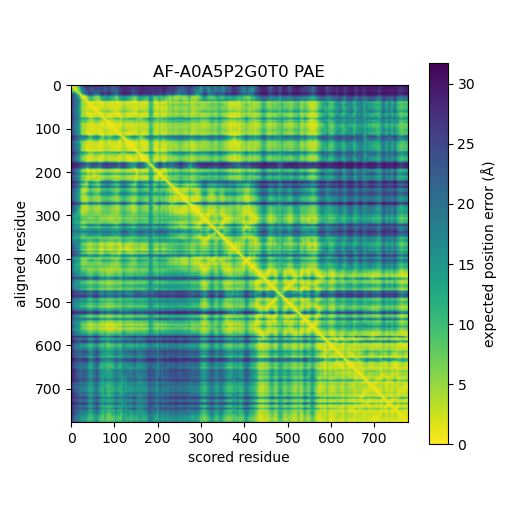M 5314 O O . GLN A 1 657 ? 0.440 11.458 16.561 1.00 72.75 657 GLN A O 1
ATOM 5319 N N . ASN A 1 658 ? -0.425 13.287 17.519 1.00 74.19 658 ASN A N 1
ATOM 5320 C CA . ASN A 1 658 ? 0.747 14.135 17.324 1.00 74.19 658 ASN A CA 1
ATOM 5321 C C . ASN A 1 658 ? 0.952 15.054 18.546 1.00 74.19 658 ASN A C 1
ATOM 5323 O O . ASN A 1 658 ? 0.103 15.908 18.809 1.00 74.19 658 ASN A O 1
ATOM 5327 N N . PRO A 1 659 ? 2.076 14.950 19.280 1.00 75.44 659 PRO A N 1
ATOM 5328 C CA . PRO A 1 659 ? 2.340 15.799 20.444 1.00 75.44 659 PRO A CA 1
ATOM 5329 C C . PRO A 1 659 ? 2.352 17.302 20.123 1.00 75.44 659 PRO A C 1
ATOM 5331 O O . PRO A 1 659 ? 2.003 18.128 20.969 1.00 75.44 659 PRO A O 1
ATOM 5334 N N . LYS A 1 660 ? 2.698 17.683 18.883 1.00 74.44 660 LYS A N 1
ATOM 5335 C CA . LYS A 1 660 ? 2.727 19.091 18.453 1.00 74.44 660 LYS A CA 1
ATOM 5336 C C . LYS A 1 660 ? 1.345 19.739 18.462 1.00 74.44 660 LYS A C 1
ATOM 5338 O O . LYS A 1 660 ? 1.255 20.961 18.553 1.00 74.44 660 LYS A O 1
ATOM 5343 N N . THR A 1 661 ? 0.273 18.952 18.420 1.00 74.31 661 THR A N 1
ATOM 5344 C CA . THR A 1 661 ? -1.106 19.443 18.289 1.00 74.31 661 THR A CA 1
ATOM 5345 C C . THR A 1 661 ? -1.912 19.265 19.569 1.00 74.31 661 THR A C 1
ATOM 5347 O O . THR A 1 661 ? -3.134 19.191 19.534 1.00 74.31 661 THR A O 1
ATOM 5350 N N . LEU A 1 662 ? -1.235 19.187 20.715 1.00 81.00 662 LEU A N 1
ATOM 5351 C CA . LEU A 1 662 ? -1.892 19.176 22.018 1.00 81.00 662 LEU A CA 1
ATOM 5352 C C . LEU A 1 662 ? -2.261 20.592 22.496 1.00 81.00 662 LEU A C 1
ATOM 5354 O O . LEU A 1 662 ? -1.531 21.538 22.173 1.00 81.00 662 LEU A O 1
ATOM 5358 N N . PRO A 1 663 ? -3.327 20.724 23.308 1.00 85.06 663 PRO A N 1
ATOM 5359 C CA . PRO A 1 663 ? -3.623 21.949 24.047 1.00 85.06 663 PRO A CA 1
ATOM 5360 C C . PRO A 1 663 ? -2.447 22.398 24.924 1.00 85.06 663 PRO A C 1
ATOM 5362 O O . PRO A 1 663 ? -1.738 21.556 25.492 1.00 85.06 663 PRO A O 1
ATOM 5365 N N . ASN A 1 664 ? -2.232 23.710 25.058 1.00 85.12 664 ASN A N 1
ATOM 5366 C CA . ASN A 1 664 ? -1.062 24.243 25.770 1.00 85.12 664 ASN A CA 1
ATOM 5367 C C . ASN A 1 664 ? -1.091 23.878 27.253 1.00 85.12 664 ASN A C 1
ATOM 5369 O O . ASN A 1 664 ? -0.088 23.424 27.795 1.00 85.12 664 ASN A O 1
ATOM 5373 N N . PHE A 1 665 ? -2.271 23.938 27.880 1.00 85.31 665 PHE A N 1
ATOM 5374 C CA . PHE A 1 665 ? -2.430 23.574 29.292 1.00 85.31 665 PHE A CA 1
ATOM 5375 C C . PHE A 1 665 ? -2.061 22.110 29.593 1.00 85.31 665 PHE A C 1
ATOM 5377 O O . PHE A 1 665 ? -1.852 21.752 30.755 1.00 85.31 665 PHE A O 1
ATOM 5384 N N . ILE A 1 666 ? -1.997 21.253 28.564 1.00 88.75 666 ILE A N 1
ATOM 5385 C CA . ILE A 1 666 ? -1.454 19.897 28.668 1.00 88.75 666 ILE A CA 1
ATOM 5386 C C . ILE A 1 666 ? 0.055 19.931 28.436 1.00 88.75 666 ILE A C 1
ATOM 5388 O O . ILE A 1 666 ? 0.780 19.479 29.321 1.00 88.75 666 ILE A O 1
ATOM 5392 N N . LYS A 1 667 ? 0.518 20.494 27.307 1.00 85.50 667 LYS A N 1
ATOM 5393 C CA . LYS A 1 667 ? 1.943 20.567 26.919 1.00 85.50 667 LYS A CA 1
ATOM 5394 C C . LYS A 1 667 ? 2.836 21.124 28.025 1.00 85.50 667 LYS A C 1
ATOM 5396 O O . LYS A 1 667 ? 3.882 20.550 28.299 1.00 85.50 667 LYS A O 1
ATOM 5401 N N . ASP A 1 668 ? 2.393 22.176 28.701 1.00 84.00 668 ASP A N 1
ATOM 5402 C CA . ASP A 1 668 ? 3.185 22.857 29.731 1.00 84.00 668 ASP A CA 1
ATOM 5403 C C . ASP A 1 668 ? 3.312 22.032 31.027 1.00 84.00 668 ASP A C 1
ATOM 5405 O O . ASP A 1 668 ? 4.114 22.336 31.908 1.00 84.00 668 ASP A O 1
ATOM 5409 N N . SER A 1 669 ? 2.517 20.966 31.164 1.00 89.19 669 SER A N 1
ATOM 5410 C CA . SER A 1 669 ? 2.432 20.145 32.377 1.00 89.19 669 SER A CA 1
ATOM 5411 C C . SER A 1 669 ? 3.024 18.740 32.235 1.00 89.19 669 SER A C 1
ATOM 5413 O O . SER A 1 669 ? 2.975 17.956 33.189 1.00 89.19 669 SER A O 1
ATOM 5415 N N . ILE A 1 670 ? 3.545 18.390 31.053 1.00 90.69 670 ILE A N 1
ATOM 5416 C CA . ILE A 1 670 ? 3.967 17.024 30.746 1.00 90.69 670 ILE A CA 1
ATOM 5417 C C . ILE A 1 670 ? 5.055 16.963 29.675 1.00 90.69 670 ILE A C 1
ATOM 5419 O O . ILE A 1 670 ? 4.968 17.601 28.629 1.00 90.69 670 ILE A O 1
ATOM 5423 N N . THR A 1 671 ? 6.047 16.110 29.899 1.00 88.88 671 THR A N 1
ATOM 5424 C CA . THR A 1 671 ? 6.998 15.699 28.867 1.00 88.88 671 THR A CA 1
ATOM 5425 C C . THR A 1 671 ? 6.472 14.443 28.185 1.00 88.88 671 THR A C 1
ATOM 5427 O O . THR A 1 671 ? 6.089 13.478 28.851 1.00 88.88 671 THR A O 1
ATOM 5430 N N . ILE A 1 672 ? 6.453 14.452 26.851 1.00 85.75 672 ILE A N 1
ATOM 5431 C CA . ILE A 1 672 ? 5.936 13.358 26.025 1.00 85.75 672 ILE A CA 1
ATOM 5432 C C . ILE A 1 672 ? 7.081 12.794 25.200 1.00 85.75 672 ILE A C 1
ATOM 5434 O O . ILE A 1 672 ? 7.709 13.522 24.432 1.00 85.75 672 ILE A O 1
ATOM 5438 N N . SER A 1 673 ? 7.299 11.490 25.320 1.00 79.25 673 SER A N 1
ATOM 5439 C CA . SER A 1 673 ? 8.340 10.779 24.584 1.00 79.25 673 SER A CA 1
ATOM 5440 C C . SER A 1 673 ? 7.714 9.681 23.726 1.00 79.25 673 SER A C 1
ATOM 5442 O O . SER A 1 673 ? 6.848 8.956 24.227 1.00 79.25 673 SER A O 1
ATOM 5444 N N . PRO A 1 674 ? 8.130 9.512 22.458 1.00 71.56 674 PRO A N 1
ATOM 5445 C CA . PRO A 1 674 ? 7.715 8.367 21.653 1.00 71.56 674 PRO A CA 1
ATOM 5446 C C . PRO A 1 674 ? 8.017 7.052 22.377 1.00 71.56 674 PRO A C 1
ATOM 5448 O O . PRO A 1 674 ? 9.118 6.861 22.897 1.00 71.56 674 PRO A O 1
ATOM 5451 N N . PHE A 1 675 ? 7.040 6.153 22.424 1.00 79.00 675 PHE A N 1
ATOM 5452 C CA . PHE A 1 675 ? 7.177 4.835 23.034 1.00 79.00 675 PHE A CA 1
ATOM 5453 C C . PHE A 1 675 ? 6.270 3.851 22.306 1.00 79.00 675 PHE A C 1
ATOM 5455 O O . PHE A 1 675 ? 5.048 3.936 22.419 1.00 79.00 675 PHE A O 1
ATOM 5462 N N . TYR A 1 676 ? 6.883 2.929 21.569 1.00 71.50 676 TYR A N 1
ATOM 5463 C CA . TYR A 1 676 ? 6.191 1.988 20.696 1.00 71.50 676 TYR A CA 1
ATOM 5464 C C . TYR A 1 676 ? 6.350 0.565 21.229 1.00 71.50 676 TYR A C 1
ATOM 5466 O O . TYR A 1 676 ? 7.325 -0.107 20.911 1.00 71.50 676 TYR A O 1
ATOM 5474 N N . LEU A 1 677 ? 5.404 0.144 22.068 1.00 75.56 677 LEU A N 1
ATOM 5475 C CA . LEU A 1 677 ? 5.185 -1.249 22.440 1.00 75.56 677 LEU A CA 1
ATOM 5476 C C . LEU A 1 677 ? 4.332 -1.904 21.351 1.00 75.56 677 LEU A C 1
ATOM 5478 O O . LEU A 1 677 ? 3.424 -1.268 20.816 1.00 75.56 677 LEU A O 1
ATOM 5482 N N . THR A 1 678 ? 4.583 -3.166 21.047 1.00 68.75 678 THR A N 1
ATOM 5483 C CA . THR A 1 678 ? 3.901 -3.966 20.032 1.00 68.75 678 THR A CA 1
ATOM 5484 C C . THR A 1 678 ? 3.443 -5.308 20.608 1.00 68.75 678 THR A C 1
ATOM 5486 O O . THR A 1 678 ? 3.901 -5.728 21.666 1.00 68.75 678 THR A O 1
ATOM 5489 N N . GLU A 1 679 ? 2.555 -6.021 19.910 1.00 64.44 679 GLU A N 1
ATOM 5490 C CA . GLU A 1 679 ? 2.069 -7.363 20.323 1.00 64.44 679 GLU A CA 1
ATOM 5491 C C . GLU A 1 679 ? 3.165 -8.421 20.487 1.00 64.44 679 GLU A C 1
ATOM 5493 O O . GLU A 1 679 ? 2.947 -9.507 21.021 1.00 64.44 679 GLU A O 1
ATOM 5498 N N . ASN A 1 680 ? 4.327 -8.094 19.947 1.00 53.00 680 ASN A N 1
ATOM 5499 C CA . ASN A 1 680 ? 5.481 -8.944 19.809 1.00 53.00 680 ASN A CA 1
ATOM 5500 C C . ASN A 1 680 ? 6.466 -8.761 20.968 1.00 53.00 680 ASN A C 1
ATOM 5502 O O . ASN A 1 680 ? 7.303 -9.627 21.192 1.00 53.00 680 ASN A O 1
ATOM 5506 N N . ASP A 1 681 ? 6.340 -7.682 21.739 1.00 63.91 681 ASP A N 1
ATOM 5507 C CA . ASP A 1 681 ? 7.112 -7.509 22.960 1.00 63.91 681 ASP A CA 1
ATOM 5508 C C . ASP A 1 681 ? 6.547 -8.458 24.025 1.00 63.91 681 ASP A C 1
ATOM 5510 O O . ASP A 1 681 ? 5.399 -8.335 24.451 1.00 63.91 681 ASP A O 1
ATOM 5514 N N . VAL A 1 682 ? 7.320 -9.464 24.432 1.00 64.25 682 VAL A N 1
ATOM 5515 C CA . VAL A 1 682 ? 6.827 -10.517 25.340 1.00 64.25 682 VAL A CA 1
ATOM 5516 C C . VAL A 1 682 ? 7.110 -10.214 26.813 1.00 64.25 682 VAL A C 1
ATOM 5518 O O . VAL A 1 682 ? 6.268 -10.511 27.670 1.00 64.25 682 VAL A O 1
ATOM 5521 N N . ASP A 1 683 ? 8.212 -9.514 27.089 1.00 77.81 683 ASP A N 1
ATOM 5522 C CA . ASP A 1 683 ? 8.766 -9.290 28.431 1.00 77.81 683 ASP A CA 1
ATOM 5523 C C . ASP A 1 683 ? 8.346 -7.945 29.035 1.00 77.81 683 ASP A C 1
ATOM 5525 O O . ASP A 1 683 ? 9.153 -7.167 29.541 1.00 77.81 683 ASP A O 1
ATOM 5529 N N . TYR A 1 684 ? 7.045 -7.668 28.992 1.00 85.62 684 TYR A N 1
ATOM 5530 C CA . TYR A 1 684 ? 6.469 -6.533 29.704 1.00 85.62 684 TYR A CA 1
ATOM 5531 C C . TYR A 1 684 ? 5.349 -6.960 30.645 1.00 85.62 684 TYR A C 1
ATOM 5533 O O . TYR A 1 684 ? 4.577 -7.889 30.361 1.00 85.62 684 TYR A O 1
ATOM 5541 N N . THR A 1 685 ? 5.209 -6.219 31.739 1.00 90.44 685 THR A N 1
ATOM 5542 C CA . THR A 1 685 ? 4.027 -6.260 32.600 1.00 90.44 685 THR A CA 1
ATOM 5543 C C . THR A 1 685 ? 3.302 -4.924 32.527 1.00 90.44 685 THR A C 1
ATOM 5545 O O . THR A 1 685 ? 3.896 -3.874 32.277 1.00 90.44 685 THR A O 1
ATOM 5548 N N . THR A 1 686 ? 1.983 -4.959 32.677 1.00 93.81 686 THR A N 1
ATOM 5549 C CA . THR A 1 686 ? 1.174 -3.745 32.791 1.00 93.81 686 THR A CA 1
ATOM 5550 C C . THR A 1 686 ? 0.750 -3.597 34.239 1.00 93.81 686 THR A C 1
ATOM 5552 O O . THR A 1 686 ? 0.280 -4.553 34.845 1.00 93.81 686 THR A O 1
ATOM 5555 N N . GLU A 1 687 ? 0.898 -2.402 34.788 1.00 95.88 687 GLU A N 1
ATOM 5556 C CA . GLU A 1 687 ? 0.391 -2.048 36.106 1.00 95.88 687 GLU A CA 1
ATOM 5557 C C . GLU A 1 687 ? -0.793 -1.099 35.940 1.00 95.88 687 GLU A C 1
ATOM 5559 O O . GLU A 1 687 ? -0.680 -0.031 35.329 1.00 95.88 687 GLU A O 1
ATOM 5564 N N . LEU A 1 688 ? -1.944 -1.501 36.483 1.00 96.19 688 LEU A N 1
ATOM 5565 C CA . LEU A 1 688 ? -3.126 -0.656 36.589 1.00 96.19 688 LEU A CA 1
ATOM 5566 C C . LEU A 1 688 ? -3.223 -0.056 37.988 1.00 96.19 688 LEU A C 1
ATOM 5568 O O . LEU A 1 688 ? -3.187 -0.767 38.993 1.00 96.19 688 LEU A O 1
ATOM 5572 N N . ALA A 1 689 ? -3.438 1.253 38.058 1.00 94.31 689 ALA A N 1
ATOM 5573 C CA . ALA A 1 689 ? -3.726 1.915 39.318 1.00 94.31 689 ALA A CA 1
ATOM 5574 C C . ALA A 1 689 ? -5.044 1.406 39.923 1.00 94.31 689 ALA A C 1
ATOM 5576 O O . ALA A 1 689 ? -5.993 1.061 39.215 1.00 94.31 689 ALA A O 1
ATOM 5577 N N . LEU A 1 690 ? -5.145 1.448 41.254 1.00 91.94 690 LEU A N 1
ATOM 5578 C CA . LEU A 1 690 ? -6.395 1.209 41.980 1.00 91.94 690 LEU A CA 1
ATOM 5579 C C . LEU A 1 690 ? -7.411 2.324 41.673 1.00 91.94 690 LEU A C 1
ATOM 5581 O O . LEU A 1 690 ? -7.537 3.302 42.407 1.00 91.94 690 LEU A O 1
ATOM 5585 N N . ASN A 1 691 ? -8.136 2.174 40.566 1.00 92.88 691 ASN A N 1
ATOM 5586 C CA . ASN A 1 691 ? -9.087 3.153 40.049 1.00 92.88 691 ASN A CA 1
ATOM 5587 C C . ASN A 1 691 ? -10.361 2.453 39.536 1.00 92.88 691 ASN A C 1
ATOM 5589 O O . ASN A 1 691 ? -10.306 1.359 38.971 1.00 92.88 691 ASN A O 1
ATOM 5593 N N . SER A 1 692 ? -11.526 3.080 39.725 1.00 90.94 692 SER A N 1
ATOM 5594 C CA . SER A 1 692 ? -12.818 2.564 39.247 1.00 90.94 692 SER A CA 1
ATOM 5595 C C . SER A 1 692 ? -12.884 2.427 37.723 1.00 90.94 692 SER A C 1
ATOM 5597 O O . SER A 1 692 ? -13.603 1.559 37.230 1.00 90.94 692 SER A O 1
ATOM 5599 N N . LEU A 1 693 ? -12.091 3.215 36.986 1.00 92.56 693 LEU A N 1
ATOM 5600 C CA . LEU A 1 693 ? -11.963 3.146 35.524 1.00 92.56 693 LEU A CA 1
ATOM 5601 C C . LEU A 1 693 ? -11.502 1.770 35.011 1.00 92.56 693 LEU A C 1
ATOM 5603 O O . LEU A 1 693 ? -11.706 1.452 33.848 1.00 92.56 693 LEU A O 1
ATOM 5607 N N . PHE A 1 694 ? -10.910 0.921 35.852 1.00 95.81 694 PHE A N 1
ATOM 5608 C CA . PHE A 1 694 ? -10.510 -0.436 35.459 1.00 95.81 694 PHE A CA 1
ATOM 5609 C C . PHE A 1 694 ? -11.442 -1.530 35.990 1.00 95.81 694 PHE A C 1
ATOM 5611 O O . PHE A 1 694 ? -11.185 -2.712 35.789 1.00 95.81 694 PHE A O 1
ATOM 5618 N N . LYS A 1 695 ? -12.526 -1.160 36.678 1.00 94.06 695 LYS A N 1
ATOM 5619 C CA . LYS A 1 695 ? -13.466 -2.110 37.294 1.00 94.06 695 LYS A CA 1
ATOM 5620 C C . LYS A 1 695 ? -14.860 -2.051 36.681 1.00 94.06 695 LYS A C 1
ATOM 5622 O O . LYS A 1 695 ? -15.553 -3.060 36.640 1.00 94.06 695 LYS A O 1
ATOM 5627 N N . THR A 1 696 ? -15.289 -0.873 36.236 1.00 92.31 696 THR A N 1
ATOM 5628 C CA . THR A 1 696 ? -16.671 -0.635 35.804 1.00 92.31 696 THR A CA 1
ATOM 5629 C C . THR A 1 696 ? -16.735 0.202 34.528 1.00 92.31 696 THR A C 1
ATOM 5631 O O . THR A 1 696 ? -15.980 1.169 34.434 1.00 92.31 696 THR A O 1
ATOM 5634 N N . PRO A 1 697 ? -17.680 -0.085 33.608 1.00 92.94 697 PRO A N 1
ATOM 5635 C CA . PRO A 1 697 ? -18.592 -1.241 33.602 1.00 92.94 697 PRO A CA 1
ATOM 5636 C C . PRO A 1 697 ? -17.919 -2.570 33.222 1.00 92.94 697 PRO A C 1
ATOM 5638 O O . PRO A 1 697 ? -18.505 -3.627 33.443 1.00 92.94 697 PRO A O 1
ATOM 5641 N N . ASN A 1 698 ? -16.703 -2.533 32.675 1.00 94.88 698 ASN A N 1
ATOM 5642 C CA . ASN A 1 698 ? -15.939 -3.728 32.331 1.00 94.88 698 ASN A CA 1
ATOM 5643 C C . ASN A 1 698 ? -14.783 -3.933 33.309 1.00 94.88 698 ASN A C 1
ATOM 5645 O O . ASN A 1 698 ? -14.030 -3.000 33.591 1.00 94.88 698 ASN A O 1
ATOM 5649 N N . GLN A 1 699 ? -14.601 -5.168 33.771 1.00 94.88 699 GLN A N 1
ATOM 5650 C CA . GLN A 1 699 ? -13.431 -5.534 34.559 1.00 94.88 699 GLN A CA 1
ATOM 5651 C C . GLN A 1 699 ? -12.205 -5.626 33.644 1.00 94.88 699 GLN A C 1
ATOM 5653 O O . GLN A 1 699 ? -12.221 -6.329 32.630 1.00 94.88 699 GLN A O 1
ATOM 5658 N N . LEU A 1 700 ? -11.151 -4.910 34.018 1.00 95.19 700 LEU A N 1
ATOM 5659 C CA . LEU A 1 700 ? -9.848 -4.901 33.371 1.00 95.19 700 LEU A CA 1
ATOM 5660 C C . LEU A 1 700 ? -8.792 -5.320 34.396 1.00 95.19 700 LEU A C 1
ATOM 5662 O O . LEU A 1 700 ? -8.948 -5.094 35.599 1.00 95.19 700 LEU A O 1
ATOM 5666 N N . ASP A 1 701 ? -7.737 -5.962 33.916 1.00 94.06 701 ASP A N 1
ATOM 5667 C CA . ASP A 1 701 ? -6.616 -6.421 34.724 1.00 94.06 701 ASP A CA 1
ATOM 5668 C C . ASP A 1 701 ? -5.282 -6.074 34.048 1.00 94.06 701 ASP A C 1
ATOM 5670 O O . ASP A 1 701 ? -5.228 -5.498 32.957 1.00 94.06 701 ASP A O 1
ATOM 5674 N N . ASN A 1 702 ? -4.191 -6.455 34.701 1.00 93.44 702 ASN A N 1
ATOM 5675 C CA . ASN A 1 702 ? -2.829 -6.227 34.231 1.00 93.44 702 ASN A CA 1
ATOM 5676 C C . ASN A 1 702 ? -2.490 -6.956 32.910 1.00 93.44 702 ASN A C 1
ATOM 5678 O O . ASN A 1 702 ? -1.409 -6.757 32.363 1.00 93.44 702 ASN A O 1
ATOM 5682 N N . ASN A 1 703 ? -3.395 -7.771 32.356 1.00 91.69 703 ASN A N 1
ATOM 5683 C CA . ASN A 1 703 ? -3.229 -8.424 31.057 1.00 91.69 703 ASN A CA 1
ATOM 5684 C C . ASN A 1 703 ? -3.955 -7.691 29.921 1.00 91.69 703 ASN A C 1
ATOM 5686 O O . ASN A 1 703 ? -3.944 -8.170 28.787 1.00 91.69 703 ASN A O 1
ATOM 5690 N N . ILE A 1 704 ? -4.562 -6.528 30.182 1.00 92.38 704 ILE A N 1
ATOM 5691 C CA . ILE A 1 704 ? -5.375 -5.772 29.216 1.00 92.38 704 ILE A CA 1
ATOM 5692 C C . ILE A 1 704 ? -4.713 -5.592 27.842 1.00 92.38 704 ILE A C 1
ATOM 5694 O O . ILE A 1 704 ? -5.392 -5.703 26.819 1.00 92.38 704 ILE A O 1
ATOM 5698 N N . LEU A 1 705 ? -3.399 -5.354 27.817 1.00 92.56 705 LEU A N 1
ATOM 5699 C CA . LEU A 1 705 ? -2.638 -5.103 26.594 1.00 92.56 705 LEU A CA 1
ATOM 5700 C C . LEU A 1 705 ? -2.147 -6.383 25.902 1.00 92.56 705 LEU A C 1
ATOM 5702 O O . LEU A 1 705 ? -1.711 -6.306 24.762 1.00 92.56 705 LEU A O 1
ATOM 5706 N N . LYS A 1 706 ? -2.210 -7.560 26.540 1.00 88.19 706 LYS A N 1
ATOM 5707 C CA . LYS A 1 706 ? -1.637 -8.807 25.986 1.00 88.19 706 LYS A CA 1
ATOM 5708 C C . LYS A 1 706 ? -2.345 -9.293 24.719 1.00 88.19 706 LYS A C 1
ATOM 5710 O O . LYS A 1 706 ? -1.758 -10.020 23.927 1.00 88.19 706 LYS A O 1
ATOM 5715 N N . SER A 1 707 ? -3.607 -8.911 24.523 1.00 85.31 707 SER A N 1
ATOM 5716 C CA . SER A 1 707 ? -4.373 -9.230 23.312 1.00 85.31 707 SER A CA 1
ATOM 5717 C C . SER A 1 707 ? -4.234 -8.187 22.202 1.00 85.31 707 SER A C 1
ATOM 5719 O O . SER A 1 707 ? -4.731 -8.424 21.099 1.00 85.31 707 SER A O 1
ATOM 5721 N N . TRP A 1 708 ? -3.609 -7.040 22.481 1.00 86.94 708 TRP A N 1
ATOM 5722 C CA . TRP A 1 708 ? -3.462 -5.958 21.513 1.00 86.94 708 TRP A CA 1
ATOM 5723 C C . TRP A 1 708 ? -2.483 -6.375 20.411 1.00 86.94 708 TRP A C 1
ATOM 5725 O O . TRP A 1 708 ? -1.611 -7.212 20.627 1.00 86.94 708 TRP A O 1
ATOM 5735 N N . LYS A 1 709 ? -2.687 -5.841 19.208 1.00 77.88 709 LYS A N 1
ATOM 5736 C CA . LYS A 1 709 ? -2.074 -6.279 17.946 1.00 77.88 709 LYS A CA 1
ATOM 5737 C C . LYS A 1 709 ? -1.288 -5.155 17.287 1.00 77.88 709 LYS A C 1
ATOM 5739 O O . LYS A 1 709 ? -1.615 -3.991 17.494 1.00 77.88 709 LYS A O 1
ATOM 5744 N N . SER A 1 710 ? -0.298 -5.475 16.451 1.00 69.12 710 SER A N 1
ATOM 5745 C CA . SER A 1 710 ? 0.552 -4.456 15.812 1.00 69.12 710 SER A CA 1
ATOM 5746 C C . SER A 1 710 ? 1.156 -3.512 16.873 1.00 69.12 710 SER A C 1
ATOM 5748 O O . SER A 1 710 ? 1.734 -3.994 17.843 1.00 69.12 710 SER A O 1
ATOM 5750 N N . THR A 1 711 ? 1.008 -2.196 16.730 1.00 69.88 711 THR A N 1
ATOM 5751 C CA . THR A 1 711 ? 1.415 -1.184 17.715 1.00 69.88 711 THR A CA 1
ATOM 5752 C C . THR A 1 711 ? 0.391 -1.050 18.847 1.00 69.88 711 THR A C 1
ATOM 5754 O O . THR A 1 711 ? -0.766 -0.720 18.602 1.00 69.88 711 THR A O 1
ATOM 5757 N N . ILE A 1 712 ? 0.826 -1.248 20.093 1.00 80.31 712 ILE A N 1
ATOM 5758 C CA . ILE A 1 712 ? 0.052 -1.110 21.339 1.00 80.31 712 ILE A CA 1
ATOM 5759 C C . ILE A 1 712 ? 0.122 0.325 21.881 1.00 80.31 712 ILE A C 1
ATOM 5761 O O . ILE A 1 712 ? -0.903 0.884 22.276 1.00 80.31 712 ILE A O 1
ATOM 5765 N N . THR A 1 713 ? 1.305 0.947 21.887 1.00 80.75 713 THR A N 1
ATOM 5766 C CA . THR A 1 713 ? 1.522 2.319 22.390 1.00 80.75 713 THR A CA 1
ATOM 5767 C C . THR A 1 713 ? 2.178 3.200 21.332 1.00 80.75 713 THR A C 1
ATOM 5769 O O . THR A 1 713 ? 2.911 2.713 20.483 1.00 80.75 713 THR A O 1
ATOM 5772 N N . ASN A 1 714 ? 1.934 4.505 21.402 1.00 71.88 714 ASN A N 1
ATOM 5773 C CA . ASN A 1 714 ? 2.608 5.521 20.594 1.00 71.88 714 ASN A CA 1
ATOM 5774 C C . ASN A 1 714 ? 3.513 6.420 21.455 1.00 71.88 714 ASN A C 1
ATOM 5776 O O . ASN A 1 714 ? 4.572 6.860 21.005 1.00 71.88 714 ASN A O 1
ATOM 5780 N N . PHE A 1 715 ? 3.103 6.705 22.697 1.00 81.44 715 PHE A N 1
ATOM 5781 C CA . PHE A 1 715 ? 3.767 7.677 23.565 1.00 81.44 715 PHE A CA 1
ATOM 5782 C C . PHE A 1 715 ? 3.810 7.225 25.023 1.00 81.44 715 PHE A C 1
ATOM 5784 O O . PHE A 1 715 ? 2.954 6.476 25.489 1.00 81.44 715 PHE A O 1
ATOM 5791 N N . SER A 1 716 ? 4.805 7.741 25.740 1.00 87.62 716 SER A N 1
ATOM 5792 C CA . SER A 1 716 ? 4.941 7.660 27.190 1.00 87.62 716 SER A CA 1
ATOM 5793 C C . SER A 1 716 ? 5.081 9.056 27.793 1.00 87.62 716 SER A C 1
ATOM 5795 O O . SER A 1 716 ? 5.389 10.025 27.089 1.00 87.62 716 SER A O 1
ATOM 5797 N N . PHE A 1 717 ? 4.836 9.154 29.097 1.00 93.19 717 PHE A N 1
ATOM 5798 C CA . PHE A 1 717 ? 4.661 10.421 29.790 1.00 93.19 717 PHE A CA 1
ATOM 5799 C C . PHE A 1 717 ? 5.541 10.563 31.023 1.00 93.19 717 PHE A C 1
ATOM 5801 O O . PHE A 1 717 ? 5.704 9.622 31.799 1.00 93.19 717 PHE A O 1
ATOM 5808 N N . ILE A 1 718 ? 6.017 11.787 31.248 1.00 92.31 718 ILE A N 1
ATOM 5809 C CA . ILE A 1 718 ? 6.614 12.226 32.510 1.00 92.31 718 ILE A CA 1
ATOM 5810 C C . ILE A 1 718 ? 5.906 13.515 32.925 1.00 92.31 718 ILE A C 1
ATOM 5812 O O . ILE A 1 718 ? 6.030 14.544 32.263 1.00 92.31 718 ILE A O 1
ATOM 5816 N N . ALA A 1 719 ? 5.133 13.455 34.006 1.00 89.81 719 ALA A N 1
ATOM 5817 C CA . ALA A 1 719 ? 4.429 14.617 34.537 1.00 89.81 719 ALA A CA 1
ATOM 5818 C C . ALA A 1 719 ? 5.413 15.614 35.173 1.00 89.81 719 ALA A C 1
ATOM 5820 O O . ALA A 1 719 ? 6.345 15.208 35.870 1.00 89.81 719 ALA A O 1
ATOM 5821 N N . SER A 1 720 ? 5.197 16.918 34.970 1.00 85.88 720 SER A N 1
ATOM 5822 C CA . SER A 1 720 ? 6.011 17.941 35.633 1.00 85.88 720 SER A CA 1
ATOM 5823 C C . SER A 1 720 ? 5.710 18.011 37.134 1.00 85.88 720 SER A C 1
ATOM 5825 O O . SER A 1 720 ? 4.627 17.624 37.594 1.00 85.88 720 SER A O 1
ATOM 5827 N N . GLN A 1 721 ? 6.665 18.510 37.922 1.00 76.75 721 GLN A N 1
ATOM 5828 C CA . GLN A 1 721 ? 6.453 18.731 39.354 1.00 76.75 721 GLN A CA 1
ATOM 5829 C C . GLN A 1 721 ? 5.253 19.679 39.567 1.00 76.75 721 GLN A C 1
ATOM 5831 O O . GLN A 1 721 ? 5.119 20.676 38.864 1.00 76.75 721 GLN A O 1
ATOM 5836 N N . ASN A 1 722 ? 4.369 19.362 40.523 1.00 77.69 722 ASN A N 1
ATOM 5837 C CA . ASN A 1 722 ? 3.144 20.117 40.870 1.00 77.69 722 ASN A CA 1
ATOM 5838 C C . ASN A 1 722 ? 1.988 20.101 39.844 1.00 77.69 722 ASN A C 1
ATOM 5840 O O . ASN A 1 722 ? 1.016 20.841 39.986 1.00 77.69 722 ASN A O 1
ATOM 5844 N N . SER A 1 723 ? 2.033 19.241 38.827 1.00 79.25 723 SER A N 1
ATOM 5845 C CA . SER A 1 723 ? 1.013 19.189 37.764 1.00 79.25 723 SER A CA 1
ATOM 5846 C C . SER A 1 723 ? -0.297 18.462 38.123 1.00 79.25 723 SER A C 1
ATOM 5848 O O . SER A 1 723 ? -1.257 18.529 37.348 1.00 79.25 723 SER A O 1
ATOM 5850 N N . ASN A 1 724 ? -0.362 17.801 39.288 1.00 88.94 724 ASN A N 1
ATOM 5851 C CA . ASN A 1 724 ? -1.490 16.994 39.789 1.00 88.94 724 ASN A CA 1
ATOM 5852 C C . ASN A 1 724 ? -1.933 15.829 38.879 1.00 88.94 724 ASN A C 1
ATOM 5854 O O . ASN A 1 724 ? -3.038 15.303 39.048 1.00 88.94 724 ASN A O 1
ATOM 5858 N N . TRP A 1 725 ? -1.093 15.406 37.931 1.00 93.81 725 TRP A N 1
ATOM 5859 C CA . TRP A 1 725 ? -1.330 14.188 37.158 1.00 93.81 725 TRP A CA 1
ATOM 5860 C C . TRP A 1 725 ? -1.185 12.947 38.045 1.00 93.81 725 TRP A C 1
ATOM 5862 O O . TRP A 1 725 ? -0.257 12.831 38.843 1.00 93.81 725 TRP A O 1
ATOM 5872 N N . LYS A 1 726 ? -2.116 12.010 37.889 1.00 94.75 726 LYS A N 1
ATOM 5873 C CA . LYS A 1 726 ? -2.123 10.696 38.524 1.00 94.75 726 LYS A CA 1
ATOM 5874 C C . LYS A 1 726 ? -1.888 9.622 37.475 1.00 94.75 726 LYS A C 1
ATOM 5876 O O . LYS A 1 726 ? -2.538 9.617 36.428 1.00 94.75 726 LYS A O 1
ATOM 5881 N N . ASN A 1 727 ? -1.002 8.688 37.794 1.00 95.12 727 ASN A N 1
ATOM 5882 C CA . ASN A 1 727 ? -0.721 7.533 36.952 1.00 95.12 727 ASN A CA 1
ATOM 5883 C C . ASN A 1 727 ? -1.906 6.572 36.993 1.00 95.12 727 ASN A C 1
ATOM 5885 O O . ASN A 1 727 ? -2.319 6.156 38.074 1.00 95.12 727 ASN A O 1
ATOM 5889 N N . LEU A 1 728 ? -2.462 6.245 35.825 1.00 96.69 728 LEU A N 1
ATOM 5890 C CA . LEU A 1 728 ? -3.515 5.240 35.698 1.00 96.69 728 LEU A CA 1
ATOM 5891 C C . LEU A 1 728 ? -2.972 3.908 35.188 1.00 96.69 728 LEU A C 1
ATOM 5893 O O . LEU A 1 728 ? -3.384 2.864 35.680 1.00 96.69 728 LEU A O 1
ATOM 5897 N N . MET A 1 729 ? -2.078 3.940 34.200 1.00 97.25 729 MET A N 1
ATOM 5898 C CA . MET A 1 729 ? -1.506 2.738 33.595 1.00 97.25 729 MET A CA 1
ATOM 5899 C C . MET A 1 729 ? -0.026 2.959 33.305 1.00 97.25 729 MET A C 1
ATOM 5901 O O . MET A 1 729 ? 0.346 3.956 32.672 1.00 97.25 729 MET A O 1
ATOM 5905 N N . ALA A 1 730 ? 0.793 2.010 33.743 1.00 96.31 730 ALA A N 1
ATOM 5906 C CA . ALA A 1 730 ? 2.211 1.942 33.435 1.00 96.31 730 ALA A CA 1
ATOM 5907 C C . ALA A 1 730 ? 2.552 0.600 32.782 1.00 96.31 730 ALA A C 1
ATOM 5909 O O . ALA A 1 730 ? 1.887 -0.412 33.003 1.00 96.31 730 ALA A O 1
ATOM 5910 N N . ILE A 1 731 ? 3.588 0.611 31.953 1.00 94.06 731 ILE A N 1
ATOM 5911 C CA . ILE A 1 731 ? 4.228 -0.582 31.416 1.00 94.06 731 ILE A CA 1
ATOM 5912 C C . ILE A 1 731 ? 5.615 -0.670 32.037 1.00 94.06 731 ILE A C 1
ATOM 5914 O O . ILE A 1 731 ? 6.386 0.290 31.964 1.00 94.06 731 ILE A O 1
ATOM 5918 N N . HIS A 1 732 ? 5.918 -1.825 32.616 1.00 92.62 732 HIS A N 1
ATOM 5919 C CA . HIS A 1 732 ? 7.265 -2.193 33.024 1.00 92.62 732 HIS A CA 1
ATOM 5920 C C . HIS A 1 732 ? 7.852 -3.046 31.910 1.00 92.62 732 HIS A C 1
ATOM 5922 O O . HIS A 1 732 ? 7.328 -4.123 31.618 1.00 92.62 732 HIS A O 1
ATOM 5928 N N . LEU A 1 733 ? 8.892 -2.536 31.263 1.00 81.94 733 LEU A N 1
ATOM 5929 C CA . LEU A 1 733 ? 9.622 -3.223 30.206 1.00 81.94 733 LEU A CA 1
ATOM 5930 C C . LEU A 1 733 ? 11.095 -3.209 30.606 1.00 81.94 733 LEU A C 1
ATOM 5932 O O . LEU A 1 733 ? 11.715 -2.144 30.635 1.00 81.94 733 LEU A O 1
ATOM 5936 N N . ASN A 1 734 ? 11.645 -4.382 30.919 1.00 79.81 734 ASN A N 1
ATOM 5937 C CA . ASN A 1 734 ? 12.971 -4.516 31.529 1.00 79.81 734 ASN A CA 1
ATOM 5938 C C . ASN A 1 734 ? 13.076 -3.656 32.812 1.00 79.81 734 ASN A C 1
ATOM 5940 O O . ASN A 1 734 ? 12.215 -3.761 33.683 1.00 79.81 734 ASN A O 1
ATOM 5944 N N . ASP A 1 735 ? 14.084 -2.782 32.904 1.00 76.31 735 ASP A N 1
ATOM 5945 C CA . ASP A 1 735 ? 14.298 -1.859 34.030 1.00 76.31 735 ASP A CA 1
ATOM 5946 C C . ASP A 1 735 ? 13.617 -0.486 33.840 1.00 76.31 735 ASP A C 1
ATOM 5948 O O . ASP A 1 735 ? 13.800 0.430 34.646 1.00 76.31 735 ASP A O 1
ATOM 5952 N N . GLU A 1 736 ? 12.842 -0.302 32.766 1.00 79.75 736 GLU A N 1
ATOM 5953 C CA . GLU A 1 736 ? 12.184 0.967 32.465 1.00 79.75 736 GLU A CA 1
ATOM 5954 C C . GLU A 1 736 ? 10.687 0.943 32.793 1.00 79.75 736 GLU A C 1
ATOM 5956 O O . GLU A 1 736 ? 9.926 0.091 32.329 1.00 79.75 736 GLU A O 1
ATOM 5961 N N . ASN A 1 737 ? 10.242 1.973 33.516 1.00 90.50 737 ASN A N 1
ATOM 5962 C CA . ASN A 1 737 ? 8.831 2.220 33.795 1.00 90.50 737 ASN A CA 1
ATOM 5963 C C . ASN A 1 737 ? 8.306 3.311 32.857 1.00 90.50 737 ASN A C 1
ATOM 5965 O O . ASN A 1 737 ? 8.743 4.463 32.921 1.00 90.50 737 ASN A O 1
ATOM 5969 N N . LYS A 1 738 ? 7.353 2.965 31.990 1.00 92.44 738 LYS A N 1
ATOM 5970 C CA . LYS A 1 738 ? 6.738 3.892 31.031 1.00 92.44 738 LYS A CA 1
ATOM 5971 C C . LYS A 1 738 ? 5.276 4.126 31.381 1.00 92.44 738 LYS A C 1
ATOM 5973 O O . LYS A 1 738 ? 4.452 3.221 31.295 1.00 92.44 738 LYS A O 1
ATOM 5978 N N . ILE A 1 739 ? 4.937 5.359 31.741 1.00 95.88 739 ILE A N 1
ATOM 5979 C CA . ILE A 1 739 ? 3.551 5.753 32.013 1.00 95.88 739 ILE A CA 1
ATOM 5980 C C . ILE A 1 739 ? 2.861 6.054 30.684 1.00 95.88 739 ILE A C 1
ATOM 5982 O O . ILE A 1 739 ? 3.373 6.844 29.895 1.00 95.88 739 ILE A O 1
ATOM 5986 N N . ILE A 1 740 ? 1.701 5.446 30.444 1.00 94.88 740 ILE A N 1
ATOM 5987 C CA . ILE A 1 740 ? 1.001 5.503 29.145 1.00 94.88 740 ILE A CA 1
ATOM 5988 C C . ILE A 1 740 ? -0.464 5.944 29.243 1.00 94.88 740 ILE A C 1
ATOM 5990 O O . ILE A 1 740 ? -1.101 6.217 28.223 1.00 94.88 740 ILE A O 1
ATOM 5994 N N . LEU A 1 741 ? -1.001 6.050 30.461 1.00 97.25 741 LEU A N 1
ATOM 5995 C CA . LEU A 1 741 ? -2.320 6.616 30.723 1.00 97.25 741 LEU A CA 1
ATOM 5996 C C . LEU A 1 741 ? -2.277 7.448 32.004 1.00 97.25 741 LEU A C 1
ATOM 5998 O O . LEU A 1 741 ? -1.841 6.966 33.055 1.00 97.25 741 LEU A O 1
ATOM 6002 N N . LEU A 1 742 ? -2.756 8.683 31.914 1.00 96.19 742 LEU A N 1
ATOM 6003 C CA . LEU A 1 742 ? -2.766 9.646 33.010 1.00 96.19 742 LEU A CA 1
ATOM 6004 C C . LEU A 1 742 ? -4.155 10.240 33.219 1.00 96.19 742 LEU A C 1
ATOM 6006 O O . LEU A 1 742 ? -4.907 10.432 32.265 1.00 96.19 742 LEU A O 1
ATOM 6010 N N . GLU A 1 743 ? -4.454 10.601 34.463 1.00 95.88 743 GLU A N 1
ATOM 6011 C CA . GLU A 1 743 ? -5.639 11.370 34.845 1.00 95.88 743 GLU A CA 1
ATOM 6012 C C . GLU A 1 743 ? -5.235 12.637 35.595 1.00 95.88 743 GLU A C 1
ATOM 6014 O O . GLU A 1 743 ? -4.398 12.599 36.492 1.00 95.88 743 GLU A O 1
ATOM 6019 N N . LYS A 1 744 ? -5.882 13.760 35.293 1.00 94.06 744 LYS A N 1
ATOM 6020 C CA . LYS A 1 744 ? -5.801 14.984 36.092 1.00 94.06 744 LYS A CA 1
ATOM 6021 C C . LYS A 1 744 ? -7.198 15.478 36.409 1.00 94.06 744 LYS A C 1
ATOM 6023 O O . LYS A 1 744 ? -8.015 15.671 35.512 1.00 94.06 744 LYS A O 1
ATOM 6028 N N . LYS A 1 745 ? -7.461 15.726 37.691 1.00 91.94 745 LYS A N 1
ATOM 6029 C CA . LYS A 1 745 ? -8.659 16.458 38.115 1.00 91.94 745 LYS A CA 1
ATOM 6030 C C . LYS A 1 745 ? -8.412 17.952 37.939 1.00 91.94 745 LYS A C 1
ATOM 6032 O O . LYS A 1 745 ? -7.367 18.454 38.350 1.00 91.94 745 LYS A O 1
ATOM 6037 N N . SER A 1 746 ? -9.357 18.649 37.323 1.00 87.75 746 SER A N 1
ATOM 6038 C CA . SER A 1 746 ? -9.282 20.092 37.088 1.00 87.75 746 SER A CA 1
ATOM 6039 C C . SER A 1 746 ? -10.684 20.683 37.226 1.00 87.75 746 SER A C 1
ATOM 6041 O O . SER A 1 746 ? -11.627 20.206 36.599 1.00 87.75 746 SER A O 1
ATOM 6043 N N . GLY A 1 747 ? -10.839 21.657 38.128 1.00 87.19 747 GLY A N 1
ATOM 6044 C CA . GLY A 1 747 ? -12.153 22.125 38.575 1.00 87.19 747 GLY A CA 1
ATOM 6045 C C . GLY A 1 747 ? -13.037 20.970 39.059 1.00 87.19 747 GLY A C 1
ATOM 6046 O O . GLY A 1 747 ? -12.612 20.165 39.890 1.00 87.19 747 GLY A O 1
ATOM 6047 N N . LYS A 1 748 ? -14.265 20.879 38.533 1.00 92.12 748 LYS A N 1
ATOM 6048 C CA . LYS A 1 748 ? -15.198 19.772 38.818 1.00 92.12 748 LYS A CA 1
ATOM 6049 C C . LYS A 1 748 ? -15.037 18.579 37.869 1.00 92.12 748 LYS A C 1
ATOM 6051 O O . LYS A 1 748 ? -15.670 17.549 38.092 1.00 92.12 748 LYS A O 1
ATOM 6056 N N . GLY A 1 749 ? -14.249 18.730 36.807 1.00 94.56 749 GLY A N 1
ATOM 6057 C CA . GLY A 1 749 ? -14.089 17.746 35.744 1.00 94.56 749 GLY A CA 1
ATOM 6058 C C . GLY A 1 749 ? -12.768 16.990 35.806 1.00 94.56 749 GLY A C 1
ATOM 6059 O O . GLY A 1 749 ? -12.039 16.991 36.808 1.00 94.56 749 GLY A O 1
ATOM 6060 N N . ARG A 1 750 ? -12.460 16.310 34.701 1.00 93.94 750 ARG A N 1
ATOM 6061 C CA . ARG A 1 750 ? -11.248 15.496 34.561 1.00 93.94 750 ARG A CA 1
ATOM 6062 C C . ARG A 1 750 ? -10.693 15.527 33.146 1.00 93.94 750 ARG A C 1
ATOM 6064 O O . ARG A 1 750 ? -11.431 15.675 32.175 1.00 93.94 750 ARG A O 1
ATOM 6071 N N . ILE A 1 751 ? -9.389 15.311 33.055 1.00 95.44 751 ILE A N 1
ATOM 6072 C CA . ILE A 1 751 ? -8.657 15.113 31.809 1.00 95.44 751 ILE A CA 1
ATOM 6073 C C . ILE A 1 751 ? -8.018 13.729 31.866 1.00 95.44 751 ILE A C 1
ATOM 6075 O O . ILE A 1 751 ? -7.348 13.405 32.847 1.00 95.44 751 ILE A O 1
ATOM 6079 N N . ILE A 1 752 ? -8.205 12.935 30.817 1.00 95.69 752 ILE A N 1
ATOM 6080 C CA . ILE A 1 752 ? -7.541 11.649 30.613 1.00 95.69 752 ILE A CA 1
ATOM 6081 C C . ILE A 1 752 ? -6.630 11.784 29.401 1.00 95.69 752 ILE A C 1
ATOM 6083 O O . ILE A 1 752 ? -7.089 12.142 28.318 1.00 95.69 752 ILE A O 1
ATOM 6087 N N . LEU A 1 753 ? -5.347 11.489 29.575 1.00 94.75 753 LEU A N 1
ATOM 6088 C CA . LEU A 1 753 ? -4.354 11.539 28.508 1.00 94.75 753 LEU A CA 1
ATOM 6089 C C . LEU A 1 753 ? -3.885 10.124 28.178 1.00 94.75 753 LEU A C 1
ATOM 6091 O O . LEU A 1 753 ? -3.412 9.415 29.068 1.00 94.75 753 LEU A O 1
ATOM 6095 N N . SER A 1 754 ? -4.012 9.725 26.912 1.00 94.00 754 SER A N 1
ATOM 6096 C CA . SER A 1 754 ? -3.655 8.390 26.436 1.00 94.00 754 SER A CA 1
ATOM 6097 C C . SER A 1 754 ? -2.521 8.430 25.417 1.00 94.00 754 SER A C 1
ATOM 6099 O O . SER A 1 754 ? -2.591 9.139 24.411 1.00 94.00 754 SER A O 1
ATOM 6101 N N . GLY A 1 755 ? -1.484 7.637 25.688 1.00 89.00 755 GLY A N 1
ATOM 6102 C CA . GLY A 1 755 ? -0.392 7.330 24.766 1.00 89.00 755 GLY A CA 1
ATOM 6103 C C . GLY A 1 755 ? -0.585 5.992 24.051 1.00 89.00 755 GLY A C 1
ATOM 6104 O O . GLY A 1 755 ? 0.352 5.501 23.428 1.00 89.00 755 GLY A O 1
ATOM 6105 N N . LEU A 1 756 ? -1.766 5.376 24.162 1.00 90.69 756 LEU A N 1
ATOM 6106 C CA . LEU A 1 756 ? -2.097 4.091 23.547 1.00 90.69 756 LEU A CA 1
ATOM 6107 C C . LEU A 1 756 ? -2.420 4.255 22.058 1.00 90.69 756 LEU A C 1
ATOM 6109 O O . LEU A 1 756 ? -3.045 5.225 21.641 1.00 90.69 756 LEU A O 1
ATOM 6113 N N . SER A 1 757 ? -2.081 3.252 21.254 1.00 83.69 757 SER A N 1
ATOM 6114 C CA . SER A 1 757 ? -2.440 3.189 19.834 1.00 83.69 757 SER A CA 1
ATOM 6115 C C . SER A 1 757 ? -3.860 2.632 19.652 1.00 83.69 757 SER A C 1
ATOM 6117 O O . SER A 1 757 ? -4.096 1.659 18.936 1.00 83.69 757 SER A O 1
ATOM 6119 N N . ILE A 1 758 ? -4.828 3.211 20.372 1.00 88.00 758 ILE A N 1
ATOM 6120 C CA . ILE A 1 758 ? -6.159 2.615 20.555 1.00 88.00 758 ILE A CA 1
ATOM 6121 C C . ILE A 1 758 ? -6.950 2.496 19.243 1.00 88.00 758 ILE A C 1
ATOM 6123 O O . ILE A 1 758 ? -7.690 1.531 19.087 1.00 88.00 758 ILE A O 1
ATOM 6127 N N . ASN A 1 759 ? -6.760 3.405 18.276 1.00 83.75 759 ASN A N 1
ATOM 6128 C CA . ASN A 1 759 ? -7.483 3.386 16.994 1.00 83.75 759 ASN A CA 1
ATOM 6129 C C . ASN A 1 759 ? -7.260 2.060 16.252 1.00 83.75 759 ASN A C 1
ATOM 6131 O O . ASN A 1 759 ? -8.227 1.375 15.926 1.00 83.75 759 ASN A O 1
ATOM 6135 N N . ASN A 1 760 ? -5.996 1.648 16.104 1.00 77.62 760 ASN A N 1
ATOM 6136 C CA . ASN A 1 760 ? -5.616 0.398 15.440 1.00 77.62 760 ASN A CA 1
ATOM 6137 C C . ASN A 1 760 ? -6.288 -0.813 16.097 1.00 77.62 760 ASN A C 1
ATOM 6139 O O . ASN A 1 760 ? -6.759 -1.732 15.432 1.00 77.62 760 ASN A O 1
ATOM 6143 N N . GLN A 1 761 ? -6.370 -0.807 17.427 1.00 85.25 761 GLN A N 1
ATOM 6144 C CA . GLN A 1 761 ? -6.983 -1.902 18.174 1.00 85.25 761 GLN A CA 1
ATOM 6145 C C . GLN A 1 761 ? -8.495 -1.955 17.986 1.00 85.25 761 GLN A C 1
ATOM 6147 O O . GLN A 1 761 ? -9.072 -3.040 17.895 1.00 85.25 761 GLN A O 1
ATOM 6152 N N . LEU A 1 762 ? -9.144 -0.790 17.927 1.00 89.75 762 LEU A N 1
ATOM 6153 C CA . LEU A 1 762 ? -10.579 -0.688 17.696 1.00 89.75 762 LEU A CA 1
ATOM 6154 C C . LEU A 1 762 ? -10.953 -1.150 16.283 1.00 89.75 762 LEU A C 1
ATOM 6156 O O . LEU A 1 762 ? -11.973 -1.822 16.130 1.00 89.75 762 LEU A O 1
ATOM 6160 N N . GLU A 1 763 ? -10.123 -0.852 15.280 1.00 82.88 763 GLU A N 1
ATOM 6161 C CA . GLU A 1 763 ? -10.279 -1.331 13.898 1.00 82.88 763 GLU A CA 1
ATOM 6162 C C . GLU A 1 763 ? -10.090 -2.846 13.766 1.00 82.88 763 GLU A C 1
ATOM 6164 O O . GLU A 1 763 ? -10.798 -3.498 12.999 1.00 82.88 763 GLU A O 1
ATOM 6169 N N . LEU A 1 764 ? -9.174 -3.422 14.547 1.00 81.06 764 LEU A N 1
ATOM 6170 C CA . LEU A 1 764 ? -8.963 -4.871 14.622 1.00 81.06 764 LEU A CA 1
ATOM 6171 C C . LEU A 1 764 ? -10.016 -5.588 15.476 1.00 81.06 764 LEU A C 1
ATOM 6173 O O . LEU A 1 764 ? -10.045 -6.818 15.525 1.00 81.06 764 LEU A O 1
ATOM 6177 N N . GLY A 1 765 ? -10.888 -4.834 16.148 1.00 86.81 765 GLY A N 1
ATOM 6178 C CA . GLY A 1 765 ? -11.944 -5.384 16.983 1.00 86.81 765 GLY A CA 1
ATOM 6179 C C . GLY A 1 765 ? -11.444 -5.934 18.311 1.00 86.81 765 GLY A C 1
ATOM 6180 O O . GLY A 1 765 ? -12.113 -6.792 18.865 1.00 86.81 765 GLY A O 1
ATOM 6181 N N . ILE A 1 766 ? -10.301 -5.488 18.842 1.00 90.12 766 ILE A N 1
ATOM 6182 C CA . ILE A 1 766 ? -9.733 -6.023 20.088 1.00 90.12 766 ILE A CA 1
ATOM 6183 C C . ILE A 1 766 ? -10.609 -5.659 21.290 1.00 90.12 766 ILE A C 1
ATOM 6185 O O . ILE A 1 766 ? -10.701 -4.501 21.696 1.00 90.12 766 ILE A O 1
ATOM 6189 N N . THR A 1 767 ? -11.216 -6.668 21.915 1.00 93.06 767 THR A N 1
ATOM 6190 C CA . THR A 1 767 ? -12.200 -6.512 22.999 1.00 93.06 767 THR A CA 1
ATOM 6191 C C . THR A 1 767 ? -11.695 -5.662 24.156 1.00 93.06 767 THR A C 1
ATOM 6193 O O . THR A 1 767 ? -12.417 -4.802 24.655 1.00 93.06 767 THR A O 1
ATOM 6196 N N . SER A 1 768 ? -10.457 -5.876 24.606 1.00 94.50 768 SER A N 1
ATOM 6197 C CA . SER A 1 768 ? -9.906 -5.142 25.748 1.00 94.50 768 SER A CA 1
ATOM 6198 C C . SER A 1 768 ? -9.727 -3.649 25.451 1.00 94.50 768 SER A C 1
ATOM 6200 O O . SER A 1 768 ? -9.891 -2.838 26.360 1.00 94.50 768 SER A O 1
ATOM 6202 N N . ALA A 1 769 ? -9.491 -3.268 24.190 1.00 95.00 769 ALA A N 1
ATOM 6203 C CA . ALA A 1 769 ? -9.475 -1.869 23.767 1.00 95.00 769 ALA A CA 1
ATOM 6204 C C . ALA A 1 769 ? -10.876 -1.242 23.802 1.00 95.00 769 ALA A C 1
ATOM 6206 O O . ALA A 1 769 ? -11.031 -0.131 24.308 1.00 95.00 769 ALA A O 1
ATOM 6207 N N . TYR A 1 770 ? -11.908 -1.972 23.359 1.00 94.94 770 TYR A N 1
ATOM 6208 C CA . TYR A 1 770 ? -13.305 -1.535 23.493 1.00 94.94 770 TYR A CA 1
ATOM 6209 C C . TYR A 1 770 ? -13.707 -1.372 24.961 1.00 94.94 770 TYR A C 1
ATOM 6211 O O . TYR A 1 770 ? -14.277 -0.349 25.328 1.00 94.94 770 TYR A O 1
ATOM 6219 N N . ARG A 1 771 ? -13.374 -2.343 25.820 1.00 95.44 771 ARG A N 1
ATOM 6220 C CA . ARG A 1 771 ? -13.650 -2.276 27.264 1.00 95.44 771 ARG A CA 1
ATOM 6221 C C . ARG A 1 771 ? -12.971 -1.077 27.920 1.00 95.44 771 ARG A C 1
ATOM 6223 O O . ARG A 1 771 ? -13.616 -0.382 28.698 1.00 95.44 771 ARG A O 1
ATOM 6230 N N . LEU A 1 772 ? -11.701 -0.821 27.586 1.00 96.00 772 LEU A N 1
ATOM 6231 C CA . LEU A 1 772 ? -10.989 0.362 28.064 1.00 96.00 772 LEU A CA 1
ATOM 6232 C C . LEU A 1 772 ? -11.703 1.631 27.620 1.00 96.00 772 LEU A C 1
ATOM 6234 O O . LEU A 1 772 ? -12.055 2.436 28.472 1.00 96.00 772 LEU A O 1
ATOM 6238 N N . LEU A 1 773 ? -11.968 1.783 26.318 1.00 94.81 773 LEU A N 1
ATOM 6239 C CA . LEU A 1 773 ? -12.660 2.954 25.788 1.00 94.81 773 LEU A CA 1
ATOM 6240 C C . LEU A 1 773 ? -13.983 3.185 26.522 1.00 94.81 773 LEU A C 1
ATOM 6242 O O . LEU A 1 773 ? -14.181 4.279 27.031 1.00 94.81 773 LEU A O 1
ATOM 6246 N N . ILE A 1 774 ? -14.832 2.157 26.649 1.00 94.06 774 ILE A N 1
ATOM 6247 C CA . ILE A 1 774 ? -16.126 2.247 27.343 1.00 94.06 774 ILE A CA 1
ATOM 6248 C C . ILE A 1 774 ? -15.961 2.714 28.791 1.00 94.06 774 ILE A C 1
ATOM 6250 O O . ILE A 1 774 ? -16.755 3.526 29.252 1.00 94.06 774 ILE A O 1
ATOM 6254 N N . ASN A 1 775 ? -14.960 2.214 29.517 1.00 94.12 775 ASN A N 1
ATOM 6255 C CA . ASN A 1 775 ? -14.744 2.625 30.900 1.00 94.12 775 ASN A CA 1
ATOM 6256 C C . ASN A 1 775 ? -14.211 4.064 31.032 1.00 94.12 775 ASN A C 1
ATOM 6258 O O . ASN A 1 775 ? -14.418 4.685 32.074 1.00 94.12 775 ASN A O 1
ATOM 6262 N N . LEU A 1 776 ? -13.486 4.577 30.028 1.00 93.06 776 LEU A N 1
ATOM 6263 C CA . LEU A 1 776 ? -12.962 5.949 30.038 1.00 93.06 776 LEU A CA 1
ATOM 6264 C C . LEU A 1 776 ? -14.054 6.999 29.779 1.00 93.06 776 LEU A C 1
ATOM 6266 O O . LEU A 1 776 ? -13.906 8.136 30.247 1.00 93.06 776 LEU A O 1
ATOM 6270 N N . LEU A 1 777 ? -15.112 6.627 29.046 1.00 91.50 777 LEU A N 1
ATOM 6271 C CA . LEU A 1 777 ? -16.298 7.462 28.814 1.00 91.50 777 LEU A CA 1
ATOM 6272 C C . LEU A 1 777 ? -16.964 7.852 30.140 1.00 91.50 777 LEU A C 1
ATOM 6274 O O . LEU A 1 777 ? -17.318 9.052 30.246 1.00 91.50 777 LEU A O 1
#

Mean predicted aligned error: 12.26 Å

Foldseek 3Di:
DVVVVVVVVVVVLVVVVPPPPPDDDLLLLLLLLLAQAEEEEEFQELVPDDPVVLVVLCVPQVYAYAYEHQELPLVDADPFDWPQDHSVSSSQLSLLVSCVSCVVSVYFYFYFQFYDFPDQDLVVLPVLDDLVRSLVLVLLVCQLRVHLEYEYEPCRDPRPNSVVSVVVSNVSNLVCLQPDPDCPPCVLRPRDHRAFYWYWDQDPVVRDIDTGTDDHDPDDSPDPPNSHVVVVAPQPCLRVLSVVLSPDDLPDADPVNLVSLVVNLVSLVVRPDDSDVSSVVSNLSSLVSSCVSQQKDKAWEWADLEDEQFDKTKIKMKIAGPDQPWWKWWAWKDFPPDIDGDTDTDGGMDIDMDIDTRHLQDQWQAQQQPLQHAPGPGGGDDPDSCSRGRSCVPFGKMWIFMAINNRTGIDIDGYAYSVRHGRTYDHQKAKAKDDQEAACAEAEPDDDFKDKIKIKMFGQDFDFFFKKKKWKKQFAFRFDHSQTHDGDPPIDTPDIDIDTDGHDGGDIDIDIDMDGSCSQDPPPDDPRFKMFMWMWTADPNDIRIYFWDKDWMQTPPSGIGIDIDGHMYGYDHDHDYFYPQFAEEEEDEPDPDDDLVQSLCVSSPRHYHYDYQVPDALVVCQRGQEYEYEDPAADQVVLVSVLVCQQVAHEYEYEDPDLVRDHVLVVVFKDKDFDWDALSQDQKWKDFDPDCLCPPPDHHDRCLQNQAHRTFFGIFIDTDPPSQKDQGMWMDHPPDITGAWIWHRRNNYIYIYGRTPLSNRSSVVPNSSVNSVSSSD

Sequence (777 aa):
MRKFISFLFLLLICQRLVGQYKNINIEKVIKDLGHFKNILLIGYSPADIDTNLIQTLKEKYNFSFAFLGFTRGESQVSILKSNANGPIENGIVNDKYSHEILKKYNTPLYFTRAFDYPIKDSVVLSKLWNERKISNDLMFAIADFCPDIILIKSETTTNNFAKQSMEKCIENAFNFVKDSVDKKQFNYIKTRKIFSLAYYNLDTTTNNYSFRKILGDDVKLENEYFNTWKSLAVSPNLDEKISQIQKLNFTHFDRVQLDSLISIYDAIEDIKYLDDKRIDQKYAQLNSIIKRYAGINIQSVVNKSKYVIGDTISITSKLTRDVNNYSLDCHNFGFKNYDTIFNIHVKDSLVFTKSGSVNKNEIVSQPPWLSYGMETPGMYKFENSNAVKSLDEYNRVVSYYCSLDNHSIQFDAPVLDSLGQNPIITLPLFIDIAPGIIFPNIISELKHKNDLLVLNTTSNMERKNFPMDIRILKKGVKISGPTGVLFDSKEKILFSKDTILNLKTNQSQAYKFTVTHNTILPKDASPENKVSAKVESKQGGETFVYTSSLRKIDIDSLGSVYYHYQPSIIINPDTLTIGKNDKIGMIVPDSNYYSDIANALNQIYIKSKFFYASKMNYDSLTDMRTIIFNISNYSYELDTVLLKYIENGGSLIVNIQNPKTLPNFIKDSITISPFYLTENDVDYTTELALNSLFKTPNQLDNNILKSWKSTITNFSFIASQNSNWKNLMAIHLNDENKIILLEKKSGKGRIILSGLSINNQLELGITSAYRLLINLL

Organism: NCBI:txid2545455

Secondary structure (DSSP, 8-state):
-HHHHHHHHHHHHHHHGGGGSS---HHHHHHHHT---EEEEEESSGGG--HHHHHHHHHHH--EEEEEESS--TTSPPSS-B---SHHHHHHHHHHHHHHHHHTTT--EEE-SBPP-----HHHHHHH--HHHHHHHHHHHHHHH--SEEEEES-S-S-HHHHHHHHHHHHHHHHHHHH---TTT-TT-------EEEEEEEETTTTEEEEEEEEES---TT-GGGSSGGGT---TTHHHHHHHHTTS--SS--HHHHHHHHHHHHHHHT-TT---HHHHHHHHHHHHHHHHHTTEEEEEEES-SEEETTPEEEEEEEEEES--SS-EEEEEEEETTEEEEEEEE-SSEEEEEEEEE--TTPPPSS-GGGTT-EEETTEE--SSGGGGB-GGGG--EEEEEEEETTEEEEEEEEEE-TTSPPPEEE-SEEEEEE-SEE-S-EESSS---EEEEEEEEEESS-EEEEEEEEEEEES--B--TTTT-B--TT-EEEEEEEEEEEE-TT-EEEEEEEEEHHHHS-TT--S--EEEEEEEEEETTEEEEE--EEEEEEETTTEEEEEEE--EEEE--S-EE--S---EEEEE-SS----HHHHHHHHTT--EEEEEGGG--HHHHTT-SEEEE--S---THHHHHHHHHHHTT-EEEEE-S-GGGS-HHHHTTEEEEE---BTT--SEEEEE-S-GGGTSSS---TTTTTT--SB-BSEEEEEPTT--EEEEEEEEETTEEEEEEEEEEETTEEEEEE-B-HHHHHHTT-HHHHHHHHHH-

Nearest PDB structures (foldseek):
  5cl2-assembly1_B  TM=4.567E-01  e=1.718E-04  Bacillus subtilis subsp. subtilis str. 168
  7usl-assembly1_A  TM=2.249E-01  e=4.812E-05  Homo sapiens
  5es4-assembly2_C  TM=2.539E-01  e=1.538E-04  Homo sapiens
  7lnp-assembly2_C  TM=1.262E-01  e=4.493E-03  Phocaeicola plebeius DSM 17135
  2yc4-assembly1_B  TM=2.841E-01  e=1.768E+00  Chlamydomonas reinhardtii

Radius of gyration: 30.54 Å; Cα contacts (8 Å, |Δi|>4): 1554; chains: 1; bounding box: 71×57×86 Å

pLDDT: mean 80.38, std 13.75, range [27.98, 97.25]

Solvent-accessible surface area (backbone atoms only — not comparable to full-atom values): 42903 Å² total; per-residue (Å²): 108,74,71,57,54,55,49,53,56,53,57,59,54,61,60,68,68,61,77,77,75,82,82,69,63,62,68,58,55,56,52,38,73,50,43,64,54,20,36,34,39,39,27,46,21,53,88,48,69,56,65,65,59,54,50,52,46,32,73,75,70,42,46,46,48,33,42,33,19,47,14,42,29,18,60,43,80,58,92,65,61,55,73,57,75,58,42,71,42,23,18,53,52,31,44,55,52,45,46,63,60,32,53,80,71,71,28,54,50,35,32,37,44,43,52,42,62,82,67,77,58,52,76,46,51,60,73,37,45,60,54,69,63,42,16,49,42,48,38,48,51,42,65,73,67,55,41,40,33,38,38,32,52,71,82,46,65,92,36,66,50,62,47,50,53,51,51,50,23,48,50,52,24,50,50,45,42,57,68,46,82,66,68,82,86,42,86,82,59,80,66,49,79,56,45,24,34,25,33,34,47,76,40,83,88,79,75,41,77,48,76,47,69,75,45,78,43,75,89,66,87,83,61,68,82,61,41,42,53,67,70,78,40,97,51,99,56,54,57,58,53,48,59,56,54,68,73,58,78,80,90,60,88,49,70,70,58,52,55,51,54,48,57,48,50,54,59,56,68,67,54,74,87,66,97,40,70,67,57,55,53,48,50,53,51,48,42,55,45,51,34,55,68,55,35,48,44,67,46,34,34,30,90,51,57,67,44,32,54,66,35,77,48,48,40,38,36,41,38,38,38,79,56,84,93,68,53,40,36,36,44,36,41,38,40,87,94,48,71,46,81,44,86,46,77,49,70,60,64,42,77,53,74,52,72,47,64,38,48,86,87,51,68,50,51,44,49,58,43,53,55,52,38,66,67,43,96,24,19,42,28,70,94,54,79,69,37,32,47,45,66,77,77,68,62,55,52,36,38,36,37,28,26,51,73,81,44,78,47,71,47,76,30,61,42,23,17,91,84,72,42,74,51,36,37,37,68,42,50,30,36,43,50,34,56,60,43,42,56,65,38,58,47,47,94,68,85,67,61,64,46,71,37,38,40,34,37,35,21,58,37,75,38,73,74,42,53,35,42,38,36,35,28,40,41,59,81,43,65,40,52,72,78,51,60,47,86,65,95,83,57,41,78,76,44,76,46,79,49,70,39,72,42,39,60,76,40,70,48,80,44,82,44,82,43,45,36,62,76,81,56,43,97,84,61,67,96,67,45,31,36,21,54,39,37,35,30,76,54,97,92,41,78,48,73,38,50,34,27,77,49,77,37,49,34,69,97,74,51,73,50,45,38,68,46,70,45,48,24,39,50,38,80,61,76,43,52,50,66,80,91,63,46,33,31,35,48,38,60,92,60,99,68,86,50,62,62,58,50,46,34,48,55,72,74,42,69,67,45,83,40,41,64,92,77,65,51,50,77,80,46,69,78,34,51,25,37,40,39,66,43,78,72,64,59,80,77,49,44,64,33,52,50,55,41,21,41,75,42,21,32,38,39,37,46,63,79,38,83,89,30,53,54,59,88,53,55,81,34,41,50,78,42,86,35,69,46,38,55,66,63,76,74,57,49,43,47,66,47,101,48,64,58,39,51,39,66,32,78,58,60,54,59,52,64,74,75,36,52,64,53,42,25,48,28,26,54,46,71,41,90,93,55,67,66,40,78,42,31,34,37,38,45,80,98,44,78,41,35,35,29,36,37,29,77,41,78,66,14,34,40,35,43,33,19,48,32,54,55,64,26,44,77,71,52,34,62,52,49,50,41,49,53,62,23,73,94